Protein 4HJH (pdb70)

Secondary structure (DSSP, 8-state):
---EE-SSSEEEEHHHHTTHHHHHHHHHHHHHHHHTTS--TT-EEEEEE-SSTTHHHHHHHHHHHHHHTT-EEEEEEE--HHHHHHHHHHTT--EEEE-----TTEEEEEEEETTEE--HHHHHHHHHHHHT-----------S----HHHHHHHHHHHHHH-TTTTTT-EEEEEEET-TTHHHHHHHHHHTT-EEEEEEE-SS-----TTS--HHHHHHHHHHHTSTT-SEEEEE-TTSSSEEEE-TTS-EE-HHHHHHHHHHHTT-SEEEEETTS-TTHHHH-S-EEEE-SSHHHHHHHHHH----EEEE-TT--EEE-S-EEETTEEE--EEEEESHHHHHHHHHHHHHHT--HHHHHHTT---EEEEEEEES--HHHHHHHHHHTTSHHHHHHHS-TTS-EEEEE-SSSEEEEETTS-EEEEEE-SSSSEEEEEEEESSHHHHHHHHHHHHHHHHHHHHHH-/---EE-SSSEEEEHHHHTTHHHHHHHHHHHHHHHHTTSS-TT-EEEEEE-SSTTHHHHHHHHHHHHHHTT-EEEEEEE--HHHHHHHHHHTT--EEEE-----TTEEEEEEEETTEE--HHHHHHHHHHHHTS-SS----------HHHHHHHHHHHHHH-TTTTTT-EEEEEEET-TTHHHHHHHHHHTT-EEEEEEE-SS-----TTS--HHHHHHHHHHHTSTT-SEEEEE-TTSSSEEEE-TTS-EE-HHHHHHHHHHHTT-SEEEEETTS-TTHHHH-S-EEEE-SSHHHHHHHHHH---EEEE-TT--EEE-S-EEETTEEE--EEEEESHHHHHHHHHHHHHHT--HHHHHHTT---EEEEEEESS--HHHHHHHHHHHTSHHHHHHHS-TTS-EEEEE-SSSEEEEETTS-EEEEEE-SSSS-EEEEEEESSHHHHHHHHHHHHHHHHHHHHHH-

Foldseek 3Di:
DQWAAFQAFTKGFLVVLLPVVLLLLLLLLQVLCVVVVNDDAAAEEEEEEFQQPSTVSSSQQSQQNCVVSRYHYAYQYQAAPLLRLVVQLVVLHKYWYWAALDDSRMIGIFIAGSNGGDAPVSSVSSVVSSVPDPVDDGDGDDDRDHDNVSVVVVLCLVCVQCHFLNLAPAEEEEAQARASCQVVCCVSCVRNNYHYHYDNYHPHADSAQLQAGDVVLLVRLQVVLCPQRHQWYWYAGGNALFIWIAGSRSHTQFQLLLQLLLCVLLVHQAEEEEPQRFPLSCVVHVHYHYFADHLSGSLVVLVVDDSFYKYDYRSNFIFTSAWGHDPHHINGGRGGGHHVSSVVSLSSVCRVVVHGSVVVSCVSVTFDKHKHKAAPAAPVLLVVVLVLCVDPVSVCVLDDPPWDFDDWDVNAGIKTATPQRKIWGWHQRRRHRMIMIMIGDHDPVVNVVVSVSNVVSSVVSSVVVD/DQWAAFQAFTKGFLVVLLPDVLLLLLLLLQVLCVVVVLDDAAAEEEEEEFDQPSTVSSSFLSQQNCVVSRYAYAYAYQAAPLLRLVVQLVVLHKYWYWAALDDSRMIGIFIAGSNGGDAPVSSVSSVVSSVPDDPDDDTDGDDYDPPSLVVVLCLVCQFCHFLNLAPAEEEEAQARASCSVVCCVSCVRNNYHYHYDNYHPHADSAQLQAGDVVLLVRLQVVLCDQRHQWYWYAGGNALFIWIAGSRSHTQFLLLLQLLLCVLLVHQAEEEEPQRFPLSCVVHVHYHYFADHLNGSLVVLVVDNWYWYTYRSNFIFTSAWGDDPNTINGGRRGGHHVSSVVSLSSVCRVVVHGSVVVSCVSVTFDKHKHKAAPAAPVLLVVVLVLCVDPVSVCVLDDDPWDFDDWDVNAGIKTATPQRKIWGWHQRRRHRMIMIMITDHDPVVNVVVSVSNVVSSVVSSVVVD

Structure (mmCIF, N/CA/C/O backbone):
data_4HJH
#
_entry.id   4HJH
#
_cell.length_a   61.950
_cell.length_b   55.980
_cell.length_c   131.670
_cell.angle_alpha   90.000
_cell.angle_beta   92.180
_cell.angle_gamma   90.000
#
_symmetry.space_group_name_H-M   'P 1 21 1'
#
loop_
_entity.id
_entity.type
_entity.pdbx_description
1 polymer Phosphomannomutase
2 non-polymer 'IODIDE ION'
3 non-polymer GLUCOSE-6-PHOSPHATE
4 non-polymer 1,2-ETHANEDIOL
5 non-polymer 'MAGNESIUM ION'
6 water water
#
loop_
_atom_site.group_PDB
_atom_site.id
_atom_site.type_symbol
_atom_site.label_atom_id
_atom_site.label_alt_id
_atom_site.label_comp_id
_atom_site.label_asym_id
_atom_site.label_entity_id
_atom_site.label_seq_id
_atom_site.pdbx_PDB_ins_code
_atom_site.Cartn_x
_atom_site.Cartn_y
_atom_site.Cartn_z
_atom_site.occupancy
_atom_site.B_iso_or_equiv
_atom_site.auth_seq_id
_atom_site.auth_comp_id
_atom_site.auth_asym_id
_atom_site.auth_atom_id
_atom_site.pdbx_PDB_model_num
ATOM 1 N N . ASN A 1 8 ? 39.179 53.803 33.42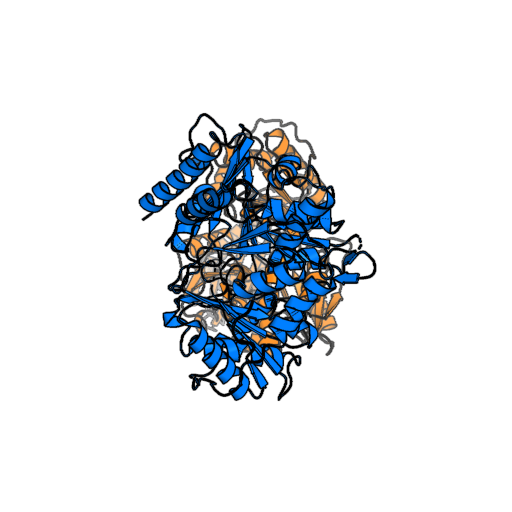7 1.00 37.27 4 ASN A N 1
ATOM 2 C CA . ASN A 1 8 ? 37.715 53.498 33.432 1.00 37.45 4 ASN A CA 1
ATOM 3 C C . ASN A 1 8 ? 37.269 52.823 32.133 1.00 35.79 4 ASN A C 1
ATOM 4 O O . ASN A 1 8 ? 36.506 51.852 32.161 1.00 36.06 4 ASN A O 1
ATOM 6 N N . SER A 1 9 ? 37.756 53.336 31.000 1.00 32.93 5 SER A N 1
ATOM 7 C CA . SER A 1 9 ? 37.500 52.715 29.706 1.00 30.65 5 SER A CA 1
ATOM 8 C C . SER A 1 9 ? 38.382 51.483 29.469 1.00 28.35 5 SER A C 1
ATOM 9 O O . SER A 1 9 ? 38.123 50.711 28.559 1.00 27.44 5 SER A O 1
ATOM 12 N N . LEU A 1 10 ? 39.439 51.336 30.265 1.00 27.09 6 LEU A N 1
ATOM 13 C CA . LEU A 1 10 ? 40.493 50.386 29.990 1.00 25.29 6 LEU A CA 1
ATOM 14 C C . LEU A 1 10 ? 40.159 48.997 30.506 1.00 24.85 6 LEU A C 1
ATOM 15 O O . LEU A 1 10 ? 39.988 48.805 31.702 1.00 25.41 6 LEU A O 1
ATOM 20 N N . LYS A 1 11 ? 40.110 48.021 29.605 1.00 23.25 7 LYS A N 1
ATOM 21 C CA . LYS A 1 11 ? 39.792 46.663 29.999 1.00 23.29 7 LYS A CA 1
ATOM 22 C C . LYS A 1 11 ? 40.261 45.673 28.955 1.00 21.73 7 LYS A C 1
ATOM 23 O O . LYS A 1 11 ? 40.500 46.035 27.800 1.00 20.05 7 LYS A O 1
ATOM 29 N N . PHE A 1 12 ? 40.380 44.413 29.368 1.00 21.87 8 PHE A N 1
ATOM 30 C CA . PHE A 1 12 ? 40.530 43.340 28.396 1.00 21.26 8 PHE A CA 1
ATOM 31 C C . PHE A 1 12 ? 39.188 43.104 27.750 1.00 21.50 8 PHE A C 1
ATOM 32 O O . PHE A 1 12 ? 38.166 43.605 28.204 1.00 22.62 8 PHE A O 1
ATOM 40 N N . GLY A 1 13 ? 39.207 42.388 26.648 1.00 20.91 9 GLY A N 1
ATOM 41 C CA . GLY A 1 13 ? 37.995 42.110 25.913 1.00 21.38 9 GLY A CA 1
ATOM 42 C C . GLY A 1 13 ? 38.207 40.865 25.072 1.00 20.89 9 GLY A C 1
ATOM 43 O O . GLY A 1 13 ? 38.346 39.773 25.617 1.00 21.71 9 GLY A O 1
ATOM 44 N N . THR A 1 14 ? 38.233 41.030 23.756 1.00 19.21 10 THR A N 1
ATOM 45 C CA . THR A 1 14 ? 38.355 39.884 22.887 1.00 18.80 10 THR A CA 1
ATOM 46 C C . THR A 1 14 ? 39.813 39.458 22.901 1.00 17.66 10 THR A C 1
ATOM 47 O O . THR A 1 14 ? 40.134 38.312 23.209 1.00 18.21 10 THR A O 1
ATOM 51 N N . SER A 1 15 ? 40.690 40.392 22.575 1.00 16.09 11 SER A N 1
ATOM 52 C CA . SER A 1 15 ? 42.106 40.211 22.791 1.00 15.30 11 SER A CA 1
ATOM 53 C C . SER A 1 15 ? 42.668 41.589 23.096 1.00 14.50 11 SER A C 1
ATOM 54 O O . SER A 1 15 ? 42.161 42.563 22.589 1.00 14.17 11 SER A O 1
ATOM 57 N N . GLY A 1 16 ? 43.719 41.638 23.904 1.00 14.46 12 GLY A N 1
ATOM 58 C CA . GLY A 1 16 ? 44.387 42.870 24.269 1.00 14.23 12 GLY A CA 1
ATOM 59 C C . GLY A 1 16 ? 43.707 43.657 25.371 1.00 15.22 12 GLY A C 1
ATOM 60 O O . GLY A 1 16 ? 42.514 43.515 25.605 1.00 16.08 12 GLY A O 1
ATOM 61 N N . LEU A 1 17 ? 44.485 44.520 26.019 1.00 15.58 13 LEU A N 1
ATOM 62 C CA . LEU A 1 17 ? 43.973 45.601 26.873 1.00 16.60 13 LEU A CA 1
ATOM 63 C C . LEU A 1 17 ? 43.754 46.850 25.990 1.00 16.32 13 LEU A C 1
ATOM 64 O O . LEU A 1 17 ? 44.685 47.318 25.313 1.00 15.47 13 LEU A O 1
ATOM 69 N N . ARG A 1 18 ? 42.525 47.363 25.971 1.00 16.84 14 ARG A N 1
ATOM 70 C CA . ARG A 1 18 ? 42.173 48.496 25.101 1.00 16.66 14 ARG A CA 1
ATOM 71 C C . ARG A 1 18 ? 41.281 49.513 25.809 1.00 17.70 14 ARG A C 1
ATOM 72 O O . ARG A 1 18 ? 40.551 49.167 26.734 1.00 18.45 14 ARG A O 1
ATOM 80 N N . GLY A 1 19 ? 41.372 50.764 25.358 1.00 17.76 15 GLY A N 1
ATOM 81 C CA . GLY A 1 19 ? 40.449 51.821 25.724 1.00 18.79 15 GLY A CA 1
ATOM 82 C C . GLY A 1 19 ? 40.930 53.184 25.213 1.00 18.79 15 GLY A C 1
ATOM 83 O O . GLY A 1 19 ? 41.722 53.272 24.295 1.00 18.14 15 GLY A O 1
ATOM 84 N N . LEU A 1 20 ? 40.438 54.255 25.815 1.00 19.82 16 LEU A N 1
ATOM 85 C CA . LEU A 1 20 ? 40.736 55.605 25.342 1.00 20.27 16 LEU A CA 1
ATOM 86 C C . LEU A 1 20 ? 42.215 55.956 25.437 1.00 20.27 16 LEU A C 1
ATOM 87 O O . LEU A 1 20 ? 42.831 55.763 26.500 1.00 20.05 16 LEU A O 1
ATOM 92 N N . ALA A 1 21 ? 42.734 56.545 24.360 1.00 20.30 17 ALA A N 1
ATOM 93 C CA . ALA A 1 21 ? 44.139 56.912 24.266 1.00 20.59 17 ALA A CA 1
ATOM 94 C C . ALA A 1 21 ? 44.535 57.875 25.386 1.00 21.99 17 ALA A C 1
ATOM 95 O O . ALA A 1 21 ? 45.610 57.743 25.960 1.00 21.92 17 ALA A O 1
ATOM 97 N N . VAL A 1 22 ? 43.662 58.826 25.684 1.00 23.58 18 VAL A N 1
ATOM 98 C CA . VAL A 1 22 ? 43.923 59.830 26.710 1.00 25.38 18 VAL A CA 1
ATOM 99 C C . VAL A 1 22 ? 44.009 59.193 28.123 1.00 25.58 18 VAL A C 1
ATOM 100 O O . VAL A 1 22 ? 44.679 59.722 28.995 1.00 26.63 18 VAL A O 1
ATOM 104 N N . GLU A 1 23 ? 43.388 58.026 28.324 1.00 24.55 19 GLU A N 1
ATOM 105 C CA . GLU A 1 23 ? 43.479 57.325 29.608 1.00 24.53 19 GLU A CA 1
ATOM 106 C C . GLU A 1 23 ? 44.674 56.405 29.640 1.00 23.10 19 GLU A C 1
ATOM 107 O O . GLU A 1 23 ? 45.373 56.331 30.648 1.00 23.28 19 GLU A O 1
ATOM 113 N N . LEU A 1 24 ? 44.922 55.708 28.532 1.00 21.25 20 LEU A N 1
ATOM 114 C CA . LEU A 1 24 ? 46.053 54.796 28.462 1.00 20.09 20 LEU A CA 1
ATOM 115 C C . LEU A 1 24 ? 47.414 55.534 28.495 1.00 20.20 20 LEU A C 1
ATOM 116 O O . LEU A 1 24 ? 48.381 55.019 29.056 1.00 20.18 20 LEU A O 1
ATOM 121 N N . ASN A 1 25 ? 47.468 56.726 27.910 1.00 20.34 21 ASN A N 1
ATOM 122 C CA . ASN A 1 25 ? 48.690 57.484 27.818 1.00 20.75 21 ASN A CA 1
ATOM 123 C C . ASN A 1 25 ? 48.934 58.229 29.127 1.00 22.06 21 ASN A C 1
ATOM 124 O O . ASN A 1 25 ? 48.581 59.391 29.285 1.00 23.08 21 ASN A O 1
ATOM 129 N N . GLY A 1 26 ? 49.547 57.510 30.052 1.00 21.85 22 GLY A N 1
ATOM 130 C CA . GLY A 1 26 ? 49.805 57.994 31.393 1.00 23.16 22 GLY A CA 1
ATOM 131 C C . GLY A 1 26 ? 50.048 56.788 32.280 1.00 22.78 22 GLY A C 1
ATOM 132 O O . GLY A 1 26 ? 50.492 55.727 31.803 1.00 21.28 22 GLY A O 1
ATOM 133 N N . LEU A 1 27 ? 49.722 56.934 33.566 1.00 23.98 23 LEU A N 1
ATOM 134 C CA . LEU A 1 27 ? 49.996 55.889 34.560 1.00 24.23 23 LEU A CA 1
ATOM 135 C C . LEU A 1 27 ? 49.459 54.497 34.154 1.00 22.82 23 LEU A C 1
ATOM 136 O O . LEU A 1 27 ? 50.156 53.503 34.342 1.00 22.45 23 LEU A O 1
ATOM 141 N N . PRO A 1 28 ? 48.243 54.422 33.571 1.00 22.05 24 PRO A N 1
ATOM 142 C CA . PRO A 1 28 ? 47.746 53.075 33.234 1.00 21.06 24 PRO A CA 1
ATOM 143 C C . PRO A 1 28 ? 48.685 52.218 32.370 1.00 19.64 24 PRO A C 1
ATOM 144 O O . PRO A 1 28 ? 48.850 51.032 32.661 1.00 19.46 24 PRO A O 1
ATOM 148 N N . ALA A 1 29 ? 49.294 52.799 31.337 1.00 18.95 25 ALA A N 1
ATOM 149 C CA . ALA A 1 29 ? 50.193 52.022 30.443 1.00 17.85 25 ALA A CA 1
ATOM 150 C C . ALA A 1 29 ? 51.397 51.505 31.231 1.00 18.45 25 ALA A C 1
ATOM 151 O O . ALA A 1 29 ? 51.818 50.369 31.054 1.00 17.90 25 ALA A O 1
ATOM 153 N N . TYR A 1 30 ? 51.915 52.350 32.119 1.00 19.77 26 TYR A N 1
ATOM 154 C CA . TYR A 1 30 ? 53.046 52.005 32.960 1.00 20.67 26 TYR A CA 1
ATOM 155 C C . TYR A 1 30 ? 52.624 50.921 33.949 1.00 21.13 26 TYR A C 1
ATOM 156 O O . TYR A 1 30 ? 53.324 49.934 34.121 1.00 21.02 26 TYR A O 1
ATOM 165 N N . ALA A 1 31 ? 51.472 51.107 34.594 1.00 21.69 27 ALA A N 1
ATOM 166 C CA . ALA A 1 31 ? 51.032 50.192 35.644 1.00 22.54 27 ALA A CA 1
ATOM 167 C C . ALA A 1 31 ? 50.619 48.832 35.071 1.00 21.52 27 ALA A C 1
ATOM 168 O O . ALA A 1 31 ? 50.951 47.801 35.651 1.00 22.19 27 ALA A O 1
ATOM 170 N N . TYR A 1 32 ? 49.879 48.821 33.966 1.00 20.15 28 TYR A N 1
ATOM 171 C CA . TYR A 1 32 ? 49.530 47.558 33.314 1.00 19.33 28 TYR A CA 1
ATOM 172 C C . TYR A 1 32 ? 50.775 46.786 32.896 1.00 18.81 28 TYR A C 1
ATOM 173 O O . TYR A 1 32 ? 50.805 45.570 33.016 1.00 18.80 28 TYR A O 1
ATOM 182 N N . THR A 1 33 ? 51.789 47.498 32.415 1.00 18.52 29 THR A N 1
ATOM 183 C CA . THR A 1 33 ? 53.040 46.848 32.012 1.00 18.38 29 THR A CA 1
ATOM 184 C C . THR A 1 33 ? 53.745 46.260 33.236 1.00 19.89 29 THR A C 1
ATOM 185 O O . THR A 1 33 ? 54.213 45.102 33.216 1.00 20.05 29 THR A O 1
ATOM 189 N N . MET A 1 34 ? 53.786 47.038 34.308 1.00 21.25 30 MET A N 1
ATOM 190 C CA . MET A 1 34 ? 54.295 46.529 35.579 1.00 23.09 30 MET A CA 1
ATOM 191 C C . MET A 1 34 ? 53.521 45.259 36.008 1.00 23.44 30 MET A C 1
ATOM 192 O O . MET A 1 34 ? 54.122 44.248 36.351 1.00 24.10 30 MET A O 1
ATOM 197 N N . ALA A 1 35 ? 52.194 45.311 35.995 1.00 23.08 31 ALA A N 1
ATOM 198 C CA . ALA A 1 35 ? 51.404 44.136 36.369 1.00 23.72 31 ALA A CA 1
ATOM 199 C C . ALA A 1 35 ? 51.839 42.909 35.544 1.00 22.94 31 ALA A C 1
ATOM 200 O O . ALA A 1 35 ? 52.070 41.832 36.097 1.00 23.88 31 ALA A O 1
ATOM 202 N N . PHE A 1 36 ? 51.973 43.100 34.236 1.00 21.25 32 PHE A N 1
ATOM 203 C CA . PHE A 1 36 ? 52.367 42.018 33.328 1.00 20.70 32 PHE A CA 1
ATOM 204 C C . PHE A 1 36 ? 53.743 41.404 33.674 1.00 21.60 32 PHE A C 1
ATOM 205 O O . PHE A 1 36 ? 53.865 40.179 33.834 1.00 22.13 32 PHE A O 1
ATOM 213 N N . VAL A 1 37 ? 54.768 42.242 33.791 1.00 21.91 33 VAL A N 1
ATOM 214 C CA . VAL A 1 37 ? 56.101 41.716 34.009 1.00 22.94 33 VAL A CA 1
ATOM 215 C C . VAL A 1 37 ? 56.181 41.071 35.395 1.00 25.28 33 VAL A C 1
ATOM 216 O O . VAL A 1 37 ? 56.764 39.994 35.549 1.00 26.03 33 VAL A O 1
ATOM 220 N N . GLN A 1 38 ? 55.552 41.696 36.390 1.00 26.47 34 GLN A N 1
ATOM 221 C CA . GLN A 1 38 ? 55.565 41.152 37.734 1.00 29.03 34 GLN A CA 1
ATOM 222 C C . GLN A 1 38 ? 54.773 39.841 37.773 1.00 29.65 34 GLN A C 1
ATOM 223 O O . GLN A 1 38 ? 55.170 38.905 38.467 1.00 31.22 34 GLN A O 1
ATOM 225 N N . MET A 1 39 ? 53.693 39.762 37.005 1.00 28.77 35 MET A N 1
ATOM 226 C CA . MET A 1 39 ? 52.931 38.512 36.868 1.00 29.54 35 MET A CA 1
ATOM 227 C C . MET A 1 39 ? 53.847 37.399 36.364 1.00 30.05 35 MET A C 1
ATOM 228 O O . MET A 1 39 ? 53.875 36.305 36.933 1.00 31.69 35 MET A O 1
ATOM 230 N N . LEU A 1 40 ? 54.606 37.688 35.313 1.00 29.09 36 LEU A N 1
ATOM 231 C CA . LEU A 1 40 ? 55.546 36.720 34.756 1.00 29.60 36 LEU A CA 1
ATOM 232 C C . LEU A 1 40 ? 56.639 36.336 35.760 1.00 32.09 36 LEU A C 1
ATOM 233 O O . LEU A 1 40 ? 56.937 35.156 35.927 1.00 33.05 36 LEU A O 1
ATOM 238 N N . ALA A 1 41 ? 57.221 37.330 36.431 1.00 33.21 37 ALA A N 1
ATOM 239 C CA . ALA A 1 41 ? 58.284 37.091 37.415 1.00 35.78 37 ALA A CA 1
ATOM 240 C C . ALA A 1 41 ? 57.775 36.253 38.597 1.00 38.48 37 ALA A C 1
ATOM 241 O O . ALA A 1 41 ? 58.460 35.344 39.055 1.00 39.88 37 ALA A O 1
ATOM 243 N N . ALA A 1 42 ? 56.573 36.570 39.080 1.00 39.08 38 ALA A N 1
ATOM 244 C CA . ALA A 1 42 ? 55.939 35.818 40.167 1.00 41.92 38 ALA A CA 1
ATOM 245 C C . ALA A 1 42 ? 55.814 34.343 39.802 1.00 42.99 38 ALA A C 1
ATOM 246 O O . ALA A 1 42 ? 56.085 33.468 40.622 1.00 45.07 38 ALA A O 1
ATOM 248 N N . LYS A 1 43 ? 55.422 34.095 38.556 1.00 41.58 39 LYS A N 1
ATOM 249 C CA . LYS A 1 43 ? 55.299 32.742 38.025 1.00 42.76 39 LYS A CA 1
ATOM 250 C C . LYS A 1 43 ? 56.652 32.079 37.705 1.00 43.75 39 LYS A C 1
ATOM 251 O O . LYS A 1 43 ? 56.677 31.001 37.108 1.00 44.51 39 LYS A O 1
ATOM 253 N N . GLY A 1 44 ? 57.763 32.723 38.072 1.00 43.94 40 GLY A N 1
ATOM 254 C CA . GLY A 1 44 ? 59.100 32.194 37.815 1.00 44.36 40 GLY A CA 1
ATOM 255 C C . GLY A 1 44 ? 59.595 32.270 36.382 1.00 42.39 40 GLY A C 1
ATOM 256 O O . GLY A 1 44 ? 60.730 31.877 36.117 1.00 43.24 40 GLY A O 1
ATOM 257 N N . GLN A 1 45 ? 58.767 32.777 35.461 1.00 39.90 41 GLN A N 1
ATOM 258 C CA . GLN A 1 45 ? 59.080 32.788 34.033 1.00 37.99 41 GLN A CA 1
ATOM 259 C C . GLN A 1 45 ? 59.953 33.974 33.585 1.00 36.72 41 GLN A C 1
ATOM 260 O O . GLN A 1 45 ? 60.582 33.914 32.526 1.00 36.71 41 GLN A O 1
ATOM 262 N N . LEU A 1 46 ? 60.010 35.047 34.367 1.00 36.32 42 LEU A N 1
ATOM 263 C CA . LEU A 1 46 ? 60.878 36.177 34.027 1.00 34.96 42 LEU A CA 1
ATOM 264 C C . LEU A 1 46 ? 61.861 36.432 35.152 1.00 36.65 42 LEU A C 1
ATOM 265 O O . LEU A 1 46 ? 61.455 36.575 36.309 1.00 37.97 42 LEU A O 1
ATOM 270 N N . GLN A 1 47 ? 63.152 36.471 34.810 1.00 36.29 43 GLN A N 1
ATOM 271 C CA . GLN A 1 47 ? 64.213 36.682 35.795 1.00 37.71 43 GLN A CA 1
ATOM 272 C C . GLN A 1 47 ? 64.823 38.069 35.599 1.00 36.65 43 GLN A C 1
ATOM 273 O O . GLN A 1 47 ? 64.724 38.662 34.512 1.00 34.33 43 GLN A O 1
ATOM 275 N N . LYS A 1 48 ? 65.466 38.564 36.653 1.00 37.71 44 LYS A N 1
ATOM 276 C CA . LYS A 1 48 ? 66.040 39.914 36.673 1.00 37.45 44 LYS A CA 1
ATOM 277 C C . LYS A 1 48 ? 66.953 40.116 35.469 1.00 36.06 44 LYS A C 1
ATOM 278 O O . LYS A 1 48 ? 67.780 39.265 35.162 1.00 36.63 44 LYS A O 1
ATOM 280 N N . GLY A 1 49 ? 66.748 41.216 34.748 1.00 34.14 45 GLY A N 1
ATOM 281 C CA . GLY A 1 49 ? 67.565 41.532 33.570 1.00 32.82 45 GLY A CA 1
ATOM 282 C C . GLY A 1 49 ? 67.087 40.940 32.248 1.00 30.13 45 GLY A C 1
ATOM 283 O O . GLY A 1 49 ? 67.630 41.268 31.192 1.00 29.38 45 GLY A O 1
ATOM 284 N N . ASP A 1 50 ? 66.111 40.043 32.279 1.00 28.87 46 ASP A N 1
ATOM 285 C CA . ASP A 1 50 ? 65.600 39.448 31.035 1.00 26.72 46 ASP A CA 1
ATOM 286 C C . ASP A 1 50 ? 65.029 40.522 30.083 1.00 24.61 46 ASP A C 1
ATOM 287 O O . ASP A 1 50 ? 64.502 41.536 30.534 1.00 24.18 46 ASP A O 1
ATOM 292 N N . LYS A 1 51 ? 65.144 40.285 28.774 1.00 23.14 47 LYS A N 1
ATOM 293 C CA . LYS A 1 51 ? 64.621 41.187 27.748 1.00 21.39 47 LYS A CA 1
ATOM 294 C C . LYS A 1 51 ? 63.089 41.099 27.621 1.00 19.78 47 LYS A C 1
ATOM 295 O O . LYS A 1 51 ? 62.492 40.014 27.690 1.00 19.62 47 LYS A O 1
ATOM 301 N N . VAL A 1 52 ? 62.464 42.257 27.437 1.00 18.68 48 VAL A N 1
ATOM 302 C CA . VAL A 1 52 ? 61.055 42.334 27.060 1.00 17.17 48 VAL A CA 1
ATOM 303 C C . VAL A 1 52 ? 60.995 43.265 25.851 1.00 15.99 48 VAL A C 1
ATOM 304 O O . VAL A 1 52 ? 61.388 44.427 25.942 1.00 16.13 48 VAL A O 1
ATOM 308 N N . PHE A 1 53 ? 60.506 42.751 24.722 1.00 14.78 49 PHE A N 1
ATOM 309 C CA . PHE A 1 53 ? 60.504 43.495 23.458 1.00 13.97 49 PHE A CA 1
ATOM 310 C C . PHE A 1 53 ? 59.229 44.318 23.322 1.00 13.04 49 PHE A C 1
ATOM 311 O O . PHE A 1 53 ? 58.135 43.830 23.613 1.00 12.66 49 PHE A O 1
ATOM 319 N N . VAL A 1 54 ? 59.361 45.565 22.876 1.00 12.86 50 VAL A N 1
ATOM 320 C CA . VAL A 1 54 ? 58.222 46.458 22.713 1.00 12.27 50 VAL A CA 1
ATOM 321 C C . VAL A 1 54 ? 58.153 46.941 21.270 1.00 11.66 50 VAL A C 1
ATOM 322 O O . VAL A 1 54 ? 59.154 47.370 20.707 1.00 12.05 50 VAL A O 1
ATOM 326 N N . GLY A 1 55 ? 56.960 46.902 20.692 1.00 10.78 51 GLY A N 1
ATOM 327 C CA . GLY A 1 55 ? 56.716 47.443 19.361 1.00 10.33 51 GLY A CA 1
ATOM 328 C C . GLY A 1 55 ? 55.510 48.362 19.402 1.00 10.08 51 GLY A C 1
ATOM 329 O O . GLY A 1 55 ? 54.797 48.408 20.396 1.00 10.04 51 GLY A O 1
ATOM 330 N N . ARG A 1 56 ? 55.315 49.128 18.333 1.00 10.02 52 ARG A N 1
ATOM 331 C CA . ARG A 1 56 ? 54.175 50.034 18.275 1.00 10.05 52 ARG A CA 1
ATOM 332 C C . ARG A 1 56 ? 53.653 50.265 16.872 1.00 9.81 52 ARG A C 1
ATOM 333 O O . ARG A 1 56 ? 54.346 49.996 15.885 1.00 9.81 52 ARG A O 1
ATOM 341 N N . ASP A 1 57 ? 52.439 50.800 16.797 1.00 9.79 53 ASP A N 1
ATOM 342 C CA . ASP A 1 57 ? 51.836 51.208 15.530 1.00 9.96 53 ASP A CA 1
ATOM 343 C C . ASP A 1 57 ? 51.990 52.719 15.334 1.00 10.93 53 ASP A C 1
ATOM 344 O O . ASP A 1 57 ? 52.753 53.351 16.066 1.00 11.42 53 ASP A O 1
ATOM 349 N N . LEU A 1 58 ? 51.266 53.298 14.379 1.00 11.40 54 LEU A N 1
ATOM 350 C CA . LEU A 1 58 ? 51.436 54.708 14.022 1.00 12.61 54 LEU A CA 1
ATOM 351 C C . LEU A 1 58 ? 50.353 55.643 14.583 1.00 13.30 54 LEU A C 1
ATOM 352 O O . LEU A 1 58 ? 50.190 56.747 14.091 1.00 14.32 54 LEU A O 1
ATOM 357 N N . ARG A 1 59 ? 49.602 55.196 15.595 1.00 12.86 55 ARG A N 1
ATOM 358 C CA . ARG A 1 59 ? 48.655 56.072 16.305 1.00 13.62 55 ARG A CA 1
ATOM 359 C C . ARG A 1 59 ? 49.432 57.200 17.010 1.00 14.70 55 ARG A C 1
ATOM 360 O O . ARG A 1 59 ? 50.590 56.982 17.397 1.00 14.65 55 ARG A O 1
ATOM 368 N N . PRO A 1 60 ? 48.822 58.406 17.165 1.00 15.95 56 PRO A N 1
ATOM 369 C CA . PRO A 1 60 ? 49.570 59.534 17.753 1.00 17.24 56 PRO A CA 1
ATOM 370 C C . PRO A 1 60 ? 50.116 59.279 19.146 1.00 17.06 56 PRO A C 1
ATOM 371 O O . PRO A 1 60 ? 51.183 59.758 19.468 1.00 17.76 56 PRO A O 1
ATOM 375 N N . SER A 1 61 ? 49.388 58.517 19.958 1.00 16.38 57 SER A N 1
ATOM 376 C CA . SER A 1 61 ? 49.789 58.273 21.341 1.00 16.44 57 SER A CA 1
ATOM 377 C C . SER A 1 61 ? 50.792 57.135 21.479 1.00 15.53 57 SER A C 1
ATOM 378 O O . SER A 1 61 ? 51.260 56.865 22.576 1.00 15.68 57 SER A O 1
ATOM 381 N N . SER A 1 62 ? 51.085 56.440 20.385 1.00 14.74 58 SER A N 1
ATOM 382 C CA . SER A 1 62 ? 51.866 55.201 20.475 1.00 13.88 58 SER A CA 1
ATOM 383 C C . SER A 1 62 ? 53.324 55.369 20.925 1.00 14.42 58 SER A C 1
ATOM 384 O O . SER A 1 62 ? 53.803 54.568 21.729 1.00 14.11 58 SER A O 1
ATOM 387 N N . PRO A 1 63 ? 54.023 56.417 20.452 1.00 15.47 59 PRO A N 1
ATOM 388 C CA . PRO A 1 63 ? 55.393 56.606 20.982 1.00 16.28 59 PRO A CA 1
ATOM 389 C C . PRO A 1 63 ? 55.405 56.826 22.504 1.00 16.96 59 PRO A C 1
ATOM 390 O O . PRO A 1 63 ? 56.173 56.175 23.196 1.00 16.95 59 PRO A O 1
ATOM 394 N N . ASP A 1 64 ? 54.544 57.706 23.014 1.00 17.73 60 ASP A N 1
ATOM 395 C CA . ASP A 1 64 ? 54.409 57.907 24.477 1.00 18.46 60 ASP A CA 1
ATOM 396 C C . ASP A 1 64 ? 54.090 56.609 25.233 1.00 17.42 60 ASP A C 1
ATOM 397 O O . ASP A 1 64 ? 54.679 56.310 26.278 1.00 17.80 60 ASP A O 1
ATOM 402 N N . ILE A 1 65 ? 53.120 55.858 24.723 1.00 16.28 61 ILE A N 1
ATOM 403 C CA . ILE A 1 65 ? 52.696 54.637 25.411 1.00 15.60 61 ILE A CA 1
ATOM 404 C C . ILE A 1 65 ? 53.813 53.594 25.418 1.00 15.10 61 ILE A C 1
ATOM 405 O O . ILE A 1 65 ? 54.018 52.928 26.423 1.00 15.27 61 ILE A O 1
ATOM 410 N N . ALA A 1 66 ? 54.526 53.452 24.299 1.00 14.72 62 ALA A N 1
ATOM 411 C CA . ALA A 1 66 ? 55.691 52.554 24.229 1.00 14.49 62 ALA A CA 1
ATOM 412 C C . ALA A 1 66 ? 56.746 52.974 25.236 1.00 15.75 62 ALA A C 1
ATOM 413 O O . ALA A 1 66 ? 57.349 52.133 25.907 1.00 15.91 62 ALA A O 1
ATOM 415 N N . ALA A 1 67 ? 56.990 54.275 25.334 1.00 16.88 63 ALA A N 1
ATOM 416 C CA . ALA A 1 67 ? 57.999 54.783 26.276 1.00 18.40 63 ALA A CA 1
ATOM 417 C C . ALA A 1 67 ? 57.608 54.517 27.750 1.00 19.01 63 ALA A C 1
ATOM 418 O O . ALA A 1 67 ? 58.472 54.207 28.567 1.00 19.88 63 ALA A O 1
ATOM 420 N N . LEU A 1 68 ? 56.317 54.628 28.068 1.00 18.68 64 LEU A N 1
ATOM 421 C CA . LEU A 1 68 ? 55.817 54.276 29.403 1.00 19.37 64 LEU A CA 1
ATOM 422 C C . LEU A 1 68 ? 55.989 52.786 29.720 1.00 18.89 64 LEU A C 1
ATOM 423 O O . LEU A 1 68 ? 56.398 52.424 30.833 1.00 19.67 64 LEU A O 1
ATOM 428 N N . ALA A 1 69 ? 55.645 51.945 28.737 1.00 17.68 65 ALA A N 1
ATOM 429 C CA . ALA A 1 69 ? 55.809 50.495 28.843 1.00 17.37 65 ALA A CA 1
ATOM 430 C C . ALA A 1 69 ? 57.286 50.167 29.091 1.00 18.47 65 ALA A C 1
ATOM 431 O O . ALA A 1 69 ? 57.611 49.384 29.967 1.00 18.91 65 ALA A O 1
ATOM 433 N N . MET A 1 70 ? 58.171 50.784 28.316 1.00 19.10 66 MET A N 1
ATOM 434 C CA . MET A 1 70 ? 59.604 50.508 28.464 1.00 20.46 66 MET A CA 1
ATOM 435 C C . MET A 1 70 ? 60.120 51.011 29.806 1.00 22.06 66 MET A C 1
ATOM 436 O O . MET A 1 70 ? 60.950 50.365 30.423 1.00 22.86 66 MET A O 1
ATOM 441 N N . GLY A 1 71 ? 59.603 52.138 30.278 1.00 22.65 67 GLY A N 1
ATOM 442 C CA . GLY A 1 71 ? 59.934 52.607 31.628 1.00 24.48 67 GLY A CA 1
ATOM 443 C C . GLY A 1 71 ? 59.603 51.594 32.719 1.00 24.70 67 GLY A C 1
ATOM 444 O O . GLY A 1 71 ? 60.392 51.393 33.625 1.00 26.05 67 GLY A O 1
ATOM 445 N N . ALA A 1 72 ? 58.416 50.990 32.641 1.00 23.56 68 ALA A N 1
ATOM 446 C CA . ALA A 1 72 ? 57.944 50.043 33.654 1.00 24.00 68 ALA A CA 1
ATOM 447 C C . ALA A 1 72 ? 58.774 48.773 33.632 1.00 24.18 68 ALA A C 1
ATOM 448 O O . ALA A 1 72 ? 59.114 48.220 34.677 1.00 25.29 68 ALA A O 1
ATOM 450 N N . ILE A 1 73 ? 59.074 48.300 32.419 1.00 23.00 69 ILE A N 1
ATOM 451 C CA . ILE A 1 73 ? 59.944 47.140 32.221 1.00 23.24 69 ILE A CA 1
ATOM 452 C C . ILE A 1 73 ? 61.300 47.333 32.930 1.00 25.44 69 ILE A C 1
ATOM 453 O O . ILE A 1 73 ? 61.760 46.446 33.686 1.00 26.34 69 ILE A O 1
ATOM 458 N N . GLU A 1 74 ? 61.922 48.484 32.684 1.00 26.53 70 GLU A N 1
ATOM 459 C CA . GLU A 1 74 ? 63.195 48.807 33.307 1.00 29.36 70 GLU A CA 1
ATOM 460 C C . GLU A 1 74 ? 63.094 49.032 34.824 1.00 31.03 70 GLU A C 1
ATOM 461 O O . GLU A 1 74 ? 63.965 48.587 35.576 1.00 32.66 70 GLU A O 1
ATOM 467 N N . ASP A 1 75 ? 62.058 49.734 35.275 1.00 30.90 71 ASP A N 1
ATOM 468 C CA . ASP A 1 75 ? 61.882 49.972 36.712 1.00 32.74 71 ASP A CA 1
ATOM 469 C C . ASP A 1 75 ? 61.672 48.653 37.466 1.00 33.13 71 ASP A C 1
ATOM 470 O O . ASP A 1 75 ? 62.111 48.514 38.608 1.00 35.00 71 ASP A O 1
ATOM 475 N N . ALA A 1 76 ? 61.011 47.690 36.820 1.00 31.30 72 ALA A N 1
ATOM 476 C CA . ALA A 1 76 ? 60.811 46.355 37.400 1.00 31.66 72 ALA A CA 1
ATOM 477 C C . ALA A 1 76 ? 62.084 45.512 37.468 1.00 32.62 72 ALA A C 1
ATOM 478 O O . ALA A 1 76 ? 62.080 44.461 38.097 1.00 33.62 72 ALA A O 1
ATOM 480 N N . GLY A 1 77 ? 63.159 45.962 36.829 1.00 32.44 73 GLY A N 1
ATOM 481 C CA . GLY A 1 77 ? 64.435 45.240 36.852 1.00 33.53 73 GLY A CA 1
ATOM 482 C C . GLY A 1 77 ? 64.714 44.402 35.607 1.00 31.74 73 GLY A C 1
ATOM 483 O O . GLY A 1 77 ? 65.634 43.594 35.596 1.00 32.69 73 GLY A O 1
ATOM 484 N N . PHE A 1 78 ? 63.953 44.620 34.545 1.00 29.35 74 PHE A N 1
ATOM 485 C CA . PHE A 1 78 ? 64.132 43.878 33.300 1.00 27.76 74 PHE A CA 1
ATOM 486 C C . PHE A 1 78 ? 64.685 44.800 32.221 1.00 26.45 74 PHE A C 1
ATOM 487 O O . PHE A 1 78 ? 64.879 45.984 32.461 1.00 26.84 74 PHE A O 1
ATOM 495 N N . THR A 1 79 ? 64.946 44.253 31.037 1.00 24.94 75 THR A N 1
ATOM 496 C CA . THR A 1 79 ? 65.584 45.015 29.962 1.00 24.21 75 THR A CA 1
ATOM 497 C C . THR A 1 79 ? 64.650 45.306 28.789 1.00 22.08 75 THR A C 1
ATOM 498 O O . THR A 1 79 ? 64.364 44.411 28.001 1.00 21.18 75 THR A O 1
ATOM 502 N N . PRO A 1 80 ? 64.192 46.565 28.643 1.00 21.43 76 PRO A N 1
ATOM 503 C CA . PRO A 1 80 ? 63.335 46.909 27.502 1.00 19.64 76 PRO A CA 1
ATOM 504 C C . PRO A 1 80 ? 64.106 46.918 26.191 1.00 18.98 76 PRO A C 1
ATOM 505 O O . PRO A 1 80 ? 65.208 47.443 26.141 1.00 19.91 76 PRO A O 1
ATOM 509 N N . VAL A 1 81 ? 63.530 46.351 25.137 1.00 17.32 77 VAL A N 1
ATOM 510 C CA . VAL A 1 81 ? 64.144 46.399 23.817 1.00 16.91 77 VAL A CA 1
ATOM 511 C C . VAL A 1 81 ? 63.171 47.045 22.860 1.00 15.69 77 VAL A C 1
ATOM 512 O O . VAL A 1 81 ? 62.063 46.507 22.607 1.00 14.47 77 VAL A O 1
ATOM 516 N N . ASN A 1 82 ? 63.574 48.200 22.346 1.00 15.96 78 ASN A N 1
ATOM 517 C CA . ASN A 1 82 ? 62.737 49.001 21.471 1.00 15.24 78 ASN A CA 1
ATOM 518 C C . ASN A 1 82 ? 62.813 48.479 20.058 1.00 14.41 78 ASN A C 1
ATOM 519 O O . ASN A 1 82 ? 63.862 48.590 19.417 1.00 15.10 78 ASN A O 1
ATOM 524 N N . CYS A 1 83 ? 61.713 47.896 19.576 1.00 13.07 79 CYS A N 1
ATOM 525 C CA . CYS A 1 83 ? 61.681 47.353 18.211 1.00 12.45 79 CYS A CA 1
ATOM 526 C C . CYS A 1 83 ? 61.068 48.355 17.224 1.00 12.15 79 CYS A C 1
ATOM 527 O O . CYS A 1 83 ? 60.876 48.037 16.065 1.00 11.82 79 CYS A O 1
ATOM 530 N N . GLY A 1 84 ? 60.758 49.558 17.695 1.00 12.44 80 GLY A N 1
ATOM 531 C CA . GLY A 1 84 ? 60.228 50.608 16.831 1.00 12.54 80 GLY A CA 1
ATOM 532 C C . GLY A 1 84 ? 58.805 50.304 16.324 1.00 11.39 80 GLY A C 1
ATOM 533 O O . GLY A 1 84 ? 57.964 49.739 17.059 1.00 10.71 80 GLY A O 1
ATOM 534 N N . VAL A 1 85 ? 58.572 50.667 15.064 1.00 11.34 81 VAL A N 1
ATOM 535 C CA . VAL A 1 85 ? 57.283 50.507 14.384 1.00 10.65 81 VAL A CA 1
ATOM 536 C C . VAL A 1 85 ? 57.332 49.295 13.473 1.00 10.02 81 VAL A C 1
ATOM 537 O O . VAL A 1 85 ? 58.160 49.238 12.563 1.00 10.54 81 VAL A O 1
ATOM 541 N N . LEU A 1 86 ? 56.446 48.332 13.725 1.00 9.08 82 LEU A N 1
ATOM 542 C CA . LEU A 1 86 ? 56.424 47.081 12.971 1.00 8.62 82 LEU A CA 1
ATOM 543 C C . LEU A 1 86 ? 55.125 46.324 13.184 1.00 7.93 82 LEU A C 1
ATOM 544 O O . LEU A 1 86 ? 54.394 46.601 14.134 1.00 7.67 82 LEU A O 1
ATOM 549 N N . PRO A 1 87 ? 54.872 45.327 12.328 1.00 7.73 83 PRO A N 1
ATOM 550 C CA . PRO A 1 87 ? 53.691 44.516 12.532 1.00 7.36 83 PRO A CA 1
ATOM 551 C C . PRO A 1 87 ? 53.704 43.757 13.873 1.00 7.10 83 PRO A C 1
ATOM 552 O O . PRO A 1 87 ? 54.754 43.254 14.314 1.00 7.15 83 PRO A O 1
ATOM 556 N N . THR A 1 88 ? 52.525 43.643 14.477 1.00 6.94 84 THR A N 1
ATOM 557 C CA . THR A 1 88 ? 52.336 42.817 15.664 1.00 6.94 84 THR A CA 1
ATOM 558 C C . THR A 1 88 ? 52.942 41.397 15.500 1.00 7.09 84 THR A C 1
ATOM 559 O O . THR A 1 88 ? 53.633 40.928 16.408 1.00 7.29 84 THR A O 1
ATOM 563 N N . PRO A 1 89 ? 52.698 40.716 14.350 1.00 7.19 85 PRO A N 1
ATOM 564 C CA . PRO A 1 89 ? 53.278 39.393 14.144 1.00 7.52 85 PRO A CA 1
ATOM 565 C C . PRO A 1 89 ? 54.797 39.412 13.992 1.00 7.67 85 PRO A C 1
ATOM 566 O O . PRO A 1 89 ? 55.422 38.388 14.264 1.00 8.01 85 PRO A O 1
ATOM 570 N N . ALA A 1 90 ? 55.368 40.542 13.552 1.00 7.57 86 ALA A N 1
ATOM 571 C CA . ALA A 1 90 ? 56.824 40.647 13.445 1.00 7.97 86 ALA A CA 1
ATOM 572 C C . ALA A 1 90 ? 57.467 40.696 14.834 1.00 8.18 86 ALA A C 1
ATOM 573 O O . ALA A 1 90 ? 58.468 40.029 15.096 1.00 8.67 86 ALA A O 1
ATOM 575 N N . LEU A 1 91 ? 56.925 41.552 15.686 1.00 8.08 87 LEU A N 1
ATOM 576 C CA . LEU A 1 91 ? 57.358 41.649 17.076 1.00 8.45 87 LEU A CA 1
ATOM 577 C C . LEU A 1 91 ? 57.268 40.286 17.778 1.00 8.91 87 LEU A C 1
ATOM 578 O O . LEU A 1 91 ? 58.240 39.817 18.353 1.00 9.44 87 LEU A O 1
ATOM 583 N N . SER A 1 92 ? 56.111 39.648 17.677 1.00 8.89 88 SER A N 1
ATOM 584 C CA A SER A 1 92 ? 55.884 38.358 18.332 0.50 9.49 88 SER A CA 1
ATOM 585 C CA B SER A 1 92 ? 55.862 38.360 18.313 0.50 9.53 88 SER A CA 1
ATOM 586 C C . SER A 1 92 ? 56.751 37.242 17.739 1.00 10.16 88 SER A C 1
ATOM 587 O O . SER A 1 92 ? 57.330 36.473 18.480 1.00 10.76 88 SER A O 1
ATOM 592 N N . TYR A 1 93 ? 56.880 37.187 16.405 1.00 10.31 89 TYR A N 1
ATOM 593 C CA . TYR A 1 93 ? 57.746 36.209 15.772 1.00 11.30 89 TYR A CA 1
ATOM 594 C C . TYR A 1 93 ? 59.165 36.335 16.327 1.00 12.03 89 TYR A C 1
ATOM 595 O O . TYR A 1 93 ? 59.786 35.349 16.713 1.00 12.65 89 TYR A O 1
ATOM 604 N N . TYR A 1 94 ? 59.662 37.562 16.392 1.00 12.15 90 TYR A N 1
ATOM 605 C CA . TYR A 1 94 ? 61.028 37.776 16.858 1.00 13.29 90 TYR A CA 1
ATOM 606 C C . TYR A 1 94 ? 61.169 37.476 18.347 1.00 13.67 90 TYR A C 1
ATOM 607 O O . TYR A 1 94 ? 62.093 36.766 18.767 1.00 14.46 90 TYR A O 1
ATOM 616 N N . ALA A 1 95 ? 60.259 38.004 19.157 1.00 13.26 91 ALA A N 1
ATOM 617 C CA . ALA A 1 95 ? 60.382 37.825 20.612 1.00 14.01 91 ALA A CA 1
ATOM 618 C C . ALA A 1 95 ? 60.200 36.365 20.992 1.00 14.83 91 ALA A C 1
ATOM 619 O O . ALA A 1 95 ? 60.926 35.870 21.865 1.00 15.80 91 ALA A O 1
ATOM 621 N N . MET A 1 96 ? 59.248 35.684 20.353 1.00 14.57 92 MET A N 1
ATOM 622 C CA . MET A 1 96 ? 59.048 34.254 20.626 1.00 15.68 92 MET A CA 1
ATOM 623 C C . MET A 1 96 ? 60.265 33.415 20.235 1.00 16.55 92 MET A C 1
ATOM 624 O O . MET A 1 96 ? 60.668 32.495 20.973 1.00 17.75 92 MET A O 1
ATOM 629 N N . GLY A 1 97 ? 60.879 33.767 19.112 1.00 16.13 93 GLY A N 1
ATOM 630 C CA . GLY A 1 97 ? 62.143 33.152 18.691 1.00 16.99 93 GLY A CA 1
ATOM 631 C C . GLY A 1 97 ? 63.254 33.397 19.687 1.00 17.83 93 GLY A C 1
ATOM 632 O O . GLY A 1 97 ? 64.130 32.554 19.843 1.00 19.25 93 GLY A O 1
ATOM 633 N N . ALA A 1 98 ? 63.228 34.537 20.382 1.00 17.24 94 ALA A N 1
ATOM 634 C CA . ALA A 1 98 ? 64.208 34.821 21.412 1.00 18.17 94 ALA A CA 1
ATOM 635 C C . ALA A 1 98 ? 63.777 34.302 22.802 1.00 18.82 94 ALA A C 1
ATOM 636 O O . ALA A 1 98 ? 64.459 34.553 23.795 1.00 19.56 94 ALA A O 1
ATOM 638 N N . LYS A 1 99 ? 62.640 33.598 22.856 1.00 18.35 95 LYS A N 1
ATOM 639 C CA . LYS A 1 99 ? 62.044 33.119 24.105 1.00 19.09 95 LYS A CA 1
ATOM 640 C C . LYS A 1 99 ? 61.852 34.229 25.117 1.00 18.88 95 LYS A C 1
ATOM 641 O O . LYS A 1 99 ? 62.204 34.066 26.284 1.00 19.89 95 LYS A O 1
ATOM 643 N N . ALA A 1 100 ? 61.283 35.339 24.657 1.00 17.36 96 ALA A N 1
ATOM 644 C CA . ALA A 1 100 ? 61.067 36.504 25.482 1.00 17.17 96 ALA A CA 1
ATOM 645 C C . ALA A 1 100 ? 59.645 36.972 25.308 1.00 16.07 96 ALA A C 1
ATOM 646 O O . ALA A 1 100 ? 59.074 36.819 24.237 1.00 15.08 96 ALA A O 1
ATOM 648 N N . PRO A 1 101 ? 59.082 37.578 26.363 1.00 16.32 97 PRO A N 1
ATOM 649 C CA . PRO A 1 101 ? 57.794 38.217 26.214 1.00 15.27 97 PRO A CA 1
ATOM 650 C C . PRO A 1 101 ? 57.896 39.514 25.419 1.00 14.06 97 PRO A C 1
ATOM 651 O O . PRO A 1 101 ? 58.984 40.022 25.156 1.00 14.09 97 PRO A O 1
ATOM 655 N N . SER A 1 102 ? 56.750 40.020 25.006 1.00 13.06 98 SER A N 1
ATOM 656 C CA . SER A 1 102 ? 56.708 41.251 24.249 1.00 12.19 98 SER A CA 1
ATOM 657 C C . SER A 1 102 ? 55.407 41.958 24.485 1.00 11.76 98 SER A C 1
ATOM 658 O O . SER A 1 102 ? 54.408 41.361 24.942 1.00 11.80 98 SER A O 1
ATOM 661 N N . ILE A 1 103 ? 55.436 43.247 24.175 1.00 11.34 99 ILE A N 1
ATOM 662 C CA . ILE A 1 103 ? 54.281 44.112 24.285 1.00 11.04 99 ILE A CA 1
ATOM 663 C C . ILE A 1 103 ? 54.176 44.936 23.036 1.00 10.28 99 ILE A C 1
ATOM 664 O O . ILE A 1 103 ? 55.090 45.689 22.690 1.00 10.21 99 ILE A O 1
ATOM 669 N N . MET A 1 104 ? 53.033 44.798 22.366 1.00 9.69 100 MET A N 1
ATOM 670 C CA . MET A 1 104 ? 52.730 45.626 21.212 1.00 9.23 100 MET A CA 1
ATOM 671 C C . MET A 1 104 ? 51.755 46.715 21.617 1.00 9.38 100 MET A C 1
ATOM 672 O O . MET A 1 104 ? 50.653 46.431 22.119 1.00 9.46 100 MET A O 1
ATOM 677 N N . VAL A 1 105 ? 52.136 47.947 21.304 1.00 9.53 101 VAL A N 1
ATOM 678 C CA . VAL A 1 105 ? 51.303 49.112 21.509 1.00 9.94 101 VAL A CA 1
ATOM 679 C C . VAL A 1 105 ? 50.472 49.389 20.259 1.00 9.67 101 VAL A C 1
ATOM 680 O O . VAL A 1 105 ? 50.986 49.870 19.239 1.00 9.52 101 VAL A O 1
ATOM 684 N N . THR A 1 106 ? 49.179 49.092 20.354 1.00 9.77 102 THR A N 1
ATOM 685 C CA . THR A 1 106 ? 48.268 49.272 19.242 1.00 9.88 102 THR A CA 1
ATOM 686 C C . THR A 1 106 ? 46.829 49.151 19.708 1.00 10.38 102 THR A C 1
ATOM 687 O O . THR A 1 106 ? 46.521 48.408 20.644 1.00 10.60 102 THR A O 1
ATOM 691 N N . GLY A 1 107 ? 45.954 49.877 19.042 1.00 10.96 103 GLY A N 1
ATOM 692 C CA . GLY A 1 107 ? 44.505 49.675 19.155 1.00 11.57 103 GLY A CA 1
ATOM 693 C C . GLY A 1 107 ? 43.957 48.770 18.048 1.00 11.62 103 GLY A C 1
ATOM 694 O O . GLY A 1 107 ? 42.763 48.474 18.018 1.00 12.19 103 GLY A O 1
ATOM 705 N N . HIS A 1 109 ? 42.161 47.597 15.234 1.00 12.94 105 HIS A N 1
ATOM 706 C CA . HIS A 1 109 ? 41.137 48.117 14.334 1.00 13.91 105 HIS A CA 1
ATOM 707 C C . HIS A 1 109 ? 40.327 49.287 14.901 1.00 14.63 105 HIS A C 1
ATOM 708 O O . HIS A 1 109 ? 39.584 49.924 14.180 1.00 15.30 105 HIS A O 1
ATOM 715 N N . ILE A 1 110 ? 40.483 49.539 16.195 1.00 14.50 106 ILE A N 1
ATOM 716 C CA . ILE A 1 110 ? 39.558 50.377 16.939 1.00 15.34 106 ILE A CA 1
ATOM 717 C C . ILE A 1 110 ? 39.737 51.859 16.596 1.00 15.84 106 ILE A C 1
ATOM 718 O O . ILE A 1 110 ? 40.775 52.248 16.050 1.00 15.24 106 ILE A O 1
ATOM 723 N N . PRO A 1 111 ? 38.724 52.686 16.908 1.00 16.95 107 PRO A N 1
ATOM 724 C CA . PRO A 1 111 ? 38.773 54.104 16.550 1.00 17.85 107 PRO A CA 1
ATOM 725 C C . PRO A 1 111 ? 40.033 54.869 16.964 1.00 17.52 107 PRO A C 1
ATOM 726 O O . PRO A 1 111 ? 40.791 54.456 17.854 1.00 16.70 107 PRO A O 1
ATOM 730 N N . ASP A 1 112 ? 40.238 56.015 16.328 1.00 18.35 108 ASP A N 1
ATOM 731 C CA . ASP A 1 112 ? 41.516 56.729 16.446 1.00 18.26 108 ASP A CA 1
ATOM 732 C C . ASP A 1 112 ? 41.680 57.560 17.728 1.00 18.89 108 ASP A C 1
ATOM 733 O O . ASP A 1 112 ? 42.723 58.152 17.948 1.00 19.06 108 ASP A O 1
ATOM 738 N N . ASP A 1 113 ? 40.651 57.604 18.565 1.00 19.63 109 ASP A N 1
ATOM 739 C CA . ASP A 1 113 ? 40.775 58.169 19.923 1.00 20.16 109 ASP A CA 1
ATOM 740 C C . ASP A 1 113 ? 41.055 57.071 20.947 1.00 19.17 109 ASP A C 1
ATOM 741 O O . ASP A 1 113 ? 41.003 57.310 22.164 1.00 19.81 109 ASP A O 1
ATOM 746 N N . ARG A 1 114 ? 41.346 55.864 20.469 1.00 17.84 110 ARG A N 1
ATOM 747 C CA . ARG A 1 114 ? 41.652 54.755 21.357 1.00 16.99 110 ARG A CA 1
ATOM 748 C C . ARG A 1 114 ? 43.058 54.191 21.080 1.00 15.64 110 ARG A C 1
ATOM 749 O O . ARG A 1 114 ? 43.661 54.459 20.039 1.00 15.30 110 ARG A O 1
ATOM 757 N N . ASN A 1 115 ? 43.578 53.427 22.036 1.00 14.94 111 ASN A N 1
ATOM 758 C CA . ASN A 1 115 ? 44.811 52.645 21.821 1.00 13.90 111 ASN A CA 1
ATOM 759 C C . ASN A 1 115 ? 44.763 51.402 22.705 1.00 13.54 111 ASN A C 1
ATOM 760 O O . ASN A 1 115 ? 43.718 51.110 23.300 1.00 14.01 111 ASN A O 1
ATOM 765 N N . GLY A 1 116 ? 45.849 50.661 22.779 1.00 12.81 112 GLY A N 1
ATOM 766 C CA . GLY A 1 116 ? 45.887 49.479 23.619 1.00 12.75 112 GLY A CA 1
ATOM 767 C C . GLY A 1 116 ? 47.271 48.855 23.748 1.00 12.31 112 GLY A C 1
ATOM 768 O O . GLY A 1 116 ? 48.218 49.341 23.161 1.00 11.85 112 GLY A O 1
ATOM 769 N N . LEU A 1 117 ? 47.315 47.740 24.473 1.00 12.64 113 LEU A N 1
ATOM 770 C CA . LEU A 1 117 ? 48.458 46.868 24.645 1.00 12.70 113 LEU A CA 1
ATOM 771 C C . LEU A 1 117 ? 48.092 45.422 24.342 1.00 12.81 113 LEU A C 1
ATOM 772 O O . LEU A 1 117 ? 47.086 44.909 24.849 1.00 13.37 113 LEU A O 1
ATOM 777 N N . LYS A 1 118 ? 48.886 44.775 23.493 1.00 12.66 114 LYS A N 1
ATOM 778 C CA . LYS A 1 118 ? 48.753 43.363 23.199 1.00 13.08 114 LYS A CA 1
ATOM 779 C C . LYS A 1 118 ? 49.964 42.644 23.812 1.00 13.63 114 LYS A C 1
ATOM 780 O O . LYS A 1 118 ? 51.139 42.950 23.486 1.00 13.66 114 LYS A O 1
ATOM 786 N N . PHE A 1 119 ? 49.680 41.714 24.709 1.00 14.29 115 PHE A N 1
ATOM 787 C CA . PHE A 1 119 ? 50.705 41.065 25.516 1.00 15.01 115 PHE A CA 1
ATOM 788 C C . PHE A 1 119 ? 51.037 39.683 24.982 1.00 15.23 115 PHE A C 1
ATOM 789 O O . PHE A 1 119 ? 50.138 38.899 24.625 1.00 14.96 115 PHE A O 1
ATOM 797 N N . TYR A 1 120 ? 52.330 39.376 24.961 1.00 15.34 116 TYR A N 1
ATOM 798 C CA . TYR A 1 120 ? 52.811 38.082 24.520 1.00 16.05 116 TYR A CA 1
ATOM 799 C C . TYR A 1 120 ? 53.760 37.500 25.548 1.00 17.75 116 TYR A C 1
ATOM 800 O O . TYR A 1 120 ? 54.661 38.194 26.045 1.00 17.29 116 TYR A O 1
ATOM 809 N N . ARG A 1 121 ? 53.533 36.231 25.848 1.00 19.64 117 ARG A N 1
ATOM 810 C CA . ARG A 1 121 ? 54.477 35.434 26.587 1.00 22.47 117 ARG A CA 1
ATOM 811 C C . ARG A 1 121 ? 55.507 34.941 25.595 1.00 22.17 117 ARG A C 1
ATOM 812 O O . ARG A 1 121 ? 55.337 35.070 24.373 1.00 20.71 117 ARG A O 1
ATOM 820 N N . ARG A 1 122 ? 56.562 34.330 26.129 1.00 23.34 118 ARG A N 1
ATOM 821 C CA . ARG A 1 122 ? 57.624 33.785 25.307 1.00 23.68 118 ARG A CA 1
ATOM 822 C C . ARG A 1 122 ? 57.161 32.753 24.297 1.00 23.20 118 ARG A C 1
ATOM 823 O O . ARG A 1 122 ? 57.810 32.576 23.272 1.00 22.44 118 ARG A O 1
ATOM 831 N N . ASP A 1 123 ? 56.035 32.083 24.564 1.00 23.60 119 ASP A N 1
ATOM 832 C CA . ASP A 1 123 ? 55.533 31.011 23.683 1.00 24.01 119 ASP A CA 1
ATOM 833 C C . ASP A 1 123 ? 54.210 31.352 22.988 1.00 22.56 119 ASP A C 1
ATOM 834 O O . ASP A 1 123 ? 53.643 30.519 22.282 1.00 23.04 119 ASP A O 1
ATOM 839 N N . GLY A 1 124 ? 53.727 32.573 23.165 1.00 20.32 120 GLY A N 1
ATOM 840 C CA . GLY A 1 124 ? 52.584 33.024 22.379 1.00 18.93 120 GLY A CA 1
ATOM 841 C C . GLY A 1 124 ? 51.794 34.136 23.026 1.00 17.55 120 GLY A C 1
ATOM 842 O O . GLY A 1 124 ? 52.217 34.738 24.004 1.00 17.03 120 GLY A O 1
ATOM 843 N N . GLU A 1 125 ? 50.648 34.424 22.421 1.00 16.43 121 GLU A N 1
ATOM 844 C CA . GLU A 1 125 ? 49.701 35.363 22.981 1.00 15.78 121 GLU A CA 1
ATOM 845 C C . GLU A 1 125 ? 49.343 34.953 24.409 1.00 16.85 121 GLU A C 1
ATOM 846 O O . GLU A 1 125 ? 49.288 33.757 24.731 1.00 17.84 121 GLU A O 1
ATOM 852 N N . ILE A 1 126 ? 49.057 35.935 25.257 1.00 17.29 122 ILE A N 1
ATOM 853 C CA . ILE A 1 126 ? 48.539 35.616 26.566 1.00 18.31 122 ILE A CA 1
ATOM 854 C C . ILE A 1 126 ? 47.157 34.990 26.374 1.00 18.49 122 ILE A C 1
ATOM 855 O O . ILE A 1 126 ? 46.461 35.283 25.385 1.00 17.62 122 ILE A O 1
ATOM 860 N N . ASP A 1 127 ? 46.796 34.100 27.294 1.00 19.63 123 ASP A N 1
ATOM 861 C CA . ASP A 1 127 ? 45.491 33.459 27.265 1.00 20.15 123 ASP A CA 1
ATOM 862 C C . ASP A 1 127 ? 44.579 34.149 28.267 1.00 20.86 123 ASP A C 1
ATOM 863 O O . ASP A 1 127 ? 44.983 35.106 28.937 1.00 20.69 123 ASP A O 1
ATOM 868 N N . LYS A 1 128 ? 43.342 33.671 28.350 1.00 21.72 124 LYS A N 1
ATOM 869 C CA . LYS A 1 128 ? 42.339 34.276 29.208 1.00 22.69 124 LYS A CA 1
ATOM 870 C C . LYS A 1 128 ? 42.647 34.171 30.716 1.00 24.07 124 LYS A C 1
ATOM 871 O O . LYS A 1 128 ? 42.227 35.031 31.486 1.00 24.44 124 LYS A O 1
ATOM 877 N N . ASP A 1 129 ? 43.378 33.133 31.117 1.00 24.96 125 ASP A N 1
ATOM 878 C CA . ASP A 1 129 ? 43.895 33.028 32.487 1.00 26.47 125 ASP A CA 1
ATOM 879 C C . ASP A 1 129 ? 44.911 34.126 32.778 1.00 25.58 125 ASP A C 1
ATOM 880 O O . ASP A 1 129 ? 44.869 34.752 33.839 1.00 26.03 125 ASP A O 1
ATOM 885 N N . ASP A 1 130 ? 45.832 34.324 31.829 1.00 24.11 126 ASP A N 1
ATOM 886 C CA . ASP A 1 130 ? 46.819 35.405 31.908 1.00 23.43 126 ASP A CA 1
ATOM 887 C C . ASP A 1 130 ? 46.141 36.775 32.047 1.00 22.94 126 ASP A C 1
ATOM 888 O O . ASP A 1 130 ? 46.517 37.575 32.913 1.00 23.34 126 ASP A O 1
ATOM 893 N N . GLU A 1 131 ? 45.127 37.019 31.213 1.00 22.00 127 GLU A N 1
ATOM 894 C CA . GLU A 1 131 ? 44.361 38.275 31.278 1.00 21.85 127 GLU A CA 1
ATOM 895 C C . GLU A 1 131 ? 43.853 38.506 32.698 1.00 23.21 127 GLU A C 1
ATOM 896 O O . GLU A 1 131 ? 43.964 39.612 33.222 1.00 23.49 127 GLU A O 1
ATOM 902 N N . ALA A 1 132 ? 43.302 37.464 33.324 1.00 24.16 128 ALA A N 1
ATOM 903 C CA . ALA A 1 132 ? 42.802 37.601 34.703 1.00 25.71 128 ALA A CA 1
ATOM 904 C C . ALA A 1 132 ? 43.912 37.860 35.732 1.00 26.47 128 ALA A C 1
ATOM 905 O O . ALA A 1 132 ? 43.735 38.663 36.665 1.00 27.33 128 ALA A O 1
ATOM 907 N N . ALA A 1 133 ? 45.037 37.172 35.575 1.00 26.19 129 ALA A N 1
ATOM 908 C CA . ALA A 1 133 ? 46.171 37.357 36.481 1.00 27.13 129 ALA A CA 1
ATOM 909 C C . ALA A 1 133 ? 46.778 38.764 36.339 1.00 26.54 129 ALA A C 1
ATOM 910 O O . ALA A 1 133 ? 47.207 39.355 37.319 1.00 27.73 129 ALA A O 1
ATOM 912 N N . ILE A 1 134 ? 46.805 39.300 35.118 1.00 25.00 130 ILE A N 1
ATOM 913 C CA . ILE A 1 134 ? 47.283 40.663 34.911 1.00 24.62 130 ILE A CA 1
ATOM 914 C C . ILE A 1 134 ? 46.342 41.649 35.617 1.00 25.54 130 ILE A C 1
ATOM 915 O O . ILE A 1 134 ? 46.800 42.518 36.368 1.00 26.35 130 ILE A O 1
ATOM 920 N N . SER A 1 135 ? 45.037 41.499 35.385 1.00 25.56 131 SER A N 1
ATOM 921 C CA . SER A 1 135 ? 44.044 42.400 35.992 1.00 26.68 131 SER A CA 1
ATOM 922 C C . SER A 1 135 ? 44.095 42.343 37.516 1.00 28.65 131 SER A C 1
ATOM 923 O O . SER A 1 135 ? 44.029 43.386 38.186 1.00 29.61 131 SER A O 1
ATOM 926 N N . ALA A 1 136 ? 44.242 41.135 38.060 1.00 29.48 132 ALA A N 1
ATOM 927 C CA . ALA A 1 136 ? 44.398 40.965 39.503 1.00 31.57 132 ALA A CA 1
ATOM 928 C C . ALA A 1 136 ? 45.666 41.658 40.015 1.00 32.13 132 ALA A C 1
ATOM 929 O O . ALA A 1 136 ? 45.616 42.366 41.021 1.00 33.44 132 ALA A O 1
ATOM 931 N N . ALA A 1 137 ? 46.791 41.456 39.329 1.00 31.30 133 ALA A N 1
ATOM 932 C CA . ALA A 1 137 ? 48.050 42.111 39.726 1.00 32.03 133 ALA A CA 1
ATOM 933 C C . ALA A 1 137 ? 47.945 43.638 39.620 1.00 32.16 133 ALA A C 1
ATOM 934 O O . ALA A 1 137 ? 48.382 44.355 40.511 1.00 33.58 133 ALA A O 1
ATOM 936 N N . TYR A 1 138 ? 47.344 44.128 38.540 1.00 31.05 134 TYR A N 1
ATOM 937 C CA . TYR A 1 138 ? 47.113 45.566 38.366 1.00 31.39 134 TYR A CA 1
ATOM 938 C C . TYR A 1 138 ? 46.341 46.147 39.547 1.00 33.29 134 TYR A C 1
ATOM 939 O O . TYR A 1 138 ? 46.730 47.185 40.095 1.00 34.10 134 TYR A O 1
ATOM 948 N N . ARG A 1 139 ? 45.264 45.456 39.938 1.00 34.00 135 ARG A N 1
ATOM 949 C CA . ARG A 1 139 ? 44.418 45.861 41.070 1.00 35.95 135 ARG A CA 1
ATOM 950 C C . ARG A 1 139 ? 45.214 45.979 42.361 1.00 37.97 135 ARG A C 1
ATOM 951 O O . ARG A 1 139 ? 44.928 46.844 43.185 1.00 39.39 135 ARG A O 1
ATOM 953 N N . LYS A 1 140 ? 46.206 45.108 42.534 1.00 38.24 136 LYS A N 1
ATOM 954 C CA . LYS A 1 140 ? 46.967 45.058 43.776 1.00 40.31 136 LYS A CA 1
ATOM 955 C C . LYS A 1 140 ? 48.212 45.962 43.783 1.00 40.78 136 LYS A C 1
ATOM 956 O O . LYS A 1 140 ? 48.946 45.979 44.773 1.00 42.32 136 LYS A O 1
ATOM 958 N N . LEU A 1 141 ? 48.462 46.708 42.702 1.00 39.53 137 LEU A N 1
ATOM 959 C CA . LEU A 1 141 ? 49.636 47.596 42.668 1.00 40.17 137 LEU A CA 1
ATOM 960 C C . LEU A 1 141 ? 49.459 48.736 43.672 1.00 42.52 137 LEU A C 1
ATOM 961 O O . LEU A 1 141 ? 48.321 49.133 43.928 1.00 42.81 137 LEU A O 1
ATOM 966 N N . PRO A 1 142 ? 50.576 49.272 44.222 1.00 44.45 138 PRO A N 1
ATOM 967 C CA . PRO A 1 142 ? 50.542 50.428 45.137 1.00 46.90 138 PRO A CA 1
ATOM 968 C C . PRO A 1 142 ? 50.091 51.734 44.500 1.00 46.99 138 PRO A C 1
ATOM 969 O O . PRO A 1 142 ? 50.061 51.856 43.281 1.00 45.56 138 PRO A O 1
ATOM 973 N N . ALA A 1 143 ? 49.764 52.713 45.333 1.00 49.82 139 ALA A N 1
ATOM 974 C CA . ALA A 1 143 ? 49.595 54.092 44.886 1.00 50.30 139 ALA A CA 1
ATOM 975 C C . ALA A 1 143 ? 50.809 54.910 45.278 1.00 51.87 139 ALA A C 1
ATOM 976 O O . ALA A 1 143 ? 51.879 54.671 44.738 1.00 51.45 139 ALA A O 1
ATOM 978 N N . LEU A 1 145 ? 52.589 54.303 42.649 1.00 49.64 141 LEU A N 1
ATOM 979 C CA . LEU A 1 145 ? 53.551 54.032 41.583 1.00 48.18 141 LEU A CA 1
ATOM 980 C C . LEU A 1 145 ? 53.986 55.336 40.900 1.00 48.15 141 LEU A C 1
ATOM 981 O O . LEU A 1 145 ? 53.191 56.273 40.764 1.00 48.22 141 LEU A O 1
ATOM 983 N N . ALA A 1 146 ? 55.255 55.384 40.500 1.00 48.00 142 ALA A N 1
ATOM 984 C CA . ALA A 1 146 ? 55.853 56.556 39.869 1.00 48.36 142 ALA A CA 1
ATOM 985 C C . ALA A 1 146 ? 56.083 56.282 38.389 1.00 46.14 142 ALA A C 1
ATOM 986 O O . ALA A 1 146 ? 57.122 55.740 38.007 1.00 46.07 142 ALA A O 1
ATOM 988 N N . ALA A 1 147 ? 55.118 56.672 37.558 1.00 44.54 143 ALA A N 1
ATOM 989 C CA . ALA A 1 147 ? 55.187 56.421 36.121 1.00 42.55 143 ALA A CA 1
ATOM 990 C C . ALA A 1 147 ? 56.321 57.216 35.495 1.00 43.49 143 ALA A C 1
ATOM 991 O O . ALA A 1 147 ? 56.552 58.360 35.867 1.00 44.75 143 ALA A O 1
ATOM 993 N N . ARG A 1 148 ? 57.025 56.578 34.561 1.00 42.74 144 ARG A N 1
ATOM 994 C CA . ARG A 1 148 ? 58.263 57.087 33.999 1.00 43.67 144 ARG A CA 1
ATOM 995 C C . ARG A 1 148 ? 58.424 56.586 32.569 1.00 42.87 144 ARG A C 1
ATOM 996 O O . ARG A 1 148 ? 58.167 55.415 32.291 1.00 41.00 144 ARG A O 1
ATOM 1004 N N . LYS A 1 149 ? 58.840 57.470 31.666 1.00 43.53 145 LYS A N 1
ATOM 1005 C CA . LYS A 1 149 ? 59.070 57.094 30.289 1.00 42.18 145 LYS A CA 1
ATOM 1006 C C . LYS A 1 149 ? 60.525 56.688 30.116 1.00 43.72 145 LYS A C 1
ATOM 1007 O O . LYS A 1 149 ? 61.417 57.139 30.860 1.00 45.06 145 LYS A O 1
ATOM 1013 N N . HIS A 1 150 ? 60.740 55.795 29.159 1.00 42.55 146 HIS A N 1
ATOM 1014 C CA . HIS A 1 150 ? 62.057 55.389 28.745 1.00 43.55 146 HIS A CA 1
ATOM 1015 C C . HIS A 1 150 ? 62.235 55.778 27.274 1.00 43.56 146 HIS A C 1
ATOM 1016 O O . HIS A 1 150 ? 61.691 55.135 26.354 1.00 41.74 146 HIS A O 1
ATOM 1023 N N . VAL A 1 151 ? 62.937 56.883 27.066 1.00 45.69 147 VAL A N 1
ATOM 1024 C CA . VAL A 1 151 ? 63.502 57.230 25.758 1.00 46.35 147 VAL A CA 1
ATOM 1025 C C . VAL A 1 151 ? 65.016 57.163 25.908 1.00 48.68 147 VAL A C 1
ATOM 1026 O O . VAL A 1 151 ? 65.649 58.076 26.453 1.00 51.07 147 VAL A O 1
ATOM 1028 N N . GLY A 1 152 ? 65.602 56.074 25.440 1.00 47.92 148 GLY A N 1
ATOM 1029 C CA . GLY A 1 152 ? 67.011 55.784 25.748 1.00 49.97 148 GLY A CA 1
ATOM 1030 C C . GLY A 1 152 ? 67.446 54.449 25.166 1.00 47.95 148 GLY A C 1
ATOM 1031 O O . GLY A 1 152 ? 68.636 54.201 24.980 1.00 49.50 148 GLY A O 1
ATOM 1032 N N . SER A 1 153 ? 66.480 53.578 24.905 1.00 45.27 149 SER A N 1
ATOM 1033 C CA . SER A 1 153 ? 66.732 52.363 24.164 1.00 43.25 149 SER A CA 1
ATOM 1034 C C . SER A 1 153 ? 66.604 52.680 22.674 1.00 41.70 149 SER A C 1
ATOM 1035 O O . SER A 1 153 ? 65.485 52.836 22.140 1.00 40.59 149 SER A O 1
ATOM 1037 N N . THR A 1 154 ? 67.756 52.800 22.016 1.00 41.65 150 THR A N 1
ATOM 1038 C CA . THR A 1 154 ? 67.836 52.972 20.558 1.00 40.68 150 THR A CA 1
ATOM 1039 C C . THR A 1 154 ? 67.050 51.888 19.785 1.00 37.45 150 THR A C 1
ATOM 1040 O O . THR A 1 154 ? 67.163 50.692 20.078 1.00 36.84 150 THR A O 1
ATOM 1042 N N . GLU A 1 155 ? 66.232 52.321 18.831 1.00 35.34 151 GLU A N 1
ATOM 1043 C CA . GLU A 1 155 ? 65.475 51.412 17.959 1.00 33.29 151 GLU A CA 1
ATOM 1044 C C . GLU A 1 155 ? 66.347 50.378 17.260 1.00 31.78 151 GLU A C 1
ATOM 1045 O O . GLU A 1 155 ? 67.340 50.742 16.640 1.00 33.21 151 GLU A O 1
ATOM 1051 N N . THR A 1 156 ? 65.954 49.113 17.361 1.00 28.62 152 THR A N 1
ATOM 1052 C CA . THR A 1 156 ? 66.534 48.034 16.579 1.00 27.37 152 THR A CA 1
ATOM 1053 C C . THR A 1 156 ? 65.553 47.562 15.502 1.00 24.87 152 THR A C 1
ATOM 1054 O O . THR A 1 156 ? 64.356 47.380 15.768 1.00 23.22 152 THR A O 1
ATOM 1058 N N . ASP A 1 157 ? 66.083 47.380 14.290 1.00 24.05 153 ASP A N 1
ATOM 1059 C CA . ASP A 1 157 ? 65.319 46.876 13.163 1.00 22.16 153 ASP A CA 1
ATOM 1060 C C . ASP A 1 157 ? 65.452 45.344 13.034 1.00 20.57 153 ASP A C 1
ATOM 1061 O O . ASP A 1 157 ? 64.988 44.752 12.051 1.00 19.14 153 ASP A O 1
ATOM 1066 N N . ALA A 1 158 ? 66.039 44.699 14.047 1.00 20.17 154 ALA A N 1
ATOM 1067 C CA . ALA A 1 158 ? 66.274 43.258 13.989 1.00 19.41 154 ALA A CA 1
ATOM 1068 C C . ALA A 1 158 ? 64.970 42.476 13.725 1.00 17.37 154 ALA A C 1
ATOM 1069 O O . ALA A 1 158 ? 64.941 41.610 12.871 1.00 16.81 154 ALA A O 1
ATOM 1071 N N . ALA A 1 159 ? 63.913 42.831 14.442 1.00 16.05 155 ALA A N 1
ATOM 1072 C CA . ALA A 1 159 ? 62.635 42.126 14.355 1.00 14.63 155 ALA A CA 1
ATOM 1073 C C . ALA A 1 159 ? 61.975 42.289 12.973 1.00 13.48 155 ALA A C 1
ATOM 1074 O O . ALA A 1 159 ? 61.610 41.314 12.346 1.00 12.79 155 ALA A O 1
ATOM 1076 N N . LEU A 1 160 ? 61.891 43.524 12.497 1.00 13.22 156 LEU A N 1
ATOM 1077 C CA . LEU A 1 160 ? 61.390 43.785 11.158 1.00 12.60 156 LEU A CA 1
ATOM 1078 C C . LEU A 1 160 ? 62.193 43.045 10.084 1.00 12.75 156 LEU A C 1
ATOM 1079 O O . LEU A 1 160 ? 61.605 42.406 9.223 1.00 11.94 156 LEU A O 1
ATOM 1084 N N . GLN A 1 161 ? 63.523 43.076 10.170 1.00 13.71 157 GLN A N 1
ATOM 1085 C CA . GLN A 1 161 ? 64.355 42.358 9.206 1.00 14.27 157 GLN A CA 1
ATOM 1086 C C . GLN A 1 161 ? 64.185 40.832 9.259 1.00 13.66 157 GLN A C 1
ATOM 1087 O O . GLN A 1 161 ? 64.143 40.177 8.206 1.00 13.55 157 GLN A O 1
ATOM 1093 N N . ALA A 1 162 ? 64.152 40.273 10.464 1.00 13.32 158 ALA A N 1
ATOM 1094 C CA . ALA A 1 162 ? 63.911 38.845 10.607 1.00 13.06 158 ALA A CA 1
ATOM 1095 C C . ALA A 1 162 ? 62.538 38.442 10.007 1.00 11.72 158 ALA A C 1
ATOM 1096 O O . ALA A 1 162 ? 62.429 37.450 9.299 1.00 11.68 158 ALA A O 1
ATOM 1098 N N . TYR A 1 163 ? 61.534 39.262 10.264 1.00 10.71 159 TYR A N 1
ATOM 1099 C CA . TYR A 1 163 ? 60.199 39.041 9.731 1.00 9.71 159 TYR A CA 1
ATOM 1100 C C . TYR A 1 163 ? 60.169 39.091 8.194 1.00 9.44 159 TYR A C 1
ATOM 1101 O O . TYR A 1 163 ? 59.570 38.252 7.560 1.00 9.17 159 TYR A O 1
ATOM 1110 N N . ALA A 1 164 ? 60.803 40.095 7.609 1.00 9.58 160 ALA A N 1
ATOM 1111 C CA . ALA A 1 164 ? 60.944 40.176 6.151 1.00 9.64 160 ALA A CA 1
ATOM 1112 C C . ALA A 1 164 ? 61.588 38.891 5.605 1.00 10.18 160 ALA A C 1
ATOM 1113 O O . ALA A 1 164 ? 61.115 38.308 4.630 1.00 10.04 160 ALA A O 1
ATOM 1115 N N . ASP A 1 165 ? 62.661 38.448 6.274 1.00 10.88 161 ASP A N 1
ATOM 1116 C CA . ASP A 1 165 ? 63.411 37.316 5.805 1.00 11.69 161 ASP A CA 1
ATOM 1117 C C . ASP A 1 165 ? 62.620 36.015 5.880 1.00 11.45 161 ASP A C 1
ATOM 1118 O O . ASP A 1 165 ? 62.784 35.158 5.033 1.00 11.91 161 ASP A O 1
ATOM 1123 N N . ARG A 1 166 ? 61.824 35.866 6.925 1.00 10.93 162 ARG A N 1
ATOM 1124 C CA . ARG A 1 166 ? 60.837 34.752 7.018 1.00 10.75 162 ARG A CA 1
ATOM 1125 C C . ARG A 1 166 ? 60.129 34.501 5.673 1.00 10.49 162 ARG A C 1
ATOM 1126 O O . ARG A 1 166 ? 60.010 33.368 5.259 1.00 10.99 162 ARG A O 1
ATOM 1134 N N . TYR A 1 167 ? 59.660 35.561 5.020 1.00 9.91 163 TYR A N 1
ATOM 1135 C CA . TYR A 1 167 ? 58.865 35.403 3.790 1.00 9.75 163 TYR A CA 1
ATOM 1136 C C . TYR A 1 167 ? 59.765 35.335 2.557 1.00 10.47 163 TYR A C 1
ATOM 1137 O O . TYR A 1 167 ? 59.534 34.492 1.649 1.00 10.90 163 TYR A O 1
ATOM 1146 N N . ALA A 1 168 ? 60.784 36.181 2.517 1.00 10.75 164 ALA A N 1
ATOM 1147 C CA . ALA A 1 168 ? 61.682 36.220 1.365 1.00 11.60 164 ALA A CA 1
ATOM 1148 C C . ALA A 1 168 ? 62.369 34.884 1.204 1.00 12.60 164 ALA A C 1
ATOM 1149 O O . ALA A 1 168 ? 62.443 34.337 0.099 1.00 13.17 164 ALA A O 1
ATOM 1151 N N . GLY A 1 169 ? 62.867 34.367 2.315 1.00 12.95 165 GLY A N 1
ATOM 1152 C CA . GLY A 1 169 ? 63.559 33.087 2.319 1.00 14.12 165 GLY A CA 1
ATOM 1153 C C . GLY A 1 169 ? 62.667 31.879 2.081 1.00 14.24 165 GLY A C 1
ATOM 1154 O O . GLY A 1 169 ? 63.158 30.848 1.631 1.00 15.28 165 GLY A O 1
ATOM 1155 N N . PHE A 1 170 ? 61.375 31.990 2.388 1.00 13.34 166 PHE A N 1
ATOM 1156 C CA . PHE A 1 170 ? 60.437 30.891 2.191 1.00 13.61 166 PHE A CA 1
ATOM 1157 C C . PHE A 1 170 ? 60.018 30.802 0.745 1.00 13.86 166 PHE A C 1
ATOM 1158 O O . PHE A 1 170 ? 60.066 29.730 0.165 1.00 14.85 166 PHE A O 1
ATOM 1166 N N . LEU A 1 171 ? 59.577 31.899 0.160 1.00 13.21 167 LEU A N 1
ATOM 1167 C CA A LEU A 1 171 ? 59.145 31.877 -1.236 0.50 13.57 167 LEU A CA 1
ATOM 1168 C CA B LEU A 1 171 ? 59.131 31.883 -1.235 0.50 13.56 167 LEU A CA 1
ATOM 1169 C C . LEU A 1 171 ? 60.332 31.895 -2.187 1.00 14.51 167 LEU A C 1
ATOM 1170 O O . LEU A 1 171 ? 60.273 31.312 -3.242 1.00 15.38 167 LEU A O 1
ATOM 1179 N N . GLY A 1 172 ? 61.413 32.569 -1.783 1.00 14.57 168 GLY A N 1
ATOM 1180 C CA . GLY A 1 172 ? 62.637 32.701 -2.602 1.00 15.56 168 GLY A CA 1
ATOM 1181 C C . GLY A 1 172 ? 62.639 33.999 -3.402 1.00 15.29 168 GLY A C 1
ATOM 1182 O O . GLY A 1 172 ? 61.589 34.473 -3.855 1.00 14.56 168 GLY A O 1
ATOM 1183 N N . LYS A 1 173 ? 63.830 34.569 -3.575 1.00 15.92 169 LYS A N 1
ATOM 1184 C CA . LYS A 1 173 ? 64.001 35.804 -4.335 1.00 15.93 169 LYS A CA 1
ATOM 1185 C C . LYS A 1 173 ? 63.509 35.587 -5.761 1.00 16.39 169 LYS A C 1
ATOM 1186 O O . LYS A 1 173 ? 63.789 34.554 -6.363 1.00 17.33 169 LYS A O 1
ATOM 1188 N N . GLY A 1 174 ? 62.757 36.558 -6.284 1.00 15.86 170 GLY A N 1
ATOM 1189 C CA . GLY A 1 174 ? 62.280 36.528 -7.670 1.00 16.45 170 GLY A CA 1
ATOM 1190 C C . GLY A 1 174 ? 61.158 35.531 -8.000 1.00 16.33 170 GLY A C 1
ATOM 1191 O O . GLY A 1 174 ? 60.740 35.428 -9.154 1.00 17.00 170 GLY A O 1
ATOM 1192 N N . SER A 1 175 ? 60.658 34.826 -6.986 1.00 15.63 171 SER A N 1
ATOM 1193 C CA . SER A 1 175 ? 59.718 33.716 -7.195 1.00 15.78 171 SER A CA 1
ATOM 1194 C C . SER A 1 175 ? 58.327 34.149 -7.691 1.00 15.33 171 SER A C 1
ATOM 1195 O O . SER A 1 175 ? 57.528 33.292 -8.110 1.00 15.84 171 SER A O 1
ATOM 1198 N N . LEU A 1 176 ? 58.008 35.443 -7.593 1.00 14.58 172 LEU A N 1
ATOM 1199 C CA . LEU A 1 176 ? 56.737 35.982 -8.107 1.00 14.33 172 LEU A CA 1
ATOM 1200 C C . LEU A 1 176 ? 56.939 36.921 -9.291 1.00 14.97 172 LEU A C 1
ATOM 1201 O O . LEU A 1 176 ? 56.067 37.756 -9.585 1.00 14.75 172 LEU A O 1
ATOM 1206 N N . ASN A 1 177 ? 58.049 36.768 -10.005 1.00 15.94 173 ASN A N 1
ATOM 1207 C CA . ASN A 1 177 ? 58.325 37.650 -11.134 1.00 16.78 173 ASN A CA 1
ATOM 1208 C C . ASN A 1 177 ? 57.173 37.639 -12.136 1.00 17.29 173 ASN A C 1
ATOM 1209 O O . ASN A 1 177 ? 56.648 36.587 -12.436 1.00 17.67 173 ASN A O 1
ATOM 1214 N N . GLY A 1 178 ? 56.781 38.817 -12.623 1.00 17.43 174 GLY A N 1
ATOM 1215 C CA . GLY A 1 178 ? 55.658 38.944 -13.561 1.00 18.07 174 GLY A CA 1
ATOM 1216 C C . GLY A 1 178 ? 54.451 39.633 -12.964 1.00 17.26 174 GLY A C 1
ATOM 1217 O O . GLY A 1 178 ? 53.632 40.177 -13.695 1.00 17.77 174 GLY A O 1
ATOM 1218 N N . LEU A 1 179 ? 54.312 39.592 -11.638 1.00 16.06 175 LEU A N 1
ATOM 1219 C CA . LEU A 1 179 ? 53.182 40.260 -10.990 1.00 15.39 175 LEU A CA 1
ATOM 1220 C C . LEU A 1 179 ? 53.415 41.757 -10.824 1.00 15.24 175 LEU A C 1
ATOM 1221 O O . LEU A 1 179 ? 54.547 42.200 -10.663 1.00 15.24 175 LEU A O 1
ATOM 1226 N N . ARG A 1 180 ? 52.328 42.521 -10.885 1.00 15.30 176 ARG A N 1
ATOM 1227 C CA . ARG A 1 180 ? 52.334 43.944 -10.600 1.00 15.28 176 ARG A CA 1
ATOM 1228 C C . ARG A 1 180 ? 51.218 44.233 -9.612 1.00 14.27 176 ARG A C 1
ATOM 1229 O O . ARG A 1 180 ? 50.047 43.938 -9.856 1.00 14.47 176 ARG A O 1
ATOM 1237 N N . VAL A 1 181 ? 51.580 44.754 -8.456 1.00 13.20 177 VAL A N 1
ATOM 1238 C CA . VAL A 1 181 ? 50.650 44.777 -7.334 1.00 12.26 177 VAL A CA 1
ATOM 1239 C C . VAL A 1 181 ? 50.637 46.164 -6.705 1.00 11.99 177 VAL A C 1
ATOM 1240 O O . VAL A 1 181 ? 51.691 46.750 -6.450 1.00 11.89 177 VAL A O 1
ATOM 1244 N N . GLY A 1 182 ? 49.434 46.674 -6.443 1.00 11.96 178 GLY A N 1
ATOM 1245 C CA . GLY A 1 182 ? 49.289 47.911 -5.725 1.00 11.85 178 GLY A CA 1
ATOM 1246 C C . GLY A 1 182 ? 49.468 47.648 -4.240 1.00 10.80 178 GLY A C 1
ATOM 1247 O O . GLY A 1 182 ? 49.061 46.600 -3.745 1.00 10.23 178 GLY A O 1
ATOM 1248 N N . VAL A 1 183 ? 50.084 48.593 -3.533 1.00 10.70 179 VAL A N 1
ATOM 1249 C CA . VAL A 1 183 ? 50.207 48.534 -2.084 1.00 9.91 179 VAL A CA 1
ATOM 1250 C C . VAL A 1 183 ? 49.495 49.737 -1.487 1.00 10.18 179 VAL A C 1
ATOM 1251 O O . VAL A 1 183 ? 49.971 50.874 -1.579 1.00 10.77 179 VAL A O 1
ATOM 1255 N N . TYR A 1 184 ? 48.307 49.493 -0.941 1.00 9.94 180 TYR A N 1
ATOM 1256 C CA . TYR A 1 184 ? 47.537 50.547 -0.300 1.00 10.28 180 TYR A CA 1
ATOM 1257 C C . TYR A 1 184 ? 48.165 50.766 1.059 1.00 9.76 180 TYR A C 1
ATOM 1258 O O . TYR A 1 184 ? 47.999 49.962 1.970 1.00 9.07 180 TYR A O 1
ATOM 1267 N N . GLN A 1 185 ? 48.888 51.874 1.175 1.00 10.26 181 GLN A N 1
ATOM 1268 C CA . GLN A 1 185 ? 49.786 52.107 2.307 1.00 9.98 181 GLN A CA 1
ATOM 1269 C C . GLN A 1 185 ? 49.067 52.678 3.540 1.00 10.03 181 GLN A C 1
ATOM 1270 O O . GLN A 1 185 ? 49.308 52.216 4.666 1.00 9.48 181 GLN A O 1
ATOM 1276 N N . HIS A 1 186 ? 48.174 53.652 3.295 1.00 10.82 182 HIS A N 1
ATOM 1277 C CA . HIS A 1 186 ? 47.557 54.448 4.337 1.00 11.21 182 HIS A CA 1
ATOM 1278 C C . HIS A 1 186 ? 48.532 54.652 5.545 1.00 11.03 182 HIS A C 1
ATOM 1279 O O . HIS A 1 186 ? 49.592 55.202 5.342 1.00 11.45 182 HIS A O 1
ATOM 1286 N N . SER A 1 187 ? 48.164 54.246 6.747 1.00 10.59 183 SER A N 1
ATOM 1287 C CA . SER A 1 187 ? 49.066 54.275 7.908 1.00 10.47 183 SER A CA 1
ATOM 1288 C C . SER A 1 187 ? 49.410 52.869 8.438 1.00 9.47 183 SER A C 1
ATOM 1289 O O . SER A 1 187 ? 49.652 52.687 9.624 1.00 9.36 183 SER A O 1
ATOM 1292 N N . SER A 1 188 ? 49.425 51.887 7.548 1.00 8.90 184 SER A N 1
ATOM 1293 C CA . SER A 1 188 ? 49.853 50.519 7.889 1.00 8.13 184 SER A CA 1
ATOM 1294 C C . SER A 1 188 ? 51.331 50.487 8.303 1.00 8.18 184 SER A C 1
ATOM 1295 O O . SER A 1 188 ? 52.173 50.971 7.585 1.00 8.56 184 SER A O 1
ATOM 1298 N N . VAL A 1 189 ? 51.625 49.890 9.449 1.00 7.93 185 VAL A N 1
ATOM 1299 C CA . VAL A 1 189 ? 53.005 49.636 9.822 1.00 8.05 185 VAL A CA 1
ATOM 1300 C C . VAL A 1 189 ? 53.775 48.773 8.816 1.00 7.80 185 VAL A C 1
ATOM 1301 O O . VAL A 1 189 ? 54.990 48.705 8.896 1.00 8.11 185 VAL A O 1
ATOM 1305 N N . ALA A 1 190 ? 53.070 48.084 7.918 1.00 7.38 186 ALA A N 1
ATOM 1306 C CA . ALA A 1 190 ? 53.728 47.308 6.873 1.00 7.29 186 ALA A CA 1
ATOM 1307 C C . ALA A 1 190 ? 53.802 48.021 5.515 1.00 7.69 186 ALA A C 1
ATOM 1308 O O . ALA A 1 190 ? 54.207 47.408 4.522 1.00 7.71 186 ALA A O 1
ATOM 1310 N N . ARG A 1 191 ? 53.451 49.313 5.479 1.00 8.17 187 ARG A N 1
ATOM 1311 C CA . ARG A 1 191 ? 53.371 50.047 4.217 1.00 8.73 187 ARG A CA 1
ATOM 1312 C C . ARG A 1 191 ? 54.696 50.030 3.441 1.00 9.19 187 ARG A C 1
ATOM 1313 O O . ARG A 1 191 ? 54.713 49.896 2.213 1.00 9.39 187 ARG A O 1
ATOM 1321 N N . ASP A 1 192 ? 55.809 50.127 4.154 1.00 9.48 188 ASP A N 1
ATOM 1322 C CA . ASP A 1 192 ? 57.111 50.161 3.488 1.00 10.14 188 ASP A CA 1
ATOM 1323 C C . ASP A 1 192 ? 57.671 48.752 3.304 1.00 9.71 188 ASP A C 1
ATOM 1324 O O . ASP A 1 192 ? 58.239 48.422 2.249 1.00 10.04 188 ASP A O 1
ATOM 1329 N N . LEU A 1 193 ? 57.472 47.920 4.326 1.00 9.08 189 LEU A N 1
ATOM 1330 C CA . LEU A 1 193 ? 57.846 46.484 4.281 1.00 8.73 189 LEU A CA 1
ATOM 1331 C C . LEU A 1 193 ? 57.298 45.785 3.044 1.00 8.53 189 LEU A C 1
ATOM 1332 O O . LEU A 1 193 ? 58.011 45.027 2.387 1.00 8.78 189 LEU A O 1
ATOM 1337 N N . LEU A 1 194 ? 56.018 46.021 2.749 1.00 8.20 190 LEU A N 1
ATOM 1338 C CA . LEU A 1 194 ? 55.395 45.405 1.586 1.00 8.16 190 LEU A CA 1
ATOM 1339 C C . LEU A 1 194 ? 56.044 45.835 0.280 1.00 8.86 190 LEU A C 1
ATOM 1340 O O . LEU A 1 194 ? 56.203 45.024 -0.606 1.00 9.04 190 LEU A O 1
ATOM 1345 N N . MET A 1 195 ? 56.465 47.104 0.179 1.00 9.40 191 MET A N 1
ATOM 1346 C CA . MET A 1 195 ? 57.163 47.575 -1.019 1.00 10.27 191 MET A CA 1
ATOM 1347 C C . MET A 1 195 ? 58.481 46.802 -1.215 1.00 10.65 191 MET A C 1
ATOM 1348 O O . MET A 1 195 ? 58.710 46.216 -2.266 1.00 11.00 191 MET A O 1
ATOM 1353 N N . TYR A 1 196 ? 59.330 46.775 -0.201 1.00 10.73 192 TYR A N 1
ATOM 1354 C CA . TYR A 1 196 ? 60.639 46.131 -0.384 1.00 11.38 192 TYR A CA 1
ATOM 1355 C C . TYR A 1 196 ? 60.575 44.598 -0.471 1.00 10.95 192 TYR A C 1
ATOM 1356 O O . TYR A 1 196 ? 61.264 44.008 -1.272 1.00 11.55 192 TYR A O 1
ATOM 1365 N N . LEU A 1 197 ? 59.673 43.988 0.294 1.00 10.08 193 LEU A N 1
ATOM 1366 C CA . LEU A 1 197 ? 59.510 42.522 0.280 1.00 9.81 193 LEU A CA 1
ATOM 1367 C C . LEU A 1 197 ? 58.979 42.047 -1.100 1.00 9.98 193 LEU A C 1
ATOM 1368 O O . LEU A 1 197 ? 59.513 41.099 -1.699 1.00 10.45 193 LEU A O 1
ATOM 1373 N N . LEU A 1 198 ? 57.976 42.740 -1.609 1.00 9.77 194 LEU A N 1
ATOM 1374 C CA . LEU A 1 198 ? 57.449 42.438 -2.929 1.00 10.14 194 LEU A CA 1
ATOM 1375 C C . LEU A 1 198 ? 58.529 42.589 -4.014 1.00 11.13 194 LEU A C 1
ATOM 1376 O O . LEU A 1 198 ? 58.651 41.764 -4.901 1.00 11.63 194 LEU A O 1
ATOM 1381 N N . THR A 1 199 ? 59.278 43.680 -3.934 1.00 11.53 195 THR A N 1
ATOM 1382 C CA . THR A 1 199 ? 60.384 43.880 -4.843 1.00 12.59 195 THR A CA 1
ATOM 1383 C C . THR A 1 199 ? 61.374 42.712 -4.772 1.00 12.97 195 THR A C 1
ATOM 1384 O O . THR A 1 199 ? 61.728 42.138 -5.805 1.00 13.73 195 THR A O 1
ATOM 1388 N N . THR A 1 200 ? 61.781 42.330 -3.561 1.00 12.56 196 THR A N 1
ATOM 1389 C CA . THR A 1 200 ? 62.657 41.154 -3.400 1.00 13.02 196 THR A CA 1
ATOM 1390 C C . THR A 1 200 ? 62.053 39.883 -4.048 1.00 13.01 196 THR A C 1
ATOM 1391 O O . THR A 1 200 ? 62.772 39.096 -4.635 1.00 13.88 196 THR A O 1
ATOM 1395 N N . LEU A 1 201 ? 60.740 39.709 -3.944 1.00 12.21 197 LEU A N 1
ATOM 1396 C CA . LEU A 1 201 ? 60.069 38.552 -4.536 1.00 12.33 197 LEU A CA 1
ATOM 1397 C C . LEU A 1 201 ? 59.887 38.631 -6.077 1.00 13.11 197 LEU A C 1
ATOM 1398 O O . LEU A 1 201 ? 59.332 37.720 -6.675 1.00 13.40 197 LEU A O 1
ATOM 1403 N N . GLY A 1 202 ? 60.320 39.727 -6.691 1.00 13.55 198 GLY A N 1
ATOM 1404 C CA . GLY A 1 202 ? 60.196 39.929 -8.132 1.00 14.47 198 GLY A CA 1
ATOM 1405 C C . GLY A 1 202 ? 58.905 40.596 -8.598 1.00 14.20 198 GLY A C 1
ATOM 1406 O O . GLY A 1 202 ? 58.706 40.802 -9.783 1.00 15.03 198 GLY A O 1
ATOM 1407 N N . VAL A 1 203 ? 58.030 40.944 -7.667 1.00 13.22 199 VAL A N 1
ATOM 1408 C CA . VAL A 1 203 ? 56.819 41.698 -7.968 1.00 13.07 199 VAL A CA 1
ATOM 1409 C C . VAL A 1 203 ? 57.216 43.159 -8.244 1.00 13.52 199 VAL A C 1
ATOM 1410 O O . VAL A 1 203 ? 58.142 43.659 -7.609 1.00 13.52 199 VAL A O 1
ATOM 1414 N N . GLU A 1 204 ? 56.506 43.834 -9.148 1.00 14.09 200 GLU A N 1
ATOM 1415 C CA . GLU A 1 204 ? 56.564 45.295 -9.255 1.00 14.51 200 GLU A CA 1
ATOM 1416 C C . GLU A 1 204 ? 55.487 45.898 -8.376 1.00 13.64 200 GLU A C 1
ATOM 1417 O O . GLU A 1 204 ? 54.316 45.870 -8.728 1.00 13.65 200 GLU A O 1
ATOM 1423 N N . PRO A 1 205 ? 55.872 46.491 -7.257 1.00 13.04 201 PRO A N 1
ATOM 1424 C CA . PRO A 1 205 ? 54.840 47.085 -6.434 1.00 12.40 201 PRO A CA 1
ATOM 1425 C C . PRO A 1 205 ? 54.630 48.553 -6.747 1.00 13.09 201 PRO A C 1
ATOM 1426 O O . PRO A 1 205 ? 55.556 49.251 -7.151 1.00 13.86 201 PRO A O 1
ATOM 1430 N N . VAL A 1 206 ? 53.429 49.034 -6.491 1.00 12.91 202 VAL A N 1
ATOM 1431 C CA . VAL A 1 206 ? 53.095 50.446 -6.663 1.00 13.67 202 VAL A CA 1
ATOM 1432 C C . VAL A 1 206 ? 52.448 50.999 -5.405 1.00 13.07 202 VAL A C 1
ATOM 1433 O O . VAL A 1 206 ? 51.380 50.534 -4.998 1.00 12.47 202 VAL A O 1
ATOM 1437 N N . ALA A 1 207 ? 53.072 52.024 -4.836 1.00 13.39 203 ALA A N 1
ATOM 1438 C CA . ALA A 1 207 ? 52.585 52.671 -3.644 1.00 13.07 203 ALA A CA 1
ATOM 1439 C C . ALA A 1 207 ? 51.298 53.449 -3.938 1.00 13.70 203 ALA A C 1
ATOM 1440 O O . ALA A 1 207 ? 51.235 54.221 -4.889 1.00 14.81 203 ALA A O 1
ATOM 1442 N N . LEU A 1 208 ? 50.318 53.300 -3.068 1.00 13.12 204 LEU A N 1
ATOM 1443 C CA . LEU A 1 208 ? 49.043 53.955 -3.245 1.00 13.81 204 LEU A CA 1
ATOM 1444 C C . LEU A 1 208 ? 48.498 54.459 -1.917 1.00 13.58 204 LEU A C 1
ATOM 1445 O O . LEU A 1 208 ? 48.538 53.751 -0.907 1.00 12.50 204 LEU A O 1
ATOM 1450 N N . GLY A 1 209 ? 47.991 55.687 -1.933 1.00 14.76 205 GLY A N 1
ATOM 1451 C CA . GLY A 1 209 ? 47.212 56.199 -0.810 1.00 14.91 205 GLY A CA 1
ATOM 1452 C C . GLY A 1 209 ? 47.917 56.217 0.546 1.00 14.39 205 GLY A C 1
ATOM 1453 O O . GLY A 1 209 ? 47.336 55.825 1.528 1.00 13.77 205 GLY A O 1
ATOM 1454 N N . ARG A 1 210 ? 49.174 56.654 0.581 1.00 14.87 206 ARG A N 1
ATOM 1455 C CA . ARG A 1 210 ? 49.881 56.812 1.853 1.00 14.78 206 ARG A CA 1
ATOM 1456 C C . ARG A 1 210 ? 49.256 57.944 2.630 1.00 15.84 206 ARG A C 1
ATOM 1457 O O . ARG A 1 210 ? 48.873 58.937 2.050 1.00 17.02 206 ARG A O 1
ATOM 1465 N N . SER A 1 211 ? 49.129 57.774 3.935 1.00 15.75 207 SER A N 1
ATOM 1466 C CA . SER A 1 211 ? 48.533 58.796 4.770 1.00 17.03 207 SER A CA 1
ATOM 1467 C C . SER A 1 211 ? 49.472 59.248 5.880 1.00 17.81 207 SER A C 1
ATOM 1468 O O . SER A 1 211 ? 50.067 58.428 6.569 1.00 16.81 207 SER A O 1
ATOM 1471 N N . ASP A 1 212 ? 49.597 60.551 6.077 1.00 19.89 208 ASP A N 1
ATOM 1472 C CA . ASP A 1 212 ? 50.358 61.044 7.234 1.00 21.10 208 ASP A CA 1
ATOM 1473 C C . ASP A 1 212 ? 49.486 61.146 8.509 1.00 21.17 208 ASP A C 1
ATOM 1474 O O . ASP A 1 212 ? 49.974 61.542 9.550 1.00 21.79 208 ASP A O 1
ATOM 1479 N N . ILE A 1 213 ? 48.195 60.836 8.367 1.00 20.69 209 ILE A N 1
ATOM 1480 C CA . ILE A 1 213 ? 47.173 60.851 9.409 1.00 20.73 209 ILE A CA 1
ATOM 1481 C C . ILE A 1 213 ? 46.888 59.376 9.699 1.00 19.01 209 ILE A C 1
ATOM 1482 O O . ILE A 1 213 ? 46.829 58.586 8.768 1.00 18.12 209 ILE A O 1
ATOM 1487 N N . PHE A 1 214 ? 46.715 58.990 10.953 1.00 18.57 210 PHE A N 1
ATOM 1488 C CA . PHE A 1 214 ? 46.372 57.591 11.244 1.00 17.20 210 PHE A CA 1
ATOM 1489 C C . PHE A 1 214 ? 44.962 57.268 10.735 1.00 17.36 210 PHE A C 1
ATOM 1490 O O . PHE A 1 214 ? 44.021 57.966 11.035 1.00 17.89 210 PHE A O 1
ATOM 1498 N N . VAL A 1 215 ? 44.840 56.157 10.010 1.00 16.12 211 VAL A N 1
ATOM 1499 C CA . VAL A 1 215 ? 43.563 55.701 9.456 1.00 15.83 211 VAL A CA 1
ATOM 1500 C C . VAL A 1 215 ? 43.161 54.397 10.145 1.00 15.78 211 VAL A C 1
ATOM 1501 O O . VAL A 1 215 ? 43.804 53.365 9.940 1.00 15.22 211 VAL A O 1
ATOM 1505 N N . PRO A 1 216 ? 42.093 54.416 10.947 1.00 16.79 212 PRO A N 1
ATOM 1506 C CA . PRO A 1 216 ? 41.715 53.153 11.566 1.00 16.71 212 PRO A CA 1
ATOM 1507 C C . PRO A 1 216 ? 41.021 52.251 10.561 1.00 15.73 212 PRO A C 1
ATOM 1508 O O . PRO A 1 216 ? 39.955 52.592 10.059 1.00 18.19 212 PRO A O 1
ATOM 1512 N N . VAL A 1 217 ? 41.633 51.140 10.221 1.00 13.90 213 VAL A N 1
ATOM 1513 C CA . VAL A 1 217 ? 41.051 50.225 9.267 1.00 12.37 213 VAL A CA 1
ATOM 1514 C C . VAL A 1 217 ? 40.469 49.039 10.031 1.00 11.49 213 VAL A C 1
ATOM 1515 O O . VAL A 1 217 ? 41.140 48.468 10.860 1.00 11.28 213 VAL A O 1
ATOM 1519 N N . ASP A 1 218 ? 39.195 48.734 9.775 1.00 10.70 214 ASP A N 1
ATOM 1520 C CA . ASP A 1 218 ? 38.568 47.526 10.290 1.00 10.27 214 ASP A CA 1
ATOM 1521 C C . ASP A 1 218 ? 38.203 46.668 9.088 1.00 9.37 214 ASP A C 1
ATOM 1522 O O . ASP A 1 218 ? 37.276 46.983 8.365 1.00 9.20 214 ASP A O 1
ATOM 1527 N N . THR A 1 219 ? 38.912 45.556 8.912 1.00 8.78 215 THR A N 1
ATOM 1528 C CA . THR A 1 219 ? 38.711 44.697 7.747 1.00 8.15 215 THR A CA 1
ATOM 1529 C C . THR A 1 219 ? 37.380 43.922 7.776 1.00 8.30 215 THR A C 1
ATOM 1530 O O . THR A 1 219 ? 37.078 43.245 6.806 1.00 7.92 215 THR A O 1
ATOM 1534 N N . GLU A 1 220 ? 36.653 43.957 8.900 1.00 8.95 216 GLU A N 1
ATOM 1535 C CA . GLU A 1 220 ? 35.271 43.418 8.977 1.00 9.41 216 GLU A CA 1
ATOM 1536 C C . GLU A 1 220 ? 34.210 44.507 8.811 1.00 9.70 216 GLU A C 1
ATOM 1537 O O . GLU A 1 220 ? 33.014 44.229 8.947 1.00 10.01 216 GLU A O 1
ATOM 1543 N N . ALA A 1 221 ? 34.650 45.738 8.558 1.00 9.58 217 ALA A N 1
ATOM 1544 C CA . ALA A 1 221 ? 33.744 46.862 8.333 1.00 10.08 217 ALA A CA 1
ATOM 1545 C C . ALA A 1 221 ? 34.485 47.946 7.554 1.00 9.87 217 ALA A C 1
ATOM 1546 O O . ALA A 1 221 ? 34.780 48.987 8.097 1.00 10.20 217 ALA A O 1
ATOM 1548 N N . LEU A 1 222 ? 34.808 47.676 6.300 1.00 9.46 218 LEU A N 1
ATOM 1549 C CA . LEU A 1 222 ? 35.591 48.636 5.531 1.00 9.47 218 LEU A CA 1
ATOM 1550 C C . LEU A 1 222 ? 34.794 49.912 5.345 1.00 10.03 218 LEU A C 1
ATOM 1551 O O . LEU A 1 222 ? 33.561 49.890 5.224 1.00 10.14 218 LEU A O 1
ATOM 1556 N N . ARG A 1 223 ? 35.496 51.032 5.363 1.00 10.42 219 ARG A N 1
ATOM 1557 C CA . ARG A 1 223 ? 34.869 52.311 5.075 1.00 11.25 219 ARG A CA 1
ATOM 1558 C C . ARG A 1 223 ? 34.441 52.289 3.606 1.00 10.84 219 ARG A C 1
ATOM 1559 O O . ARG A 1 223 ? 35.183 51.788 2.774 1.00 10.01 219 ARG A O 1
ATOM 1567 N N . PRO A 1 224 ? 33.254 52.846 3.291 1.00 11.38 220 PRO A N 1
ATOM 1568 C CA . PRO A 1 224 ? 32.898 53.016 1.886 1.00 11.61 220 PRO A CA 1
ATOM 1569 C C . PRO A 1 224 ? 33.993 53.703 1.080 1.00 11.94 220 PRO A C 1
ATOM 1570 O O . PRO A 1 224 ? 34.193 53.346 -0.074 1.00 11.68 220 PRO A O 1
ATOM 1574 N N . GLU A 1 225 ? 34.722 54.637 1.706 1.00 12.70 221 GLU A N 1
ATOM 1575 C CA . GLU A 1 225 ? 35.881 55.307 1.084 1.00 13.52 221 GLU A CA 1
ATOM 1576 C C . GLU A 1 225 ? 37.000 54.351 0.643 1.00 12.42 221 GLU A C 1
ATOM 1577 O O . GLU A 1 225 ? 37.569 54.516 -0.432 1.00 11.98 221 GLU A O 1
ATOM 1583 N N . ASP A 1 226 ? 37.330 53.379 1.492 1.00 11.62 222 ASP A N 1
ATOM 1584 C CA . ASP A 1 226 ? 38.384 52.408 1.152 1.00 10.95 222 ASP A CA 1
ATOM 1585 C C . ASP A 1 226 ? 37.958 51.450 0.051 1.00 9.86 222 ASP A C 1
ATOM 1586 O O . ASP A 1 226 ? 38.741 51.115 -0.804 1.00 9.35 222 ASP A O 1
ATOM 1591 N N . ILE A 1 227 ? 36.684 51.072 0.064 1.00 9.52 223 ILE A N 1
ATOM 1592 C CA . ILE A 1 227 ? 36.096 50.265 -0.989 1.00 9.19 223 ILE A CA 1
ATOM 1593 C C . ILE A 1 227 ? 36.147 51.027 -2.329 1.00 9.24 223 ILE A C 1
ATOM 1594 O O . ILE A 1 227 ? 36.519 50.479 -3.358 1.00 8.98 223 ILE A O 1
ATOM 1599 N N . ALA A 1 228 ? 35.799 52.306 -2.301 1.00 9.44 224 ALA A N 1
ATOM 1600 C CA . ALA A 1 228 ? 35.838 53.133 -3.517 1.00 9.71 224 ALA A CA 1
ATOM 1601 C C . ALA A 1 228 ? 37.296 53.311 -3.987 1.00 9.53 224 ALA A C 1
ATOM 1602 O O . ALA A 1 228 ? 37.594 53.179 -5.170 1.00 9.62 224 ALA A O 1
ATOM 1604 N N . LEU A 1 229 ? 38.219 53.492 -3.045 1.00 9.21 225 LEU A N 1
ATOM 1605 C CA . LEU A 1 229 ? 39.632 53.640 -3.429 1.00 9.24 225 LEU A CA 1
ATOM 1606 C C . LEU A 1 229 ? 40.181 52.366 -4.076 1.00 8.95 225 LEU A C 1
ATOM 1607 O O . LEU A 1 229 ? 40.856 52.415 -5.123 1.00 9.04 225 LEU A O 1
ATOM 1612 N N . LEU A 1 230 ? 39.859 51.224 -3.484 1.00 8.63 226 LEU A N 1
ATOM 1613 C CA . LEU A 1 230 ? 40.365 49.949 -4.023 1.00 8.57 226 LEU A CA 1
ATOM 1614 C C . LEU A 1 230 ? 39.828 49.729 -5.433 1.00 9.05 226 LEU A C 1
ATOM 1615 O O . LEU A 1 230 ? 40.580 49.328 -6.328 1.00 9.21 226 LEU A O 1
ATOM 1620 N N . ALA A 1 231 ? 38.542 50.027 -5.648 1.00 9.45 227 ALA A N 1
ATOM 1621 C CA . ALA A 1 231 ? 37.939 49.927 -6.979 1.00 10.13 227 ALA A CA 1
ATOM 1622 C C . ALA A 1 231 ? 38.624 50.843 -7.995 1.00 11.03 227 ALA A C 1
ATOM 1623 O O . ALA A 1 231 ? 38.917 50.432 -9.128 1.00 11.46 227 ALA A O 1
ATOM 1625 N N . GLN A 1 232 ? 38.853 52.092 -7.599 1.00 11.56 228 GLN A N 1
ATOM 1626 C CA . GLN A 1 232 ? 39.441 53.102 -8.482 1.00 12.74 228 GLN A CA 1
ATOM 1627 C C . GLN A 1 232 ? 40.883 52.747 -8.883 1.00 12.97 228 GLN A C 1
ATOM 1628 O O . GLN A 1 232 ? 41.280 52.873 -10.050 1.00 13.25 228 GLN A O 1
ATOM 1634 N N . TRP A 1 233 ? 41.653 52.290 -7.920 1.00 12.86 229 TRP A N 1
ATOM 1635 C CA . TRP A 1 233 ? 43.037 51.915 -8.201 1.00 13.63 229 TRP A CA 1
ATOM 1636 C C . TRP A 1 233 ? 43.074 50.622 -9.012 1.00 14.97 229 TRP A C 1
ATOM 1637 O O . TRP A 1 233 ? 43.864 50.462 -9.935 1.00 15.56 229 TRP A O 1
ATOM 1648 N N . GLY A 1 234 ? 42.215 49.699 -8.633 1.00 16.42 230 GLY A N 1
ATOM 1649 C CA . GLY A 1 234 ? 42.246 48.354 -9.155 1.00 18.18 230 GLY A CA 1
ATOM 1650 C C . GLY A 1 234 ? 41.582 48.229 -10.485 1.00 21.26 230 GLY A C 1
ATOM 1651 O O . GLY A 1 234 ? 41.698 47.185 -11.108 1.00 25.05 230 GLY A O 1
ATOM 1652 N N . LYS A 1 235 ? 40.858 49.259 -10.915 1.00 23.72 231 LYS A N 1
ATOM 1653 C CA . LYS A 1 235 ? 40.264 49.289 -12.237 1.00 26.24 231 LYS A CA 1
ATOM 1654 C C . LYS A 1 235 ? 41.323 49.418 -13.341 1.00 28.57 231 LYS A C 1
ATOM 1655 O O . LYS A 1 235 ? 41.033 49.194 -14.522 1.00 30.97 231 LYS A O 1
ATOM 1657 N N . SER A 1 236 ? 42.526 49.849 -12.985 1.00 27.77 232 SER A N 1
ATOM 1658 C CA . SER A 1 236 ? 43.620 49.814 -13.941 1.00 28.51 232 SER A CA 1
ATOM 1659 C C . SER A 1 236 ? 43.894 48.363 -14.357 1.00 27.48 232 SER A C 1
ATOM 1660 O O . SER A 1 236 ? 44.006 47.467 -13.501 1.00 28.14 232 SER A O 1
ATOM 1663 N N . ASP A 1 237 ? 44.051 48.142 -15.653 1.00 26.41 233 ASP A N 1
ATOM 1664 C CA . ASP A 1 237 ? 44.438 46.828 -16.174 1.00 25.11 233 ASP A CA 1
ATOM 1665 C C . ASP A 1 237 ? 45.889 46.490 -15.832 1.00 23.30 233 ASP A C 1
ATOM 1666 O O . ASP A 1 237 ? 46.349 45.420 -16.139 1.00 23.34 233 ASP A O 1
ATOM 1668 N N . ARG A 1 238 ? 46.582 47.401 -15.157 1.00 21.65 234 ARG A N 1
ATOM 1669 C CA . ARG A 1 238 ? 48.004 47.263 -14.863 1.00 20.61 234 ARG A CA 1
ATOM 1670 C C . ARG A 1 238 ? 48.326 46.548 -13.542 1.00 18.33 234 ARG A C 1
ATOM 1671 O O . ARG A 1 238 ? 49.462 46.121 -13.321 1.00 18.07 234 ARG A O 1
ATOM 1673 N N . LEU A 1 239 ? 47.332 46.404 -12.681 1.00 16.41 235 LEU A N 1
ATOM 1674 C CA . LEU A 1 239 ? 47.542 45.769 -11.394 1.00 15.02 235 LEU A CA 1
ATOM 1675 C C . LEU A 1 239 ? 46.863 44.422 -11.352 1.00 14.21 235 LEU A C 1
ATOM 1676 O O . LEU A 1 239 ? 45.708 44.303 -11.720 1.00 14.28 235 LEU A O 1
ATOM 1681 N N . ASP A 1 240 ? 47.575 43.404 -10.895 1.00 13.46 236 ASP A N 1
ATOM 1682 C CA . ASP A 1 240 ? 47.009 42.049 -10.675 1.00 12.79 236 ASP A CA 1
ATOM 1683 C C . ASP A 1 240 ? 46.244 41.955 -9.364 1.00 11.52 236 ASP A C 1
ATOM 1684 O O . ASP A 1 240 ? 45.394 41.062 -9.179 1.00 11.16 236 ASP A O 1
ATOM 1689 N N . ALA A 1 241 ? 46.550 42.866 -8.444 1.00 10.59 237 ALA A N 1
ATOM 1690 C CA . ALA A 1 241 ? 45.923 42.892 -7.136 1.00 9.48 237 ALA A CA 1
ATOM 1691 C C . ALA A 1 241 ? 46.306 44.160 -6.433 1.00 9.03 237 ALA A C 1
ATOM 1692 O O . ALA A 1 241 ? 47.286 44.814 -6.808 1.00 9.48 237 ALA A O 1
ATOM 1694 N N . ILE A 1 242 ? 45.566 44.480 -5.385 1.00 8.16 238 ILE A N 1
ATOM 1695 C CA . ILE A 1 242 ? 45.976 45.479 -4.435 1.00 7.83 238 ILE A CA 1
ATOM 1696 C C . ILE A 1 242 ? 46.061 44.823 -3.066 1.00 7.08 238 ILE A C 1
ATOM 1697 O O . ILE A 1 242 ? 45.156 44.095 -2.647 1.00 6.67 238 ILE A O 1
ATOM 1702 N N . VAL A 1 243 ? 47.187 45.025 -2.397 1.00 6.93 239 VAL A N 1
ATOM 1703 C CA . VAL A 1 243 ? 47.374 44.477 -1.074 1.00 6.45 239 VAL A CA 1
ATOM 1704 C C . VAL A 1 243 ? 47.638 45.546 -0.026 1.00 6.48 239 VAL A C 1
ATOM 1705 O O . VAL A 1 243 ? 48.170 46.637 -0.313 1.00 6.81 239 VAL A O 1
ATOM 1709 N N . SER A 1 244 ? 47.231 45.236 1.209 1.00 6.15 240 SER A N 1
ATOM 1710 C CA . SER A 1 244 ? 47.373 46.168 2.319 1.00 6.27 240 SER A CA 1
ATOM 1711 C C . SER A 1 244 ? 47.243 45.365 3.599 1.00 6.08 240 SER A C 1
ATOM 1712 O O . SER A 1 244 ? 47.070 44.143 3.581 1.00 5.75 240 SER A O 1
ATOM 1715 N N . THR A 1 245 ? 47.280 46.071 4.722 1.00 6.36 241 THR A N 1
ATOM 1716 C CA . THR A 1 245 ? 46.962 45.472 6.006 1.00 6.32 241 THR A CA 1
ATOM 1717 C C . THR A 1 245 ? 46.230 46.521 6.810 1.00 6.67 241 THR A C 1
ATOM 1718 O O . THR A 1 245 ? 46.108 47.692 6.388 1.00 6.88 241 THR A O 1
ATOM 1722 N N . ASP A 1 246 ? 45.784 46.130 7.994 1.00 6.81 242 ASP A N 1
ATOM 1723 C CA . ASP A 1 246 ? 45.210 47.113 8.901 1.00 7.36 242 ASP A CA 1
ATOM 1724 C C . ASP A 1 246 ? 46.382 47.794 9.650 1.00 8.07 242 ASP A C 1
ATOM 1725 O O . ASP A 1 246 ? 47.566 47.575 9.297 1.00 8.05 242 ASP A O 1
ATOM 1730 N N . GLY A 1 247 ? 46.062 48.607 10.662 1.00 8.78 243 GLY A N 1
ATOM 1731 C CA . GLY A 1 247 ? 47.038 49.481 11.298 1.00 9.68 243 GLY A CA 1
ATOM 1732 C C . GLY A 1 247 ? 48.305 48.803 11.843 1.00 9.96 243 GLY A C 1
ATOM 1733 O O . GLY A 1 247 ? 49.413 49.284 11.611 1.00 10.28 243 GLY A O 1
ATOM 1734 N N . ASP A 1 248 ? 48.119 47.694 12.562 1.00 9.91 244 ASP A N 1
ATOM 1735 C CA . ASP A 1 248 ? 49.225 46.960 13.186 1.00 10.33 244 ASP A CA 1
ATOM 1736 C C . ASP A 1 248 ? 49.626 45.725 12.386 1.00 9.65 244 ASP A C 1
ATOM 1737 O O . ASP A 1 248 ? 50.484 44.947 12.823 1.00 9.79 244 ASP A O 1
ATOM 1742 N N . ALA A 1 249 ? 48.989 45.556 11.225 1.00 9.00 245 ALA A N 1
ATOM 1743 C CA . ALA A 1 249 ? 49.367 44.554 10.246 1.00 8.55 245 ALA A CA 1
ATOM 1744 C C . ALA A 1 249 ? 49.301 43.117 10.772 1.00 8.53 245 ALA A C 1
ATOM 1745 O O . ALA A 1 249 ? 50.153 42.293 10.429 1.00 8.44 245 ALA A O 1
ATOM 1747 N N . ASP A 1 250 ? 48.294 42.822 11.598 1.00 8.77 246 ASP A N 1
ATOM 1748 C CA . ASP A 1 250 ? 47.950 41.429 11.860 1.00 8.76 246 ASP A CA 1
ATOM 1749 C C . ASP A 1 250 ? 46.800 40.918 10.968 1.00 8.30 246 ASP A C 1
ATOM 1750 O O . ASP A 1 250 ? 46.498 39.712 10.968 1.00 8.18 246 ASP A O 1
ATOM 1755 N N . ARG A 1 251 ? 46.189 41.805 10.185 1.00 8.09 247 ARG A N 1
ATOM 1756 C CA . ARG A 1 251 ? 45.165 41.422 9.221 1.00 7.68 247 ARG A CA 1
ATOM 1757 C C . ARG A 1 251 ? 45.502 41.910 7.793 1.00 7.31 247 ARG A C 1
ATOM 1758 O O . ARG A 1 251 ? 45.883 43.060 7.595 1.00 7.35 247 ARG A O 1
ATOM 1766 N N . PRO A 1 252 ? 45.312 41.043 6.798 1.00 6.86 248 PRO A N 1
ATOM 1767 C CA . PRO A 1 252 ? 45.451 41.449 5.419 1.00 6.66 248 PRO A CA 1
ATOM 1768 C C . PRO A 1 252 ? 44.232 42.262 4.942 1.00 6.60 248 PRO A C 1
ATOM 1769 O O . PRO A 1 252 ? 43.168 42.217 5.539 1.00 6.73 248 PRO A O 1
ATOM 1773 N N . LEU A 1 253 ? 44.426 43.040 3.895 1.00 6.61 249 LEU A N 1
ATOM 1774 C CA . LEU A 1 253 ? 43.328 43.694 3.179 1.00 6.51 249 LEU A CA 1
ATOM 1775 C C . LEU A 1 253 ? 43.726 43.551 1.721 1.00 6.36 249 LEU A C 1
ATOM 1776 O O . LEU A 1 253 ? 44.703 44.127 1.278 1.00 6.61 249 LEU A O 1
ATOM 1781 N N . ILE A 1 254 ? 43.021 42.675 1.031 1.00 6.09 250 ILE A N 1
ATOM 1782 C CA . ILE A 1 254 ? 43.385 42.216 -0.283 1.00 6.11 250 ILE A CA 1
ATOM 1783 C C . ILE A 1 254 ? 42.255 42.493 -1.240 1.00 6.16 250 ILE A C 1
ATOM 1784 O O . ILE A 1 254 ? 41.105 42.216 -0.911 1.00 5.98 250 ILE A O 1
ATOM 1789 N N . ALA A 1 255 ? 42.597 43.031 -2.411 1.00 6.40 251 ALA A N 1
ATOM 1790 C CA . ALA A 1 255 ? 41.637 43.212 -3.489 1.00 6.76 251 ALA A CA 1
ATOM 1791 C C . ALA A 1 255 ? 42.176 42.552 -4.749 1.00 7.14 251 ALA A C 1
ATOM 1792 O O . ALA A 1 255 ? 43.391 42.453 -4.942 1.00 7.17 251 ALA A O 1
ATOM 1794 N N . ASP A 1 256 ? 41.257 42.114 -5.592 1.00 7.49 252 ASP A N 1
ATOM 1795 C CA . ASP A 1 256 ? 41.597 41.388 -6.795 1.00 8.15 252 ASP A CA 1
ATOM 1796 C C . ASP A 1 256 ? 41.997 42.323 -7.955 1.00 8.89 252 ASP A C 1
ATOM 1797 O O . ASP A 1 256 ? 42.191 43.537 -7.751 1.00 8.78 252 ASP A O 1
ATOM 1802 N N . GLU A 1 257 ? 42.133 41.747 -9.151 1.00 9.76 253 GLU A N 1
ATOM 1803 C CA . GLU A 1 257 ? 42.608 42.480 -10.321 1.00 10.75 253 GLU A CA 1
ATOM 1804 C C . GLU A 1 257 ? 41.621 43.542 -10.779 1.00 11.43 253 GLU A C 1
ATOM 1805 O O . GLU A 1 257 ? 41.954 44.308 -11.641 1.00 12.10 253 GLU A O 1
ATOM 1811 N N . HIS A 1 258 ? 40.394 43.540 -10.250 1.00 11.58 254 HIS A N 1
ATOM 1812 C CA . HIS A 1 258 ? 39.421 44.588 -10.543 1.00 12.42 254 HIS A CA 1
ATOM 1813 C C . HIS A 1 258 ? 39.211 45.543 -9.377 1.00 12.05 254 HIS A C 1
ATOM 1814 O O . HIS A 1 258 ? 38.327 46.373 -9.424 1.00 12.25 254 HIS A O 1
ATOM 1821 N N . GLY A 1 259 ? 40.018 45.410 -8.341 1.00 11.85 255 GLY A N 1
ATOM 1822 C CA . GLY A 1 259 ? 39.874 46.216 -7.133 1.00 11.80 255 GLY A CA 1
ATOM 1823 C C . GLY A 1 259 ? 38.720 45.845 -6.250 1.00 11.65 255 GLY A C 1
ATOM 1824 O O . GLY A 1 259 ? 38.254 46.666 -5.450 1.00 11.68 255 GLY A O 1
ATOM 1825 N N . GLN A 1 260 ? 38.229 44.620 -6.389 1.00 12.04 256 GLN A N 1
ATOM 1826 C CA . GLN A 1 260 ? 37.160 44.143 -5.539 1.00 12.04 256 GLN A CA 1
ATOM 1827 C C . GLN A 1 260 ? 37.739 43.430 -4.319 1.00 10.40 256 GLN A C 1
ATOM 1828 O O . GLN A 1 260 ? 38.590 42.554 -4.438 1.00 9.88 256 GLN A O 1
ATOM 1834 N N . PHE A 1 261 ? 37.224 43.789 -3.152 1.00 9.22 257 PHE A N 1
ATOM 1835 C CA . PHE A 1 261 ? 37.658 43.204 -1.877 1.00 8.16 257 PHE A CA 1
ATOM 1836 C C . PHE A 1 261 ? 37.458 41.674 -1.821 1.00 7.75 257 PHE A C 1
ATOM 1837 O O . PHE A 1 261 ? 36.398 41.170 -2.166 1.00 7.71 257 PHE A O 1
ATOM 1845 N N . VAL A 1 262 ? 38.511 40.968 -1.391 1.00 7.10 258 VAL A N 1
ATOM 1846 C CA . VAL A 1 262 ? 38.445 39.541 -1.046 1.00 6.96 258 VAL A CA 1
ATOM 1847 C C . VAL A 1 262 ? 38.295 39.440 0.476 1.00 6.53 258 VAL A C 1
ATOM 1848 O O . VAL A 1 262 ? 39.228 39.776 1.260 1.00 6.25 258 VAL A O 1
ATOM 1852 N N . ARG A 1 263 ? 37.102 39.091 0.912 1.00 6.52 259 ARG A N 1
ATOM 1853 C CA . ARG A 1 263 ? 36.826 38.970 2.349 1.00 6.34 259 ARG A CA 1
ATOM 1854 C C . ARG A 1 263 ? 37.835 38.054 3.048 1.00 5.90 259 ARG A C 1
ATOM 1855 O O . ARG A 1 263 ? 38.289 37.041 2.483 1.00 5.75 259 ARG A O 1
ATOM 1863 N N . GLY A 1 264 ? 38.185 38.431 4.270 1.00 5.62 260 GLY A N 1
ATOM 1864 C CA . GLY A 1 264 ? 39.295 37.788 4.991 1.00 5.42 260 GLY A CA 1
ATOM 1865 C C . GLY A 1 264 ? 39.167 36.274 5.158 1.00 5.43 260 GLY A C 1
ATOM 1866 O O . GLY A 1 264 ? 40.161 35.576 5.142 1.00 5.22 260 GLY A O 1
ATOM 1867 N N . ASP A 1 265 ? 37.932 35.775 5.342 1.00 5.62 261 ASP A N 1
ATOM 1868 C CA . ASP A 1 265 ? 37.752 34.323 5.456 1.00 5.84 261 ASP A CA 1
ATOM 1869 C C . ASP A 1 265 ? 38.013 33.601 4.120 1.00 5.80 261 ASP A C 1
ATOM 1870 O O . ASP A 1 265 ? 38.453 32.459 4.118 1.00 5.91 261 ASP A O 1
ATOM 1875 N N . LEU A 1 266 ? 37.811 34.282 2.985 1.00 5.68 262 LEU A N 1
ATOM 1876 C CA . LEU A 1 266 ? 38.134 33.704 1.672 1.00 5.77 262 LEU A CA 1
ATOM 1877 C C . LEU A 1 266 ? 39.658 33.711 1.413 1.00 5.50 262 LEU A C 1
ATOM 1878 O O . LEU A 1 266 ? 40.196 32.757 0.893 1.00 5.65 262 LEU A O 1
ATOM 1883 N N . ALA A 1 267 ? 40.338 34.786 1.822 1.00 5.16 263 ALA A N 1
ATOM 1884 C CA . ALA A 1 267 ? 41.797 34.832 1.795 1.00 5.04 263 ALA A CA 1
ATOM 1885 C C . ALA A 1 267 ? 42.350 33.725 2.685 1.00 5.10 263 ALA A C 1
ATOM 1886 O O . ALA A 1 267 ? 43.357 33.095 2.348 1.00 5.26 263 ALA A O 1
ATOM 1888 N N . GLY A 1 268 ? 41.681 33.476 3.802 1.00 5.10 264 GLY A N 1
ATOM 1889 C CA . GLY A 1 268 ? 42.058 32.415 4.724 1.00 5.24 264 GLY A CA 1
ATOM 1890 C C . GLY A 1 268 ? 41.917 31.035 4.068 1.00 5.50 264 GLY A C 1
ATOM 1891 O O . GLY A 1 268 ? 42.828 30.223 4.161 1.00 5.61 264 GLY A O 1
ATOM 1892 N N . ALA A 1 269 ? 40.776 30.782 3.415 1.00 5.69 265 ALA A N 1
ATOM 1893 C CA . ALA A 1 269 ? 40.571 29.549 2.637 1.00 6.13 265 ALA A CA 1
ATOM 1894 C C . ALA A 1 269 ? 41.633 29.336 1.541 1.00 6.21 265 ALA A C 1
ATOM 1895 O O . ALA A 1 269 ? 42.159 28.232 1.372 1.00 6.56 265 ALA A O 1
ATOM 1897 N N . ILE A 1 270 ? 41.918 30.407 0.786 1.00 5.99 266 ILE A N 1
ATOM 1898 C CA . ILE A 1 270 ? 42.938 30.346 -0.261 1.00 6.17 266 ILE A CA 1
ATOM 1899 C C . ILE A 1 270 ? 44.285 29.986 0.365 1.00 6.09 266 ILE A C 1
ATOM 1900 O O . ILE A 1 270 ? 45.041 29.183 -0.200 1.00 6.48 266 ILE A O 1
ATOM 1905 N N . THR A 1 271 ? 44.550 30.558 1.542 1.00 5.71 267 THR A N 1
ATOM 1906 C CA . THR A 1 271 ? 45.799 30.285 2.297 1.00 5.71 267 THR A CA 1
ATOM 1907 C C . THR A 1 271 ? 45.820 28.828 2.794 1.00 6.06 267 THR A C 1
ATOM 1908 O O . THR A 1 271 ? 46.829 28.166 2.660 1.00 6.34 267 THR A O 1
ATOM 1912 N N . ALA A 1 272 ? 44.708 28.333 3.344 1.00 6.14 268 ALA A N 1
ATOM 1913 C CA . ALA A 1 272 ? 44.629 26.932 3.791 1.00 6.60 268 ALA A CA 1
ATOM 1914 C C . ALA A 1 272 ? 44.923 25.956 2.653 1.00 7.11 268 ALA A C 1
ATOM 1915 O O . ALA A 1 272 ? 45.697 24.979 2.834 1.00 7.44 268 ALA A O 1
ATOM 1917 N N . THR A 1 273 ? 44.343 26.218 1.489 1.00 7.22 269 THR A N 1
ATOM 1918 C CA . THR A 1 273 ? 44.662 25.423 0.297 1.00 7.86 269 THR A CA 1
ATOM 1919 C C . THR A 1 273 ? 46.167 25.492 -0.044 1.00 8.01 269 THR A C 1
ATOM 1920 O O . THR A 1 273 ? 46.804 24.481 -0.311 1.00 8.54 269 THR A O 1
ATOM 1924 N N . 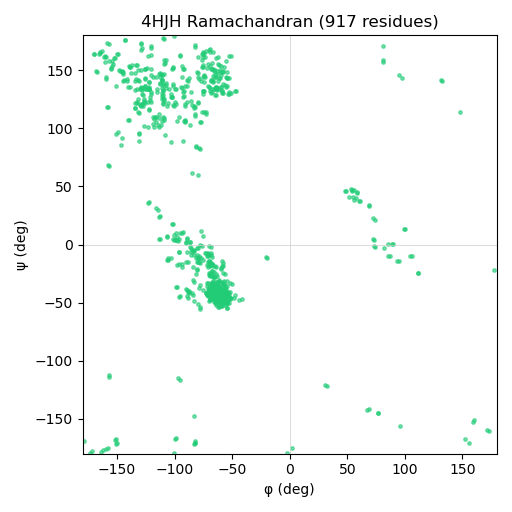TRP A 1 274 ? 46.722 26.704 -0.053 1.00 7.63 270 TRP A N 1
ATOM 1925 C CA . TRP A 1 274 ? 48.085 26.902 -0.467 1.00 7.86 270 TRP A CA 1
ATOM 1926 C C . TRP A 1 274 ? 49.044 26.164 0.457 1.00 8.16 270 TRP A C 1
ATOM 1927 O O . TRP A 1 274 ? 50.029 25.606 -0.012 1.00 8.62 270 TRP A O 1
ATOM 1938 N N . VAL A 1 275 ? 48.797 26.185 1.773 1.00 8.00 271 VAL A N 1
ATOM 1939 C CA . VAL A 1 275 ? 49.732 25.510 2.683 1.00 8.46 271 VAL A CA 1
ATOM 1940 C C . VAL A 1 275 ? 49.411 24.025 2.868 1.00 9.17 271 VAL A C 1
ATOM 1941 O O . VAL A 1 275 ? 50.093 23.337 3.636 1.00 9.53 271 VAL A O 1
ATOM 1945 N N . GLY A 1 276 ? 48.388 23.537 2.164 1.00 9.51 272 GLY A N 1
ATOM 1946 C CA . GLY A 1 276 ? 48.019 22.114 2.214 1.00 10.33 272 GLY A CA 1
ATOM 1947 C C . GLY A 1 276 ? 47.442 21.704 3.559 1.00 10.43 272 GLY A C 1
ATOM 1948 O O . GLY A 1 276 ? 47.654 20.570 4.017 1.00 10.93 272 GLY A O 1
ATOM 1949 N N . ALA A 1 277 ? 46.731 22.636 4.199 1.00 10.06 273 ALA A N 1
ATOM 1950 C CA . ALA A 1 277 ? 46.197 22.433 5.538 1.00 10.29 273 ALA A CA 1
ATOM 1951 C C . ALA A 1 277 ? 45.302 21.191 5.656 1.00 11.09 273 ALA A C 1
ATOM 1952 O O . ALA A 1 277 ? 44.463 20.932 4.807 1.00 11.37 273 ALA A O 1
ATOM 1954 N N . ASP A 1 278 ? 45.501 20.471 6.751 1.00 12.80 274 ASP A N 1
ATOM 1955 C CA . ASP A 1 278 ? 44.702 19.311 7.143 1.00 13.87 274 ASP A CA 1
ATOM 1956 C C . ASP A 1 278 ? 43.472 19.723 7.994 1.00 12.76 274 ASP A C 1
ATOM 1957 O O . ASP A 1 278 ? 42.363 19.231 7.802 1.00 12.86 274 ASP A O 1
ATOM 1962 N N . THR A 1 279 ? 43.704 20.593 8.975 1.00 11.61 275 THR A N 1
ATOM 1963 C CA . THR A 1 279 ? 42.645 21.033 9.844 1.00 10.85 275 THR A CA 1
ATOM 1964 C C . THR A 1 279 ? 42.613 22.528 9.838 1.00 9.42 275 THR A C 1
ATOM 1965 O O . THR A 1 279 ? 43.675 23.177 9.942 1.00 9.19 275 THR A O 1
ATOM 1969 N N . LEU A 1 280 ? 41.410 23.071 9.725 1.00 8.54 276 LEU A N 1
ATOM 1970 C CA . LEU A 1 280 ? 41.183 24.503 9.801 1.00 7.48 276 LEU A CA 1
ATOM 1971 C C . LEU A 1 280 ? 40.437 24.811 11.089 1.00 7.38 276 LEU A C 1
ATOM 1972 O O . LEU A 1 280 ? 39.562 24.053 11.496 1.00 7.83 276 LEU A O 1
ATOM 1977 N N . VAL A 1 281 ? 40.797 25.922 11.715 1.00 6.90 277 VAL A N 1
ATOM 1978 C CA . VAL A 1 281 ? 40.152 26.386 12.949 1.00 7.03 277 VAL A CA 1
ATOM 1979 C C . VAL A 1 281 ? 39.728 27.817 12.698 1.00 6.37 277 VAL A C 1
ATOM 1980 O O . VAL A 1 281 ? 40.574 28.661 12.334 1.00 5.90 277 VAL A O 1
ATOM 1984 N N . THR A 1 282 ? 38.427 28.108 12.873 1.00 6.39 278 THR A N 1
ATOM 1985 C CA . THR A 1 282 ? 37.930 29.457 12.571 1.00 5.98 278 THR A CA 1
ATOM 1986 C C . THR A 1 282 ? 36.674 29.801 13.352 1.00 6.45 278 THR A C 1
ATOM 1987 O O . THR A 1 282 ? 35.892 28.900 13.715 1.00 6.96 278 THR A O 1
ATOM 1991 N N . PRO A 1 283 ? 36.448 31.105 13.623 1.00 6.49 279 PRO A N 1
ATOM 1992 C CA . PRO A 1 283 ? 35.235 31.369 14.389 1.00 7.14 279 PRO A CA 1
ATOM 1993 C C . PRO A 1 283 ? 33.932 31.113 13.611 1.00 7.29 279 PRO A C 1
ATOM 1994 O O . PRO A 1 283 ? 33.924 30.957 12.364 1.00 6.82 279 PRO A O 1
ATOM 1998 N N . VAL A 1 284 ? 32.848 31.117 14.369 1.00 8.09 280 VAL A N 1
ATOM 1999 C CA . VAL A 1 284 ? 31.508 30.919 13.843 1.00 8.52 280 VAL A CA 1
ATOM 2000 C C . VAL A 1 284 ? 31.104 31.958 12.787 1.00 8.29 280 VAL A C 1
ATOM 2001 O O . VAL A 1 284 ? 30.182 31.728 12.024 1.00 8.50 280 VAL A O 1
ATOM 2005 N N . THR A 1 285 ? 31.802 33.093 12.733 1.00 7.96 281 THR A N 1
ATOM 2006 C CA . THR A 1 285 ? 31.423 34.156 11.824 1.00 7.98 281 THR A CA 1
ATOM 2007 C C . THR A 1 285 ? 32.022 33.960 10.442 1.00 7.25 281 THR A C 1
ATOM 2008 O O . THR A 1 285 ? 31.665 34.703 9.523 1.00 7.46 281 THR A O 1
ATOM 2012 N N . SER A 1 286 ? 32.944 32.992 10.286 1.00 6.55 282 SER A N 1
ATOM 2013 C CA . SER A 1 286 ? 33.468 32.688 8.965 1.00 6.02 282 SER A CA 1
ATOM 2014 C C . SER A 1 286 ? 32.404 32.058 8.061 1.00 6.27 282 SER A C 1
ATOM 2015 O O . SER A 1 286 ? 31.504 31.364 8.527 1.00 6.66 282 SER A O 1
ATOM 2018 N N . ASN A 1 287 ? 32.565 32.300 6.760 1.00 6.14 283 ASN A N 1
ATOM 2019 C CA . ASN A 1 287 ? 31.604 31.886 5.741 1.00 6.60 283 ASN A CA 1
ATOM 2020 C C . ASN A 1 287 ? 31.184 30.437 5.932 1.00 6.77 283 ASN A C 1
ATOM 2021 O O . ASN A 1 287 ? 32.029 29.545 6.076 1.00 6.44 283 ASN A O 1
ATOM 2026 N N . THR A 1 288 ? 29.875 30.193 5.882 1.00 7.45 284 THR A N 1
ATOM 2027 C CA . THR A 1 288 ? 29.372 28.836 6.096 1.00 7.85 284 THR A CA 1
ATOM 2028 C C . THR A 1 288 ? 29.721 27.866 4.946 1.00 7.92 284 THR A C 1
ATOM 2029 O O . THR A 1 288 ? 29.640 26.658 5.126 1.00 8.24 284 THR A O 1
ATOM 2033 N N . ALA A 1 289 ? 30.129 28.378 3.797 1.00 7.83 285 ALA A N 1
ATOM 2034 C CA . ALA A 1 289 ? 30.579 27.509 2.698 1.00 8.15 285 ALA A CA 1
ATOM 2035 C C . ALA A 1 289 ? 31.959 26.842 2.919 1.00 7.80 285 ALA A C 1
ATOM 2036 O O . ALA A 1 289 ? 32.373 26.020 2.121 1.00 8.15 285 ALA A O 1
ATOM 2038 N N . LEU A 1 290 ? 32.665 27.208 3.981 1.00 7.30 286 LEU A N 1
ATOM 2039 C CA . LEU A 1 290 ? 33.974 26.657 4.238 1.00 7.16 286 LEU A CA 1
ATOM 2040 C C . LEU A 1 290 ? 33.930 25.110 4.297 1.00 7.78 286 LEU A C 1
ATOM 2041 O O . LEU A 1 290 ? 34.761 24.441 3.695 1.00 7.97 286 LEU A O 1
ATOM 2046 N N . GLU A 1 291 ? 32.964 24.567 5.029 1.00 8.30 287 GLU A N 1
ATOM 2047 C CA . GLU A 1 291 ? 32.862 23.114 5.240 1.00 9.15 287 GLU A CA 1
ATOM 2048 C C . GLU A 1 291 ? 32.586 22.347 3.939 1.00 9.84 287 GLU A C 1
ATOM 2049 O O . GLU A 1 291 ? 32.813 21.132 3.869 1.00 10.65 287 GLU A O 1
ATOM 2055 N N . SER A 1 292 ? 32.100 23.042 2.915 1.00 9.74 288 SER A N 1
ATOM 2056 C CA A SER A 1 292 ? 31.848 22.415 1.624 0.50 10.54 288 SER A CA 1
ATOM 2057 C CA B SER A 1 292 ? 31.862 22.418 1.613 0.50 10.55 288 SER A CA 1
ATOM 2058 C C . SER A 1 292 ? 33.163 21.981 0.968 1.00 10.62 288 SER A C 1
ATOM 2059 O O . SER A 1 292 ? 33.203 21.003 0.274 1.00 11.53 288 SER A O 1
ATOM 2064 N N . ARG A 1 293 ? 34.225 22.737 1.208 1.00 9.76 289 ARG A N 1
ATOM 2065 C CA . ARG A 1 293 ? 35.523 22.451 0.618 1.00 9.93 289 ARG A CA 1
ATOM 2066 C C . ARG A 1 293 ? 36.419 21.636 1.546 1.00 9.95 289 ARG A C 1
ATOM 2067 O O . ARG A 1 293 ? 37.078 20.720 1.113 1.00 10.73 289 ARG A O 1
ATOM 2075 N N . PHE A 1 294 ? 36.460 22.021 2.820 1.00 9.24 290 PHE A N 1
ATOM 2076 C CA . PHE A 1 294 ? 37.399 21.489 3.797 1.00 9.28 290 PHE A CA 1
ATOM 2077 C C . PHE A 1 294 ? 36.679 20.545 4.770 1.00 9.95 290 PHE A C 1
ATOM 2078 O O . PHE A 1 294 ? 35.746 20.964 5.437 1.00 9.61 290 PHE A O 1
ATOM 2086 N N . PRO A 1 295 ? 37.087 19.265 4.823 1.00 11.07 291 PRO A N 1
ATOM 2087 C CA . PRO A 1 295 ? 36.361 18.302 5.642 1.00 12.03 291 PRO A CA 1
ATOM 2088 C C . PRO A 1 295 ? 36.638 18.348 7.147 1.00 12.05 291 PRO A C 1
ATOM 2089 O O . PRO A 1 295 ? 35.931 17.697 7.889 1.00 12.80 291 PRO A O 1
ATOM 2093 N N . LYS A 1 296 ? 37.638 19.091 7.602 1.00 11.45 292 LYS A N 1
ATOM 2094 C CA . LYS A 1 296 ? 37.932 19.182 9.032 1.00 11.69 292 LYS A CA 1
ATOM 2095 C C . LYS A 1 296 ? 38.075 20.658 9.414 1.00 10.43 292 LYS A C 1
ATOM 2096 O O . LYS A 1 296 ? 39.135 21.256 9.248 1.00 9.83 292 LYS A O 1
ATOM 2102 N N . VAL A 1 297 ? 36.977 21.216 9.904 1.00 10.16 293 VAL A N 1
ATOM 2103 C CA . VAL A 1 297 ? 36.907 22.603 10.316 1.00 9.34 293 VAL A CA 1
ATOM 2104 C C . VAL A 1 297 ? 36.396 22.618 11.747 1.00 9.83 293 VAL A C 1
ATOM 2105 O O . VAL A 1 297 ? 35.289 22.104 12.048 1.00 10.46 293 VAL A O 1
ATOM 2109 N N . LEU A 1 298 ? 37.188 23.200 12.625 1.00 9.66 294 LEU A N 1
ATOM 2110 C CA . LEU A 1 298 ? 36.787 23.383 14.006 1.00 10.30 294 LEU A CA 1
ATOM 2111 C C . LEU A 1 298 ? 36.306 24.814 14.151 1.00 9.47 294 LEU A C 1
ATOM 2112 O O . LEU A 1 298 ? 37.068 25.742 13.906 1.00 8.72 294 LEU A O 1
ATOM 2117 N N . ARG A 1 299 ? 35.063 24.970 14.591 1.00 9.71 295 ARG A N 1
ATOM 2118 C CA . ARG A 1 299 ? 34.427 26.264 14.766 1.00 9.34 295 ARG A CA 1
ATOM 2119 C C . ARG A 1 299 ? 34.577 26.759 16.210 1.00 9.90 295 ARG A C 1
ATOM 2120 O O . ARG A 1 299 ? 34.348 26.032 17.147 1.00 10.78 295 ARG A O 1
ATOM 2128 N N . THR A 1 300 ? 34.923 28.026 16.367 1.00 9.54 296 THR A N 1
ATOM 2129 C CA . THR A 1 300 ? 35.159 28.607 17.692 1.00 10.24 296 THR A CA 1
ATOM 2130 C C . THR A 1 300 ? 34.371 29.916 17.900 1.00 10.56 296 THR A C 1
ATOM 2131 O O . THR A 1 300 ? 33.755 30.451 16.983 1.00 9.96 296 THR A O 1
ATOM 2135 N N . ARG A 1 301 ? 34.420 30.412 19.127 1.00 11.63 297 ARG A N 1
ATOM 2136 C CA . ARG A 1 301 ? 34.055 31.792 19.398 1.00 12.10 297 ARG A CA 1
ATOM 2137 C C . ARG A 1 301 ? 35.004 32.742 18.656 1.00 11.00 297 ARG A C 1
ATOM 2138 O O . ARG A 1 301 ? 36.102 32.348 18.241 1.00 10.18 297 ARG A O 1
ATOM 2146 N N . VAL A 1 302 ? 34.560 33.983 18.504 1.00 10.94 298 VAL A N 1
ATOM 2147 C CA . VAL A 1 302 ? 35.348 35.004 17.850 1.00 10.29 298 VAL A CA 1
ATOM 2148 C C . VAL A 1 302 ? 36.466 35.474 18.787 1.00 10.60 298 VAL A C 1
ATOM 2149 O O . VAL A 1 302 ? 36.204 35.786 19.926 1.00 11.63 298 VAL A O 1
ATOM 2153 N N . GLY A 1 303 ? 37.692 35.545 18.278 1.00 9.86 299 GLY A N 1
ATOM 2154 C CA . GLY A 1 303 ? 38.818 36.076 19.015 1.00 10.18 299 GLY A CA 1
ATOM 2155 C C . GLY A 1 303 ? 40.008 35.114 18.914 1.00 9.65 299 GLY A C 1
ATOM 2156 O O . GLY A 1 303 ? 39.844 33.895 18.973 1.00 9.43 299 GLY A O 1
ATOM 2157 N N . SER A 1 304 ? 41.207 35.687 18.795 1.00 9.53 300 SER A N 1
ATOM 2158 C CA . SER A 1 304 ? 42.427 34.914 18.663 1.00 9.27 300 SER A CA 1
ATOM 2159 C C . SER A 1 304 ? 42.661 33.897 19.790 1.00 9.99 300 SER A C 1
ATOM 2160 O O . SER A 1 304 ? 43.033 32.752 19.511 1.00 9.76 300 SER A O 1
ATOM 2163 N N . PRO A 1 305 ? 42.388 34.274 21.054 1.00 11.03 301 PRO A N 1
ATOM 2164 C CA . PRO A 1 305 ? 42.624 33.294 22.128 1.00 11.97 301 PRO A CA 1
ATOM 2165 C C . PRO A 1 305 ? 41.760 32.056 22.018 1.00 11.94 301 PRO A C 1
ATOM 2166 O O . PRO A 1 305 ? 42.214 30.977 22.357 1.00 12.33 301 PRO A O 1
ATOM 2170 N N . TYR A 1 306 ? 40.539 32.196 21.494 1.00 11.61 302 TYR A N 1
ATOM 2171 C CA . TYR A 1 306 ? 39.676 31.033 21.241 1.00 11.64 302 TYR A CA 1
ATOM 2172 C C . TYR A 1 306 ? 40.192 30.180 20.079 1.00 10.69 302 TYR A C 1
ATOM 2173 O O . TYR A 1 306 ? 40.170 28.941 20.150 1.00 10.99 302 TYR A O 1
ATOM 2182 N N . VAL A 1 307 ? 40.649 30.833 19.011 1.00 9.69 303 VAL A N 1
ATOM 2183 C CA . VAL A 1 307 ? 41.177 30.114 17.877 1.00 9.00 303 VAL A CA 1
ATOM 2184 C C . VAL A 1 307 ? 42.435 29.325 18.295 1.00 9.55 303 VAL A C 1
ATOM 2185 O O . VAL A 1 307 ? 42.559 28.139 17.970 1.00 9.64 303 VAL A O 1
ATOM 2189 N N . ILE A 1 308 ? 43.321 29.991 19.040 1.00 10.05 304 ILE A N 1
ATOM 2190 C CA . ILE A 1 308 ? 44.574 29.385 19.520 1.00 10.87 304 ILE A CA 1
ATOM 2191 C C . ILE A 1 308 ? 44.303 28.199 20.439 1.00 12.05 304 ILE A C 1
ATOM 2192 O O . ILE A 1 308 ? 44.945 27.155 20.318 1.00 12.47 304 ILE A O 1
ATOM 2197 N N . ALA A 1 309 ? 43.328 28.338 21.330 1.00 12.84 305 ALA A N 1
ATOM 2198 C CA . ALA A 1 309 ? 43.059 27.267 22.283 1.00 14.29 305 ALA A CA 1
ATOM 2199 C C . ALA A 1 309 ? 42.553 26.016 21.547 1.00 14.28 305 ALA A C 1
ATOM 2200 O O . ALA A 1 309 ? 42.918 24.903 21.899 1.00 15.21 305 ALA A O 1
ATOM 2202 N N . SER A 1 310 ? 41.760 26.195 20.495 1.00 13.48 306 SER A N 1
ATOM 2203 C CA . SER A 1 310 ? 41.326 25.042 19.682 1.00 13.67 306 SER A CA 1
ATOM 2204 C C . SER A 1 310 ? 42.448 24.468 18.821 1.00 13.58 306 SER A C 1
ATOM 2205 O O . SER A 1 310 ? 42.605 23.256 18.739 1.00 14.29 306 SER A O 1
ATOM 2208 N N . MET A 1 311 ? 43.252 25.335 18.221 1.00 13.02 307 MET A N 1
ATOM 2209 C CA . MET A 1 311 ? 44.409 24.878 17.467 1.00 13.24 307 MET A CA 1
ATOM 2210 C C . MET A 1 311 ? 45.320 24.006 18.331 1.00 14.99 307 MET A C 1
ATOM 2211 O O . MET A 1 311 ? 45.747 22.951 17.898 1.00 15.33 307 MET A O 1
ATOM 2216 N N . ALA A 1 312 ? 45.625 24.475 19.535 1.00 16.47 308 ALA A N 1
ATOM 2217 C CA . ALA A 1 312 ? 46.485 23.738 20.467 1.00 18.68 308 ALA A CA 1
ATOM 2218 C C . ALA A 1 312 ? 46.007 22.315 20.753 1.00 20.73 308 ALA A C 1
ATOM 2219 O O . ALA A 1 312 ? 46.825 21.455 21.056 1.00 22.44 308 ALA A O 1
ATOM 2221 N N . GLN A 1 313 ? 44.698 22.075 20.736 1.00 21.49 309 GLN A N 1
ATOM 2222 C CA . GLN A 1 313 ? 44.197 20.733 21.008 1.00 23.88 309 GLN A CA 1
ATOM 2223 C C . GLN A 1 313 ? 44.316 19.785 19.797 1.00 24.92 309 GLN A C 1
ATOM 2224 O O . GLN A 1 313 ? 44.171 18.581 19.962 1.00 26.37 309 GLN A O 1
ATOM 2226 N N . VAL A 1 314 ? 44.613 20.302 18.600 1.00 25.25 310 VAL A N 1
ATOM 2227 C CA . VAL A 1 314 ? 44.668 19.469 17.370 1.00 26.79 310 VAL A CA 1
ATOM 2228 C C . VAL A 1 314 ? 46.024 18.803 17.161 1.00 29.82 310 VAL A C 1
ATOM 2229 O O . VAL A 1 314 ? 47.045 19.469 17.221 1.00 29.89 310 VAL A O 1
ATOM 2233 N N . SER A 1 315 ? 46.033 17.496 16.890 1.00 34.31 311 SER A N 1
ATOM 2234 C CA . SER A 1 315 ? 47.264 16.779 16.470 1.00 37.85 311 SER A CA 1
ATOM 2235 C C . SER A 1 315 ? 47.440 16.834 14.940 1.00 39.61 311 SER A C 1
ATOM 2236 O O . SER A 1 315 ? 48.458 17.328 14.425 1.00 41.91 311 SER A O 1
ATOM 2238 N N . GLY A 1 320 ? 49.287 17.252 6.685 1.00 21.51 316 GLY A N 1
ATOM 2239 C CA . GLY A 1 320 ? 49.511 18.703 6.585 1.00 19.90 316 GLY A CA 1
ATOM 2240 C C . GLY A 1 320 ? 49.283 19.501 7.859 1.00 18.58 316 GLY A C 1
ATOM 2241 O O . GLY A 1 320 ? 48.948 18.951 8.911 1.00 19.50 316 GLY A O 1
ATOM 2242 N N . PRO A 1 321 ? 49.467 20.814 7.776 1.00 16.87 317 PRO A N 1
ATOM 2243 C CA . PRO A 1 321 ? 49.416 21.665 8.932 1.00 15.76 317 PRO A CA 1
ATOM 2244 C C . PRO A 1 321 ? 48.030 21.972 9.512 1.00 14.38 317 PRO A C 1
ATOM 2245 O O . PRO A 1 321 ? 46.974 21.728 8.885 1.00 14.13 317 PRO A O 1
ATOM 2249 N N . VAL A 1 322 ? 48.049 22.459 10.744 1.00 13.41 318 VAL A N 1
ATOM 2250 C CA . VAL A 1 322 ? 46.871 23.044 11.372 1.00 12.24 318 VAL A CA 1
ATOM 2251 C C . VAL A 1 322 ? 46.932 24.530 11.068 1.00 10.70 318 VAL A C 1
ATOM 2252 O O . VAL A 1 322 ? 47.955 25.180 11.330 1.00 10.61 318 VAL A O 1
ATOM 2256 N N . ILE A 1 323 ? 45.846 25.060 10.537 1.00 9.40 319 ILE A N 1
ATOM 2257 C CA . ILE A 1 323 ? 45.749 26.479 10.274 1.00 8.34 319 ILE A CA 1
ATOM 2258 C C . ILE A 1 323 ? 44.533 27.095 10.926 1.00 7.70 319 ILE A C 1
ATOM 2259 O O . ILE A 1 323 ? 43.403 26.570 10.832 1.00 7.56 319 ILE A O 1
ATOM 2264 N N . GLY A 1 324 ? 44.774 28.224 11.568 1.00 7.29 320 GLY A N 1
ATOM 2265 C CA . GLY A 1 324 ? 43.715 29.055 12.110 1.00 6.84 320 GLY A CA 1
ATOM 2266 C C . GLY A 1 324 ? 43.573 30.347 11.307 1.00 6.20 320 GLY A C 1
ATOM 2267 O O . GLY A 1 324 ? 44.541 30.866 10.778 1.00 6.00 320 GLY A O 1
ATOM 2268 N N . PHE A 1 325 ? 42.349 30.843 11.199 1.00 5.89 321 PHE A N 1
ATOM 2269 C CA . PHE A 1 325 ? 42.114 32.193 10.681 1.00 5.68 321 PHE A CA 1
ATOM 2270 C C . PHE A 1 325 ? 40.738 32.710 11.091 1.00 5.87 321 PHE A C 1
ATOM 2271 O O . PHE A 1 325 ? 39.872 31.954 11.509 1.00 5.91 321 PHE A O 1
ATOM 2279 N N . GLU A 1 326 ? 40.558 34.024 10.993 1.00 6.15 322 GLU A N 1
ATOM 2280 C CA . GLU A 1 326 ? 39.283 34.642 11.315 1.00 6.51 322 GLU A CA 1
ATOM 2281 C C . GLU A 1 326 ? 38.764 35.369 10.099 1.00 6.30 322 GLU A C 1
ATOM 2282 O O . GLU A 1 326 ? 39.490 35.581 9.117 1.00 6.10 322 GLU A O 1
ATOM 2288 N N . ALA A 1 327 ? 37.519 35.823 10.188 1.00 6.49 323 ALA A N 1
ATOM 2289 C CA . ALA A 1 327 ? 36.903 36.525 9.076 1.00 6.63 323 ALA A CA 1
ATOM 2290 C C . ALA A 1 327 ? 37.555 37.898 8.858 1.00 6.87 323 ALA A C 1
ATOM 2291 O O . ALA A 1 327 ? 37.444 38.498 7.783 1.00 7.18 323 ALA A O 1
ATOM 2293 N N . ASN A 1 328 ? 38.271 38.375 9.857 1.00 6.95 324 ASN A N 1
ATOM 2294 C CA . ASN A 1 328 ? 39.115 39.559 9.695 1.00 7.36 324 ASN A CA 1
ATOM 2295 C C . ASN A 1 328 ? 40.344 39.355 8.783 1.00 6.90 324 ASN A C 1
ATOM 2296 O O . ASN A 1 328 ? 41.061 40.334 8.478 1.00 7.31 324 ASN A O 1
ATOM 2301 N N . GLY A 1 329 ? 40.592 38.108 8.376 1.00 6.16 325 GLY A N 1
ATOM 2302 C CA . GLY A 1 329 ? 41.660 37.747 7.448 1.00 5.92 325 GLY A CA 1
ATOM 2303 C C . GLY A 1 329 ? 42.994 37.329 8.082 1.00 5.78 325 GLY A C 1
ATOM 2304 O O . GLY A 1 329 ? 43.882 36.810 7.391 1.00 5.68 325 GLY A O 1
ATOM 2305 N N . GLY A 1 330 ? 43.176 37.595 9.372 1.00 5.89 326 GLY A N 1
ATOM 2306 C CA . GLY A 1 330 ? 44.422 37.208 10.043 1.00 5.93 326 GLY A CA 1
ATOM 2307 C C . GLY A 1 330 ? 44.583 35.699 10.060 1.00 5.54 326 GLY A C 1
ATOM 2308 O O . GLY A 1 330 ? 43.641 34.977 10.340 1.00 5.30 326 GLY A O 1
ATOM 2309 N N . VAL A 1 331 ? 45.782 35.217 9.753 1.00 5.61 327 VAL A N 1
ATOM 2310 C CA . VAL A 1 331 ? 46.026 33.806 9.685 1.00 5.52 327 VAL A CA 1
ATOM 2311 C C . VAL A 1 331 ? 47.030 33.406 10.776 1.00 6.03 327 VAL A C 1
ATOM 2312 O O . VAL A 1 331 ? 48.073 34.055 10.960 1.00 6.35 327 VAL A O 1
ATOM 2316 N N . LEU A 1 332 ? 46.688 32.329 11.469 1.00 6.18 328 LEU A N 1
ATOM 2317 C CA . LEU A 1 332 ? 47.463 31.801 12.551 1.00 6.88 328 LEU A CA 1
ATOM 2318 C C . LEU A 1 332 ? 47.973 30.440 12.095 1.00 7.25 328 LEU A C 1
ATOM 2319 O O . LEU A 1 332 ? 47.224 29.480 12.027 1.00 7.21 328 LEU A O 1
ATOM 2324 N N . LEU A 1 333 ? 49.240 30.394 11.721 1.00 7.79 329 LEU A N 1
ATOM 2325 C CA . LEU A 1 333 ? 49.845 29.173 11.256 1.00 8.43 329 LEU A CA 1
ATOM 2326 C C . LEU A 1 333 ? 50.284 28.355 12.445 1.00 9.35 329 LEU A C 1
ATOM 2327 O O . LEU A 1 333 ? 51.154 28.783 13.208 1.00 9.85 329 LEU A O 1
ATOM 2332 N N . GLY A 1 334 ? 49.700 27.169 12.583 1.00 9.80 330 GLY A N 1
ATOM 2333 C CA . GLY A 1 334 ? 49.861 26.331 13.763 1.00 10.91 330 GLY A CA 1
ATOM 2334 C C . GLY A 1 334 ? 50.974 25.312 13.656 1.00 12.33 330 GLY A C 1
ATOM 2335 O O . GLY A 1 334 ? 51.407 24.748 14.686 1.00 13.48 330 GLY A O 1
ATOM 2336 N N . SER A 1 335 ? 51.437 25.045 12.436 1.00 12.62 331 SER A N 1
ATOM 2337 C CA . SER A 1 335 ? 52.438 23.990 12.193 1.00 14.20 331 SER A CA 1
ATOM 2338 C C . SER A 1 335 ? 53.464 24.489 11.200 1.00 14.59 331 SER A C 1
ATOM 2339 O O . SER A 1 335 ? 53.145 25.266 10.306 1.00 13.72 331 SER A O 1
ATOM 2342 N N . THR A 1 336 ? 54.688 24.041 11.344 1.00 16.23 332 THR A N 1
ATOM 2343 C CA . THR A 1 336 ? 55.682 24.321 10.320 1.00 17.21 332 THR A CA 1
ATOM 2344 C C . THR A 1 336 ? 55.257 23.775 8.931 1.00 17.48 332 THR A C 1
ATOM 2345 O O . THR A 1 336 ? 54.801 22.652 8.822 1.00 17.97 332 THR A O 1
ATOM 2349 N N . VAL A 1 337 ? 55.372 24.617 7.910 1.00 17.34 333 VAL A N 1
ATOM 2350 C CA . VAL A 1 337 ? 55.059 24.277 6.537 1.00 18.00 333 VAL A CA 1
ATOM 2351 C C . VAL A 1 337 ? 56.375 24.146 5.758 1.00 19.88 333 VAL A C 1
ATOM 2352 O O . VAL A 1 337 ? 57.292 24.924 5.934 1.00 19.56 333 VAL A O 1
ATOM 2356 N N . GLU A 1 338 ? 56.462 23.124 4.920 1.00 22.19 334 GLU A N 1
ATOM 2357 C CA . GLU A 1 338 ? 57.613 22.962 4.017 1.00 24.98 334 GLU A CA 1
ATOM 2358 C C . GLU A 1 338 ? 57.247 23.181 2.530 1.00 24.84 334 GLU A C 1
ATOM 2359 O O . GLU A 1 338 ? 56.128 22.915 2.101 1.00 23.94 334 GLU A O 1
ATOM 2365 N N . ARG A 1 339 ? 58.185 23.729 1.770 1.00 25.62 335 ARG A N 1
ATOM 2366 C CA . ARG A 1 339 ? 57.971 23.999 0.357 1.00 26.10 335 ARG A CA 1
ATOM 2367 C C . ARG A 1 339 ? 59.308 24.119 -0.365 1.00 26.57 335 ARG A C 1
ATOM 2368 O O . ARG A 1 339 ? 60.140 24.950 0.002 1.00 25.77 335 ARG A O 1
ATOM 2376 N N . ASN A 1 340 ? 59.533 23.212 -1.327 1.00 21.03 336 ASN A N 1
ATOM 2377 C CA . ASN A 1 340 ? 60.709 23.238 -2.194 1.00 21.37 336 ASN A CA 1
ATOM 2378 C C . ASN A 1 340 ? 61.981 23.339 -1.342 1.00 21.74 336 ASN A C 1
ATOM 2379 O O . ASN A 1 340 ? 62.902 24.077 -1.657 1.00 22.05 336 ASN A O 1
ATOM 2384 N N . GLY A 1 341 ? 62.011 22.604 -0.236 1.00 21.81 337 GLY A N 1
ATOM 2385 C CA . GLY A 1 341 ? 63.197 22.526 0.603 1.00 22.67 337 GLY A CA 1
ATOM 2386 C C . GLY A 1 341 ? 63.331 23.639 1.634 1.00 21.49 337 GLY A C 1
ATOM 2387 O O . GLY A 1 341 ? 64.305 23.655 2.394 1.00 22.58 337 GLY A O 1
ATOM 2388 N N . ARG A 1 342 ? 62.366 24.550 1.664 1.00 19.18 338 ARG A N 1
ATOM 2389 C CA . ARG A 1 342 ? 62.365 25.684 2.588 1.00 18.21 338 ARG A CA 1
ATOM 2390 C C . ARG A 1 342 ? 61.236 25.534 3.615 1.00 17.05 338 ARG A C 1
ATOM 2391 O O . ARG A 1 342 ? 60.175 24.969 3.297 1.00 16.24 338 ARG A O 1
ATOM 2393 N N . SER A 1 343 ? 61.465 26.017 4.842 1.00 16.91 339 SER A N 1
ATOM 2394 C CA . SER A 1 343 ? 60.459 25.928 5.927 1.00 16.16 339 SER A CA 1
ATOM 2395 C C . SER A 1 343 ? 59.900 27.276 6.353 1.00 14.61 339 SER A C 1
ATOM 2396 O O . SER A 1 343 ? 60.600 28.276 6.356 1.00 14.69 339 SER A O 1
ATOM 2399 N N . LEU A 1 344 ? 58.616 27.283 6.696 1.00 13.37 340 LEU A N 1
ATOM 2400 C CA . LEU A 1 344 ? 57.964 28.425 7.318 1.00 12.19 340 LEU A CA 1
ATOM 2401 C C . LEU A 1 344 ? 57.469 27.930 8.678 1.00 12.37 340 LEU A C 1
ATOM 2402 O O . LEU A 1 344 ? 56.542 27.100 8.746 1.00 12.32 340 LEU A O 1
ATOM 2407 N N . THR A 1 345 ? 58.095 28.404 9.744 1.00 12.66 341 THR A N 1
ATOM 2408 C CA . THR A 1 345 ? 57.817 27.899 11.068 1.00 13.25 341 THR A CA 1
ATOM 2409 C C . THR A 1 345 ? 56.469 28.429 11.582 1.00 12.23 341 THR A C 1
ATOM 2410 O O . THR A 1 345 ? 56.011 29.509 11.176 1.00 11.08 341 THR A O 1
ATOM 2414 N N . ALA A 1 346 ? 55.872 27.657 12.487 1.00 12.73 342 ALA A N 1
ATOM 2415 C CA . ALA A 1 346 ? 54.599 28.010 13.117 1.00 12.28 342 ALA A CA 1
ATOM 2416 C C . ALA A 1 346 ? 54.677 29.404 13.766 1.00 11.82 342 ALA A C 1
ATOM 2417 O O . ALA A 1 346 ? 55.716 29.819 14.261 1.00 12.33 342 ALA A O 1
ATOM 2419 N N . LEU A 1 347 ? 53.583 30.141 13.684 1.00 10.96 343 LEU A N 1
ATOM 2420 C CA . LEU A 1 347 ? 53.467 31.435 14.325 1.00 10.71 343 LEU A CA 1
ATOM 2421 C C . LEU A 1 347 ? 52.015 31.578 14.763 1.00 10.55 343 LEU A C 1
ATOM 2422 O O . LEU A 1 347 ? 51.185 32.064 14.012 1.00 9.79 343 LEU A O 1
ATOM 2427 N N . PRO A 1 348 ? 51.715 31.166 15.995 1.00 11.47 344 PRO A N 1
ATOM 2428 C CA . PRO A 1 348 ? 50.305 31.032 16.387 1.00 11.65 344 PRO A CA 1
ATOM 2429 C C . PRO A 1 348 ? 49.706 32.358 16.881 1.00 11.37 344 PRO A C 1
ATOM 2430 O O . PRO A 1 348 ? 49.271 32.481 18.024 1.00 12.22 344 PRO A O 1
ATOM 2434 N N . THR A 1 349 ? 49.702 33.335 15.986 1.00 10.31 345 THR A N 1
ATOM 2435 C CA . THR A 1 349 ? 49.114 34.639 16.224 1.00 10.12 345 THR A CA 1
ATOM 2436 C C . THR A 1 349 ? 48.795 35.216 14.857 1.00 9.14 345 THR A C 1
ATOM 2437 O O . THR A 1 349 ? 49.371 34.778 13.866 1.00 8.62 345 THR A O 1
ATOM 2441 N N . ARG A 1 350 ? 47.876 36.174 14.778 1.00 9.06 346 ARG A N 1
ATOM 2442 C CA . ARG A 1 350 ? 47.375 36.573 13.462 1.00 8.42 346 ARG A CA 1
ATOM 2443 C C . ARG A 1 350 ? 48.485 37.215 12.608 1.00 7.75 346 ARG A C 1
ATOM 2444 O O . ARG A 1 350 ? 49.250 38.033 13.088 1.00 7.94 346 ARG A O 1
ATOM 2452 N N . ASP A 1 351 ? 48.546 36.803 11.355 1.00 7.18 347 ASP A N 1
ATOM 2453 C CA . ASP A 1 351 ? 49.493 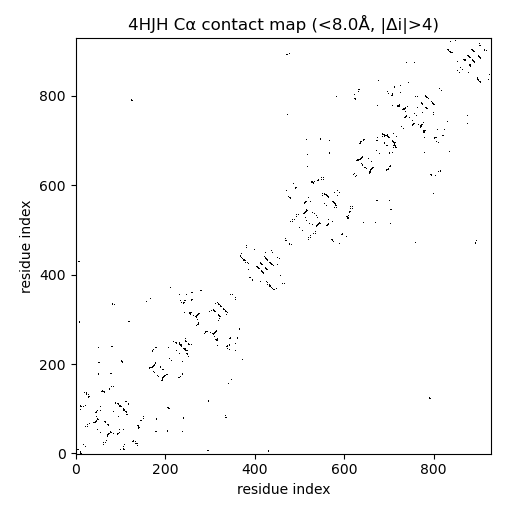37.325 10.386 1.00 6.74 347 ASP A CA 1
ATOM 2454 C C . ASP A 1 351 ? 48.731 37.815 9.142 1.00 6.46 347 ASP A C 1
ATOM 2455 O O . ASP A 1 351 ? 47.734 37.201 8.727 1.00 6.46 347 ASP A O 1
ATOM 2460 N N . ALA A 1 352 ? 49.218 38.912 8.566 1.00 6.41 348 ALA A N 1
ATOM 2461 C CA . ALA A 1 352 ? 48.750 39.451 7.295 1.00 6.34 348 ALA A CA 1
ATOM 2462 C C . ALA A 1 352 ? 49.637 39.064 6.091 1.00 6.06 348 ALA A C 1
ATOM 2463 O O . ALA A 1 352 ? 49.132 38.833 5.009 1.00 5.94 348 ALA A O 1
ATOM 2465 N N . LEU A 1 353 ? 50.961 38.987 6.279 1.00 6.07 349 LEU A N 1
ATOM 2466 C CA A LEU A 1 353 ? 51.844 38.664 5.162 0.50 6.05 349 LEU A CA 1
ATOM 2467 C CA B LEU A 1 353 ? 51.844 38.666 5.161 0.50 6.05 349 LEU A CA 1
ATOM 2468 C C . LEU A 1 353 ? 51.596 37.274 4.567 1.00 5.77 349 LEU A C 1
ATOM 2469 O O . LEU A 1 353 ? 51.618 37.102 3.339 1.00 5.78 349 LEU A O 1
ATOM 2478 N N . LEU A 1 354 ? 51.320 36.279 5.406 1.00 5.69 350 LEU A N 1
ATOM 2479 C CA . LEU A 1 354 ? 51.048 34.924 4.865 1.00 5.64 350 LEU A CA 1
ATOM 2480 C C . LEU A 1 354 ? 49.873 34.869 3.891 1.00 5.59 350 LEU A C 1
ATOM 2481 O O . LEU A 1 354 ? 50.029 34.348 2.803 1.00 5.65 350 LEU A O 1
ATOM 2486 N N . PRO A 1 355 ? 48.678 35.375 4.287 1.00 5.66 351 PRO A N 1
ATOM 2487 C CA . PRO A 1 355 ? 47.581 35.356 3.341 1.00 5.93 351 PRO A CA 1
ATOM 2488 C C . PRO A 1 355 ? 47.773 36.211 2.089 1.00 6.00 351 PRO A C 1
ATOM 2489 O O . PRO A 1 355 ? 47.373 35.800 1.007 1.00 6.28 351 PRO A O 1
ATOM 2493 N N . ILE A 1 356 ? 48.407 37.372 2.238 1.00 5.94 352 ILE A N 1
ATOM 2494 C CA . ILE A 1 356 ? 48.775 38.192 1.082 1.00 6.22 352 ILE A CA 1
ATOM 2495 C C . ILE A 1 356 ? 49.595 37.384 0.077 1.00 6.21 352 ILE A C 1
ATOM 2496 O O . ILE A 1 356 ? 49.254 37.287 -1.116 1.00 6.57 352 ILE A O 1
ATOM 2501 N N . LEU A 1 357 ? 50.689 36.796 0.575 1.00 5.98 353 LEU A N 1
ATOM 2502 C CA . LEU A 1 357 ? 51.599 36.076 -0.281 1.00 6.16 353 LEU A CA 1
ATOM 2503 C C . LEU A 1 357 ? 51.022 34.756 -0.793 1.00 6.22 353 LEU A C 1
ATOM 2504 O O . LEU A 1 357 ? 51.329 34.342 -1.925 1.00 6.58 353 LEU A O 1
ATOM 2509 N N . ALA A 1 358 ? 50.199 34.096 0.014 1.00 6.06 354 ALA A N 1
ATOM 2510 C CA . ALA A 1 358 ? 49.533 32.881 -0.469 1.00 6.39 354 ALA A CA 1
ATOM 2511 C C . ALA A 1 358 ? 48.645 33.217 -1.643 1.00 6.81 354 ALA A C 1
ATOM 2512 O O . ALA A 1 358 ? 48.589 32.443 -2.608 1.00 7.30 354 ALA A O 1
ATOM 2514 N N . CYS A 1 359 ? 47.899 34.318 -1.535 1.00 6.84 355 CYS A N 1
ATOM 2515 C CA . CYS A 1 359 ? 47.032 34.750 -2.626 1.00 7.47 355 CYS A CA 1
ATOM 2516 C C . CYS A 1 359 ? 47.860 35.084 -3.884 1.00 7.75 355 CYS A C 1
ATOM 2517 O O . CYS A 1 359 ? 47.551 34.598 -4.977 1.00 8.38 355 CYS A O 1
ATOM 2520 N N . LEU A 1 360 ? 48.909 35.890 -3.723 1.00 7.47 356 LEU A N 1
ATOM 2521 C CA . LEU A 1 360 ? 49.761 36.235 -4.855 1.00 7.94 356 LEU A CA 1
ATOM 2522 C C . LEU A 1 360 ? 50.441 35.027 -5.468 1.00 8.11 356 LEU A C 1
ATOM 2523 O O . LEU A 1 360 ? 50.489 34.905 -6.692 1.00 8.81 356 LEU A O 1
ATOM 2528 N N . ALA A 1 361 ? 50.949 34.130 -4.624 1.00 7.67 357 ALA A N 1
ATOM 2529 C CA . ALA A 1 361 ? 51.583 32.908 -5.116 1.00 8.01 357 ALA A CA 1
ATOM 2530 C C . ALA A 1 361 ? 50.598 32.005 -5.865 1.00 8.57 357 ALA A C 1
ATOM 2531 O O . ALA A 1 361 ? 50.972 31.342 -6.807 1.00 9.25 357 ALA A O 1
ATOM 2533 N N . THR A 1 362 ? 49.344 31.972 -5.430 1.00 8.52 358 THR A N 1
ATOM 2534 C CA . THR A 1 362 ? 48.343 31.150 -6.123 1.00 9.33 358 THR A CA 1
ATOM 2535 C C . THR A 1 362 ? 48.099 31.702 -7.544 1.00 10.12 358 THR A C 1
ATOM 2536 O O . THR A 1 362 ? 48.083 30.950 -8.513 1.00 10.88 358 THR A O 1
ATOM 2540 N N . VAL A 1 363 ? 47.969 33.024 -7.641 1.00 10.04 359 VAL A N 1
ATOM 2541 C CA . VAL A 1 363 ? 47.786 33.693 -8.929 1.00 10.99 359 VAL A CA 1
ATOM 2542 C C . VAL A 1 363 ? 48.971 33.344 -9.828 1.00 11.46 359 VAL A C 1
ATOM 2543 O O . VAL A 1 363 ? 48.799 32.967 -10.977 1.00 12.38 359 VAL A O 1
ATOM 2547 N N . HIS A 1 364 ? 50.165 33.474 -9.267 1.00 10.99 360 HIS A N 1
ATOM 2548 C CA . HIS A 1 364 ? 51.396 33.247 -10.001 1.00 11.67 360 HIS A CA 1
ATOM 2549 C C . HIS A 1 364 ? 51.526 31.801 -10.478 1.00 12.23 360 HIS A C 1
ATOM 2550 O O . HIS A 1 364 ? 51.810 31.558 -11.662 1.00 13.20 360 HIS A O 1
ATOM 2557 N N . GLU A 1 365 ? 51.292 30.852 -9.576 1.00 11.79 361 GLU A N 1
ATOM 2558 C CA . GLU A 1 365 ? 51.409 29.430 -9.928 1.00 12.53 361 GLU A CA 1
ATOM 2559 C C . GLU A 1 365 ? 50.352 28.959 -10.932 1.00 13.56 361 GLU A C 1
ATOM 2560 O O . GLU A 1 365 ? 50.648 28.192 -11.834 1.00 14.50 361 GLU A O 1
ATOM 2562 N N . LYS A 1 366 ? 49.105 29.379 -10.746 1.00 13.50 362 LYS A N 1
ATOM 2563 C CA . LYS A 1 366 ? 48.052 28.915 -11.622 1.00 14.70 362 LYS A CA 1
ATOM 2564 C C . LYS A 1 366 ? 47.927 29.759 -12.883 1.00 15.40 362 LYS A C 1
ATOM 2565 O O . LYS A 1 366 ? 47.124 29.418 -13.750 1.00 16.65 362 LYS A O 1
ATOM 2571 N N . LYS A 1 367 ? 48.665 30.860 -12.967 1.00 16.59 363 LYS A N 1
ATOM 2572 C CA . LYS A 1 367 ? 48.513 31.825 -14.061 1.00 16.81 363 LYS A CA 1
ATOM 2573 C C . LYS A 1 367 ? 47.028 32.190 -14.260 1.00 15.78 363 LYS A C 1
ATOM 2574 O O . LYS A 1 367 ? 46.528 32.217 -15.387 1.00 16.13 363 LYS A O 1
ATOM 2576 N N . THR A 1 368 ? 46.348 32.460 -13.153 1.00 14.58 364 THR A N 1
ATOM 2577 C CA . THR A 1 368 ? 44.904 32.711 -13.156 1.00 13.69 364 THR A CA 1
ATOM 2578 C C . THR A 1 368 ? 44.646 33.931 -12.290 1.00 12.96 364 THR A C 1
ATOM 2579 O O . THR A 1 368 ? 45.293 34.075 -11.253 1.00 12.73 364 THR A O 1
ATOM 2583 N N . PRO A 1 369 ? 43.712 34.814 -12.702 1.00 12.74 365 PRO A N 1
ATOM 2584 C CA . PRO A 1 369 ? 43.491 36.012 -11.892 1.00 12.30 365 PRO A CA 1
ATOM 2585 C C . PRO A 1 369 ? 42.872 35.701 -10.529 1.00 11.22 365 PRO A C 1
ATOM 2586 O O . PRO A 1 369 ? 42.189 34.699 -10.381 1.00 10.78 365 PRO A O 1
ATOM 2590 N N . LEU A 1 370 ? 43.085 36.594 -9.572 1.00 10.97 366 LEU A N 1
ATOM 2591 C CA . LEU A 1 370 ? 42.610 36.375 -8.222 1.00 10.10 366 LEU A CA 1
ATOM 2592 C C . LEU A 1 370 ? 41.081 36.307 -8.145 1.00 9.43 366 LEU A C 1
ATOM 2593 O O . LEU A 1 370 ? 40.563 35.542 -7.353 1.00 8.85 366 LEU A O 1
ATOM 2598 N N . SER A 1 371 ? 40.372 37.092 -8.945 1.00 9.68 367 SER A N 1
ATOM 2599 C CA . SER A 1 371 ? 38.895 37.015 -8.943 1.00 9.29 367 SER A CA 1
ATOM 2600 C C . SER A 1 371 ? 38.401 35.577 -9.250 1.00 9.21 367 SER A C 1
ATOM 2601 O O . SER A 1 371 ? 37.470 35.095 -8.632 1.00 8.76 367 SER A O 1
ATOM 2604 N N . THR A 1 372 ? 39.048 34.895 -10.193 1.00 9.85 368 THR A N 1
ATOM 2605 C CA . THR A 1 372 ? 38.649 33.513 -10.561 1.00 10.06 368 THR A CA 1
ATOM 2606 C C . THR A 1 372 ? 38.966 32.547 -9.437 1.00 9.71 368 THR A C 1
ATOM 2607 O O . THR A 1 372 ? 38.142 31.692 -9.058 1.00 9.49 368 THR A O 1
ATOM 2611 N N . ILE A 1 373 ? 40.151 32.722 -8.853 1.00 9.77 369 ILE A N 1
ATOM 2612 C CA . ILE A 1 373 ? 40.512 31.911 -7.703 1.00 9.68 369 ILE A CA 1
ATOM 2613 C C . ILE A 1 373 ? 39.486 32.079 -6.576 1.00 9.10 369 ILE A C 1
ATOM 2614 O O . ILE A 1 373 ? 39.029 31.105 -5.996 1.00 8.98 369 ILE A O 1
ATOM 2619 N N . ALA A 1 374 ? 39.108 33.324 -6.308 1.00 8.95 370 ALA A N 1
ATOM 2620 C CA . ALA A 1 374 ? 38.210 33.614 -5.190 1.00 8.59 370 ALA A CA 1
ATOM 2621 C C . ALA A 1 374 ? 36.851 32.993 -5.458 1.00 8.83 370 ALA A C 1
ATOM 2622 O O . ALA A 1 374 ? 36.298 32.274 -4.607 1.00 8.68 370 ALA A O 1
ATOM 2624 N N . ARG A 1 375 ? 36.362 33.168 -6.685 1.00 9.65 371 ARG A N 1
ATOM 2625 C CA . ARG A 1 375 ? 35.056 32.620 -7.089 1.00 10.27 371 ARG A CA 1
ATOM 2626 C C . ARG A 1 375 ? 34.982 31.074 -7.020 1.00 10.10 371 ARG A C 1
ATOM 2627 O O . ARG A 1 375 ? 33.917 30.517 -6.748 1.00 10.06 371 ARG A O 1
ATOM 2635 N N . SER A 1 376 ? 36.109 30.403 -7.238 1.00 9.96 372 SER A N 1
ATOM 2636 C CA . SER A 1 376 ? 36.155 28.925 -7.259 1.00 10.35 372 SER A CA 1
ATOM 2637 C C . SER A 1 376 ? 35.707 28.266 -5.949 1.00 10.01 372 SER A C 1
ATOM 2638 O O . SER A 1 376 ? 35.366 27.087 -5.952 1.00 10.64 372 SER A O 1
ATOM 2641 N N . TYR A 1 377 ? 35.735 29.019 -4.838 1.00 9.06 373 TYR A N 1
ATOM 2642 C CA . TYR A 1 377 ? 35.268 28.505 -3.542 1.00 8.91 373 TYR A CA 1
ATOM 2643 C C . TYR A 1 377 ? 33.720 28.523 -3.365 1.00 8.90 373 TYR A C 1
ATOM 2644 O O . TYR A 1 377 ? 33.204 27.901 -2.471 1.00 9.16 373 TYR A O 1
ATOM 2653 N N . GLY A 1 378 ? 33.014 29.252 -4.215 1.00 8.76 374 GLY A N 1
ATOM 2654 C CA . GLY A 1 378 ? 31.538 29.335 -4.152 1.00 8.95 374 GLY A CA 1
ATOM 2655 C C . GLY A 1 378 ? 31.026 29.780 -2.779 1.00 8.44 374 GLY A C 1
ATOM 2656 O O . GLY A 1 378 ? 30.061 29.246 -2.265 1.00 8.82 374 GLY A O 1
ATOM 2657 N N . PHE A 1 379 ? 31.688 30.751 -2.174 1.00 7.66 375 PHE A N 1
ATOM 2658 C CA . PHE A 1 379 ? 31.273 31.189 -0.831 1.00 7.30 375 PHE A CA 1
ATOM 2659 C C . PHE A 1 379 ? 29.857 31.776 -0.888 1.00 7.37 375 PHE A C 1
ATOM 2660 O O . PHE A 1 379 ? 29.465 32.379 -1.895 1.00 7.51 375 PHE A O 1
ATOM 2668 N N . ARG A 1 380 ? 29.109 31.589 0.186 1.00 7.45 376 ARG A N 1
ATOM 2669 C CA . ARG A 1 380 ? 27.862 32.294 0.356 1.00 7.59 376 ARG A CA 1
ATOM 2670 C C . ARG A 1 380 ? 28.151 33.801 0.310 1.00 7.00 376 ARG A C 1
ATOM 2671 O O . ARG A 1 380 ? 29.262 34.253 0.671 1.00 6.49 376 ARG A O 1
ATOM 2679 N N . VAL A 1 381 ? 27.176 34.545 -0.194 1.00 7.33 377 VAL A N 1
ATOM 2680 C CA . VAL A 1 381 ? 27.315 35.976 -0.282 1.00 7.10 377 VAL A CA 1
ATOM 2681 C C . VAL A 1 381 ? 27.183 36.494 1.140 1.00 6.83 377 VAL A C 1
ATOM 2682 O O . VAL A 1 381 ? 26.111 36.387 1.743 1.00 7.20 377 VAL A O 1
ATOM 2686 N N . ALA A 1 382 ? 28.294 37.015 1.671 1.00 6.34 378 ALA A N 1
ATOM 2687 C CA . ALA A 1 382 ? 28.370 37.490 3.044 1.00 6.19 378 ALA A CA 1
ATOM 2688 C C . ALA A 1 382 ? 28.712 38.990 3.114 1.00 6.20 378 ALA A C 1
ATOM 2689 O O . ALA A 1 382 ? 29.466 39.510 2.298 1.00 6.21 378 ALA A O 1
ATOM 2691 N N . LEU A 1 383 ? 28.128 39.675 4.092 1.00 6.40 379 LEU A N 1
ATOM 2692 C CA . LEU A 1 383 ? 28.496 41.055 4.387 1.00 6.60 379 LEU A CA 1
ATOM 2693 C C . LEU A 1 383 ? 28.588 41.213 5.899 1.00 6.64 379 LEU A C 1
ATOM 2694 O O . LEU A 1 383 ? 27.952 40.469 6.656 1.00 6.60 379 LEU A O 1
ATOM 2699 N N . SER A 1 384 ? 29.387 42.189 6.334 1.00 6.84 380 SER A N 1
ATOM 2700 C CA . SER A 1 384 ? 29.490 42.504 7.740 1.00 7.08 380 SER A CA 1
ATOM 2701 C C . SER A 1 384 ? 29.706 44.010 7.943 1.00 7.72 380 SER A C 1
ATOM 2702 O O . SER A 1 384 ? 30.292 44.692 7.139 1.00 7.87 380 SER A O 1
ATOM 2705 N N . ASP A 1 385 ? 29.218 44.522 9.058 1.00 8.23 381 ASP A N 1
ATOM 2706 C CA . ASP A 1 385 ? 29.346 45.923 9.355 1.00 9.10 381 ASP A CA 1
ATOM 2707 C C . ASP A 1 385 ? 29.165 46.050 10.861 1.00 9.55 381 ASP A C 1
ATOM 2708 O O . ASP A 1 385 ? 29.023 45.047 11.561 1.00 9.11 381 ASP A O 1
ATOM 2713 N N . ARG A 1 386 ? 29.169 47.282 11.354 1.00 10.54 382 ARG A N 1
ATOM 2714 C CA A ARG A 1 386 ? 29.033 47.548 12.786 0.50 11.15 382 ARG A CA 1
ATOM 2715 C CA B ARG A 1 386 ? 29.027 47.546 12.786 0.50 11.14 382 ARG A CA 1
ATOM 2716 C C . ARG A 1 386 ? 28.431 48.930 13.030 1.00 12.31 382 ARG A C 1
ATOM 2717 O O . ARG A 1 386 ? 28.528 49.817 12.189 1.00 12.77 382 ARG A O 1
ATOM 2732 N N . LEU A 1 387 ? 27.792 49.082 14.171 1.00 12.97 383 LEU A N 1
ATOM 2733 C CA . LEU A 1 387 ? 27.349 50.382 14.628 1.00 14.44 383 LEU A CA 1
ATOM 2734 C C . LEU A 1 387 ? 28.384 50.842 15.643 1.00 15.24 383 LEU A C 1
ATOM 2735 O O . LEU A 1 387 ? 28.806 50.074 16.471 1.00 14.86 383 LEU A O 1
ATOM 2740 N N . GLN A 1 388 ? 28.809 52.090 15.531 1.00 16.67 384 GLN A N 1
ATOM 2741 C CA . GLN A 1 388 ? 29.835 52.643 16.415 1.00 17.81 384 GLN A CA 1
ATOM 2742 C C . GLN A 1 388 ? 29.208 53.386 17.573 1.00 19.09 384 GLN A C 1
ATOM 2743 O O . GLN A 1 388 ? 28.032 53.739 17.524 1.00 19.48 384 GLN A O 1
ATOM 2749 N N . ASN A 1 389 ? 30.016 53.606 18.604 1.00 19.91 385 ASN A N 1
ATOM 2750 C CA . ASN A 1 389 ? 29.622 54.316 19.802 1.00 21.32 385 ASN A CA 1
ATOM 2751 C C . ASN A 1 389 ? 28.377 53.713 20.480 1.00 21.00 385 ASN A C 1
ATOM 2752 O O . ASN A 1 389 ? 27.469 54.434 20.850 1.00 21.80 385 ASN A O 1
ATOM 2757 N N . ILE A 1 390 ? 28.360 52.391 20.632 1.00 19.82 386 ILE A N 1
ATOM 2758 C CA . ILE A 1 390 ? 27.268 51.705 21.310 1.00 19.72 386 ILE A CA 1
ATOM 2759 C C . ILE A 1 390 ? 27.823 51.176 22.631 1.00 20.30 386 ILE A C 1
ATOM 2760 O O . ILE A 1 390 ? 28.644 50.263 22.621 1.00 19.59 386 ILE A O 1
ATOM 2765 N N . PRO A 1 391 ? 27.401 51.754 23.769 1.00 21.75 387 PRO A N 1
ATOM 2766 C CA . PRO A 1 391 ? 27.936 51.288 25.053 1.00 22.52 387 PRO A CA 1
ATOM 2767 C C . PRO A 1 391 ? 27.649 49.823 25.308 1.00 21.84 387 PRO A C 1
ATOM 2768 O O . PRO A 1 391 ? 26.666 49.276 24.772 1.00 20.91 387 PRO A O 1
ATOM 2772 N N . GLN A 1 392 ? 28.510 49.197 26.116 1.00 22.40 388 GLN A N 1
ATOM 2773 C CA . GLN A 1 392 ? 28.367 47.780 26.456 1.00 22.06 388 GLN A CA 1
ATOM 2774 C C . GLN A 1 392 ? 26.992 47.479 27.028 1.00 22.52 388 GLN A C 1
ATOM 2775 O O . GLN A 1 392 ? 26.408 46.484 26.684 1.00 22.02 388 GLN A O 1
ATOM 2777 N N . GLU A 1 393 ? 26.465 48.343 27.884 1.00 23.85 389 GLU A N 1
ATOM 2778 C CA . GLU A 1 393 ? 25.161 48.100 28.502 1.00 24.39 389 GLU A CA 1
ATOM 2779 C C . GLU A 1 393 ? 24.049 48.076 27.445 1.00 23.43 389 GLU A C 1
ATOM 2780 O O . GLU A 1 393 ? 23.093 47.291 27.549 1.00 23.56 389 GLU A O 1
ATOM 2782 N N . ALA A 1 394 ? 24.162 48.941 26.437 1.00 22.71 390 ALA A N 1
ATOM 2783 C CA . ALA A 1 394 ? 23.126 49.038 25.407 1.00 21.93 390 ALA A CA 1
ATOM 2784 C C . ALA A 1 394 ? 23.153 47.806 24.492 1.00 20.30 390 ALA A C 1
ATOM 2785 O O . ALA A 1 394 ? 22.103 47.243 24.201 1.00 19.99 390 ALA A O 1
ATOM 2787 N N . SER A 1 395 ? 24.340 47.365 24.085 1.00 19.25 391 SER A N 1
ATOM 2788 C CA . SER A 1 395 ? 24.451 46.152 23.267 1.00 18.09 391 SER A CA 1
ATOM 2789 C C . SER A 1 395 ? 24.056 44.891 24.060 1.00 18.29 391 SER A C 1
ATOM 2790 O O . SER A 1 395 ? 23.340 44.036 23.524 1.00 17.68 391 SER A O 1
ATOM 2793 N N . THR A 1 396 ? 24.455 44.815 25.342 1.00 19.16 392 THR A N 1
ATOM 2794 C CA . THR A 1 396 ? 23.991 43.750 26.223 1.00 19.84 392 THR A CA 1
ATOM 2795 C C . THR A 1 396 ? 22.438 43.709 26.290 1.00 20.24 392 THR A C 1
ATOM 2796 O O . THR A 1 396 ? 21.833 42.638 26.190 1.00 20.24 392 THR A O 1
ATOM 2800 N N . ALA A 1 397 ? 21.800 44.862 26.444 1.00 20.77 393 ALA A N 1
ATOM 2801 C CA . ALA A 1 397 ? 20.342 44.907 26.497 1.00 21.38 393 ALA A CA 1
ATOM 2802 C C . ALA A 1 397 ? 19.688 44.459 25.185 1.00 20.38 393 ALA A C 1
ATOM 2803 O O . ALA A 1 397 ? 18.718 43.701 25.188 1.00 20.75 393 ALA A O 1
ATOM 2805 N N . PHE A 1 398 ? 20.208 44.938 24.063 1.00 19.26 394 PHE A N 1
ATOM 2806 C CA . PHE A 1 398 ? 19.704 44.531 22.763 1.00 18.42 394 PHE A CA 1
ATOM 2807 C C . PHE A 1 398 ? 19.825 43.011 22.566 1.00 18.01 394 PHE A C 1
ATOM 2808 O O . PHE A 1 398 ? 18.862 42.351 22.147 1.00 18.14 394 PHE A O 1
ATOM 2816 N N . LEU A 1 399 ? 20.994 42.458 22.876 1.00 17.69 395 LEU A N 1
ATOM 2817 C CA . LEU A 1 399 ? 21.189 41.026 22.698 1.00 17.54 395 LEU A CA 1
ATOM 2818 C C . LEU A 1 399 ? 20.248 40.196 23.578 1.00 18.89 395 LEU A C 1
ATOM 2819 O O . LEU A 1 399 ? 19.754 39.145 23.138 1.00 18.90 395 LEU A O 1
ATOM 2824 N N . ALA A 1 400 ? 19.955 40.683 24.787 1.00 20.25 396 ALA A N 1
ATOM 2825 C CA . ALA A 1 400 ? 18.996 40.009 25.663 1.00 21.88 396 ALA A CA 1
ATOM 2826 C C . ALA A 1 400 ? 17.567 40.017 25.075 1.00 22.59 396 ALA A C 1
ATOM 2827 O O . ALA A 1 400 ? 16.835 39.046 25.163 1.00 23.11 396 ALA A O 1
ATOM 2829 N N . LEU A 1 401 ? 17.209 41.131 24.467 1.00 22.86 397 LEU A N 1
ATOM 2830 C CA . LEU A 1 401 ? 15.921 41.311 23.795 1.00 23.90 397 LEU A CA 1
ATOM 2831 C C . LEU A 1 401 ? 15.696 40.181 22.785 1.00 23.78 397 LEU A C 1
ATOM 2832 O O . LEU A 1 401 ? 14.633 39.577 22.727 1.00 24.47 397 LEU A O 1
ATOM 2837 N N . LEU A 1 402 ? 16.743 39.878 22.018 1.00 22.90 398 LEU A N 1
ATOM 2838 C CA . LEU A 1 402 ? 16.695 38.853 20.979 1.00 22.87 398 LEU A CA 1
ATOM 2839 C C . LEU A 1 402 ? 16.532 37.437 21.500 1.00 24.58 398 LEU A C 1
ATOM 2840 O O . LEU A 1 402 ? 16.193 36.533 20.732 1.00 24.76 398 LEU A O 1
ATOM 2845 N N . GLU A 1 403 ? 16.793 37.220 22.782 1.00 26.39 399 GLU A N 1
ATOM 2846 C CA . GLU A 1 403 ? 16.538 35.906 23.379 1.00 28.90 399 GLU A CA 1
ATOM 2847 C C . GLU A 1 403 ? 15.065 35.644 23.667 1.00 30.18 399 GLU A C 1
ATOM 2848 O O . GLU A 1 403 ? 14.698 34.507 23.962 1.00 31.26 399 GLU A O 1
ATOM 2854 N N . ASP A 1 404 ? 14.234 36.684 23.572 1.00 30.04 400 ASP A N 1
ATOM 2855 C CA . ASP A 1 404 ? 12.795 36.567 23.785 1.00 31.59 400 ASP A CA 1
ATOM 2856 C C . ASP A 1 404 ? 12.114 36.268 22.452 1.00 31.26 400 ASP A C 1
ATOM 2857 O O . ASP A 1 404 ? 12.187 37.073 21.526 1.00 29.68 400 ASP A O 1
ATOM 2862 N N . ALA A 1 405 ? 11.447 35.116 22.374 1.00 32.44 401 ALA A N 1
ATOM 2863 C CA . ALA A 1 405 ? 10.828 34.650 21.135 1.00 32.80 401 ALA A CA 1
ATOM 2864 C C . ALA A 1 405 ? 9.849 35.668 20.560 1.00 32.97 401 ALA A C 1
ATOM 2865 O O . ALA A 1 405 ? 9.838 35.896 19.355 1.00 32.24 401 ALA A O 1
ATOM 2867 N N . ASP A 1 406 ? 9.058 36.289 21.427 1.00 34.14 402 ASP A N 1
ATOM 2868 C CA . ASP A 1 406 ? 8.086 37.301 20.995 1.00 34.66 402 ASP A CA 1
ATOM 2869 C C . ASP A 1 406 ? 8.793 38.496 20.413 1.00 32.74 402 ASP A C 1
ATOM 2870 O O . ASP A 1 406 ? 8.426 38.939 19.334 1.00 32.34 402 ASP A O 1
ATOM 2875 N N . LYS A 1 407 ? 9.782 39.027 21.144 1.00 31.61 403 LYS A N 1
ATOM 2876 C CA . LYS A 1 407 ? 10.521 40.211 20.701 1.00 30.16 403 LYS A CA 1
ATOM 2877 C C . LYS A 1 407 ? 11.184 39.999 19.347 1.00 28.65 403 LYS A C 1
ATOM 2878 O O . LYS A 1 407 ? 11.167 40.883 18.510 1.00 27.47 403 LYS A O 1
ATOM 2880 N N . ARG A 1 408 ? 11.762 38.821 19.138 1.00 28.54 404 ARG A N 1
ATOM 2881 C CA . ARG A 1 408 ? 12.410 38.520 17.861 1.00 27.55 404 ARG A CA 1
ATOM 2882 C C . ARG A 1 408 ? 11.446 38.641 16.705 1.00 28.14 404 ARG A C 1
ATOM 2883 O O . ARG A 1 408 ? 11.770 39.228 15.693 1.00 27.18 404 ARG A O 1
ATOM 2891 N N . ALA A 1 409 ? 10.253 38.080 16.887 1.00 30.08 405 ALA A N 1
ATOM 2892 C CA . ALA A 1 409 ? 9.220 38.073 15.873 1.00 31.12 405 ALA A CA 1
ATOM 2893 C C . ALA A 1 409 ? 8.692 39.472 15.610 1.00 31.40 405 ALA A C 1
ATOM 2894 O O . ALA A 1 409 ? 8.278 39.796 14.488 1.00 32.82 405 ALA A O 1
ATOM 2896 N N . SER A 1 410 ? 8.653 40.286 16.653 1.00 26.66 406 SER A N 1
ATOM 2897 C CA A SER A 1 410 ? 8.214 41.663 16.528 0.50 26.88 406 SER A CA 1
ATOM 2898 C CA B SER A 1 410 ? 8.225 41.671 16.514 0.50 26.94 406 SER A CA 1
ATOM 2899 C C . SER A 1 410 ? 9.192 42.486 15.686 1.00 24.73 406 SER A C 1
ATOM 2900 O O . SER A 1 410 ? 8.787 43.390 14.974 1.00 24.89 406 SER A O 1
ATOM 2905 N N . LEU A 1 411 ? 10.488 42.185 15.810 1.00 22.36 407 LEU A N 1
ATOM 2906 C CA . LEU A 1 411 ? 11.507 43.043 15.242 1.00 20.65 407 LEU A CA 1
ATOM 2907 C C . LEU A 1 411 ? 11.752 42.735 13.762 1.00 18.70 407 LEU A C 1
ATOM 2908 O O . LEU A 1 411 ? 12.101 43.616 12.995 1.00 17.97 407 LEU A O 1
ATOM 2913 N N . PHE A 1 412 ? 11.569 41.482 13.381 1.00 17.74 408 PHE A N 1
ATOM 2914 C CA . PHE A 1 412 ? 11.850 41.066 12.034 1.00 16.37 408 PHE A CA 1
ATOM 2915 C C . PHE A 1 412 ? 10.579 40.945 11.174 1.00 17.00 408 PHE A C 1
ATOM 2916 O O . PHE A 1 412 ? 9.515 40.675 11.695 1.00 18.13 408 PHE A O 1
ATOM 2924 N N . PRO A 1 413 ? 10.705 41.127 9.849 1.00 16.19 409 PRO A N 1
ATOM 2925 C CA . PRO A 1 413 ? 9.529 41.030 8.962 1.00 17.12 409 PRO A CA 1
ATOM 2926 C C . PRO A 1 413 ? 8.885 39.656 9.031 1.00 17.49 409 PRO A C 1
ATOM 2927 O O . PRO A 1 413 ? 9.586 38.653 9.165 1.00 16.43 409 PRO A O 1
ATOM 2931 N N . ALA A 1 414 ? 7.558 39.609 8.955 1.00 18.97 410 ALA A N 1
ATOM 2932 C CA . ALA A 1 414 ? 6.851 38.371 9.196 1.00 19.96 410 ALA A CA 1
ATOM 2933 C C . ALA A 1 414 ? 7.099 37.280 8.168 1.00 19.39 410 ALA A C 1
ATOM 2934 O O . ALA A 1 414 ? 6.965 36.091 8.501 1.00 20.32 410 ALA A O 1
ATOM 2936 N N . GLY A 1 415 ? 7.349 37.632 6.918 1.00 18.53 411 GLY A N 1
ATOM 2937 C CA . GLY A 1 415 ? 7.295 36.600 5.855 1.00 18.54 411 GLY A CA 1
ATOM 2938 C C . GLY A 1 415 ? 8.413 35.538 5.856 1.00 17.37 411 GLY A C 1
ATOM 2939 O O . GLY A 1 415 ? 8.312 34.535 5.163 1.00 17.74 411 GLY A O 1
ATOM 2940 N N . ASP A 1 416 ? 9.488 35.780 6.603 1.00 16.17 412 ASP A N 1
ATOM 2941 C CA . ASP A 1 416 ? 10.632 34.880 6.648 1.00 15.20 412 ASP A CA 1
ATOM 2942 C C . ASP A 1 416 ? 10.863 34.462 8.090 1.00 15.50 412 ASP A C 1
ATOM 2943 O O . ASP A 1 416 ? 11.412 35.225 8.879 1.00 14.92 412 ASP A O 1
ATOM 2948 N N . ALA A 1 417 ? 10.421 33.260 8.431 1.00 16.69 413 ALA A N 1
ATOM 2949 C CA . ALA A 1 417 ? 10.357 32.818 9.812 1.00 17.75 413 ALA A CA 1
ATOM 2950 C C . ALA A 1 417 ? 11.741 32.474 10.341 1.00 17.03 413 ALA A C 1
ATOM 2951 O O . ALA A 1 417 ? 12.597 31.979 9.596 1.00 16.06 413 ALA A O 1
ATOM 2953 N N . ILE A 1 418 ? 11.966 32.765 11.621 1.00 17.63 414 ILE A N 1
ATOM 2954 C CA . ILE A 1 418 ? 13.209 32.351 12.289 1.00 17.50 414 ILE A CA 1
ATOM 2955 C C . ILE A 1 418 ? 13.048 30.908 12.657 1.00 19.11 414 ILE A C 1
ATOM 2956 O O . ILE A 1 418 ? 12.093 30.556 13.337 1.00 21.13 414 ILE A O 1
ATOM 2961 N N . VAL A 1 419 ? 13.941 30.060 12.177 1.00 18.85 415 VAL A N 1
ATOM 2962 C CA . VAL A 1 419 ? 13.853 28.639 12.455 1.00 20.59 415 VAL A CA 1
ATOM 2963 C C . VAL A 1 419 ? 14.890 28.141 13.472 1.00 21.11 415 VAL A C 1
ATOM 2964 O O . VAL A 1 419 ? 14.792 27.024 13.968 1.00 22.56 415 VAL A O 1
ATOM 2968 N N . ARG A 1 420 ? 15.896 28.946 13.767 1.00 19.94 416 ARG A N 1
ATOM 2969 C CA . ARG A 1 420 ? 16.923 28.535 14.748 1.00 20.80 416 ARG A CA 1
ATOM 2970 C C . ARG A 1 420 ? 17.640 29.766 15.261 1.00 19.29 416 ARG A C 1
ATOM 2971 O O . ARG A 1 420 ? 17.827 30.752 14.533 1.00 17.30 416 ARG A O 1
ATOM 2979 N N . VAL A 1 421 ? 17.961 29.734 16.546 1.00 20.22 417 VAL A N 1
ATOM 2980 C CA . VAL A 1 421 ? 18.711 30.810 17.191 1.00 19.47 417 VAL A CA 1
ATOM 2981 C C . VAL A 1 421 ? 19.888 30.202 17.940 1.00 20.21 417 VAL A C 1
ATOM 2982 O O . VAL A 1 421 ? 19.718 29.226 18.653 1.00 21.89 417 VAL A O 1
ATOM 2986 N N . GLU A 1 422 ? 21.076 30.785 17.800 1.00 19.18 418 GLU A N 1
ATOM 2987 C CA . GLU A 1 422 ? 22.244 30.335 18.577 1.00 20.12 418 GLU A CA 1
ATOM 2988 C C . GLU A 1 422 ? 22.791 31.499 19.393 1.00 19.43 418 GLU A C 1
ATOM 2989 O O . GLU A 1 422 ? 22.877 32.644 18.902 1.00 17.72 418 GLU A O 1
ATOM 2995 N N . THR A 1 423 ? 23.190 31.206 20.627 1.00 20.77 419 THR A N 1
ATOM 2996 C CA . THR A 1 423 ? 23.820 32.209 21.506 1.00 20.57 419 THR A CA 1
ATOM 2997 C C . THR A 1 423 ? 25.213 31.764 21.988 1.00 21.40 419 THR A C 1
ATOM 2998 O O . THR A 1 423 ? 25.589 31.992 23.124 1.00 22.29 419 THR A O 1
ATOM 3002 N N . ILE A 1 424 ? 25.949 31.081 21.123 1.00 21.19 420 ILE A N 1
ATOM 3003 C CA . ILE A 1 424 ? 27.331 30.665 21.398 1.00 21.87 420 ILE A CA 1
ATOM 3004 C C . ILE A 1 424 ? 28.237 31.912 21.537 1.00 20.62 420 ILE A C 1
ATOM 3005 O O . ILE A 1 424 ? 29.063 31.999 22.465 1.00 21.88 420 ILE A O 1
ATOM 3010 N N . ASP A 1 425 ? 28.061 32.873 20.628 1.00 18.05 421 ASP A N 1
ATOM 3011 C CA . ASP A 1 425 ? 28.826 34.111 20.653 1.00 16.90 421 ASP A CA 1
ATOM 3012 C C . ASP A 1 425 ? 27.934 35.227 20.057 1.00 14.96 421 ASP A C 1
ATOM 3013 O O . ASP A 1 425 ? 27.817 35.388 18.837 1.00 13.68 421 ASP A O 1
ATOM 3018 N N . GLY A 1 426 ? 27.288 35.966 20.942 1.00 14.85 422 GLY A N 1
ATOM 3019 C CA . GLY A 1 426 ? 26.242 36.894 20.556 1.00 13.72 422 GLY A CA 1
ATOM 3020 C C . GLY A 1 426 ? 24.953 36.132 20.259 1.00 13.72 422 GLY A C 1
ATOM 3021 O O . GLY A 1 426 ? 24.652 35.140 20.891 1.00 14.82 422 GLY A O 1
ATOM 3022 N N . VAL A 1 427 ? 24.201 36.618 19.286 1.00 12.51 423 VAL A N 1
ATOM 3023 C CA . VAL A 1 427 ? 22.945 36.002 18.928 1.00 12.62 423 VAL A CA 1
ATOM 3024 C C . VAL A 1 427 ? 22.869 35.884 17.411 1.00 11.35 423 VAL A C 1
ATOM 3025 O O . VAL A 1 427 ? 22.894 36.884 16.716 1.00 10.32 423 VAL A O 1
ATOM 3029 N N . LYS A 1 428 ? 22.800 34.660 16.913 1.00 11.60 424 LYS A N 1
ATOM 3030 C CA . LYS A 1 428 ? 22.657 34.416 15.478 1.00 10.75 424 LYS A CA 1
ATOM 3031 C C . LYS A 1 428 ? 21.271 33.857 15.171 1.00 11.15 424 LYS A C 1
ATOM 3032 O O . LYS A 1 428 ? 20.853 32.878 15.782 1.00 12.30 424 LYS A O 1
ATOM 3038 N N . LEU A 1 429 ? 20.604 34.489 14.203 1.00 10.30 425 LEU A N 1
ATOM 3039 C CA . LEU A 1 429 ? 19.247 34.143 13.800 1.00 10.77 425 LEU A CA 1
ATOM 3040 C C . LEU A 1 429 ? 19.287 33.516 12.417 1.00 10.27 425 LEU A C 1
ATOM 3041 O O . LEU A 1 429 ? 19.875 34.098 11.482 1.00 9.29 425 LEU A O 1
ATOM 3046 N N . PHE A 1 430 ? 18.706 32.327 12.291 1.00 11.08 426 PHE A N 1
ATOM 3047 C CA . PHE A 1 430 ? 18.715 31.602 11.049 1.00 10.91 426 PHE A CA 1
ATOM 3048 C C . PHE A 1 430 ? 17.311 31.583 10.520 1.00 11.25 426 PHE A C 1
ATOM 3049 O O . PHE A 1 430 ? 16.395 31.286 11.273 1.00 12.32 426 PHE A O 1
ATOM 3057 N N . PHE A 1 431 ? 17.151 31.860 9.232 1.00 10.54 427 PHE A N 1
ATOM 3058 C CA . PHE A 1 431 ? 15.823 32.016 8.656 1.00 10.95 427 PHE A CA 1
ATOM 3059 C C . PHE A 1 431 ? 15.443 30.880 7.735 1.00 11.60 427 PHE A C 1
ATOM 3060 O O . PHE A 1 431 ? 16.294 30.212 7.181 1.00 11.43 427 PHE A O 1
ATOM 3068 N N . GLN A 1 432 ? 14.142 30.681 7.597 1.00 12.51 428 GLN A N 1
ATOM 3069 C CA . GLN A 1 432 ? 13.597 29.628 6.789 1.00 13.48 428 GLN A CA 1
ATOM 3070 C C . GLN A 1 432 ? 14.081 29.760 5.346 1.00 12.61 428 GLN A C 1
ATOM 3071 O O . GLN A 1 432 ? 14.291 28.771 4.653 1.00 13.11 428 GLN A O 1
ATOM 3077 N N . SER A 1 433 ? 14.298 31.002 4.911 1.00 11.45 429 SER A N 1
ATOM 3078 C CA . SER A 1 433 ? 14.776 31.286 3.560 1.00 10.88 429 SER A CA 1
ATOM 3079 C C . SER A 1 433 ? 16.208 30.793 3.351 1.00 10.37 429 SER A C 1
ATOM 3080 O O . SER A 1 433 ? 16.620 30.598 2.220 1.00 10.41 429 SER A O 1
ATOM 3083 N N . GLY A 1 434 ? 16.945 30.646 4.453 1.00 10.11 430 GLY A N 1
ATOM 3084 C CA . GLY A 1 434 ? 18.370 30.368 4.425 1.00 9.76 430 GLY A CA 1
ATOM 3085 C C . GLY A 1 434 ? 19.210 31.585 4.766 1.00 8.73 430 GLY A C 1
ATOM 3086 O O . GLY A 1 434 ? 20.437 31.483 4.913 1.00 8.53 430 GLY A O 1
ATOM 3087 N N . ASN A 1 435 ? 18.570 32.750 4.831 1.00 8.29 431 ASN A N 1
ATOM 3088 C CA . ASN A 1 435 ? 19.232 33.956 5.306 1.00 7.54 431 ASN A CA 1
ATOM 3089 C C . ASN A 1 435 ? 19.664 33.748 6.748 1.00 7.56 431 ASN A C 1
ATOM 3090 O O . ASN A 1 435 ? 19.080 32.943 7.485 1.00 8.21 431 ASN A O 1
ATOM 3095 N N . ALA A 1 436 ? 20.681 34.485 7.141 1.00 7.08 432 ALA A N 1
ATOM 3096 C CA . ALA A 1 436 ? 21.152 34.495 8.519 1.00 7.16 432 ALA A CA 1
ATOM 3097 C C . ALA A 1 436 ? 21.648 35.909 8.894 1.00 6.65 432 ALA A C 1
ATOM 3098 O O . ALA A 1 436 ? 22.217 36.609 8.069 1.00 6.26 432 ALA A O 1
ATOM 3100 N N . VAL A 1 437 ? 21.345 36.315 10.127 1.00 6.86 433 VAL A N 1
ATOM 3101 C CA . VAL A 1 437 ? 21.720 37.612 10.679 1.00 6.64 433 VAL A CA 1
ATOM 3102 C C . VAL A 1 437 ? 22.309 37.338 12.060 1.00 7.06 433 VAL A C 1
ATOM 3103 O O . VAL A 1 437 ? 21.696 36.690 12.899 1.00 7.72 433 VAL A O 1
ATOM 3107 N N . HIS A 1 438 ? 23.535 37.777 12.262 1.00 7.00 434 HIS A N 1
ATOM 3108 C CA . HIS A 1 438 ? 24.284 37.503 13.477 1.00 7.59 434 HIS A CA 1
ATOM 3109 C C . HIS A 1 438 ? 24.658 38.847 14.117 1.00 7.59 434 HIS A C 1
ATOM 3110 O O . HIS A 1 438 ? 25.294 39.673 13.468 1.00 7.23 434 HIS A O 1
ATOM 3117 N N . TYR A 1 439 ? 24.290 39.047 15.375 1.00 8.18 435 TYR A N 1
ATOM 3118 C CA . TYR A 1 439 ? 24.719 40.221 16.134 1.00 8.48 435 TYR A CA 1
ATOM 3119 C C . TYR A 1 439 ? 25.702 39.840 17.222 1.00 9.26 435 TYR A C 1
ATOM 3120 O O . TYR A 1 439 ? 25.505 38.839 17.888 1.00 9.89 435 TYR A O 1
ATOM 3129 N N . ARG A 1 440 ? 26.747 40.645 17.403 1.00 9.48 436 ARG A N 1
ATOM 3130 C CA . ARG A 1 440 ? 27.706 40.484 18.513 1.00 10.48 436 ARG A CA 1
ATOM 3131 C C . ARG A 1 440 ? 28.099 41.855 19.017 1.00 10.89 436 ARG A C 1
ATOM 3132 O O . ARG A 1 440 ? 28.296 42.762 18.210 1.00 10.44 436 ARG A O 1
ATOM 3140 N N . ALA A 1 441 ? 28.264 41.991 20.332 1.00 12.03 437 ALA A N 1
ATOM 3141 C CA . ALA A 1 441 ? 28.950 43.139 20.883 1.00 12.76 437 ALA A CA 1
ATOM 3142 C C . ALA A 1 441 ? 30.428 42.911 20.611 1.00 13.10 437 ALA A C 1
ATOM 3143 O O . ALA A 1 441 ? 30.949 41.810 20.831 1.00 13.60 437 ALA A O 1
ATOM 3145 N N . SER A 1 442 ? 31.099 43.925 20.099 1.00 13.21 438 SER A N 1
ATOM 3146 C CA . SER A 1 442 ? 32.536 43.859 20.016 1.00 13.92 438 SER A CA 1
ATOM 3147 C C . SER A 1 442 ? 33.094 43.852 21.444 1.00 15.28 438 SER A C 1
ATOM 3148 O O . SER A 1 442 ? 32.656 44.624 22.286 1.00 15.87 438 SER A O 1
ATOM 3151 N N . GLY A 1 443 ? 34.025 42.960 21.723 1.00 16.06 439 GLY A N 1
ATOM 3152 C CA . GLY A 1 443 ? 34.707 42.993 23.036 1.00 17.60 439 GLY A CA 1
ATOM 3153 C C . GLY A 1 443 ? 35.851 43.987 23.083 1.00 18.46 439 GLY A C 1
ATOM 3154 O O . GLY A 1 443 ? 36.455 44.197 24.133 1.00 19.88 439 GLY A O 1
ATOM 3155 N N . ASN A 1 444 ? 36.167 44.616 21.949 1.00 17.93 440 ASN A N 1
ATOM 3156 C CA . ASN A 1 444 ? 37.358 45.487 21.847 1.00 18.95 440 ASN A CA 1
ATOM 3157 C C . ASN A 1 444 ? 37.067 46.968 21.826 1.00 19.01 440 ASN A C 1
ATOM 3158 O O . ASN A 1 444 ? 37.975 47.759 21.911 1.00 20.05 440 ASN A O 1
ATOM 3163 N N . ALA A 1 445 ? 35.798 47.322 21.652 1.00 18.01 441 ALA A N 1
ATOM 3164 C CA . ALA A 1 445 ? 35.376 48.713 21.591 1.00 18.21 441 ALA A CA 1
ATOM 3165 C C . ALA A 1 445 ? 33.868 48.745 21.769 1.00 17.26 441 ALA A C 1
ATOM 3166 O O . ALA A 1 445 ? 33.233 47.712 21.633 1.00 16.37 441 ALA A O 1
ATOM 3168 N N . PRO A 1 446 ? 33.292 49.927 22.053 1.00 17.53 442 PRO A N 1
ATOM 3169 C CA . PRO A 1 446 ? 31.843 50.013 22.191 1.00 16.95 442 PRO A CA 1
ATOM 3170 C C . PRO A 1 446 ? 31.187 50.038 20.822 1.00 15.71 442 PRO A C 1
ATOM 3171 O O . PRO A 1 446 ? 30.862 51.091 20.290 1.00 15.93 442 PRO A O 1
ATOM 3175 N N . GLU A 1 447 ? 31.004 48.856 20.256 1.00 14.58 443 GLU A N 1
ATOM 3176 C CA . GLU A 1 447 ? 30.450 48.732 18.913 1.00 13.56 443 GLU A CA 1
ATOM 3177 C C . GLU A 1 447 ? 29.592 47.489 18.872 1.00 12.50 443 GLU A C 1
ATOM 3178 O O . GLU A 1 447 ? 29.868 46.535 19.593 1.00 12.50 443 GLU A O 1
ATOM 3184 N N . LEU A 1 448 ? 28.542 47.518 18.057 1.00 11.70 444 LEU A N 1
ATOM 3185 C CA . LEU A 1 448 ? 27.700 46.356 17.846 1.00 10.93 444 LEU A CA 1
ATOM 3186 C C . LEU A 1 448 ? 27.917 45.861 16.422 1.00 10.06 444 LEU A C 1
ATOM 3187 O O . LEU A 1 448 ? 27.739 46.614 15.507 1.00 10.08 444 LEU A O 1
ATOM 3192 N N . ARG A 1 449 ? 28.270 44.594 16.265 1.00 9.64 445 ARG A N 1
ATOM 3193 C CA . ARG A 1 449 ? 28.524 43.971 14.968 1.00 9.06 445 ARG A CA 1
ATOM 3194 C C . ARG A 1 449 ? 27.245 43.375 14.386 1.00 8.34 445 ARG A C 1
ATOM 3195 O O . ARG A 1 449 ? 26.473 42.824 15.118 1.00 8.33 445 ARG A O 1
ATOM 3203 N N . CYS A 1 450 ? 27.060 43.489 13.070 1.00 7.89 446 CYS A N 1
ATOM 3204 C CA . CYS A 1 450 ? 25.975 42.819 12.358 1.00 7.38 446 CYS A CA 1
ATOM 3205 C C . CYS A 1 450 ? 26.571 42.110 11.147 1.00 7.10 446 CYS A C 1
ATOM 3206 O O . CYS A 1 450 ? 27.086 42.766 10.213 1.00 7.22 446 CYS A O 1
ATOM 3209 N N . TYR A 1 451 ? 26.537 40.782 11.172 1.00 6.89 447 TYR A N 1
ATOM 3210 C CA . TYR A 1 451 ? 27.026 39.957 10.025 1.00 6.81 447 TYR A CA 1
ATOM 3211 C C . TYR A 1 451 ? 25.855 39.229 9.359 1.00 6.50 447 TYR A C 1
ATOM 3212 O O . TYR A 1 451 ? 24.976 38.684 10.079 1.00 6.48 447 TYR A O 1
ATOM 3221 N N . VAL A 1 452 ? 25.841 39.176 8.015 1.00 6.42 448 VAL A N 1
ATOM 3222 C CA . VAL A 1 452 ? 24.744 38.508 7.295 1.00 6.26 448 VAL A CA 1
ATOM 3223 C C . VAL A 1 452 ? 25.260 37.573 6.221 1.00 6.54 448 VAL A C 1
ATOM 3224 O O . VAL A 1 452 ? 26.409 37.713 5.758 1.00 6.87 448 VAL A O 1
ATOM 3228 N N . GLU A 1 453 ? 24.458 36.566 5.887 1.00 6.60 449 GLU A N 1
ATOM 3229 C CA . GLU A 1 453 ? 24.638 35.755 4.666 1.00 7.03 449 GLU A CA 1
ATOM 3230 C C . GLU A 1 453 ? 23.296 35.636 3.920 1.00 7.05 449 GLU A C 1
ATOM 3231 O O . GLU A 1 453 ? 22.242 35.486 4.531 1.00 6.85 449 GLU A O 1
ATOM 3237 N N . SER A 1 454 ? 23.365 35.690 2.598 1.00 7.43 450 SER A N 1
ATOM 3238 C CA . SER A 1 454 ? 22.192 35.507 1.766 1.00 7.76 450 SER A CA 1
ATOM 3239 C C . SER A 1 454 ? 22.593 34.918 0.412 1.00 8.51 450 SER A C 1
ATOM 3240 O O . SER A 1 454 ? 23.713 34.429 0.249 1.00 8.90 450 SER A O 1
ATOM 3243 N N . SER A 1 455 ? 21.681 34.930 -0.548 1.00 9.01 451 SER A N 1
ATOM 3244 C CA . SER A 1 455 ? 21.819 34.087 -1.738 1.00 9.92 451 SER A CA 1
ATOM 3245 C C . SER A 1 455 ? 22.394 34.839 -2.942 1.00 10.63 451 SER A C 1
ATOM 3246 O O . SER A 1 455 ? 22.788 34.220 -3.927 1.00 11.49 451 SER A O 1
ATOM 3249 N N . ASP A 1 456 ? 22.359 36.177 -2.906 1.00 10.49 452 ASP A N 1
ATOM 3250 C CA . ASP A 1 456 ? 22.968 36.965 -3.974 1.00 11.47 452 ASP A CA 1
ATOM 3251 C C . ASP A 1 456 ? 23.294 38.360 -3.465 1.00 11.20 452 ASP A C 1
ATOM 3252 O O . ASP A 1 456 ? 22.952 38.683 -2.347 1.00 10.29 452 ASP A O 1
ATOM 3257 N N . ASP A 1 457 ? 23.997 39.153 -4.263 1.00 12.23 453 ASP A N 1
ATOM 3258 C CA . ASP A 1 457 ? 24.493 40.471 -3.812 1.00 12.33 453 ASP A CA 1
ATOM 3259 C C . ASP A 1 457 ? 23.346 41.407 -3.413 1.00 12.00 453 ASP A C 1
ATOM 3260 O O . ASP A 1 457 ? 23.436 42.106 -2.410 1.00 11.45 453 ASP A O 1
ATOM 3265 N N . THR A 1 458 ? 22.273 41.414 -4.201 1.00 12.56 454 THR A N 1
ATOM 3266 C CA . THR A 1 458 ? 21.080 42.265 -3.914 1.00 12.60 454 THR A CA 1
ATOM 3267 C C . THR A 1 458 ? 20.440 41.909 -2.585 1.00 11.26 454 THR A C 1
ATOM 3268 O O . THR A 1 458 ? 20.220 42.783 -1.749 1.00 11.00 454 THR A O 1
ATOM 3272 N N . GLN A 1 459 ? 20.173 40.624 -2.378 1.00 10.62 455 GLN A N 1
ATOM 3273 C CA A GLN A 1 459 ? 19.531 40.172 -1.152 0.50 9.69 455 GLN A CA 1
ATOM 3274 C CA B GLN A 1 459 ? 19.531 40.202 -1.129 0.50 9.72 455 GLN A CA 1
ATOM 3275 C C . GLN A 1 459 ? 20.436 40.400 0.054 1.00 8.83 455 GLN A C 1
ATOM 3276 O O . GLN A 1 459 ? 19.960 40.784 1.108 1.00 8.44 455 GLN A O 1
ATOM 3287 N N . ALA A 1 460 ? 21.735 40.120 -0.115 1.00 8.66 456 ALA A N 1
ATOM 3288 C CA . ALA A 1 460 ? 22.700 40.365 0.967 1.00 8.02 456 ALA A CA 1
ATOM 3289 C C . ALA A 1 460 ? 22.720 41.847 1.383 1.00 8.17 456 ALA A C 1
ATOM 3290 O O . ALA A 1 460 ? 22.673 42.140 2.570 1.00 7.65 456 ALA A O 1
ATOM 3292 N N . ALA A 1 461 ? 22.792 42.752 0.417 1.00 9.09 457 ALA A N 1
ATOM 3293 C CA . ALA A 1 461 ? 22.817 44.208 0.714 1.00 9.66 457 ALA A CA 1
ATOM 3294 C C . ALA A 1 461 ? 21.542 44.646 1.471 1.00 9.45 457 ALA A C 1
ATOM 3295 O O . ALA A 1 461 ? 21.628 45.305 2.503 1.00 9.28 457 ALA A O 1
ATOM 3297 N N . LYS A 1 462 ? 20.389 44.171 0.993 1.00 9.57 458 LYS A N 1
ATOM 3298 C CA . LYS A 1 462 ? 19.114 44.466 1.648 1.00 9.67 458 LYS A CA 1
ATOM 3299 C C . LYS A 1 462 ? 19.107 43.894 3.075 1.00 8.65 458 LYS A C 1
ATOM 3300 O O . LYS A 1 462 ? 18.695 44.572 3.998 1.00 8.79 458 LYS A O 1
ATOM 3306 N N . LEU A 1 463 ? 19.611 42.658 3.218 1.00 7.90 459 LEU A N 1
ATOM 3307 C CA . LEU A 1 463 ? 19.645 41.985 4.503 1.00 7.25 459 LEU A CA 1
ATOM 3308 C C . LEU A 1 463 ? 20.584 42.703 5.481 1.00 7.04 459 LEU A C 1
ATOM 3309 O O . LEU A 1 463 ? 20.245 42.883 6.649 1.00 6.95 459 LEU A O 1
ATOM 3314 N N . GLN A 1 464 ? 21.751 43.132 5.004 1.00 7.19 460 GLN A N 1
ATOM 3315 C CA . GLN A 1 464 ? 22.684 43.916 5.841 1.00 7.26 460 GLN A CA 1
ATOM 3316 C C . GLN A 1 464 ? 22.025 45.210 6.318 1.00 7.82 460 GLN A C 1
ATOM 3317 O O . GLN A 1 464 ? 22.073 45.543 7.502 1.00 7.71 460 GLN A O 1
ATOM 3323 N N . ALA A 1 465 ? 21.405 45.933 5.388 1.00 8.61 461 ALA A N 1
ATOM 3324 C CA . ALA A 1 465 ? 20.738 47.183 5.740 1.00 9.53 461 ALA A CA 1
ATOM 3325 C C . ALA A 1 465 ? 19.621 46.933 6.777 1.00 9.44 461 ALA A C 1
ATOM 3326 O O . ALA A 1 465 ? 19.488 47.691 7.747 1.00 9.81 461 ALA A O 1
ATOM 3328 N N . LEU A 1 466 ? 18.825 45.888 6.563 1.00 9.14 462 LEU A N 1
ATOM 3329 C CA . LEU A 1 466 ? 17.730 45.567 7.489 1.00 9.37 462 LEU A CA 1
ATOM 3330 C C . LEU A 1 466 ? 18.272 45.265 8.883 1.00 8.95 462 LEU A C 1
ATOM 3331 O O . LEU A 1 466 ? 17.729 45.708 9.887 1.00 9.37 462 LEU A O 1
ATOM 3336 N N . GLY A 1 467 ? 19.347 44.480 8.924 1.00 8.25 463 GLY A N 1
ATOM 3337 C CA . GLY A 1 467 ? 19.923 44.043 10.197 1.00 8.10 463 GLY A CA 1
ATOM 3338 C C . GLY A 1 467 ? 20.424 45.227 10.995 1.00 8.71 463 GLY A C 1
ATOM 3339 O O . GLY A 1 467 ? 20.221 45.322 12.223 1.00 9.04 463 GLY A O 1
ATOM 3340 N N . LEU A 1 468 ? 21.059 46.156 10.292 1.00 9.15 464 LEU A N 1
ATOM 3341 C CA . LEU A 1 468 ? 21.567 47.353 10.943 1.00 10.05 464 LEU A CA 1
ATOM 3342 C C . LEU A 1 468 ? 20.422 48.292 11.387 1.00 11.29 464 LEU A C 1
ATOM 3343 O O . LEU A 1 468 ? 20.503 48.913 12.450 1.00 11.82 464 LEU A O 1
ATOM 3348 N N . GLU A 1 469 ? 19.390 48.418 10.562 1.00 11.92 465 GLU A N 1
ATOM 3349 C CA . GLU A 1 469 ? 18.250 49.273 10.936 1.00 13.50 465 GLU A CA 1
ATOM 3350 C C . GLU A 1 469 ? 17.482 48.718 12.148 1.00 13.51 465 GLU A C 1
ATOM 3351 O O . GLU A 1 469 ? 17.093 49.486 13.028 1.00 14.34 465 GLU A O 1
ATOM 3357 N N . ILE A 1 470 ? 17.268 47.398 12.178 1.00 12.67 466 ILE A N 1
ATOM 3358 C CA . ILE A 1 470 ? 16.613 46.743 13.324 1.00 13.10 466 ILE A CA 1
ATOM 3359 C C . ILE A 1 470 ? 17.368 47.031 14.633 1.00 13.41 466 ILE A C 1
ATOM 3360 O O . ILE A 1 470 ? 16.766 47.415 15.628 1.00 14.39 466 ILE A O 1
ATOM 3365 N N . ALA A 1 471 ? 18.683 46.868 14.607 1.00 12.90 467 ALA A N 1
ATOM 3366 C CA . ALA A 1 471 ? 19.503 47.202 15.758 1.00 13.56 467 ALA A CA 1
ATOM 3367 C C . ALA A 1 471 ? 19.407 48.701 16.103 1.00 15.10 467 ALA A C 1
ATOM 3368 O O . ALA A 1 471 ? 19.192 49.051 17.248 1.00 15.91 467 ALA A O 1
ATOM 3370 N N . ARG A 1 472 ? 19.560 49.568 15.114 1.00 16.00 468 ARG A N 1
ATOM 3371 C CA . ARG A 1 472 ? 19.510 51.027 15.346 1.00 18.30 468 ARG A CA 1
ATOM 3372 C C . ARG A 1 472 ? 18.195 51.417 16.054 1.00 19.40 468 ARG A C 1
ATOM 3373 O O . ARG A 1 472 ? 18.185 52.095 17.088 1.00 19.97 468 ARG A O 1
ATOM 3381 N N . LYS A 1 473 ? 17.089 50.935 15.498 1.00 19.40 469 LYS A N 1
ATOM 3382 C CA . LYS A 1 473 ? 15.753 51.237 16.030 1.00 21.19 469 LYS A CA 1
ATOM 3383 C C . LYS A 1 473 ? 15.576 50.723 17.468 1.00 21.40 469 LYS A C 1
ATOM 3384 O O . LYS A 1 473 ? 15.101 51.448 18.342 1.00 22.67 469 LYS A O 1
ATOM 3390 N N . ALA A 1 474 ? 15.962 49.471 17.699 1.00 20.13 470 ALA A N 1
ATOM 3391 C CA . ALA A 1 474 ? 15.823 48.881 19.014 1.00 20.93 470 ALA A CA 1
ATOM 3392 C C . ALA A 1 474 ? 16.731 49.589 20.013 1.00 21.61 470 ALA A C 1
ATOM 3393 O O . ALA A 1 474 ? 16.367 49.774 21.162 1.00 22.88 470 ALA A O 1
ATOM 3395 N N . LEU A 1 475 ? 17.919 49.988 19.577 1.00 21.30 471 LEU A N 1
ATOM 3396 C CA . LEU A 1 475 ? 18.854 50.680 20.472 1.00 22.34 471 LEU A CA 1
ATOM 3397 C C . LEU A 1 475 ? 18.325 52.058 20.863 1.00 25.11 471 LEU A C 1
ATOM 3398 O O . LEU A 1 475 ? 18.436 52.450 22.026 1.00 26.30 471 LEU A O 1
ATOM 3403 N N . LYS A 1 476 ? 17.744 52.783 19.907 1.00 26.98 472 LYS A N 1
ATOM 3404 C CA . LYS A 1 476 ? 17.118 54.076 20.193 1.00 30.81 472 LYS A CA 1
ATOM 3405 C C . LYS A 1 476 ? 15.902 53.927 21.129 1.00 34.59 472 LYS A C 1
ATOM 3406 O O . LYS A 1 476 ? 15.740 54.725 22.057 1.00 36.34 472 LYS A O 1
ATOM 3408 N N . ASP A 1 477 ? 15.065 52.908 20.896 1.00 36.83 473 ASP A N 1
ATOM 3409 C CA . ASP A 1 477 ? 13.857 52.673 21.710 1.00 41.15 473 ASP A CA 1
ATOM 3410 C C . ASP A 1 477 ? 14.173 52.331 23.167 1.00 46.00 473 ASP A C 1
ATOM 3411 O O . ASP A 1 477 ? 13.480 52.776 24.073 1.00 48.02 473 ASP A O 1
ATOM 3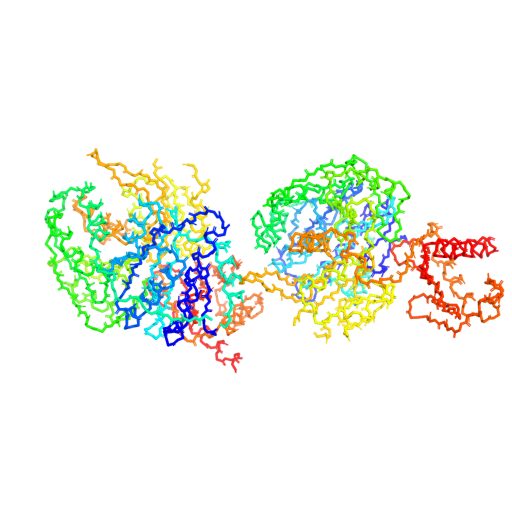413 N N . ALA A 1 478 ? 15.209 51.530 23.389 1.00 30.29 474 ALA A N 1
ATOM 3414 C CA . ALA A 1 478 ? 15.610 51.157 24.741 1.00 35.18 474 ALA A CA 1
ATOM 3415 C C . ALA A 1 478 ? 16.258 52.340 25.483 1.00 38.45 474 ALA A C 1
ATOM 3416 O O . ALA A 1 478 ? 16.363 52.323 26.706 1.00 38.88 474 ALA A O 1
ATOM 3418 N N . THR A 1 479 ? 16.689 53.360 24.743 1.00 44.44 475 THR A N 1
ATOM 3419 C CA . THR A 1 479 ? 17.383 54.508 25.349 1.00 48.08 475 THR A CA 1
ATOM 3420 C C . THR A 1 479 ? 16.420 55.394 26.120 1.00 49.56 475 THR A C 1
ATOM 3421 O O . THR A 1 479 ? 15.379 55.780 25.592 1.00 55.60 475 THR A O 1
ATOM 3423 N N . ASN B 1 8 ? -0.621 8.719 46.959 1.00 42.67 4 ASN B N 1
ATOM 3424 C CA . ASN B 1 8 ? -1.115 9.045 48.335 1.00 44.28 4 ASN B CA 1
ATOM 3425 C C . ASN B 1 8 ? -0.021 9.684 49.193 1.00 42.99 4 ASN B C 1
ATOM 3426 O O . ASN B 1 8 ? -0.280 10.644 49.914 1.00 44.80 4 ASN B O 1
ATOM 3428 N N . SER B 1 9 ? 1.199 9.149 49.111 1.00 40.21 5 SER B N 1
ATOM 3429 C CA . SER B 1 9 ? 2.348 9.743 49.793 1.00 38.01 5 SER B CA 1
ATOM 3430 C C . SER B 1 9 ? 2.896 10.952 49.037 1.00 35.82 5 SER B C 1
ATOM 3431 O O . SER B 1 9 ? 3.687 11.710 49.591 1.00 35.55 5 SER B O 1
ATOM 3434 N N . LEU B 1 10 ? 2.493 11.113 47.774 1.00 34.85 6 LEU B N 1
ATOM 3435 C CA . LEU B 1 10 ? 3.102 12.091 46.877 1.00 32.97 6 LEU B CA 1
ATOM 3436 C C . LEU B 1 10 ? 2.513 13.473 47.074 1.00 33.39 6 LEU B C 1
ATOM 3437 O O . LEU B 1 10 ? 1.320 13.674 46.872 1.00 34.23 6 LEU B O 1
ATOM 3442 N N . LYS B 1 11 ? 3.366 14.425 47.446 1.00 32.17 7 LYS B N 1
ATOM 3443 C CA . LYS B 1 11 ? 2.928 15.780 47.725 1.00 33.14 7 LYS B CA 1
ATOM 3444 C C . LYS B 1 11 ? 4.067 16.752 47.475 1.00 32.02 7 LYS B C 1
ATOM 3445 O O . LYS B 1 11 ? 5.235 16.373 47.536 1.00 30.36 7 LYS B O 1
ATOM 3447 N N . PHE B 1 12 ? 3.733 18.009 47.197 1.00 32.45 8 PHE B N 1
ATOM 3448 C CA . PHE B 1 12 ? 4.732 19.057 47.327 1.00 31.83 8 PHE B CA 1
ATOM 3449 C C . PHE B 1 12 ? 4.903 19.309 48.822 1.00 32.40 8 PHE B C 1
ATOM 3450 O O . PHE B 1 12 ? 4.107 18.854 49.642 1.00 33.30 8 PHE B O 1
ATOM 3458 N N . GLY B 1 13 ? 5.965 20.004 49.175 1.00 31.59 9 GLY B N 1
ATOM 3459 C CA . GLY B 1 13 ? 6.269 20.241 50.574 1.00 31.98 9 GLY B CA 1
ATOM 3460 C C . GLY B 1 13 ? 7.126 21.470 50.667 1.00 31.44 9 GLY B C 1
ATOM 3461 O O . GLY B 1 13 ? 6.674 22.562 50.328 1.00 33.06 9 GLY B O 1
ATOM 3462 N N . THR B 1 14 ? 8.365 21.301 51.101 1.00 29.13 10 THR B N 1
ATOM 3463 C CA . THR B 1 14 ? 9.242 22.449 51.283 1.00 28.55 10 THR B CA 1
ATOM 3464 C C . THR B 1 14 ? 9.741 22.863 49.898 1.00 26.91 10 THR B C 1
ATOM 3465 O O . THR B 1 14 ? 9.562 23.999 49.475 1.00 27.42 10 THR B O 1
ATOM 3469 N N . SER B 1 15 ? 10.316 21.911 49.180 1.00 24.71 11 SER B N 1
ATOM 3470 C CA . SER B 1 15 ? 10.582 22.075 47.758 1.00 23.82 11 SER B CA 1
ATOM 3471 C C . SER B 1 15 ? 10.471 20.712 47.121 1.00 23.05 11 SER B C 1
ATOM 3472 O O . SER B 1 15 ? 10.783 19.722 47.766 1.00 22.16 11 SER B O 1
ATOM 3475 N N . GLY B 1 16 ? 10.067 20.682 45.852 1.00 22.96 12 GLY B N 1
ATOM 3476 C CA . GLY B 1 16 ? 9.957 19.452 45.089 1.00 22.66 12 GLY B CA 1
ATOM 3477 C C . GLY B 1 16 ? 8.673 18.676 45.363 1.00 23.77 12 GLY B C 1
ATOM 3478 O O . GLY B 1 16 ? 8.037 18.842 46.395 1.00 24.72 12 GLY B O 1
ATOM 3479 N N . LEU B 1 17 ? 8.293 17.849 44.398 1.00 23.41 13 LEU B N 1
ATOM 3480 C CA . LEU B 1 17 ? 7.330 16.799 44.604 1.00 24.36 13 LEU B CA 1
ATOM 3481 C C . LEU B 1 17 ? 8.066 15.558 45.128 1.00 24.06 13 LEU B C 1
ATOM 3482 O O . LEU B 1 17 ? 8.992 15.074 44.471 1.00 23.37 13 LEU B O 1
ATOM 3487 N N . ARG B 1 18 ? 7.653 15.037 46.287 1.00 24.79 14 ARG B N 1
ATOM 3488 C CA . ARG B 1 18 ? 8.329 13.888 46.920 1.00 24.49 14 ARG B CA 1
ATOM 3489 C C . ARG B 1 18 ? 7.349 12.876 47.517 1.00 25.43 14 ARG B C 1
ATOM 3490 O O . ARG B 1 18 ? 6.234 13.232 47.897 1.00 26.79 14 ARG B O 1
ATOM 3498 N N . GLY B 1 19 ? 7.784 11.619 47.581 1.00 24.82 15 GLY B N 1
ATOM 3499 C CA . GLY B 1 19 ? 7.103 10.578 48.337 1.00 25.92 15 GLY B CA 1
ATOM 3500 C C . GLY B 1 19 ? 7.731 9.213 48.082 1.00 25.56 15 GLY B C 1
ATOM 3501 O O . GLY B 1 19 ? 8.863 9.109 47.624 1.00 24.30 15 GLY B O 1
ATOM 3502 N N . LEU B 1 20 ? 6.983 8.160 48.367 1.00 26.44 16 LEU B N 1
ATOM 3503 C CA . LEU B 1 20 ? 7.498 6.796 48.248 1.00 26.32 16 LEU B CA 1
ATOM 3504 C C . LEU B 1 20 ? 7.866 6.434 46.795 1.00 25.50 16 LEU B C 1
ATOM 3505 O O . LEU B 1 20 ? 7.096 6.695 45.844 1.00 24.48 16 LEU B O 1
ATOM 3507 N N . ALA B 1 21 ? 9.042 5.823 46.647 1.00 24.97 17 ALA B N 1
ATOM 3508 C CA . ALA B 1 21 ? 9.594 5.462 45.342 1.00 24.64 17 ALA B CA 1
ATOM 3509 C C . ALA B 1 21 ? 8.664 4.531 44.580 1.00 25.62 17 ALA B C 1
ATOM 3510 O O . ALA B 1 21 ? 8.471 4.688 43.374 1.00 25.31 17 ALA B O 1
ATOM 3512 N N . VAL B 1 22 ? 8.073 3.577 45.292 1.00 27.47 18 VAL B N 1
ATOM 3513 C CA . VAL B 1 22 ? 7.140 2.626 44.673 1.00 28.88 18 VAL B CA 1
ATOM 3514 C C . VAL B 1 22 ? 5.876 3.305 44.123 1.00 28.85 18 VAL B C 1
ATOM 3515 O O . VAL B 1 22 ? 5.258 2.775 43.226 1.00 28.97 18 VAL B O 1
ATOM 3519 N N . GLU B 1 23 ? 5.494 4.456 44.671 1.00 28.67 19 GLU B N 1
ATOM 3520 C CA . GLU B 1 23 ? 4.309 5.159 44.181 1.00 29.38 19 GLU B CA 1
ATOM 3521 C C . GLU B 1 23 ? 4.685 6.076 43.036 1.00 27.57 19 GLU B C 1
ATOM 3522 O O . GLU B 1 23 ? 3.951 6.174 42.045 1.00 27.79 19 GLU B O 1
ATOM 3528 N N . LEU B 1 24 ? 5.825 6.754 43.167 1.00 25.05 20 LEU B N 1
ATOM 3529 C CA . LEU B 1 24 ? 6.285 7.658 42.112 1.00 23.58 20 LEU B CA 1
ATOM 3530 C C . LEU B 1 24 ? 6.685 6.920 40.822 1.00 22.99 20 LEU B C 1
ATOM 3531 O O . LEU B 1 24 ? 6.505 7.443 39.725 1.00 22.51 20 LEU B O 1
ATOM 3536 N N . ASN B 1 25 ? 7.227 5.711 40.962 1.00 23.12 21 ASN B N 1
ATOM 3537 C CA . ASN B 1 25 ? 7.715 4.952 39.832 1.00 22.98 21 ASN B CA 1
ATOM 3538 C C . ASN B 1 25 ? 6.550 4.248 39.154 1.00 24.25 21 ASN B C 1
ATOM 3539 O O . ASN B 1 25 ? 6.236 3.081 39.429 1.00 25.06 21 ASN B O 1
ATOM 3544 N N . GLY B 1 26 ? 5.899 5.003 38.281 1.00 24.16 22 GLY B N 1
ATOM 3545 C CA . GLY B 1 26 ? 4.702 4.569 37.617 1.00 25.40 22 GLY B CA 1
ATOM 3546 C C . GLY B 1 26 ? 3.971 5.804 37.120 1.00 25.40 22 GLY B C 1
ATOM 3547 O O . GLY B 1 26 ? 4.592 6.829 36.827 1.00 24.09 22 GLY B O 1
ATOM 3548 N N . LEU B 1 27 ? 2.651 5.693 37.007 1.00 26.55 23 LEU B N 1
ATOM 3549 C CA . LEU B 1 27 ? 1.850 6.732 36.394 1.00 27.08 23 LEU B CA 1
ATOM 3550 C C . LEU B 1 27 ? 2.082 8.115 37.006 1.00 26.18 23 LEU B C 1
ATOM 3551 O O . LEU B 1 27 ? 2.148 9.102 36.270 1.00 26.20 23 LEU B O 1
ATOM 3553 N N . PRO B 1 28 ? 2.194 8.203 38.343 1.00 25.69 24 PRO B N 1
ATOM 3554 C CA . PRO B 1 28 ? 2.391 9.543 38.929 1.00 25.14 24 PRO B CA 1
ATOM 3555 C C . PRO B 1 28 ? 3.545 10.356 38.340 1.00 23.71 24 PRO B C 1
ATOM 3556 O O . PRO B 1 28 ? 3.365 11.551 38.072 1.00 23.71 24 PRO B O 1
ATOM 3560 N N . ALA B 1 29 ? 4.699 9.730 38.100 1.00 22.49 25 ALA B N 1
ATOM 3561 C CA . ALA B 1 29 ? 5.836 10.466 37.527 1.00 21.44 25 ALA B CA 1
ATOM 3562 C C . ALA B 1 29 ? 5.502 11.007 36.136 1.00 22.18 25 ALA B C 1
ATOM 3563 O O . ALA B 1 29 ? 5.863 12.131 35.785 1.00 22.04 25 ALA B O 1
ATOM 3565 N N . TYR B 1 30 ? 4.822 10.185 35.351 1.00 23.03 26 TYR B N 1
ATOM 3566 C CA . TYR B 1 30 ? 4.446 10.544 33.995 1.00 24.09 26 TYR B CA 1
ATOM 3567 C C . TYR B 1 30 ? 3.407 11.652 34.059 1.00 25.36 26 TYR B C 1
ATOM 3568 O O . TYR B 1 30 ? 3.502 12.632 33.327 1.00 25.85 26 TYR B O 1
ATOM 3577 N N . ALA B 1 31 ? 2.430 11.502 34.946 1.00 26.33 27 ALA B N 1
ATOM 3578 C CA . ALA B 1 31 ? 1.310 12.441 35.011 1.00 28.15 27 ALA B CA 1
ATOM 3579 C C . ALA B 1 31 ? 1.721 13.790 35.582 1.00 27.90 27 ALA B C 1
ATOM 3580 O O . ALA B 1 31 ? 1.329 14.819 35.044 1.00 28.43 27 ALA B O 1
ATOM 3582 N N . TYR B 1 32 ? 2.537 13.781 36.642 1.00 27.35 28 TYR B N 1
ATOM 3583 C CA . TYR B 1 32 ? 3.066 15.034 37.190 1.00 27.42 28 TYR B CA 1
ATOM 3584 C C . TYR B 1 32 ? 3.891 15.782 36.161 1.00 26.93 28 TYR B C 1
ATOM 3585 O O . TYR B 1 32 ? 3.793 16.988 36.060 1.00 27.36 28 TYR B O 1
ATOM 3594 N N . THR B 1 33 ? 4.661 15.060 35.359 1.00 26.43 29 THR B N 1
ATOM 3595 C CA . THR B 1 33 ? 5.460 15.689 34.310 1.00 26.29 29 THR B CA 1
ATOM 3596 C C . THR B 1 33 ? 4.556 16.297 33.232 1.00 28.07 29 THR B C 1
ATOM 3597 O O . THR B 1 33 ? 4.773 17.428 32.764 1.00 28.59 29 THR B O 1
ATOM 3601 N N . MET B 1 34 ? 3.548 15.545 32.833 1.00 29.28 30 MET B N 1
ATOM 3602 C CA . MET B 1 34 ? 2.548 16.069 31.902 1.00 31.50 30 MET B CA 1
ATOM 3603 C C . MET B 1 34 ? 1.913 17.363 32.456 1.00 32.35 30 MET B C 1
ATOM 3604 O O . MET B 1 34 ? 1.847 18.374 31.765 1.00 33.48 30 MET B O 1
ATOM 3609 N N . ALA B 1 35 ? 1.466 17.330 33.709 1.00 32.11 31 ALA B N 1
ATOM 3610 C CA . ALA B 1 35 ? 0.877 18.507 34.332 1.00 33.15 31 ALA B CA 1
ATOM 3611 C C . ALA B 1 35 ? 1.825 19.707 34.207 1.00 32.97 31 ALA B C 1
ATOM 3612 O O . ALA B 1 35 ? 1.408 20.792 33.795 1.00 34.43 31 ALA B O 1
ATOM 3614 N N . PHE B 1 36 ? 3.105 19.479 34.514 1.00 30.99 32 PHE B N 1
ATOM 3615 C CA . PHE B 1 36 ? 4.133 20.531 34.463 1.00 30.53 32 PHE B CA 1
ATOM 3616 C C . PHE B 1 36 ? 4.319 21.129 33.055 1.00 32.05 32 PHE B C 1
ATOM 3617 O O . PHE B 1 36 ? 4.213 22.355 32.871 1.00 32.45 32 PHE B O 1
ATOM 3625 N N . VAL B 1 37 ? 4.556 20.278 32.054 1.00 32.38 33 VAL B N 1
ATOM 3626 C CA . VAL B 1 37 ? 4.813 20.790 30.709 1.00 34.00 33 VAL B CA 1
ATOM 3627 C C . VAL B 1 37 ? 3.579 21.484 30.133 1.00 36.81 33 VAL B C 1
ATOM 3628 O O . VAL B 1 37 ? 3.692 22.549 29.519 1.00 38.47 33 VAL B O 1
ATOM 3632 N N . GLN B 1 38 ? 2.403 20.914 30.360 1.00 38.27 34 GLN B N 1
ATOM 3633 C CA . GLN B 1 38 ? 1.185 21.517 29.832 1.00 41.40 34 GLN B CA 1
ATOM 3634 C C . GLN B 1 38 ? 0.920 22.850 30.536 1.00 42.27 34 GLN B C 1
ATOM 3635 O O . GLN B 1 38 ? 0.436 23.797 29.907 1.00 44.46 34 GLN B O 1
ATOM 3641 N N . MET B 1 39 ? 1.244 22.910 31.830 1.00 40.82 35 MET B N 1
ATOM 3642 C CA . MET B 1 39 ? 1.135 24.144 32.602 1.00 41.66 35 MET B CA 1
ATOM 3643 C C . MET B 1 39 ? 1.983 25.228 31.942 1.00 42.47 35 MET B C 1
ATOM 3644 O O . MET B 1 39 ? 1.502 26.338 31.681 1.00 44.12 35 MET B O 1
ATOM 3649 N N . LEU B 1 40 ? 3.232 24.888 31.632 1.00 41.06 36 LEU B N 1
ATOM 3650 C CA . LEU B 1 40 ? 4.125 25.812 30.954 1.00 42.02 36 LEU B CA 1
ATOM 3651 C C . LEU B 1 40 ? 3.634 26.216 29.564 1.00 45.69 36 LEU B C 1
ATOM 3652 O O . LEU B 1 40 ? 3.680 27.398 29.221 1.00 47.48 36 LEU B O 1
ATOM 3657 N N . ALA B 1 41 ? 3.174 25.246 28.774 1.00 46.87 37 ALA B N 1
ATOM 3658 C CA . ALA B 1 41 ? 2.694 25.515 27.419 1.00 50.83 37 ALA B CA 1
ATOM 3659 C C . ALA B 1 41 ? 1.481 26.437 27.438 1.00 54.33 37 ALA B C 1
ATOM 3660 O O . ALA B 1 41 ? 1.399 27.372 26.644 1.00 56.67 37 ALA B O 1
ATOM 3662 N N . ALA B 1 42 ? 0.556 26.171 28.361 1.00 55.91 38 ALA B N 1
ATOM 3663 C CA . ALA B 1 42 ? -0.633 27.002 28.534 1.00 59.78 38 ALA B CA 1
ATOM 3664 C C . ALA B 1 42 ? -0.237 28.449 28.785 1.00 61.99 38 ALA B C 1
ATOM 3665 O O . ALA B 1 42 ? -0.832 29.369 28.212 1.00 63.65 38 ALA B O 1
ATOM 3667 N N . LYS B 1 43 ? 0.775 28.631 29.635 1.00 60.22 39 LYS B N 1
ATOM 3668 C CA . LYS B 1 43 ? 1.319 29.951 29.980 1.00 61.81 39 LYS B CA 1
ATOM 3669 C C . LYS B 1 43 ? 2.229 30.546 28.898 1.00 63.12 39 LYS B C 1
ATOM 3670 O O . LYS B 1 43 ? 2.913 31.545 29.152 1.00 63.97 39 LYS B O 1
ATOM 3672 N N . GLY B 1 44 ? 2.243 29.942 27.705 1.00 62.63 40 GLY B N 1
ATOM 3673 C CA . GLY B 1 44 ? 3.013 30.465 26.580 1.00 62.99 40 GLY B CA 1
ATOM 3674 C C . GLY B 1 44 ? 4.524 30.307 26.647 1.00 60.91 40 GLY B C 1
ATOM 3675 O O . GLY B 1 44 ? 5.213 30.690 25.705 1.00 61.19 40 GLY B O 1
ATOM 3676 N N . GLN B 1 45 ? 5.042 29.721 27.734 1.00 57.21 41 GLN B N 1
ATOM 3677 C CA . GLN B 1 45 ? 6.488 29.601 27.936 1.00 54.42 41 GLN B CA 1
ATOM 3678 C C . GLN B 1 45 ? 7.111 28.413 27.179 1.00 52.86 41 GLN B C 1
ATOM 3679 O O . GLN B 1 45 ? 8.302 28.428 26.867 1.00 52.89 41 GLN B O 1
ATOM 3681 N N . LEU B 1 46 ? 6.322 27.382 26.894 1.00 51.06 42 LEU B N 1
ATOM 3682 C CA . LEU B 1 46 ? 6.845 26.206 26.223 1.00 49.03 42 LEU B CA 1
ATOM 3683 C C . LEU B 1 46 ? 6.075 26.021 24.906 1.00 51.09 42 LEU B C 1
ATOM 3684 O O . LEU B 1 46 ? 4.847 25.947 24.900 1.00 52.70 42 LEU B O 1
ATOM 3689 N N . GLN B 1 47 ? 6.794 26.003 23.789 1.00 50.90 43 GLN B N 1
ATOM 3690 C CA . GLN B 1 47 ? 6.190 25.828 22.462 1.00 52.47 43 GLN B CA 1
ATOM 3691 C C . GLN B 1 47 ? 6.513 24.430 21.947 1.00 50.82 43 GLN B C 1
ATOM 3692 O O . GLN B 1 47 ? 7.471 23.786 22.412 1.00 48.10 43 GLN B O 1
ATOM 3694 N N . LYS B 1 48 ? 5.707 23.960 20.998 1.00 51.39 44 LYS B N 1
ATOM 3695 C CA . LYS B 1 48 ? 5.843 22.620 20.443 1.00 50.30 44 LYS B CA 1
ATOM 3696 C C . LYS B 1 48 ? 7.277 22.363 20.008 1.00 49.26 44 LYS B C 1
ATOM 3697 O O . LYS B 1 48 ? 7.883 23.185 19.324 1.00 50.68 44 LYS B O 1
ATOM 3699 N N . GLY B 1 49 ? 7.831 21.229 20.429 1.00 46.65 45 GLY B N 1
ATOM 3700 C CA . GLY B 1 49 ? 9.198 20.863 20.052 1.00 45.99 45 GLY B CA 1
ATOM 3701 C C . GLY B 1 49 ? 10.311 21.428 20.932 1.00 43.58 45 GLY B C 1
ATOM 3702 O O . GLY B 1 49 ? 11.460 21.029 20.798 1.00 42.44 45 GLY B O 1
ATOM 3703 N N . ASP B 1 50 ? 9.986 22.344 21.834 1.00 42.70 46 ASP B N 1
ATOM 3704 C CA . ASP B 1 50 ? 10.998 22.891 22.741 1.00 41.00 46 ASP B CA 1
ATOM 3705 C C . ASP B 1 50 ? 11.621 21.797 23.624 1.00 38.36 46 ASP B C 1
ATOM 3706 O O . ASP B 1 50 ? 10.977 20.797 23.958 1.00 36.78 46 ASP B O 1
ATOM 3711 N N . LYS B 1 51 ? 12.884 22.013 23.989 1.00 37.71 47 LYS B N 1
ATOM 3712 C CA . LYS B 1 51 ? 13.623 21.083 24.826 1.00 35.59 47 LYS B CA 1
ATOM 3713 C C . LYS B 1 51 ? 13.215 21.194 26.305 1.00 33.29 47 LYS B C 1
ATOM 3714 O O . LYS B 1 51 ? 12.963 22.284 26.829 1.00 32.66 47 LYS B O 1
ATOM 3720 N N . VAL B 1 52 ? 13.130 20.041 26.958 1.00 31.41 48 VAL B N 1
ATOM 3721 C CA . VAL B 1 52 ? 12.985 19.964 28.407 1.00 29.41 48 VAL B CA 1
ATOM 3722 C C . VAL B 1 52 ? 14.062 18.994 28.895 1.00 27.67 48 VAL B C 1
ATOM 3723 O O . VAL B 1 52 ? 14.086 17.840 28.488 1.00 27.99 48 VAL B O 1
ATOM 3727 N N . PHE B 1 53 ? 14.961 19.479 29.742 1.00 26.26 49 PHE B N 1
ATOM 3728 C CA . PHE B 1 53 ? 16.125 18.703 30.168 1.00 24.95 49 PHE B CA 1
ATOM 3729 C C . PHE B 1 53 ? 15.811 17.915 31.433 1.00 23.10 49 PHE B C 1
ATOM 3730 O O . PHE B 1 53 ? 15.177 18.415 32.355 1.00 22.29 49 PHE B O 1
ATOM 3738 N N . VAL B 1 54 ? 16.234 16.663 31.459 1.00 22.67 50 VAL B N 1
ATOM 3739 C CA . VAL B 1 54 ? 15.974 15.789 32.602 1.00 21.20 50 VAL B CA 1
ATOM 3740 C C . VAL B 1 54 ? 17.298 15.275 33.151 1.00 20.41 50 VAL B C 1
ATOM 3741 O O . VAL B 1 54 ? 18.150 14.819 32.396 1.00 21.48 50 VAL B O 1
ATOM 3745 N N . GLY B 1 55 ? 17.448 15.320 34.466 1.00 19.14 51 GLY B N 1
ATOM 3746 C CA . GLY B 1 55 ? 18.596 14.736 35.144 1.00 18.38 51 GLY B CA 1
ATOM 3747 C C . GLY B 1 55 ? 18.138 13.834 36.259 1.00 17.46 51 GLY B C 1
ATOM 3748 O O . GLY B 1 55 ? 16.965 13.826 36.607 1.00 16.83 51 GLY B O 1
ATOM 3749 N N . ARG B 1 56 ? 19.064 13.055 36.813 1.00 17.46 52 ARG B N 1
ATOM 3750 C CA . ARG B 1 56 ? 18.723 12.156 37.916 1.00 17.27 52 ARG B CA 1
ATOM 3751 C C . ARG B 1 56 ? 19.876 11.895 38.869 1.00 17.05 52 ARG B C 1
ATOM 3752 O O . ARG B 1 56 ? 21.034 12.145 38.541 1.00 17.12 52 ARG B O 1
ATOM 3760 N N . ASP B 1 57 ? 19.531 11.374 40.044 1.00 16.70 53 ASP B N 1
ATOM 3761 C CA . ASP B 1 57 ? 20.523 10.954 41.033 1.00 16.86 53 ASP B CA 1
ATOM 3762 C C . ASP B 1 57 ? 20.698 9.442 40.954 1.00 17.66 53 ASP B C 1
ATOM 3763 O O . ASP B 1 57 ? 20.242 8.825 39.992 1.00 18.21 53 ASP B O 1
ATOM 3768 N N . LEU B 1 58 ? 21.363 8.851 41.941 1.00 17.82 54 LEU B N 1
ATOM 3769 C CA . LEU B 1 58 ? 21.736 7.447 41.896 1.00 18.69 54 LEU B CA 1
ATOM 3770 C C . LEU B 1 58 ? 20.819 6.523 42.729 1.00 18.71 54 LEU B C 1
ATOM 3771 O O . LEU B 1 58 ? 21.213 5.427 43.052 1.00 19.10 54 LEU B O 1
ATOM 3776 N N . ARG B 1 59 ? 19.626 6.984 43.091 1.00 18.08 55 ARG B N 1
ATOM 3777 C CA . ARG B 1 59 ? 18.628 6.130 43.754 1.00 18.65 55 ARG B CA 1
ATOM 3778 C C . ARG B 1 59 ? 18.178 5.017 42.789 1.00 19.33 55 ARG B C 1
ATOM 3779 O O . ARG B 1 59 ? 18.190 5.225 41.565 1.00 18.98 55 ARG B O 1
ATOM 3787 N N . PRO B 1 60 ? 17.797 3.836 43.319 1.00 20.56 56 PRO B N 1
ATOM 3788 C CA . PRO B 1 60 ? 17.448 2.717 42.417 1.00 21.47 56 PRO B CA 1
ATOM 3789 C C . PRO B 1 60 ? 16.318 2.987 41.428 1.00 20.97 56 PRO B C 1
ATOM 3790 O O . PRO B 1 60 ? 16.356 2.495 40.320 1.00 21.17 56 PRO B O 1
ATOM 3794 N N . SER B 1 61 ? 15.325 3.761 41.838 1.00 20.64 57 SER B N 1
ATOM 3795 C CA . SER B 1 61 ? 14.159 4.023 41.002 1.00 20.71 57 SER B CA 1
ATOM 3796 C C . SER B 1 61 ? 14.379 5.173 40.023 1.00 20.08 57 SER B C 1
ATOM 3797 O O . SER B 1 61 ? 13.523 5.441 39.183 1.00 20.26 57 SER B O 1
ATOM 3800 N N . SER B 1 62 ? 15.525 5.838 40.108 1.00 19.64 58 SER B N 1
ATOM 3801 C CA . SER B 1 62 ? 15.735 7.062 39.330 1.00 18.90 58 SER B CA 1
ATOM 3802 C C . SER B 1 62 ? 15.792 6.880 37.798 1.00 19.18 58 SER B C 1
ATOM 3803 O O . SER B 1 62 ? 15.218 7.700 37.073 1.00 18.86 58 SER B O 1
ATOM 3806 N N . PRO B 1 63 ? 16.450 5.814 37.296 1.00 19.78 59 PRO B N 1
ATOM 3807 C CA . PRO B 1 63 ? 16.407 5.625 35.840 1.00 20.53 59 PRO B CA 1
ATOM 3808 C C . PRO B 1 63 ? 14.977 5.451 35.301 1.00 20.72 59 PRO B C 1
ATOM 3809 O O . PRO B 1 63 ? 14.619 6.109 34.336 1.00 21.04 59 PRO B O 1
ATOM 3813 N N . ASP B 1 64 ? 14.174 4.591 35.933 1.00 20.75 60 ASP B N 1
ATOM 3814 C CA . ASP B 1 64 ? 12.754 4.429 35.572 1.00 21.05 60 ASP B CA 1
ATOM 3815 C C . ASP B 1 64 ? 11.966 5.750 35.618 1.00 20.17 60 ASP B C 1
ATOM 3816 O O . ASP B 1 64 ? 11.184 6.055 34.712 1.00 20.47 60 ASP B O 1
ATOM 3821 N N . ILE B 1 65 ? 12.129 6.501 36.704 1.00 18.85 61 ILE B N 1
ATOM 3822 C CA . ILE B 1 65 ? 11.363 7.728 36.869 1.00 18.39 61 ILE B CA 1
ATOM 3823 C C . ILE B 1 65 ? 11.764 8.780 35.831 1.00 18.23 61 ILE B C 1
ATOM 3824 O O . ILE B 1 65 ? 10.898 9.460 35.298 1.00 18.50 61 ILE B O 1
ATOM 3829 N N . ALA B 1 66 ? 13.059 8.876 35.525 1.00 17.93 62 ALA B N 1
ATOM 3830 C CA . ALA B 1 66 ? 13.547 9.759 34.471 1.00 18.36 62 ALA B CA 1
ATOM 3831 C C . ALA B 1 66 ? 12.948 9.354 33.113 1.00 19.72 62 ALA B C 1
ATOM 3832 O O . ALA B 1 66 ? 12.540 10.197 32.344 1.00 20.23 62 ALA B O 1
ATOM 3834 N N . ALA B 1 67 ? 12.884 8.058 32.855 1.00 20.49 63 ALA B N 1
ATOM 3835 C CA . ALA B 1 67 ? 12.337 7.558 31.610 1.00 22.14 63 ALA B CA 1
ATOM 3836 C C . ALA B 1 67 ? 10.834 7.859 31.481 1.00 22.87 63 ALA B C 1
ATOM 3837 O O . ALA B 1 67 ? 10.359 8.185 30.370 1.00 24.02 63 ALA B O 1
ATOM 3839 N N . LEU B 1 68 ? 10.095 7.772 32.593 1.00 22.21 64 LEU B N 1
ATOM 3840 C CA . LEU B 1 68 ? 8.671 8.158 32.603 1.00 22.84 64 LEU B CA 1
ATOM 3841 C C . LEU B 1 68 ? 8.463 9.655 32.341 1.00 22.86 64 LEU B C 1
ATOM 3842 O O . LEU B 1 68 ? 7.569 10.037 31.576 1.00 23.49 64 LEU B O 1
ATOM 3847 N N . ALA B 1 69 ? 9.301 10.479 32.986 1.00 21.95 65 ALA B N 1
ATOM 3848 C CA . ALA B 1 69 ? 9.299 11.931 32.786 1.00 22.22 65 ALA B CA 1
ATOM 3849 C C . ALA B 1 69 ? 9.585 12.248 31.325 1.00 23.34 65 ALA B C 1
ATOM 3850 O O . ALA B 1 69 ? 8.876 13.034 30.702 1.00 24.31 65 ALA B O 1
ATOM 3852 N N . MET B 1 70 ? 10.609 11.616 30.766 1.00 23.30 66 MET B N 1
ATOM 3853 C CA . MET B 1 70 ? 10.942 11.861 29.355 1.00 24.68 66 MET B CA 1
ATOM 3854 C C . MET B 1 70 ? 9.836 11.378 28.412 1.00 26.04 66 MET B C 1
ATOM 3855 O O . MET B 1 70 ? 9.562 12.022 27.409 1.00 27.27 66 MET B O 1
ATOM 3860 N N . GLY B 1 71 ? 9.177 10.273 28.748 1.00 25.80 67 GLY B N 1
ATOM 3861 C CA . GLY B 1 71 ? 8.024 9.818 27.977 1.00 27.43 67 GLY B CA 1
ATOM 3862 C C . GLY B 1 71 ? 6.895 10.839 27.917 1.00 28.17 67 GLY B C 1
ATOM 3863 O O . GLY B 1 71 ? 6.325 11.060 26.853 1.00 29.47 67 GLY B O 1
ATOM 3864 N N . ALA B 1 72 ? 6.595 11.467 29.057 1.00 27.16 68 ALA B N 1
ATOM 3865 C CA . ALA B 1 72 ? 5.521 12.464 29.137 1.00 28.20 68 ALA B CA 1
ATOM 3866 C C . ALA B 1 72 ? 5.865 13.713 28.335 1.00 29.02 68 ALA B C 1
ATOM 3867 O O . ALA B 1 72 ? 5.009 14.289 27.657 1.00 30.36 68 ALA B O 1
ATOM 3869 N N . ILE B 1 73 ? 7.120 14.142 28.454 1.00 28.20 69 ILE B N 1
ATOM 3870 C CA . ILE B 1 73 ? 7.633 15.296 27.697 1.00 29.04 69 ILE B CA 1
ATOM 3871 C C . ILE B 1 73 ? 7.406 15.101 26.183 1.00 31.43 69 ILE B C 1
ATOM 3872 O O . ILE B 1 73 ? 6.909 15.995 25.490 1.00 32.75 69 ILE B O 1
ATOM 3877 N N . GLU B 1 74 ? 7.782 13.918 25.696 1.00 31.84 70 GLU B N 1
ATOM 3878 C CA . GLU B 1 74 ? 7.662 13.564 24.300 1.00 34.15 70 GLU B CA 1
ATOM 3879 C C . GLU B 1 74 ? 6.209 13.392 23.871 1.00 35.97 70 GLU B C 1
ATOM 3880 O O . GLU B 1 74 ? 5.825 13.837 22.783 1.00 38.11 70 GLU B O 1
ATOM 3882 N N . ASP B 1 75 ? 5.403 12.751 24.713 1.00 35.33 71 ASP B N 1
ATOM 3883 C CA . ASP B 1 75 ? 3.984 12.559 24.396 1.00 37.02 71 ASP B CA 1
ATOM 3884 C C . ASP B 1 75 ? 3.259 13.898 24.318 1.00 38.22 71 ASP B C 1
ATOM 3885 O O . ASP B 1 75 ? 2.351 14.062 23.517 1.00 40.10 71 ASP B O 1
ATOM 3890 N N . ALA B 1 76 ? 3.682 14.857 25.141 1.00 36.92 72 ALA B N 1
ATOM 3891 C CA . ALA B 1 76 ? 3.117 16.202 25.120 1.00 38.22 72 ALA B CA 1
ATOM 3892 C C . ALA B 1 76 ? 3.517 17.015 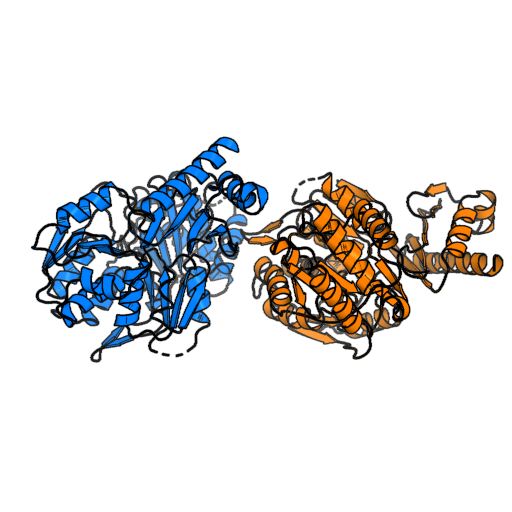23.889 1.00 40.42 72 ALA B C 1
ATOM 3893 O O . ALA B 1 76 ? 2.957 18.084 23.666 1.00 42.02 72 ALA B O 1
ATOM 3895 N N . GLY B 1 77 ? 4.470 16.519 23.097 1.00 40.88 73 GLY B N 1
ATOM 3896 C CA . GLY B 1 77 ? 4.921 17.208 21.873 1.00 43.06 73 GLY B CA 1
ATOM 3897 C C . GLY B 1 77 ? 6.213 18.017 22.023 1.00 42.12 73 GLY B C 1
ATOM 3898 O O . GLY B 1 77 ? 6.556 18.829 21.153 1.00 44.00 73 GLY B O 1
ATOM 3899 N N . PHE B 1 78 ? 6.929 17.802 23.117 1.00 39.54 74 PHE B N 1
ATOM 3900 C CA . PHE B 1 78 ? 8.176 18.516 23.372 1.00 38.61 74 PHE B CA 1
ATOM 3901 C C . PHE B 1 78 ? 9.348 17.560 23.230 1.00 37.05 74 PHE B C 1
ATOM 3902 O O . PHE B 1 78 ? 9.152 16.374 22.987 1.00 36.48 74 PHE B O 1
ATOM 3910 N N . THR B 1 79 ? 10.564 18.083 23.372 1.00 35.96 75 THR B N 1
ATOM 3911 C CA . THR B 1 79 ? 11.760 17.281 23.154 1.00 35.32 75 THR B CA 1
ATOM 3912 C C . THR B 1 79 ? 12.516 16.981 24.461 1.00 32.46 75 THR B C 1
ATOM 3913 O O . THR B 1 79 ? 13.178 17.855 24.996 1.00 31.56 75 THR B O 1
ATOM 3917 N N . PRO B 1 80 ? 12.450 15.724 24.951 1.00 31.12 76 PRO B N 1
ATOM 3918 C CA . PRO B 1 80 ? 13.213 15.358 26.137 1.00 28.87 76 PRO B CA 1
ATOM 3919 C C . PRO B 1 80 ? 14.708 15.297 25.865 1.00 28.64 76 PRO B C 1
ATOM 3920 O O . PRO B 1 80 ? 15.119 14.756 24.850 1.00 29.65 76 PRO B O 1
ATOM 3924 N N . VAL B 1 81 ? 15.517 15.856 26.765 1.00 26.84 77 VAL B N 1
ATOM 3925 C CA . VAL B 1 81 ? 16.955 15.761 26.629 1.00 26.86 77 VAL B CA 1
ATOM 3926 C C . VAL B 1 81 ? 17.493 15.110 27.880 1.00 24.97 77 VAL B C 1
ATOM 3927 O O . VAL B 1 81 ? 17.369 15.647 28.987 1.00 24.02 77 VAL B O 1
ATOM 3931 N N . ASN B 1 82 ? 18.089 13.946 27.693 1.00 25.13 78 ASN B N 1
ATOM 3932 C CA . ASN B 1 82 ? 18.607 13.151 28.793 1.00 23.64 78 ASN B CA 1
ATOM 3933 C C . ASN B 1 82 ? 19.985 13.679 29.191 1.00 23.20 78 ASN B C 1
ATOM 3934 O O . ASN B 1 82 ? 20.939 13.546 28.427 1.00 24.42 78 ASN B O 1
ATOM 3939 N N . CYS B 1 83 ? 20.082 14.261 30.382 1.00 21.61 79 CYS B N 1
ATOM 3940 C CA . CYS B 1 83 ? 21.363 14.758 30.889 1.00 21.28 79 CYS B CA 1
ATOM 3941 C C . CYS B 1 83 ? 22.017 13.764 31.837 1.00 20.49 79 CYS B C 1
ATOM 3942 O O . CYS B 1 83 ? 23.055 14.056 32.425 1.00 20.20 79 CYS B O 1
ATOM 3945 N N . GLY B 1 84 ? 21.430 12.570 31.957 1.00 20.34 80 GLY B N 1
ATOM 3946 C CA . GLY B 1 84 ? 22.043 11.500 32.743 1.00 19.93 80 GLY B CA 1
ATOM 3947 C C . GLY B 1 84 ? 22.077 11.830 34.233 1.00 18.40 80 GLY B C 1
ATOM 3948 O O . GLY B 1 84 ? 21.144 12.408 34.778 1.00 17.03 80 GLY B O 1
ATOM 3949 N N . VAL B 1 85 ? 23.175 11.428 34.867 1.00 18.45 81 VAL B N 1
ATOM 3950 C CA . VAL B 1 85 ? 23.386 11.584 36.295 1.00 17.60 81 VAL B CA 1
ATOM 3951 C C . VAL B 1 85 ? 24.291 12.791 36.529 1.00 17.44 81 VAL B C 1
ATOM 3952 O O . VAL B 1 85 ? 25.429 12.812 36.071 1.00 18.22 81 VAL B O 1
ATOM 3956 N N . LEU B 1 86 ? 23.775 13.786 37.242 1.00 16.46 82 LEU B N 1
ATOM 3957 C CA . LEU B 1 86 ? 24.501 15.022 37.515 1.00 16.37 82 LEU B CA 1
ATOM 3958 C C . LEU B 1 86 ? 23.884 15.809 38.656 1.00 15.30 82 LEU B C 1
ATOM 3959 O O . LEU B 1 86 ? 22.742 15.546 39.027 1.00 14.54 82 LEU B O 1
ATOM 3964 N N . PRO B 1 87 ? 24.627 16.801 39.174 1.00 15.18 83 PRO B N 1
ATOM 3965 C CA . PRO B 1 87 ? 24.070 17.634 40.214 1.00 14.74 83 PRO B CA 1
ATOM 3966 C C . PRO B 1 87 ? 22.837 18.429 39.779 1.00 14.68 83 PRO B C 1
ATOM 3967 O O . PRO B 1 87 ? 22.769 18.932 38.639 1.00 15.15 83 PRO B O 1
ATOM 3971 N N . THR B 1 88 ? 21.871 18.528 40.683 1.00 14.39 84 THR B N 1
ATOM 3972 C CA . THR B 1 88 ? 20.684 19.368 40.456 1.00 14.66 84 THR B CA 1
ATOM 3973 C C . THR B 1 88 ? 21.062 20.779 39.941 1.00 15.10 84 THR B C 1
ATOM 3974 O O . THR B 1 88 ? 20.443 21.276 39.003 1.00 15.53 84 THR B O 1
ATOM 3978 N N . PRO B 1 89 ? 22.095 21.411 40.541 1.00 15.18 85 PRO B N 1
ATOM 3979 C CA . PRO B 1 89 ? 22.500 22.740 40.053 1.00 15.88 85 PRO B CA 1
ATOM 3980 C C . PRO B 1 89 ? 23.159 22.709 38.685 1.00 16.71 85 PRO B C 1
ATOM 3981 O O . PRO B 1 89 ? 23.121 23.721 37.987 1.00 17.62 85 PRO B O 1
ATOM 3985 N N . ALA B 1 90 ? 23.770 21.587 38.311 1.00 16.67 86 ALA B N 1
ATOM 3986 C CA . ALA B 1 90 ? 24.359 21.459 36.955 1.00 17.89 86 ALA B CA 1
ATOM 3987 C C . ALA B 1 90 ? 23.266 21.398 35.891 1.00 18.28 86 ALA B C 1
ATOM 3988 O O . ALA B 1 90 ? 23.348 22.063 34.858 1.00 19.26 86 ALA B O 1
ATOM 3990 N N . LEU B 1 91 ? 22.267 20.568 36.137 1.00 17.85 87 LEU B N 1
ATOM 3991 C CA . LEU B 1 91 ? 21.098 20.466 35.263 1.00 18.45 87 LEU B CA 1
ATOM 3992 C C . LEU B 1 91 ? 20.439 21.837 35.097 1.00 19.25 87 LEU B C 1
ATOM 3993 O O . LEU B 1 91 ? 20.226 22.292 33.967 1.00 20.69 87 LEU B O 1
ATOM 3998 N N . SER B 1 92 ? 20.145 22.494 36.220 1.00 18.85 88 SER B N 1
ATOM 3999 C CA A SER B 1 92 ? 19.495 23.800 36.177 0.50 19.59 88 SER B CA 1
ATOM 4000 C CA B SER B 1 92 ? 19.529 23.830 36.236 0.50 19.67 88 SER B CA 1
ATOM 4001 C C . SER B 1 92 ? 20.380 24.855 35.513 1.00 20.86 88 SER B C 1
ATOM 4002 O O . SER B 1 92 ? 19.890 25.634 34.705 1.00 21.98 88 SER B O 1
ATOM 4007 N N . TYR B 1 93 ? 21.666 24.878 35.829 1.00 21.10 89 TYR B N 1
ATOM 4008 C CA . TYR B 1 93 ? 22.569 25.843 35.206 1.00 22.70 89 TYR B CA 1
ATOM 4009 C C . TYR B 1 93 ? 22.532 25.675 33.675 1.00 24.46 89 TYR B C 1
ATOM 4010 O O . TYR B 1 93 ? 22.407 26.638 32.950 1.00 25.65 89 TYR B O 1
ATOM 4019 N N . TYR B 1 94 ? 22.605 24.435 33.206 1.00 24.75 90 TYR B N 1
ATOM 4020 C CA . TYR B 1 94 ? 22.659 24.146 31.770 1.00 26.77 90 TYR B CA 1
ATOM 4021 C C . TYR B 1 94 ? 21.319 24.473 31.106 1.00 27.39 90 TYR B C 1
ATOM 4022 O O . TYR B 1 94 ? 21.272 25.188 30.093 1.00 29.27 90 TYR B O 1
ATOM 4031 N N . ALA B 1 95 ? 20.227 24.033 31.715 1.00 26.06 91 ALA B N 1
ATOM 4032 C CA . ALA B 1 95 ? 18.914 24.282 31.130 1.00 27.29 91 ALA B CA 1
ATOM 4033 C C . ALA B 1 95 ? 18.552 25.744 31.142 1.00 28.69 91 ALA B C 1
ATOM 4034 O O . ALA B 1 95 ? 18.008 26.248 30.161 1.00 30.17 91 ALA B O 1
ATOM 4036 N N . MET B 1 96 ? 18.836 26.430 32.243 1.00 28.67 92 MET B N 1
ATOM 4037 C CA . MET B 1 96 ? 18.565 27.867 32.318 1.00 30.62 92 MET B CA 1
ATOM 4038 C C . MET B 1 96 ? 19.392 28.643 31.289 1.00 32.70 92 MET B C 1
ATOM 4039 O O . MET B 1 96 ? 18.886 29.588 30.666 1.00 34.64 92 MET B O 1
ATOM 4044 N N . GLY B 1 97 ? 20.645 28.228 31.092 1.00 32.44 93 GLY B N 1
ATOM 4045 C CA . GLY B 1 97 ? 21.489 28.802 30.038 1.00 34.17 93 GLY B CA 1
ATOM 4046 C C . GLY B 1 97 ? 20.916 28.599 28.644 1.00 35.67 93 GLY B C 1
ATOM 4047 O O . GLY B 1 97 ? 21.098 29.436 27.771 1.00 37.69 93 GLY B O 1
ATOM 4048 N N . ALA B 1 98 ? 20.218 27.488 28.438 1.00 34.38 94 ALA B N 1
ATOM 4049 C CA . ALA B 1 98 ? 19.540 27.226 27.182 1.00 35.68 94 ALA B CA 1
ATOM 4050 C C . ALA B 1 98 ? 18.109 27.780 27.161 1.00 36.12 94 ALA B C 1
ATOM 4051 O O . ALA B 1 98 ? 17.379 27.574 26.192 1.00 37.52 94 ALA B O 1
ATOM 4053 N N . LYS B 1 99 ? 17.722 28.511 28.207 1.00 34.92 95 LYS B N 1
ATOM 4054 C CA . LYS B 1 99 ? 16.370 29.059 28.343 1.00 35.25 95 LYS B CA 1
ATOM 4055 C C . LYS B 1 99 ? 15.311 27.983 28.217 1.00 34.13 95 LYS B C 1
ATOM 4056 O O . LYS B 1 99 ? 14.306 28.172 27.559 1.00 35.86 95 LYS B O 1
ATOM 4058 N N . ALA B 1 100 ? 15.528 26.878 28.900 1.00 31.70 96 ALA B N 1
ATOM 4059 C CA . ALA B 1 100 ? 14.620 25.743 28.870 1.00 30.69 96 ALA B CA 1
ATOM 4060 C C . ALA B 1 100 ? 14.282 25.322 30.286 1.00 28.51 96 ALA B C 1
ATOM 4061 O O . ALA B 1 100 ? 15.117 25.457 31.187 1.00 26.89 96 ALA B O 1
ATOM 4063 N N . PRO B 1 101 ? 13.077 24.772 30.481 1.00 28.02 97 PRO B N 1
ATOM 4064 C CA . PRO B 1 101 ? 12.789 24.121 31.746 1.00 26.04 97 PRO B CA 1
ATOM 4065 C C . PRO B 1 101 ? 13.553 22.801 31.929 1.00 24.31 97 PRO B C 1
ATOM 4066 O O . PRO B 1 101 ? 14.132 22.261 30.980 1.00 25.08 97 PRO B O 1
ATOM 4070 N N . SER B 1 102 ? 13.536 22.287 33.149 1.00 22.24 98 SER B N 1
ATOM 4071 C CA . SER B 1 102 ? 14.177 21.035 33.446 1.00 20.71 98 SER B CA 1
ATOM 4072 C C . SER B 1 102 ? 13.495 20.349 34.625 1.00 19.51 98 SER B C 1
ATOM 4073 O O . SER B 1 102 ? 12.748 20.966 35.405 1.00 19.20 98 SER B O 1
ATOM 4076 N N . ILE B 1 103 ? 13.740 19.050 34.705 1.00 18.80 99 ILE B N 1
ATOM 4077 C CA . ILE B 1 103 ? 13.223 18.200 35.760 1.00 17.98 99 ILE B CA 1
ATOM 4078 C C . ILE B 1 103 ? 14.355 17.345 36.296 1.00 17.05 99 ILE B C 1
ATOM 4079 O O . ILE B 1 103 ? 14.963 16.579 35.551 1.00 16.77 99 ILE B O 1
ATOM 4084 N N . MET B 1 104 ? 14.609 17.478 37.607 1.00 16.31 100 MET B N 1
ATOM 4085 C CA . MET B 1 104 ? 15.564 16.632 38.278 1.00 15.89 100 MET B CA 1
ATOM 4086 C C . MET B 1 104 ? 14.845 15.551 39.069 1.00 15.84 100 MET B C 1
ATOM 4087 O O . MET B 1 104 ? 13.995 15.846 39.914 1.00 15.74 100 MET B O 1
ATOM 4092 N N . VAL B 1 105 ? 15.241 14.305 38.812 1.00 16.04 101 VAL B N 1
ATOM 4093 C CA . VAL B 1 105 ? 14.736 13.150 39.521 1.00 16.11 101 VAL B CA 1
ATOM 4094 C C . VAL B 1 105 ? 15.618 12.855 40.728 1.00 15.91 101 VAL B C 1
ATOM 4095 O O . VAL B 1 105 ? 16.744 12.362 40.586 1.00 15.96 101 VAL B O 1
ATOM 4099 N N . THR B 1 106 ? 15.104 13.176 41.912 1.00 15.68 102 THR B N 1
ATOM 4100 C CA . THR B 1 106 ? 15.864 12.994 43.137 1.00 15.91 102 THR B CA 1
ATOM 4101 C C . THR B 1 106 ? 14.976 13.149 44.352 1.00 16.47 102 THR B C 1
ATOM 4102 O O . THR B 1 106 ? 13.984 13.878 44.331 1.00 16.48 102 THR B O 1
ATOM 4106 N N . GLY B 1 107 ? 15.329 12.426 45.404 1.00 17.51 103 GLY B N 1
ATOM 4107 C CA . GLY B 1 107 ? 14.717 12.619 46.721 1.00 18.67 103 GLY B CA 1
ATOM 4108 C C . GLY B 1 107 ? 15.573 13.509 47.598 1.00 19.14 103 GLY B C 1
ATOM 4109 O O . GLY B 1 107 ? 15.217 13.785 48.738 1.00 19.65 103 GLY B O 1
ATOM 4120 N N . HIS B 1 109 ? 17.660 14.635 50.246 1.00 20.32 105 HIS B N 1
ATOM 4121 C CA . HIS B 1 109 ? 18.150 14.100 51.524 1.00 20.86 105 HIS B CA 1
ATOM 4122 C C . HIS B 1 109 ? 17.330 12.942 52.074 1.00 20.98 105 HIS B C 1
ATOM 4123 O O . HIS B 1 109 ? 17.748 12.294 53.018 1.00 21.45 105 HIS B O 1
ATOM 4130 N N . ILE B 1 110 ? 16.162 12.697 51.488 1.00 20.35 106 ILE B N 1
ATOM 4131 C CA . ILE B 1 110 ? 15.139 11.879 52.108 1.00 21.20 106 ILE B CA 1
ATOM 4132 C C . ILE B 1 110 ? 15.487 10.388 52.043 1.00 21.36 106 ILE B C 1
ATOM 4133 O O . ILE B 1 110 ? 16.339 9.991 51.257 1.00 20.46 106 ILE B O 1
ATOM 4138 N N . PRO B 1 111 ? 14.847 9.572 52.891 1.00 22.74 107 PRO B N 1
ATOM 4139 C CA . PRO B 1 111 ? 15.182 8.139 52.967 1.00 23.76 107 PRO B CA 1
ATOM 4140 C C . PRO B 1 111 ? 15.176 7.365 51.628 1.00 23.38 107 PRO B C 1
ATOM 4141 O O . PRO B 1 111 ? 14.610 7.802 50.625 1.00 22.04 107 PRO B O 1
ATOM 4145 N N . ASP B 1 112 ? 15.826 6.204 51.639 1.00 24.70 108 ASP B N 1
ATOM 4146 C CA . ASP B 1 112 ? 16.129 5.487 50.403 1.00 24.30 108 ASP B CA 1
ATOM 4147 C C . ASP B 1 112 ? 14.955 4.668 49.848 1.00 24.86 108 ASP B C 1
ATOM 4148 O O . ASP B 1 112 ? 15.074 4.087 48.786 1.00 24.69 108 ASP B O 1
ATOM 4153 N N . ASP B 1 113 ? 13.827 4.637 50.556 1.00 25.71 109 ASP B N 1
ATOM 4154 C CA . ASP B 1 113 ? 12.575 4.124 50.000 1.00 25.83 109 ASP B CA 1
ATOM 4155 C C . ASP B 1 113 ? 11.720 5.242 49.365 1.00 24.75 109 ASP B C 1
ATOM 4156 O O . ASP B 1 113 ? 10.547 5.024 49.006 1.00 25.02 109 ASP B O 1
ATOM 4161 N N . ARG B 1 114 ? 12.297 6.430 49.211 1.00 23.42 110 ARG B N 1
ATOM 4162 C CA . ARG B 1 114 ? 11.579 7.568 48.629 1.00 22.40 110 ARG B CA 1
ATOM 4163 C C . ARG B 1 114 ? 12.316 8.120 47.400 1.00 20.84 110 ARG B C 1
ATOM 4164 O O . ARG B 1 114 ? 13.502 7.851 47.184 1.00 20.25 110 ARG B O 1
ATOM 4172 N N . ASN B 1 115 ? 11.597 8.889 46.590 1.00 19.85 111 ASN B N 1
ATOM 4173 C CA . ASN B 1 115 ? 12.206 9.666 45.519 1.00 18.71 111 ASN B CA 1
ATOM 4174 C C . ASN B 1 115 ? 11.369 10.926 45.272 1.00 18.79 111 ASN B C 1
ATOM 4175 O O . ASN B 1 115 ? 10.486 11.235 46.064 1.00 19.69 111 ASN B O 1
ATOM 4180 N N . GLY B 1 116 ? 11.669 11.666 44.212 1.00 18.31 112 GLY B N 1
ATOM 4181 C CA . GLY B 1 116 ? 10.930 12.869 43.898 1.00 18.54 112 GLY B CA 1
ATOM 4182 C C . GLY B 1 116 ? 11.308 13.501 42.576 1.00 18.40 112 GLY B C 1
ATOM 4183 O O . GLY B 1 116 ? 12.147 12.983 41.853 1.00 17.44 112 GLY B O 1
ATOM 4184 N N . LEU B 1 117 ? 10.636 14.612 42.280 1.00 19.41 113 LEU B N 1
ATOM 4185 C CA . LEU B 1 117 ? 10.871 15.461 41.121 1.00 20.12 113 LEU B CA 1
ATOM 4186 C C . LEU B 1 117 ? 11.063 16.904 41.571 1.00 20.95 113 LEU B C 1
ATOM 4187 O O . LEU B 1 117 ? 10.250 17.442 42.331 1.00 21.84 113 LEU B O 1
ATOM 4192 N N . LYS B 1 118 ? 12.142 17.524 41.107 1.00 21.16 114 LYS B N 1
ATOM 4193 C CA . LYS B 1 118 ? 12.384 18.942 41.325 1.00 21.74 114 LYS B CA 1
ATOM 4194 C C . LYS B 1 118 ? 12.227 19.659 39.976 1.00 22.64 114 LYS B C 1
ATOM 4195 O O . LYS B 1 118 ? 12.919 19.340 38.991 1.00 23.23 114 LYS B O 1
ATOM 4201 N N . PHE B 1 119 ? 11.303 20.616 39.935 1.00 23.40 115 PHE B N 1
ATOM 4202 C CA . PHE B 1 119 ? 10.915 21.283 38.699 1.00 24.54 115 PHE B CA 1
ATOM 4203 C C . PHE B 1 119 ? 11.554 22.658 38.563 1.00 24.32 115 PHE B C 1
ATOM 4204 O O . PHE B 1 119 ? 11.590 23.438 39.514 1.00 23.88 115 PHE B O 1
ATOM 4212 N N . TYR B 1 120 ? 12.043 22.942 37.358 1.00 24.62 116 TYR B N 1
ATOM 4213 C CA . TYR B 1 120 ? 12.647 24.221 37.032 1.00 25.06 116 TYR B CA 1
ATOM 4214 C C . TYR B 1 120 ? 12.036 24.827 35.786 1.00 26.43 116 TYR B C 1
ATOM 4215 O O . TYR B 1 120 ? 11.863 24.150 34.756 1.00 25.77 116 TYR B O 1
ATOM 4224 N N . ARG B 1 121 ? 11.702 26.108 35.900 1.00 27.51 117 ARG B N 1
ATOM 4225 C CA . ARG B 1 121 ? 11.355 26.938 34.751 1.00 29.77 117 ARG B CA 1
ATOM 4226 C C . ARG B 1 121 ? 12.668 27.418 34.124 1.00 30.24 117 ARG B C 1
ATOM 4227 O O . ARG B 1 121 ? 13.754 27.229 34.697 1.00 29.13 117 ARG B O 1
ATOM 4229 N N . ARG B 1 122 ? 12.572 28.011 32.943 1.00 32.04 118 ARG B N 1
ATOM 4230 C CA . ARG B 1 122 ? 13.738 28.534 32.220 1.00 33.13 118 ARG B CA 1
ATOM 4231 C C . ARG B 1 122 ? 14.560 29.535 33.020 1.00 33.04 118 ARG B C 1
ATOM 4232 O O . ARG B 1 122 ? 15.727 29.729 32.722 1.00 33.40 118 ARG B O 1
ATOM 4234 N N . ASP B 1 123 ? 13.930 30.206 33.976 1.00 33.22 119 ASP B N 1
ATOM 4235 C CA . ASP B 1 123 ? 14.586 31.249 34.756 1.00 34.08 119 ASP B CA 1
ATOM 4236 C C . ASP B 1 123 ? 14.779 30.866 36.227 1.00 31.57 119 ASP B C 1
ATOM 4237 O O . ASP B 1 123 ? 15.201 31.698 37.024 1.00 31.81 119 ASP B O 1
ATOM 4242 N N . GLY B 1 124 ? 14.439 29.632 36.592 1.00 29.22 120 GLY B N 1
ATOM 4243 C CA . GLY B 1 124 ? 14.723 29.157 37.936 1.00 27.02 120 GLY B CA 1
ATOM 4244 C C . GLY B 1 124 ? 13.792 28.100 38.473 1.00 25.57 120 GLY B C 1
ATOM 4245 O O . GLY B 1 124 ? 12.997 27.516 37.743 1.00 25.31 120 GLY B O 1
ATOM 4246 N N . GLU B 1 125 ? 13.901 27.863 39.773 1.00 25.33 121 GLU B N 1
ATOM 4247 C CA . GLU B 1 125 ? 13.029 26.944 40.476 1.00 24.89 121 GLU B CA 1
ATOM 4248 C C . GLU B 1 125 ? 11.589 27.383 40.346 1.00 26.29 121 GLU B C 1
ATOM 4249 O O . GLU B 1 125 ? 11.294 28.577 40.280 1.00 27.45 121 GLU B O 1
ATOM 4255 N N . ILE B 1 126 ? 10.674 26.424 40.332 1.00 26.69 122 ILE B N 1
ATOM 4256 C CA . ILE B 1 126 ? 9.255 26.777 40.385 1.00 28.03 122 ILE B CA 1
ATOM 4257 C C . ILE B 1 126 ? 8.978 27.399 41.747 1.00 28.35 122 ILE B C 1
ATOM 4258 O O . ILE B 1 126 ? 9.674 27.094 42.735 1.00 27.51 122 ILE B O 1
ATOM 4263 N N . ASP B 1 127 ? 7.999 28.292 41.793 1.00 29.89 123 ASP B N 1
ATOM 4264 C CA . ASP B 1 127 ? 7.589 28.920 43.044 1.00 30.58 123 ASP B CA 1
ATOM 4265 C C . ASP B 1 127 ? 6.322 28.242 43.573 1.00 31.12 123 ASP B C 1
ATOM 4266 O O . ASP B 1 127 ? 5.822 27.295 42.961 1.00 30.46 123 ASP B O 1
ATOM 4271 N N . LYS B 1 128 ? 5.827 28.721 44.713 1.00 32.06 124 LYS B N 1
ATOM 4272 C CA . LYS B 1 128 ? 4.683 28.121 45.379 1.00 33.16 124 LYS B CA 1
ATOM 4273 C C . LYS B 1 128 ? 3.368 28.255 44.586 1.00 34.92 124 LYS B C 1
ATOM 4274 O O . LYS B 1 128 ? 2.496 27.396 44.712 1.00 35.34 124 LYS B O 1
ATOM 4280 N N . ASP B 1 129 ? 3.247 29.295 43.763 1.00 35.77 125 ASP B N 1
ATOM 4281 C CA . ASP B 1 129 ? 2.130 29.413 42.827 1.00 37.40 125 ASP B CA 1
ATOM 4282 C C . ASP B 1 129 ? 2.206 28.344 41.757 1.00 36.48 125 ASP B C 1
ATOM 4283 O O . ASP B 1 129 ? 1.183 27.723 41.431 1.00 36.85 125 ASP B O 1
ATOM 4285 N N . ASP B 1 130 ? 3.408 28.138 41.208 1.00 34.95 126 ASP B N 1
ATOM 4286 C CA . ASP B 1 130 ? 3.648 27.064 40.235 1.00 34.19 126 ASP B CA 1
ATOM 4287 C C . ASP B 1 130 ? 3.251 25.703 40.822 1.00 33.73 126 ASP B C 1
ATOM 4288 O O . ASP B 1 130 ? 2.560 24.917 40.166 1.00 33.81 126 ASP B O 1
ATOM 4293 N N . GLU B 1 131 ? 3.694 25.434 42.051 1.00 33.22 127 GLU B N 1
ATOM 4294 C CA . GLU B 1 131 ? 3.353 24.173 42.738 1.00 33.10 127 GLU B CA 1
ATOM 4295 C C . GLU B 1 131 ? 1.841 23.962 42.747 1.00 34.51 127 GLU B C 1
ATOM 4296 O O . GLU B 1 131 ? 1.370 22.870 42.451 1.00 34.23 127 GLU B O 1
ATOM 4302 N N . ALA B 1 132 ? 1.082 25.008 43.066 1.00 36.24 128 ALA B N 1
ATOM 4303 C CA . ALA B 1 132 ? -0.391 24.902 43.083 1.00 38.33 128 ALA B CA 1
ATOM 4304 C C . ALA B 1 132 ? -0.996 24.684 41.692 1.00 39.11 128 ALA B C 1
ATOM 4305 O O . ALA B 1 132 ? -1.942 23.895 41.529 1.00 39.93 128 ALA B O 1
ATOM 4307 N N . ALA B 1 133 ? -0.452 25.365 40.688 1.00 39.09 129 ALA B N 1
ATOM 4308 C CA . ALA B 1 133 ? -0.936 25.210 39.309 1.00 40.11 129 ALA B CA 1
ATOM 4309 C C . ALA B 1 133 ? -0.620 23.810 38.776 1.00 38.96 129 ALA B C 1
ATOM 4310 O O . ALA B 1 133 ? -1.408 23.234 38.025 1.00 39.92 129 ALA B O 1
ATOM 4312 N N . ILE B 1 134 ? 0.539 23.263 39.142 1.00 37.10 130 ILE B N 1
ATOM 4313 C CA . ILE B 1 134 ? 0.878 21.902 38.741 1.00 36.25 130 ILE B CA 1
ATOM 4314 C C . ILE B 1 134 ? -0.117 20.919 39.372 1.00 36.90 130 ILE B C 1
ATOM 4315 O O . ILE B 1 134 ? -0.673 20.078 38.678 1.00 36.97 130 ILE B O 1
ATOM 4320 N N . SER B 1 135 ? -0.333 21.041 40.685 1.00 37.46 131 SER B N 1
ATOM 4321 C CA . SER B 1 135 ? -1.256 20.164 41.408 1.00 38.41 131 SER B CA 1
ATOM 4322 C C . SER B 1 135 ? -2.685 20.259 40.841 1.00 40.31 131 SER B C 1
ATOM 4323 O O . SER B 1 135 ? -3.358 19.239 40.672 1.00 40.52 131 SER B O 1
ATOM 4326 N N . ALA B 1 136 ? -3.129 21.472 40.526 1.00 41.21 132 ALA B N 1
ATOM 4327 C CA . ALA B 1 136 ? -4.426 21.678 39.891 1.00 43.55 132 ALA B CA 1
ATOM 4328 C C . ALA B 1 136 ? -4.493 21.016 38.515 1.00 43.55 132 ALA B C 1
ATOM 4329 O O . ALA B 1 136 ? -5.473 20.338 38.205 1.00 44.68 132 ALA B O 1
ATOM 4331 N N . ALA B 1 137 ? -3.460 21.203 37.694 1.00 42.53 133 ALA B N 1
ATOM 4332 C CA . ALA B 1 137 ? -3.408 20.563 36.370 1.00 42.71 133 ALA B CA 1
ATOM 4333 C C . ALA B 1 137 ? -3.381 19.035 36.493 1.00 41.45 133 ALA B C 1
ATOM 4334 O O . ALA B 1 137 ? -4.077 18.333 35.769 1.00 42.37 133 ALA B O 1
ATOM 4336 N N . TYR B 1 138 ? -2.580 18.529 37.422 1.00 40.08 134 TYR B N 1
ATOM 4337 C CA . TYR B 1 138 ? -2.521 17.091 37.695 1.00 39.49 134 TYR B CA 1
ATOM 4338 C C . TYR B 1 138 ? -3.911 16.542 38.025 1.00 40.90 134 TYR B C 1
ATOM 4339 O O . TYR B 1 138 ? -4.313 15.493 37.492 1.00 41.02 134 TYR B O 1
ATOM 4348 N N . ARG B 1 139 ? -4.631 17.262 38.888 1.00 41.43 135 ARG B N 1
ATOM 4349 C CA . ARG B 1 139 ? -5.986 16.905 39.299 1.00 43.04 135 ARG B CA 1
ATOM 4350 C C . ARG B 1 139 ? -6.951 16.815 38.107 1.00 44.50 135 ARG B C 1
ATOM 4351 O O . ARG B 1 139 ? -7.854 15.974 38.099 1.00 45.30 135 ARG B O 1
ATOM 4353 N N . LYS B 1 140 ? -6.739 17.651 37.091 1.00 44.88 136 LYS B N 1
ATOM 4354 C CA . LYS B 1 140 ? -7.618 17.688 35.912 1.00 46.52 136 LYS B CA 1
ATOM 4355 C C . LYS B 1 140 ? -7.202 16.745 34.765 1.00 45.96 136 LYS B C 1
ATOM 4356 O O . LYS B 1 140 ? -7.849 16.728 33.712 1.00 46.81 136 LYS B O 1
ATOM 4358 N N . LEU B 1 141 ? -6.134 15.967 34.946 1.00 43.92 137 LEU B N 1
ATOM 4359 C CA . LEU B 1 141 ? -5.727 15.030 33.894 1.00 43.64 137 LEU B CA 1
ATOM 4360 C C . LEU B 1 141 ? -6.762 13.901 33.765 1.00 44.91 137 LEU B C 1
ATOM 4361 O O . LEU B 1 141 ? -7.436 13.579 34.737 1.00 44.81 137 LEU B O 1
ATOM 4366 N N . PRO B 1 142 ? -6.878 13.288 32.569 1.00 45.87 138 PRO B N 1
ATOM 4367 C CA . PRO B 1 142 ? -7.826 12.182 32.381 1.00 46.94 138 PRO B CA 1
ATOM 4368 C C . PRO B 1 142 ? -7.615 11.051 33.381 1.00 45.80 138 PRO B C 1
ATOM 4369 O O . PRO B 1 142 ? -6.517 10.904 33.919 1.00 44.03 138 PRO B O 1
ATOM 4373 N N . ALA B 1 143 ? -8.658 10.252 33.598 1.00 46.87 139 ALA B N 1
ATOM 4374 C CA . ALA B 1 143 ? -8.676 9.247 34.686 1.00 46.16 139 ALA B CA 1
ATOM 4375 C C . ALA B 1 143 ? -7.614 8.135 34.496 1.00 44.34 139 ALA B C 1
ATOM 4376 O O . ALA B 1 143 ? -6.976 7.682 35.477 1.00 43.77 139 ALA B O 1
ATOM 4378 N N . ILE B 1 144 ? -7.416 7.708 33.243 1.00 43.63 140 ILE B N 1
ATOM 4379 C CA . ILE B 1 144 ? -6.496 6.618 32.939 1.00 41.88 140 ILE B CA 1
ATOM 4380 C C . ILE B 1 144 ? -5.547 6.994 31.791 1.00 41.41 140 ILE B C 1
ATOM 4381 O O . ILE B 1 144 ? -5.829 6.736 30.622 1.00 43.10 140 ILE B O 1
ATOM 4386 N N . LEU B 1 145 ? -4.408 7.586 32.130 1.00 39.49 141 LEU B N 1
ATOM 4387 C CA . LEU B 1 145 ? -3.396 7.963 31.146 1.00 38.86 141 LEU B CA 1
ATOM 4388 C C . LEU B 1 145 ? -2.605 6.746 30.679 1.00 38.14 141 LEU B C 1
ATOM 4389 O O . LEU B 1 145 ? -2.465 5.755 31.394 1.00 37.49 141 LEU B O 1
ATOM 4391 N N . ALA B 1 146 ? -2.095 6.815 29.462 1.00 38.27 142 ALA B N 1
ATOM 4392 C CA . ALA B 1 146 ? -1.190 5.783 28.991 1.00 38.03 142 ALA B CA 1
ATOM 4393 C C . ALA B 1 146 ? 0.223 6.255 29.303 1.00 36.58 142 ALA B C 1
ATOM 4394 O O . ALA B 1 146 ? 0.855 6.932 28.504 1.00 36.55 142 ALA B O 1
ATOM 4396 N N . ALA B 1 147 ? 0.689 5.914 30.497 1.00 35.36 143 ALA B N 1
ATOM 4397 C CA . ALA B 1 147 ? 2.052 6.213 30.915 1.00 34.83 143 ALA B CA 1
ATOM 4398 C C . ALA B 1 147 ? 3.005 5.407 30.062 1.00 35.88 143 ALA B C 1
ATOM 4399 O O . ALA B 1 147 ? 2.702 4.281 29.697 1.00 36.65 143 ALA B O 1
ATOM 4401 N N . ARG B 1 148 ? 4.157 5.974 29.743 1.00 36.54 144 ARG B N 1
ATOM 4402 C CA . ARG B 1 148 ? 5.177 5.233 29.003 1.00 38.42 144 ARG B CA 1
ATOM 4403 C C . ARG B 1 148 ? 6.572 5.868 29.159 1.00 38.18 144 ARG B C 1
ATOM 4404 O O . ARG B 1 148 ? 6.730 7.072 29.422 1.00 36.44 144 ARG B O 1
ATOM 4412 N N . LYS B 1 149 ? 7.565 5.023 28.948 1.00 39.32 145 LYS B N 1
ATOM 4413 C CA . LYS B 1 149 ? 8.942 5.363 29.183 1.00 40.39 145 LYS B CA 1
ATOM 4414 C C . LYS B 1 149 ? 9.699 5.710 27.905 1.00 42.95 145 LYS B C 1
ATOM 4415 O O . LYS B 1 149 ? 9.381 5.228 26.812 1.00 43.91 145 LYS B O 1
ATOM 4421 N N . HIS B 1 150 ? 10.699 6.557 28.090 1.00 44.39 146 HIS B N 1
ATOM 4422 C CA . HIS B 1 150 ? 11.852 6.701 27.196 1.00 48.54 146 HIS B CA 1
ATOM 4423 C C . HIS B 1 150 ? 11.687 7.844 26.182 1.00 51.91 146 HIS B C 1
ATOM 4424 O O . HIS B 1 150 ? 10.902 8.760 26.414 1.00 52.20 146 HIS B O 1
ATOM 4426 N N . VAL B 1 151 ? 12.410 7.747 25.059 1.00 55.35 147 VAL B N 1
ATOM 4427 C CA . VAL B 1 151 ? 12.928 8.903 24.305 1.00 56.52 147 VAL B CA 1
ATOM 4428 C C . VAL B 1 151 ? 14.203 9.300 25.065 1.00 56.16 147 VAL B C 1
ATOM 4429 O O . VAL B 1 151 ? 14.467 8.750 26.150 1.00 54.93 147 VAL B O 1
ATOM 4431 N N . GLY B 1 152 ? 15.006 10.211 24.511 1.00 58.16 148 GLY B N 1
ATOM 4432 C CA . GLY B 1 152 ? 16.234 10.665 25.199 1.00 56.82 148 GLY B CA 1
ATOM 4433 C C . GLY B 1 152 ? 17.062 11.734 24.496 1.00 57.96 148 GLY B C 1
ATOM 4434 O O . GLY B 1 152 ? 17.344 11.653 23.297 1.00 58.49 148 GLY B O 1
ATOM 4435 N N . THR B 1 156 ? 23.683 13.247 26.964 1.00 42.69 152 THR B N 1
ATOM 4436 C CA . THR B 1 156 ? 24.437 14.505 27.153 1.00 42.52 152 THR B CA 1
ATOM 4437 C C . THR B 1 156 ? 25.414 14.493 28.344 1.00 40.89 152 THR B C 1
ATOM 4438 O O . THR B 1 156 ? 24.981 14.388 29.491 1.00 38.70 152 THR B O 1
ATOM 4442 N N . ASP B 1 157 ? 26.720 14.574 28.032 1.00 41.50 153 ASP B N 1
ATOM 4443 C CA . ASP B 1 157 ? 27.790 14.950 28.964 1.00 39.90 153 ASP B CA 1
ATOM 4444 C C . ASP B 1 157 ? 28.182 16.429 28.819 1.00 39.27 153 ASP B C 1
ATOM 4445 O O . ASP B 1 157 ? 29.119 16.913 29.468 1.00 38.38 153 ASP B O 1
ATOM 4447 N N . ALA B 1 158 ? 27.461 17.130 27.954 1.00 39.16 154 ALA B N 1
ATOM 4448 C CA . ALA B 1 158 ? 27.597 18.572 27.778 1.00 38.61 154 ALA B CA 1
ATOM 4449 C C . ALA B 1 158 ? 27.315 19.349 29.074 1.00 35.37 154 ALA B C 1
ATOM 4450 O O . ALA B 1 158 ? 28.045 20.280 29.411 1.00 34.86 154 ALA B O 1
ATOM 4452 N N . ALA B 1 159 ? 26.244 18.975 29.767 1.00 32.86 155 ALA B N 1
ATOM 4453 C CA . ALA B 1 159 ? 25.789 19.671 30.976 1.00 30.43 155 ALA B CA 1
ATOM 4454 C C . ALA B 1 159 ? 26.822 19.588 32.102 1.00 28.73 155 ALA B C 1
ATOM 4455 O O . ALA B 1 159 ? 27.161 20.593 32.719 1.00 27.76 155 ALA B O 1
ATOM 4457 N N . LEU B 1 160 ? 27.311 18.384 32.359 1.00 28.41 156 LEU B N 1
ATOM 4458 C CA . LEU B 1 160 ? 28.392 18.183 33.318 1.00 27.75 156 LEU B CA 1
ATOM 4459 C C . LEU B 1 160 ? 29.594 19.059 32.980 1.00 28.29 156 LEU B C 1
ATOM 4460 O O . LEU B 1 160 ? 30.139 19.709 33.859 1.00 27.01 156 LEU B O 1
ATOM 4465 N N . GLN B 1 161 ? 30.017 19.013 31.719 1.00 29.91 157 GLN B N 1
ATOM 4466 C CA . GLN B 1 161 ? 31.183 19.741 31.249 1.00 31.09 157 GLN B CA 1
ATOM 4467 C C . GLN B 1 161 ? 30.995 21.257 31.361 1.00 29.97 157 GLN B C 1
ATOM 4468 O O . GLN B 1 161 ? 31.915 21.954 31.770 1.00 29.76 157 GLN B O 1
ATOM 4474 N N . ALA B 1 162 ? 29.812 21.762 31.012 1.00 29.08 158 ALA B N 1
ATOM 4475 C CA . ALA B 1 162 ? 29.506 23.188 31.200 1.00 28.19 158 ALA B CA 1
ATOM 4476 C C . ALA B 1 162 ? 29.583 23.589 32.679 1.00 25.79 158 ALA B C 1
ATOM 4477 O O . ALA B 1 162 ? 30.165 24.611 33.026 1.00 25.37 158 ALA B O 1
ATOM 4479 N N . TYR B 1 163 ? 28.996 22.767 33.540 1.00 24.23 159 TYR B N 1
ATOM 4480 C CA . TYR B 1 163 ? 29.015 23.011 34.981 1.00 22.49 159 TYR B CA 1
ATOM 4481 C C . TYR B 1 163 ? 30.447 23.000 35.512 1.00 22.51 159 TYR B C 1
ATOM 4482 O O . TYR B 1 163 ? 30.820 23.847 36.324 1.00 21.72 159 TYR B O 1
ATOM 4491 N N . ALA B 1 164 ? 31.238 22.035 35.073 1.00 23.54 160 ALA B N 1
ATOM 4492 C CA . ALA B 1 164 ? 32.640 21.976 35.454 1.00 24.26 160 ALA B CA 1
ATOM 4493 C C . ALA B 1 164 ? 33.363 23.267 35.030 1.00 25.15 160 ALA B C 1
ATOM 4494 O O . ALA B 1 164 ? 34.085 23.870 35.816 1.00 24.55 160 ALA B O 1
ATOM 4496 N N . ASP B 1 165 ? 33.120 23.687 33.789 1.00 26.67 161 ASP B N 1
ATOM 4497 C CA . ASP B 1 165 ? 33.772 24.861 33.212 1.00 28.02 161 ASP B CA 1
ATOM 4498 C C . ASP B 1 165 ? 33.420 26.139 33.955 1.00 26.51 161 ASP B C 1
ATOM 4499 O O . ASP B 1 165 ? 34.272 27.002 34.137 1.00 26.87 161 ASP B O 1
ATOM 4504 N N . ARG B 1 166 ? 32.173 26.256 34.391 1.00 25.12 162 ARG B N 1
ATOM 4505 C CA . ARG B 1 166 ? 31.749 27.354 35.279 1.00 24.00 162 ARG B CA 1
ATOM 4506 C C . ARG B 1 166 ? 32.749 27.623 36.402 1.00 23.42 162 ARG B C 1
ATOM 4507 O O . ARG B 1 166 ? 33.097 28.772 36.647 1.00 23.49 162 ARG B O 1
ATOM 4515 N N . TYR B 1 167 ? 33.203 26.569 37.083 1.00 23.13 163 TYR B N 1
ATOM 4516 C CA . TYR B 1 167 ? 34.087 26.738 38.253 1.00 22.76 163 TYR B CA 1
ATOM 4517 C C . TYR B 1 167 ? 35.547 26.804 37.836 1.00 24.27 163 TYR B C 1
ATOM 4518 O O . TYR B 1 167 ? 36.311 27.648 38.355 1.00 24.01 163 TYR B O 1
ATOM 4527 N N . ALA B 1 168 ? 35.929 25.976 36.872 1.00 25.74 164 ALA B N 1
ATOM 4528 C CA . ALA B 1 168 ? 37.309 25.970 36.385 1.00 27.74 164 ALA B CA 1
ATOM 4529 C C . ALA B 1 168 ? 37.679 27.334 35.810 1.00 29.09 164 ALA B C 1
ATOM 4530 O O . ALA B 1 168 ? 38.736 27.873 36.110 1.00 29.42 164 ALA B O 1
ATOM 4532 N N . GLY B 1 169 ? 36.792 27.876 34.986 1.00 24.77 165 GLY B N 1
ATOM 4533 C CA . GLY B 1 169 ? 36.988 29.175 34.358 1.00 27.28 165 GLY B CA 1
ATOM 4534 C C . GLY B 1 169 ? 36.914 30.356 35.306 1.00 28.20 165 GLY B C 1
ATOM 4535 O O . GLY B 1 169 ? 37.509 31.402 35.040 1.00 29.40 165 GLY B O 1
ATOM 4536 N N . PHE B 1 170 ? 36.220 30.189 36.428 1.00 28.35 166 PHE B N 1
ATOM 4537 C CA . PHE B 1 170 ? 36.095 31.278 37.386 1.00 29.64 166 PHE B CA 1
ATOM 4538 C C . PHE B 1 170 ? 37.305 31.348 38.309 1.00 29.77 166 PHE B C 1
ATOM 4539 O O . PHE B 1 170 ? 37.868 32.407 38.493 1.00 30.96 166 PHE B O 1
ATOM 4547 N N . LEU B 1 171 ? 37.705 30.223 38.883 1.00 29.36 167 LEU B N 1
ATOM 4548 C CA . LEU B 1 171 ? 38.885 30.207 39.744 1.00 29.67 167 LEU B CA 1
ATOM 4549 C C . LEU B 1 171 ? 40.192 30.209 38.926 1.00 29.96 167 LEU B C 1
ATOM 4550 O O . LEU B 1 171 ? 41.174 30.801 39.346 1.00 29.76 167 LEU B O 1
ATOM 4555 N N . GLY B 1 172 ? 40.179 29.549 37.765 1.00 29.41 168 GLY B N 1
ATOM 4556 C CA . GLY B 1 172 ? 41.360 29.434 36.896 1.00 29.96 168 GLY B CA 1
ATOM 4557 C C . GLY B 1 172 ? 42.097 28.116 37.107 1.00 28.45 168 GLY B C 1
ATOM 4558 O O . GLY B 1 172 ? 42.167 27.611 38.222 1.00 27.32 168 GLY B O 1
ATOM 4559 N N . LYS B 1 173 ? 42.632 27.552 36.029 1.00 28.61 169 LYS B N 1
ATOM 4560 C CA . LYS B 1 173 ? 43.379 26.281 36.089 1.00 28.08 169 LYS B CA 1
ATOM 4561 C C . LYS B 1 173 ? 44.587 26.437 37.018 1.00 27.69 169 LYS B C 1
ATOM 4562 O O . LYS B 1 173 ? 45.280 27.445 36.958 1.00 28.55 169 LYS B O 1
ATOM 4564 N N . GLY B 1 174 ? 44.813 25.456 37.889 1.00 26.41 170 GLY B N 1
ATOM 4565 C CA . GLY B 1 174 ? 45.965 25.466 38.793 1.00 26.48 170 GLY B CA 1
ATOM 4566 C C . GLY B 1 174 ? 45.935 26.467 39.951 1.00 25.93 170 GLY B C 1
ATOM 4567 O O . GLY B 1 174 ? 46.905 26.561 40.708 1.00 25.93 170 GLY B O 1
ATOM 4568 N N . SER B 1 175 ? 44.825 27.192 40.104 1.00 25.11 171 SER B N 1
ATOM 4569 C CA . SER B 1 175 ? 44.718 28.295 41.068 1.00 25.41 171 SER B CA 1
ATOM 4570 C C . SER B 1 175 ? 44.706 27.856 42.542 1.00 24.84 171 SER B C 1
ATOM 4571 O O . SER B 1 175 ? 44.858 28.694 43.434 1.00 25.17 171 SER B O 1
ATOM 4574 N N . LEU B 1 176 ? 44.507 26.561 42.799 1.00 23.99 172 LEU B N 1
ATOM 4575 C CA . LEU B 1 176 ? 44.578 26.042 44.166 1.00 23.39 172 LEU B CA 1
ATOM 4576 C C . LEU B 1 176 ? 45.763 25.093 44.374 1.00 24.39 172 LEU B C 1
ATOM 4577 O O . LEU B 1 176 ? 45.742 24.263 45.275 1.00 23.77 172 LEU B O 1
ATOM 4582 N N . ASN B 1 177 ? 46.797 25.215 43.544 1.00 26.05 173 ASN B N 1
ATOM 4583 C CA . ASN B 1 177 ? 47.941 24.314 43.636 1.00 27.52 173 ASN B CA 1
ATOM 4584 C C . ASN B 1 177 ? 48.495 24.340 45.050 1.00 27.47 173 ASN B C 1
ATOM 4585 O O . ASN B 1 177 ? 48.620 25.407 45.649 1.00 27.30 173 ASN B O 1
ATOM 4590 N N . GLY B 1 178 ? 48.820 23.163 45.576 1.00 27.33 174 GLY B N 1
ATOM 4591 C CA . GLY B 1 178 ? 49.361 23.041 46.928 1.00 27.96 174 GLY B CA 1
ATOM 4592 C C . GLY B 1 178 ? 48.397 22.373 47.890 1.00 26.48 174 GLY B C 1
ATOM 4593 O O . GLY B 1 178 ? 48.829 21.799 48.885 1.00 27.03 174 GLY B O 1
ATOM 4594 N N . LEU B 1 179 ? 47.097 22.442 47.603 1.00 24.36 175 LEU B N 1
ATOM 4595 C CA . LEU B 1 179 ? 46.112 21.782 48.448 1.00 23.31 175 LEU B CA 1
ATOM 4596 C C . LEU B 1 179 ? 46.023 20.274 48.163 1.00 23.25 175 LEU B C 1
ATOM 4597 O O . LEU B 1 179 ? 46.209 19.822 47.027 1.00 22.80 175 LEU B O 1
ATOM 4602 N N . ARG B 1 180 ? 45.731 19.517 49.216 1.00 23.24 176 ARG B N 1
ATOM 4603 C CA . ARG B 1 180 ? 45.449 18.108 49.116 1.00 23.49 176 ARG B CA 1
ATOM 4604 C C . ARG B 1 180 ? 44.133 17.832 49.850 1.00 21.55 176 ARG B C 1
ATOM 4605 O O . ARG B 1 180 ? 43.989 18.110 51.027 1.00 21.42 176 ARG B O 1
ATOM 4613 N N . VAL B 1 181 ? 43.165 17.298 49.129 1.00 19.88 177 VAL B N 1
ATOM 4614 C CA . VAL B 1 181 ? 41.799 17.287 49.625 1.00 18.45 177 VAL B CA 1
ATOM 4615 C C . VAL B 1 181 ? 41.180 15.911 49.415 1.00 17.49 177 VAL B C 1
ATOM 4616 O O . VAL B 1 181 ? 41.291 15.326 48.347 1.00 16.97 177 VAL B O 1
ATOM 4620 N N . GLY B 1 182 ? 40.546 15.407 50.460 1.00 17.07 178 GLY B N 1
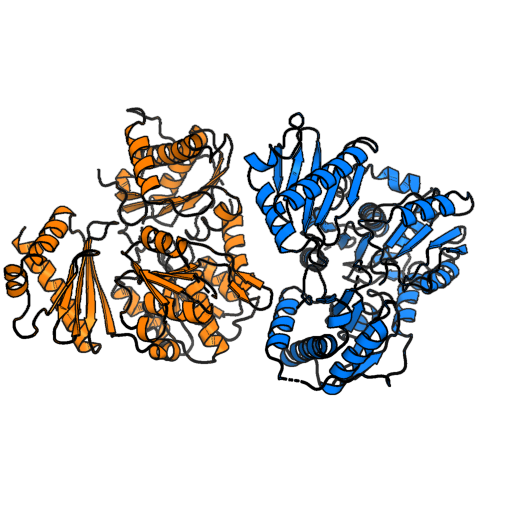ATOM 4621 C CA . GLY B 1 182 ? 39.817 14.172 50.384 1.00 16.59 178 GLY B CA 1
ATOM 4622 C C . GLY B 1 182 ? 38.481 14.435 49.726 1.00 15.61 178 GLY B C 1
ATOM 4623 O O . GLY B 1 182 ? 37.881 15.480 49.961 1.00 15.62 178 GLY B O 1
ATOM 4624 N N . VAL B 1 183 ? 38.030 13.493 48.903 1.00 14.91 179 VAL B N 1
ATOM 4625 C CA . VAL B 1 183 ? 36.690 13.540 48.335 1.00 14.27 179 VAL B CA 1
ATOM 4626 C C . VAL B 1 183 ? 35.908 12.343 48.850 1.00 14.12 179 VAL B C 1
ATOM 4627 O O . VAL B 1 183 ? 36.111 11.216 48.404 1.00 14.31 179 VAL B O 1
ATOM 4631 N N . TYR B 1 184 ? 35.000 12.601 49.780 1.00 13.88 180 TYR B N 1
ATOM 4632 C CA . TYR B 1 184 ? 34.102 11.565 50.278 1.00 13.98 180 TYR B CA 1
ATOM 4633 C C . TYR B 1 184 ? 33.021 11.350 49.244 1.00 13.76 180 TYR B C 1
ATOM 4634 O O . TYR B 1 184 ? 32.108 12.158 49.088 1.00 13.63 180 TYR B O 1
ATOM 4643 N N . GLN B 1 185 ? 33.124 10.238 48.533 1.00 14.15 181 GLN B N 1
ATOM 4644 C CA . GLN B 1 185 ? 32.335 10.008 47.331 1.00 13.90 181 GLN B CA 1
ATOM 4645 C C . GLN B 1 185 ? 30.944 9.443 47.588 1.00 13.93 181 GLN B C 1
ATOM 4646 O O . GLN B 1 185 ? 29.955 9.893 46.964 1.00 13.88 181 GLN B O 1
ATOM 4652 N N . HIS B 1 186 ? 30.856 8.491 48.522 1.00 13.96 182 HIS B N 1
ATOM 4653 C CA . HIS B 1 186 ? 29.643 7.686 48.760 1.00 14.23 182 HIS B CA 1
ATOM 4654 C C . HIS B 1 186 ? 28.836 7.488 47.445 1.00 14.45 182 HIS B C 1
ATOM 4655 O O . HIS B 1 186 ? 29.385 6.919 46.495 1.00 14.95 182 HIS B O 1
ATOM 4662 N N . SER B 1 187 ? 27.578 7.917 47.379 1.00 14.36 183 SER B N 1
ATOM 4663 C CA . SER B 1 187 ? 26.790 7.866 46.142 1.00 14.89 183 SER B CA 1
ATOM 4664 C C . SER B 1 187 ? 26.415 9.265 45.644 1.00 14.94 183 SER B C 1
ATOM 4665 O O . SER B 1 187 ? 25.356 9.456 45.033 1.00 15.73 183 SER B O 1
ATOM 4668 N N . SER B 1 188 ? 27.282 10.245 45.914 1.00 14.27 184 SER B N 1
ATOM 4669 C CA . SER B 1 188 ? 27.109 11.608 45.400 1.00 14.45 184 SER B CA 1
ATOM 4670 C C . SER B 1 188 ? 27.207 11.634 43.882 1.00 14.92 184 SER B C 1
ATOM 4671 O O . SER B 1 188 ? 28.159 11.132 43.321 1.00 14.87 184 SER B O 1
ATOM 4674 N N . VAL B 1 189 ? 26.226 12.237 43.220 1.00 15.87 185 VAL B N 1
ATOM 4675 C CA . VAL B 1 189 ? 26.314 12.468 41.773 1.00 16.57 185 VAL B CA 1
ATOM 4676 C C . VAL B 1 189 ? 27.519 13.320 41.380 1.00 16.26 185 VAL B C 1
ATOM 4677 O O . VAL B 1 189 ? 27.850 13.378 40.202 1.00 17.04 185 VAL B O 1
ATOM 4681 N N . ALA B 1 190 ? 28.173 13.988 42.339 1.00 15.47 186 ALA B N 1
ATOM 4682 C CA . ALA B 1 190 ? 29.376 14.772 42.040 1.00 15.44 186 ALA B CA 1
ATOM 4683 C C . ALA B 1 190 ? 30.670 14.067 42.407 1.00 15.30 186 ALA B C 1
ATOM 4684 O O . ALA B 1 190 ? 31.762 14.689 42.340 1.00 15.07 186 ALA B O 1
ATOM 4686 N N . ARG B 1 191 ? 30.574 12.798 42.791 1.00 15.27 187 ARG B N 1
ATOM 4687 C CA . ARG B 1 191 ? 31.746 12.069 43.294 1.00 15.29 187 ARG B CA 1
ATOM 4688 C C . ARG B 1 191 ? 32.904 12.068 42.291 1.00 16.21 187 ARG B C 1
ATOM 4689 O O . ARG B 1 191 ? 34.063 12.186 42.687 1.00 16.11 187 ARG B O 1
ATOM 4697 N N . ASP B 1 192 ? 32.601 11.964 40.996 1.00 17.52 188 ASP B N 1
ATOM 4698 C CA . ASP B 1 192 ? 33.657 11.918 39.977 1.00 18.97 188 ASP B CA 1
ATOM 4699 C C . ASP B 1 192 ? 34.024 13.316 39.471 1.00 19.51 188 ASP B C 1
ATOM 4700 O O . ASP B 1 192 ? 35.214 13.618 39.261 1.00 19.41 188 ASP B O 1
ATOM 4705 N N . LEU B 1 193 ? 33.002 14.162 39.327 1.00 19.65 189 LEU B N 1
ATOM 4706 C CA . LEU B 1 193 ? 33.187 15.575 38.978 1.00 20.22 189 LEU B CA 1
ATOM 4707 C C . LEU B 1 193 ? 34.189 16.272 39.897 1.00 19.32 189 LEU B C 1
ATOM 4708 O O . LEU B 1 193 ? 35.046 17.041 39.440 1.00 19.51 189 LEU B O 1
ATOM 4713 N N . LEU B 1 194 ? 34.037 16.053 41.197 1.00 18.37 190 LEU B N 1
ATOM 4714 C CA . LEU B 1 194 ? 34.916 16.676 42.168 1.00 17.61 190 LEU B CA 1
ATOM 4715 C C . LEU B 1 194 ? 36.355 16.241 41.970 1.00 18.00 190 LEU B C 1
ATOM 4716 O O . LEU B 1 194 ? 37.259 17.053 42.139 1.00 18.00 190 LEU B O 1
ATOM 4721 N N . MET B 1 195 ? 36.578 14.975 41.595 1.00 18.34 191 MET B N 1
ATOM 4722 C CA . MET B 1 195 ? 37.935 14.498 41.336 1.00 19.34 191 MET B CA 1
ATOM 4723 C C . MET B 1 195 ? 38.560 15.239 40.140 1.00 20.64 191 MET B C 1
ATOM 4724 O O . MET B 1 195 ? 39.645 15.794 40.263 1.00 21.74 191 MET B O 1
ATOM 4729 N N . TYR B 1 196 ? 37.878 15.290 39.008 1.00 21.25 192 TYR B N 1
ATOM 4730 C CA . TYR B 1 196 ? 38.455 15.951 37.824 1.00 22.86 192 TYR B CA 1
ATOM 4731 C C . TYR B 1 196 ? 38.573 17.476 37.959 1.00 22.60 192 TYR B C 1
ATOM 4732 O O . TYR B 1 196 ? 39.586 18.052 37.579 1.00 23.82 192 TYR B O 1
ATOM 4734 N N . LEU B 1 197 ? 37.565 18.111 38.545 1.00 21.70 193 LEU B N 1
ATOM 4735 C CA . LEU B 1 197 ? 37.570 19.560 38.731 1.00 21.62 193 LEU B CA 1
ATOM 4736 C C . LEU B 1 197 ? 38.672 20.011 39.697 1.00 21.06 193 LEU B C 1
ATOM 4737 O O . LEU B 1 197 ? 39.403 20.978 39.426 1.00 21.26 193 LEU B O 1
ATOM 4742 N N . LEU B 1 198 ? 38.794 19.316 40.827 1.00 20.26 194 LEU B N 1
ATOM 4743 C CA . LEU B 1 198 ? 39.872 19.613 41.774 1.00 20.14 194 LEU B CA 1
ATOM 4744 C C . LEU B 1 198 ? 41.240 19.436 41.118 1.00 20.64 194 LEU B C 1
ATOM 4745 O O . LEU B 1 198 ? 42.143 20.264 41.290 1.00 20.79 194 LEU B O 1
ATOM 4750 N N . THR B 1 199 ? 41.393 18.359 40.363 1.00 20.76 195 THR B N 1
ATOM 4751 C CA . THR B 1 199 ? 42.627 18.153 39.614 1.00 21.95 195 THR B CA 1
ATOM 4752 C C . THR B 1 199 ? 42.880 19.340 38.675 1.00 22.53 195 THR B C 1
ATOM 4753 O O . THR B 1 199 ? 43.981 19.893 38.670 1.00 23.01 195 THR B O 1
ATOM 4757 N N . THR B 1 200 ? 41.870 19.742 37.905 1.00 22.55 196 THR B N 1
ATOM 4758 C CA . THR B 1 200 ? 42.022 20.906 37.030 1.00 24.01 196 THR B CA 1
ATOM 4759 C C . THR B 1 200 ? 42.442 22.159 37.797 1.00 23.48 196 THR B C 1
ATOM 4760 O O . THR B 1 200 ? 43.243 22.956 37.304 1.00 24.67 196 THR B O 1
ATOM 4764 N N . LEU B 1 201 ? 41.933 22.330 39.011 1.00 22.30 197 LEU B N 1
ATOM 4765 C CA . LEU B 1 201 ? 42.284 23.494 39.833 1.00 21.93 197 LEU B CA 1
ATOM 4766 C C . LEU B 1 201 ? 43.653 23.387 40.511 1.00 22.62 197 LEU B C 1
ATOM 4767 O O . LEU B 1 201 ? 44.059 24.297 41.227 1.00 22.70 197 LEU B O 1
ATOM 4772 N N . GLY B 1 202 ? 44.370 22.283 40.296 1.00 23.48 198 GLY B N 1
ATOM 4773 C CA . GLY B 1 202 ? 45.711 22.076 40.885 1.00 24.64 198 GLY B CA 1
ATOM 4774 C C . GLY B 1 202 ? 45.711 21.411 42.261 1.00 24.34 198 GLY B C 1
ATOM 4775 O O . GLY B 1 202 ? 46.762 21.186 42.844 1.00 25.41 198 GLY B O 1
ATOM 4776 N N . VAL B 1 203 ? 44.535 21.075 42.774 1.00 23.39 199 VAL B N 1
ATOM 4777 C CA . VAL B 1 203 ? 44.413 20.318 44.017 1.00 23.19 199 VAL B CA 1
ATOM 4778 C C . VAL B 1 203 ? 44.784 18.853 43.739 1.00 24.34 199 VAL B C 1
ATOM 4779 O O . VAL B 1 203 ? 44.504 18.359 42.646 1.00 24.51 199 VAL B O 1
ATOM 4783 N N . GLU B 1 204 ? 45.412 18.172 44.705 1.00 25.20 200 GLU B N 1
ATOM 4784 C CA . GLU B 1 204 ? 45.542 16.712 44.659 1.00 26.15 200 GLU B CA 1
ATOM 4785 C C . GLU B 1 204 ? 44.360 16.107 45.399 1.00 24.26 200 GLU B C 1
ATOM 4786 O O . GLU B 1 204 ? 44.309 16.156 46.622 1.00 23.55 200 GLU B O 1
ATOM 4792 N N . PRO B 1 205 ? 43.403 15.531 44.666 1.00 23.07 201 PRO B N 1
ATOM 4793 C CA . PRO B 1 205 ? 42.275 14.961 45.363 1.00 21.66 201 PRO B CA 1
ATOM 4794 C C . PRO B 1 205 ? 42.477 13.485 45.670 1.00 21.59 201 PRO B C 1
ATOM 4795 O O . PRO B 1 205 ? 43.173 12.785 44.936 1.00 22.68 201 PRO B O 1
ATOM 4799 N N . VAL B 1 206 ? 41.861 13.018 46.743 1.00 20.47 202 VAL B N 1
ATOM 4800 C CA . VAL B 1 206 ? 41.949 11.619 47.132 1.00 20.96 202 VAL B CA 1
ATOM 4801 C C . VAL B 1 206 ? 40.564 11.059 47.336 1.00 19.58 202 VAL B C 1
ATOM 4802 O O . VAL B 1 206 ? 39.817 11.548 48.184 1.00 19.30 202 VAL B O 1
ATOM 4806 N N . ALA B 1 207 ? 40.218 10.045 46.548 1.00 19.68 203 ALA B N 1
ATOM 4807 C CA . ALA B 1 207 ? 38.894 9.392 46.615 1.00 18.87 203 ALA B CA 1
ATOM 4808 C C . ALA B 1 207 ? 38.734 8.605 47.911 1.00 18.65 203 ALA B C 1
ATOM 4809 O O . ALA B 1 207 ? 39.621 7.860 48.302 1.00 19.47 203 ALA B O 1
ATOM 4811 N N . LEU B 1 208 ? 37.601 8.796 48.575 1.00 17.74 204 LEU B N 1
ATOM 4812 C CA . LEU B 1 208 ? 37.349 8.166 49.843 1.00 17.96 204 LEU B CA 1
ATOM 4813 C C . LEU B 1 208 ? 35.926 7.665 49.913 1.00 17.31 204 LEU B C 1
ATOM 4814 O O . LEU B 1 208 ? 34.984 8.356 49.514 1.00 16.74 204 LEU B O 1
ATOM 4819 N N . GLY B 1 209 ? 35.766 6.444 50.403 1.00 17.74 205 GLY B N 1
ATOM 4820 C CA . GLY B 1 209 ? 34.442 5.942 50.771 1.00 17.44 205 GLY B CA 1
ATOM 4821 C C . GLY B 1 209 ? 33.395 5.922 49.670 1.00 17.11 205 GLY B C 1
ATOM 4822 O O . GLY B 1 209 ? 32.255 6.307 49.898 1.00 16.11 205 GLY B O 1
ATOM 4823 N N . ARG B 1 210 ? 33.767 5.456 48.476 1.00 17.59 206 ARG B N 1
ATOM 4824 C CA . ARG B 1 210 ? 32.790 5.299 47.407 1.00 17.88 206 ARG B CA 1
ATOM 4825 C C . ARG B 1 210 ? 31.832 4.178 47.756 1.00 18.10 206 ARG B C 1
ATOM 4826 O O . ARG B 1 210 ? 32.236 3.192 48.316 1.00 18.05 206 ARG B O 1
ATOM 4834 N N . SER B 1 211 ? 30.552 4.349 47.430 1.00 24.36 207 SER B N 1
ATOM 4835 C CA . SER B 1 211 ? 29.554 3.327 47.716 1.00 25.09 207 SER B CA 1
ATOM 4836 C C . SER B 1 211 ? 28.836 2.861 46.457 1.00 26.46 207 SER B C 1
ATOM 4837 O O . SER B 1 211 ? 28.386 3.675 45.651 1.00 25.94 207 SER B O 1
ATOM 4840 N N . ASP B 1 212 ? 28.690 1.555 46.305 1.00 28.47 208 ASP B N 1
ATOM 4841 C CA . ASP B 1 212 ? 27.913 1.028 45.185 1.00 30.35 208 ASP B CA 1
ATOM 4842 C C . ASP B 1 212 ? 26.413 0.945 45.522 1.00 30.02 208 ASP B C 1
ATOM 4843 O O . ASP B 1 212 ? 25.622 0.537 44.682 1.00 30.84 208 ASP B O 1
ATOM 4848 N N . ILE B 1 213 ? 26.053 1.306 46.755 1.00 28.45 209 ILE B N 1
ATOM 4849 C CA . ILE B 1 213 ? 24.664 1.350 47.235 1.00 28.34 209 ILE B CA 1
ATOM 4850 C C . ILE B 1 213 ? 24.318 2.809 47.501 1.00 26.39 209 ILE B C 1
ATOM 4851 O O . ILE B 1 213 ? 25.179 3.576 47.907 1.00 24.83 209 ILE B O 1
ATOM 4853 N N . PHE B 1 214 ? 23.065 3.195 47.290 1.00 26.52 210 PHE B N 1
ATOM 4854 C CA . PHE B 1 214 ? 22.676 4.577 47.542 1.00 25.49 210 PHE B CA 1
ATOM 4855 C C . PHE B 1 214 ? 22.701 4.902 49.041 1.00 24.70 210 PHE B C 1
ATOM 4856 O O . PHE B 1 214 ? 22.108 4.194 49.831 1.00 25.06 210 PHE B O 1
ATOM 4864 N N . VAL B 1 215 ? 23.348 6.004 49.402 1.00 24.13 211 VAL B N 1
ATOM 4865 C CA . VAL B 1 215 ? 23.464 6.455 50.794 1.00 23.78 211 VAL B CA 1
ATOM 4866 C C . VAL B 1 215 ? 22.696 7.768 50.939 1.00 23.39 211 VAL B C 1
ATOM 4867 O O . VAL B 1 215 ? 23.130 8.796 50.423 1.00 22.71 211 VAL B O 1
ATOM 4871 N N . PRO B 1 216 ? 21.554 7.750 51.638 1.00 24.04 212 PRO B N 1
ATOM 4872 C CA . PRO B 1 216 ? 20.884 9.023 51.836 1.00 23.70 212 PRO B CA 1
ATOM 4873 C C . PRO B 1 216 ? 21.637 9.902 52.849 1.00 22.73 212 PRO B C 1
ATOM 4874 O O . PRO B 1 216 ? 21.744 9.556 54.007 1.00 25.12 212 PRO B O 1
ATOM 4878 N N . VAL B 1 217 ? 22.177 11.022 52.401 1.00 21.38 213 VAL B N 1
ATOM 4879 C CA . VAL B 1 217 ? 22.891 11.934 53.270 1.00 19.64 213 VAL B CA 1
ATOM 4880 C C . VAL B 1 217 ? 21.994 13.125 53.574 1.00 18.57 213 VAL B C 1
ATOM 4881 O O . VAL B 1 217 ? 21.431 13.707 52.665 1.00 18.84 213 VAL B O 1
ATOM 4885 N N . ASP B 1 218 ? 21.849 13.457 54.855 1.00 17.36 214 ASP B N 1
ATOM 4886 C CA . ASP B 1 218 ? 21.141 14.671 55.281 1.00 16.92 214 ASP B CA 1
ATOM 4887 C C . ASP B 1 218 ? 22.147 15.540 56.011 1.00 15.98 214 ASP B C 1
ATOM 4888 O O . ASP B 1 218 ? 22.555 15.195 57.131 1.00 15.78 214 ASP B O 1
ATOM 4893 N N . THR B 1 219 ? 22.562 16.636 55.385 1.00 15.08 215 THR B N 1
ATOM 4894 C CA . THR B 1 219 ? 23.619 17.490 55.949 1.00 14.51 215 THR B CA 1
ATOM 4895 C C . THR B 1 219 ? 23.170 18.283 57.175 1.00 14.52 215 THR B C 1
ATOM 4896 O O . THR B 1 219 ? 24.004 18.934 57.800 1.00 14.06 215 THR B O 1
ATOM 4900 N N . GLU B 1 220 ? 21.872 18.242 57.503 1.00 14.93 216 GLU B N 1
ATOM 4901 C CA . GLU B 1 220 ? 21.358 18.766 58.780 1.00 15.23 216 GLU B CA 1
ATOM 4902 C C . GLU B 1 220 ? 21.130 17.668 59.844 1.00 15.39 216 GLU B C 1
ATOM 4903 O O . GLU B 1 220 ? 20.622 17.954 60.937 1.00 15.80 216 GLU B O 1
ATOM 4909 N N . ALA B 1 221 ? 21.494 16.423 59.521 1.00 15.27 217 ALA B N 1
ATOM 4910 C CA . ALA B 1 221 ? 21.402 15.309 60.457 1.00 15.50 217 ALA B CA 1
ATOM 4911 C C . ALA B 1 221 ? 22.368 14.233 60.011 1.00 15.35 217 ALA B C 1
ATOM 4912 O O . ALA B 1 221 ? 21.946 13.173 59.567 1.00 15.55 217 ALA B O 1
ATOM 4914 N N . LEU B 1 222 ? 23.670 14.500 60.101 1.00 15.04 218 LEU B N 1
ATOM 4915 C CA . LEU B 1 222 ? 24.654 13.533 59.628 1.00 15.15 218 LEU B CA 1
ATOM 4916 C C . LEU B 1 222 ? 24.578 12.259 60.455 1.00 15.71 218 LEU B C 1
ATOM 4917 O O . LEU B 1 222 ? 24.299 12.293 61.671 1.00 15.71 218 LEU B O 1
ATOM 4922 N N . ARG B 1 223 ? 24.800 11.133 59.793 1.00 15.90 219 ARG B N 1
ATOM 4923 C CA . ARG B 1 223 ? 24.869 9.859 60.492 1.00 16.90 219 ARG B CA 1
ATOM 4924 C C . ARG B 1 223 ? 26.126 9.882 61.369 1.00 16.06 219 ARG B C 1
ATOM 4925 O O . ARG B 1 223 ? 27.149 10.395 60.941 1.00 14.75 219 ARG B O 1
ATOM 4933 N N . PRO B 1 224 ? 26.049 9.308 62.593 1.00 16.29 220 PRO B N 1
ATOM 4934 C CA . PRO B 1 224 ? 27.265 9.170 63.382 1.00 16.38 220 PRO B CA 1
ATOM 4935 C C . PRO B 1 224 ? 28.391 8.497 62.585 1.00 16.46 220 PRO B C 1
ATOM 4936 O O . PRO B 1 224 ? 29.548 8.850 62.787 1.00 16.19 220 PRO B O 1
ATOM 4940 N N . GLU B 1 225 ? 28.037 7.576 61.682 1.00 17.07 221 GLU B N 1
ATOM 4941 C CA . GLU B 1 225 ? 29.001 6.891 60.809 1.00 17.64 221 GLU B CA 1
ATOM 4942 C C . GLU B 1 225 ? 29.781 7.851 59.934 1.00 17.22 221 GLU B C 1
ATOM 4943 O O . GLU B 1 225 ? 30.998 7.687 59.749 1.00 16.89 221 GLU B O 1
ATOM 4945 N N . ASP B 1 226 ? 29.077 8.814 59.346 1.00 16.95 222 ASP B N 1
ATOM 4946 C CA . ASP B 1 226 ? 29.741 9.773 58.456 1.00 16.89 222 ASP B CA 1
ATOM 4947 C C . ASP B 1 226 ? 30.647 10.723 59.213 1.00 15.83 222 ASP B C 1
ATOM 4948 O O . ASP B 1 226 ? 31.716 11.071 58.738 1.00 15.54 222 ASP B O 1
ATOM 4953 N N . ILE B 1 227 ? 30.210 11.118 60.398 1.00 15.24 223 ILE B N 1
ATOM 4954 C CA . ILE B 1 227 ? 31.016 11.931 61.295 1.00 14.86 223 ILE B CA 1
ATOM 4955 C C . ILE B 1 227 ? 32.289 11.167 61.695 1.00 14.66 223 ILE B C 1
ATOM 4956 O O . ILE B 1 227 ? 33.394 11.716 61.666 1.00 14.44 223 ILE B O 1
ATOM 4961 N N . ALA B 1 228 ? 32.144 9.889 62.022 1.00 14.75 224 ALA B N 1
ATOM 4962 C CA . ALA B 1 228 ? 33.308 9.065 62.372 1.00 14.90 224 ALA B CA 1
ATOM 4963 C C . ALA B 1 228 ? 34.240 8.910 61.164 1.00 14.82 224 ALA B C 1
ATOM 4964 O O . ALA B 1 228 ? 35.461 9.008 61.300 1.00 14.94 224 ALA B O 1
ATOM 4966 N N . LEU B 1 229 ? 33.670 8.725 59.977 1.00 14.50 225 LEU B N 1
ATOM 4967 C CA . LEU B 1 229 ? 34.495 8.554 58.781 1.00 14.83 225 LEU B CA 1
ATOM 4968 C C . LEU B 1 229 ? 35.290 9.812 58.474 1.00 14.56 225 LEU B C 1
ATOM 4969 O O . LEU B 1 229 ? 36.498 9.749 58.192 1.00 14.71 225 LEU B O 1
ATOM 4974 N N . LEU B 1 230 ? 34.626 10.961 58.573 1.00 14.17 226 LEU B N 1
ATOM 4975 C CA . LEU B 1 230 ? 35.286 12.232 58.287 1.00 14.38 226 LEU B CA 1
ATOM 4976 C C . LEU B 1 230 ? 36.442 12.466 59.252 1.00 14.72 226 LEU B C 1
ATOM 4977 O O . LEU B 1 230 ? 37.515 12.874 58.827 1.00 15.11 226 LEU B O 1
ATOM 4982 N N . ALA B 1 231 ? 36.231 12.156 60.532 1.00 14.83 227 ALA B N 1
ATOM 4983 C CA . ALA B 1 231 ? 37.281 12.272 61.540 1.00 15.48 227 ALA B CA 1
ATOM 4984 C C . ALA B 1 231 ? 38.465 11.354 61.242 1.00 16.57 227 ALA B C 1
ATOM 4985 O O . ALA B 1 231 ? 39.629 11.770 61.320 1.00 16.98 227 ALA B O 1
ATOM 4987 N N . GLN B 1 232 ? 38.166 10.098 60.909 1.00 17.18 228 GLN B N 1
ATOM 4988 C CA . GLN B 1 232 ? 39.187 9.093 60.636 1.00 18.54 228 GLN B CA 1
ATOM 4989 C C . GLN B 1 232 ? 40.042 9.444 59.408 1.00 19.08 228 GLN B C 1
ATOM 4990 O O . GLN B 1 232 ? 41.279 9.312 59.422 1.00 19.48 228 GLN B O 1
ATOM 4996 N N . TRP B 1 233 ? 39.386 9.899 58.345 1.00 18.82 229 TRP B N 1
ATOM 4997 C CA . TRP B 1 233 ? 40.112 10.254 57.138 1.00 19.55 229 TRP B CA 1
ATOM 4998 C C . TRP B 1 233 ? 40.882 11.548 57.362 1.00 20.31 229 TRP B C 1
ATOM 4999 O O . TRP B 1 233 ? 42.017 11.709 56.934 1.00 20.69 229 TRP B O 1
ATOM 5010 N N . GLY B 1 234 ? 40.229 12.480 58.031 1.00 21.07 230 GLY B N 1
ATOM 5011 C CA . GLY B 1 234 ? 40.747 13.824 58.183 1.00 22.45 230 GLY B CA 1
ATOM 5012 C C . GLY B 1 234 ? 41.790 13.962 59.256 1.00 24.60 230 GLY B C 1
ATOM 5013 O O . GLY B 1 234 ? 42.429 15.006 59.341 1.00 25.97 230 GLY B O 1
ATOM 5014 N N . LYS B 1 235 ? 41.954 12.933 60.092 1.00 26.98 231 LYS B N 1
ATOM 5015 C CA . LYS B 1 235 ? 43.010 12.910 61.102 1.00 30.17 231 LYS B CA 1
ATOM 5016 C C . LYS B 1 235 ? 44.393 12.763 60.468 1.00 33.89 231 LYS B C 1
ATOM 5017 O O . LYS B 1 235 ? 45.409 12.991 61.129 1.00 36.21 231 LYS B O 1
ATOM 5019 N N . SER B 1 236 ? 44.448 12.328 59.212 1.00 36.14 232 SER B N 1
ATOM 5020 C CA . SER B 1 236 ? 45.718 12.321 58.492 1.00 39.64 232 SER B CA 1
ATOM 5021 C C . SER B 1 236 ? 46.232 13.754 58.341 1.00 40.40 232 SER B C 1
ATOM 5022 O O . SER B 1 236 ? 45.477 14.658 57.948 1.00 41.39 232 SER B O 1
ATOM 5025 N N . ASP B 1 237 ? 47.512 13.959 58.642 1.00 41.10 233 ASP B N 1
ATOM 5026 C CA . ASP B 1 237 ? 48.154 15.258 58.422 1.00 39.12 233 ASP B CA 1
ATOM 5027 C C . ASP B 1 237 ? 48.304 15.570 56.924 1.00 37.52 233 ASP B C 1
ATOM 5028 O O . ASP B 1 237 ? 48.780 16.633 56.577 1.00 36.67 233 ASP B O 1
ATOM 5030 N N . ARG B 1 238 ? 47.900 14.643 56.052 1.00 35.76 234 ARG B N 1
ATOM 5031 C CA . ARG B 1 238 ? 48.082 14.782 54.609 1.00 35.59 234 ARG B CA 1
ATOM 5032 C C . ARG B 1 238 ? 46.931 15.519 53.883 1.00 32.33 234 ARG B C 1
ATOM 5033 O O . ARG B 1 238 ? 47.092 15.949 52.733 1.00 31.34 234 ARG B O 1
ATOM 5041 N N . LEU B 1 239 ? 45.784 15.671 54.546 1.00 29.07 235 LEU B N 1
ATOM 5042 C CA . LEU B 1 239 ? 44.626 16.316 53.927 1.00 27.10 235 LEU B CA 1
ATOM 5043 C C . LEU B 1 239 ? 44.328 17.660 54.563 1.00 25.04 235 LEU B C 1
ATOM 5044 O O . LEU B 1 239 ? 44.257 17.771 55.778 1.00 25.45 235 LEU B O 1
ATOM 5049 N N . ASP B 1 240 ? 44.155 18.684 53.730 1.00 23.34 236 ASP B N 1
ATOM 5050 C CA . ASP B 1 240 ? 43.785 20.030 54.185 1.00 21.80 236 ASP B CA 1
ATOM 5051 C C . ASP B 1 240 ? 42.273 20.151 54.467 1.00 19.85 236 ASP B C 1
ATOM 5052 O O . ASP B 1 240 ? 41.835 21.040 55.192 1.00 18.95 236 ASP B O 1
ATOM 5057 N N . ALA B 1 241 ? 41.505 19.254 53.871 1.00 18.68 237 ALA B N 1
ATOM 5058 C CA . ALA B 1 241 ? 40.061 19.234 54.030 1.00 17.30 237 ALA B CA 1
ATOM 5059 C C . ALA B 1 241 ? 39.545 17.963 53.424 1.00 16.84 237 ALA B C 1
ATOM 5060 O O . ALA B 1 241 ? 40.247 17.288 52.658 1.00 17.16 237 ALA B O 1
ATOM 5062 N N . ILE B 1 242 ? 38.311 17.637 53.784 1.00 15.84 238 ILE B N 1
ATOM 5063 C CA . ILE B 1 242 ? 37.555 16.640 53.096 1.00 15.67 238 ILE B CA 1
ATOM 5064 C C . ILE B 1 242 ? 36.284 17.302 52.569 1.00 14.68 238 ILE B C 1
ATOM 5065 O O . ILE B 1 242 ? 35.593 18.034 53.292 1.00 13.86 238 ILE B O 1
ATOM 5070 N N . VAL B 1 243 ? 35.998 17.064 51.291 1.00 14.56 239 VAL B N 1
ATOM 5071 C CA . VAL B 1 243 ? 34.801 17.620 50.673 1.00 13.94 239 VAL B CA 1
ATOM 5072 C C . VAL B 1 243 ? 33.898 16.559 50.058 1.00 13.85 239 VAL B C 1
ATOM 5073 O O . VAL B 1 243 ? 34.339 15.468 49.682 1.00 14.44 239 VAL B O 1
ATOM 5077 N N . SER B 1 244 ? 32.609 16.880 50.023 1.00 13.27 240 SER B N 1
ATOM 5078 C CA . SER B 1 244 ? 31.609 15.964 49.573 1.00 13.35 240 SER B CA 1
ATOM 5079 C C . SER B 1 244 ? 30.342 16.760 49.281 1.00 12.94 240 SER B C 1
ATOM 5080 O O . SER B 1 244 ? 30.314 17.983 49.437 1.00 12.36 240 SER B O 1
ATOM 5083 N N . THR B 1 245 ? 29.301 16.052 48.882 1.00 13.04 241 THR B N 1
ATOM 5084 C CA . THR B 1 245 ? 27.975 16.645 48.755 1.00 12.84 241 THR B CA 1
ATOM 5085 C C . THR B 1 245 ? 26.971 15.616 49.197 1.00 12.96 241 THR B C 1
ATOM 5086 O O . THR B 1 245 ? 27.321 14.471 49.440 1.00 13.13 241 THR B O 1
ATOM 5090 N N . ASP B 1 246 ? 25.699 16.003 49.234 1.00 13.14 242 ASP B N 1
ATOM 5091 C CA . ASP B 1 246 ? 24.663 15.028 49.462 1.00 13.64 242 ASP B CA 1
ATOM 5092 C C . ASP B 1 246 ? 24.341 14.349 48.102 1.00 14.33 242 ASP B C 1
ATOM 5093 O O . ASP B 1 246 ? 25.063 14.578 47.107 1.00 14.38 242 ASP B O 1
ATOM 5098 N N . GLY B 1 247 ? 23.252 13.563 48.053 1.00 14.87 243 GLY B N 1
ATOM 5099 C CA . GLY B 1 247 ? 22.935 12.701 46.911 1.00 15.57 243 GLY B CA 1
ATOM 5100 C C . GLY B 1 247 ? 22.856 13.369 45.543 1.00 16.00 243 GLY B C 1
ATOM 5101 O O . GLY B 1 247 ? 23.453 12.885 44.576 1.00 15.99 243 GLY B O 1
ATOM 5102 N N . ASP B 1 248 ? 22.127 14.486 45.475 1.00 16.13 244 ASP B N 1
ATOM 5103 C CA . ASP B 1 248 ? 21.924 15.212 44.220 1.00 16.86 244 ASP B CA 1
ATOM 5104 C C . ASP B 1 248 ? 22.827 16.440 44.113 1.00 16.94 244 ASP B C 1
ATOM 5105 O O . ASP B 1 248 ? 22.724 17.204 43.162 1.00 17.20 244 ASP B O 1
ATOM 5110 N N . ALA B 1 249 ? 23.713 16.602 45.095 1.00 16.75 245 ALA B N 1
ATOM 5111 C CA . ALA B 1 249 ? 24.785 17.589 45.061 1.00 17.09 245 ALA B CA 1
ATOM 5112 C C . ALA B 1 249 ? 24.296 19.018 44.964 1.00 17.58 245 ALA B C 1
ATOM 5113 O O . ALA B 1 249 ? 24.895 19.831 44.258 1.00 18.46 245 ALA B O 1
ATOM 5115 N N . ASP B 1 250 ? 23.195 19.325 45.648 1.00 17.73 246 ASP B N 1
ATOM 5116 C CA . ASP B 1 250 ? 22.837 20.724 45.863 1.00 18.13 246 ASP B CA 1
ATOM 5117 C C . ASP B 1 250 ? 23.315 21.241 47.239 1.00 17.44 246 ASP B C 1
ATOM 5118 O O . ASP B 1 250 ? 23.214 22.440 47.519 1.00 16.93 246 ASP B O 1
ATOM 5123 N N . ARG B 1 251 ? 23.841 20.332 48.070 1.00 16.97 247 ARG B N 1
ATOM 5124 C CA . ARG B 1 251 ? 24.391 20.700 49.366 1.00 16.44 247 ARG B CA 1
ATOM 5125 C C . ARG B 1 251 ? 25.821 20.217 49.539 1.00 15.92 247 ARG B C 1
ATOM 5126 O O . ARG B 1 251 ? 26.140 19.069 49.231 1.00 16.55 247 ARG B O 1
ATOM 5134 N N . PRO B 1 252 ? 26.680 21.066 50.079 1.00 14.97 248 PRO B N 1
ATOM 5135 C CA . PRO B 1 252 ? 28.038 20.654 50.353 1.00 14.69 248 PRO B CA 1
ATOM 5136 C C . PRO B 1 252 ? 28.095 19.854 51.650 1.00 14.19 248 PRO B C 1
ATOM 5137 O O . PRO B 1 252 ? 27.179 19.895 52.449 1.00 13.99 248 PRO B O 1
ATOM 5141 N N . LEU B 1 253 ? 29.161 19.104 51.822 1.00 14.51 249 LEU B N 1
ATOM 5142 C CA . LEU B 1 253 ? 29.475 18.448 53.081 1.00 14.26 249 LEU B CA 1
ATOM 5143 C C . LEU B 1 253 ? 30.977 18.611 53.186 1.00 13.82 249 LEU B C 1
ATOM 5144 O O . LEU B 1 253 ? 31.728 17.995 52.446 1.00 14.16 249 LEU B O 1
ATOM 5149 N N . ILE B 1 254 ? 31.388 19.492 54.085 1.00 13.07 250 ILE B N 1
ATOM 5150 C CA . ILE B 1 254 ? 32.766 19.929 54.194 1.00 13.02 250 ILE B CA 1
ATOM 5151 C C . ILE B 1 254 ? 33.286 19.647 55.585 1.00 12.84 250 ILE B C 1
ATOM 5152 O O . ILE B 1 254 ? 32.598 19.935 56.563 1.00 12.14 250 ILE B O 1
ATOM 5157 N N . ALA B 1 255 ? 34.508 19.113 55.652 1.00 13.16 251 ALA B N 1
ATOM 5158 C CA . ALA B 1 255 ? 35.226 18.942 56.898 1.00 13.35 251 ALA B CA 1
ATOM 5159 C C . ALA B 1 255 ? 36.606 19.601 56.792 1.00 13.71 251 ALA B C 1
ATOM 5160 O O . ALA B 1 255 ? 37.189 19.689 55.707 1.00 13.75 251 ALA B O 1
ATOM 5162 N N . ASP B 1 256 ? 37.108 20.045 57.939 1.00 13.89 252 ASP B N 1
ATOM 5163 C CA . ASP B 1 256 ? 38.371 20.769 58.013 1.00 14.52 252 ASP B CA 1
ATOM 5164 C C . ASP B 1 256 ? 39.583 19.837 58.015 1.00 15.38 252 ASP B C 1
ATOM 5165 O O . ASP B 1 256 ? 39.456 18.618 57.775 1.00 15.45 252 ASP B O 1
ATOM 5170 N N . GLU B 1 257 ? 40.756 20.408 58.275 1.00 16.18 253 GLU B N 1
ATOM 5171 C CA . GLU B 1 257 ? 42.001 19.680 58.224 1.00 17.34 253 GLU B CA 1
ATOM 5172 C C . GLU B 1 257 ? 42.116 18.637 59.341 1.00 17.87 253 GLU B C 1
ATOM 5173 O O . GLU B 1 257 ? 43.048 17.887 59.339 1.00 18.47 253 GLU B O 1
ATOM 5179 N N . HIS B 1 258 ? 41.194 18.638 60.301 1.00 17.79 254 HIS B N 1
ATOM 5180 C CA . HIS B 1 258 ? 41.155 17.613 61.335 1.00 18.88 254 HIS B CA 1
ATOM 5181 C C . HIS B 1 258 ? 40.004 16.632 61.141 1.00 18.46 254 HIS B C 1
ATOM 5182 O O . HIS B 1 258 ? 39.734 15.828 62.010 1.00 18.87 254 HIS B O 1
ATOM 5189 N N . GLY B 1 259 ? 39.301 16.745 60.023 1.00 17.95 255 GLY B N 1
ATOM 5190 C CA . GLY B 1 259 ? 38.109 15.952 59.772 1.00 17.51 255 GLY B CA 1
ATOM 5191 C C . GLY B 1 259 ? 36.882 16.335 60.588 1.00 16.75 255 GLY B C 1
ATOM 5192 O O . GLY B 1 259 ? 35.966 15.527 60.740 1.00 16.83 255 GLY B O 1
ATOM 5193 N N . GLN B 1 260 ? 36.833 17.566 61.078 1.00 16.18 256 GLN B N 1
ATOM 5194 C CA . GLN B 1 260 ? 35.670 18.059 61.793 1.00 15.61 256 GLN B CA 1
ATOM 5195 C C . GLN B 1 260 ? 34.709 18.761 60.831 1.00 14.76 256 GLN B C 1
ATOM 5196 O O . GLN B 1 260 ? 35.112 19.618 60.070 1.00 14.37 256 GLN B O 1
ATOM 5198 N N . PHE B 1 261 ? 33.435 18.402 60.924 1.00 14.35 257 PHE B N 1
ATOM 5199 C CA . PHE B 1 261 ? 32.362 18.971 60.093 1.00 13.86 257 PHE B CA 1
ATOM 5200 C C . PHE B 1 261 ? 32.254 20.495 60.271 1.00 13.52 257 PHE B C 1
ATOM 5201 O O . PHE B 1 261 ? 32.261 20.987 61.388 1.00 13.82 257 PHE B O 1
ATOM 5209 N N . VAL B 1 262 ? 32.216 21.204 59.153 1.00 13.02 258 VAL B N 1
ATOM 5210 C CA . VAL B 1 262 ? 31.874 22.617 59.100 1.00 12.84 258 VAL B CA 1
ATOM 5211 C C . VAL B 1 262 ? 30.381 22.678 58.745 1.00 12.51 258 VAL B C 1
ATOM 5212 O O . VAL B 1 262 ? 29.979 22.366 57.628 1.00 12.15 258 VAL B O 1
ATOM 5216 N N . ARG B 1 263 ? 29.569 23.080 59.713 1.00 12.69 259 ARG B N 1
ATOM 5217 C CA . ARG B 1 263 ? 28.139 23.202 59.485 1.00 12.86 259 ARG B CA 1
ATOM 5218 C C . ARG B 1 263 ? 27.840 24.099 58.285 1.00 12.15 259 ARG B C 1
ATOM 5219 O O . ARG B 1 263 ? 28.527 25.101 58.043 1.00 12.30 259 ARG B O 1
ATOM 5227 N N . GLY B 1 264 ? 26.809 23.725 57.546 1.00 11.77 260 GLY B N 1
ATOM 5228 C CA . GLY B 1 264 ? 26.472 24.375 56.269 1.00 11.43 260 GLY B CA 1
ATOM 5229 C C . GLY B 1 264 ? 26.290 25.884 56.344 1.00 11.21 260 GLY B C 1
ATOM 5230 O O . GLY B 1 264 ? 26.653 26.598 55.398 1.00 10.89 260 GLY B O 1
ATOM 5231 N N . ASP B 1 265 ? 25.734 26.387 57.448 1.00 11.06 261 ASP B N 1
ATOM 5232 C CA . ASP B 1 265 ? 25.574 27.837 57.579 1.00 11.24 261 ASP B CA 1
ATOM 5233 C C . ASP B 1 265 ? 26.914 28.562 57.751 1.00 11.15 261 ASP B C 1
ATOM 5234 O O . ASP B 1 265 ? 27.056 29.717 57.342 1.00 11.41 261 ASP B O 1
ATOM 5239 N N . LEU B 1 266 ? 27.913 27.875 58.290 1.00 11.05 262 LEU B N 1
ATOM 5240 C CA . LEU B 1 266 ? 29.243 28.467 58.457 1.00 11.10 262 LEU B CA 1
ATOM 5241 C C . LEU B 1 266 ? 29.999 28.438 57.121 1.00 11.19 262 LEU B C 1
ATOM 5242 O O . LEU B 1 266 ? 30.662 29.398 56.763 1.00 11.38 262 LEU B O 1
ATOM 5247 N N . ALA B 1 267 ? 29.820 27.369 56.349 1.00 11.08 263 ALA B N 1
ATOM 5248 C CA . ALA B 1 267 ? 30.321 27.322 54.967 1.00 11.17 263 ALA B CA 1
ATOM 5249 C C . ALA B 1 267 ? 29.680 28.427 54.123 1.00 11.20 263 ALA B C 1
ATOM 5250 O O . ALA B 1 267 ? 30.346 29.042 53.284 1.00 11.48 263 ALA B O 1
ATOM 5252 N N . GLY B 1 268 ? 28.405 28.684 54.385 1.00 10.87 264 GLY B N 1
ATOM 5253 C CA . GLY B 1 268 ? 27.674 29.751 53.742 1.00 11.11 264 GLY B CA 1
ATOM 5254 C C . GLY B 1 268 ? 28.257 31.123 54.077 1.00 11.39 264 GLY B C 1
ATOM 5255 O O . GLY B 1 268 ? 28.465 31.932 53.193 1.00 11.77 264 GLY B O 1
ATOM 5256 N N . ALA B 1 269 ? 28.521 31.371 55.359 1.00 11.45 265 ALA B N 1
ATOM 5257 C CA . ALA B 1 269 ? 29.182 32.625 55.812 1.00 11.80 265 ALA B CA 1
ATOM 5258 C C . ALA B 1 269 ? 30.554 32.825 55.186 1.00 12.22 265 ALA B C 1
ATOM 5259 O O . ALA B 1 269 ? 30.893 33.918 54.728 1.00 12.76 265 ALA B O 1
ATOM 5261 N N . ILE B 1 270 ? 31.345 31.759 55.167 1.00 12.12 266 ILE B N 1
ATOM 5262 C CA . ILE B 1 270 ? 32.655 31.789 54.540 1.00 12.54 266 ILE B CA 1
ATOM 5263 C C . ILE B 1 270 ? 32.517 32.138 53.053 1.00 12.83 266 ILE B C 1
ATOM 5264 O O . ILE B 1 270 ? 33.311 32.933 52.534 1.00 13.41 266 ILE B O 1
ATOM 5269 N N . THR B 1 271 ? 31.502 31.568 52.406 1.00 12.45 267 THR B N 1
ATOM 5270 C CA . THR B 1 271 ? 31.215 31.843 50.999 1.00 12.92 267 THR B CA 1
ATOM 5271 C C . THR B 1 271 ? 30.774 33.300 50.797 1.00 13.37 267 THR B C 1
ATOM 5272 O O . THR B 1 271 ? 31.224 33.939 49.876 1.00 14.06 267 THR B O 1
ATOM 5276 N N . ALA B 1 272 ? 29.879 33.805 51.643 1.00 13.19 268 ALA B N 1
ATOM 5277 C CA . ALA B 1 272 ? 29.441 35.217 51.569 1.00 13.84 268 ALA B CA 1
ATOM 5278 C C . ALA B 1 272 ? 30.623 36.192 51.672 1.00 14.64 268 ALA B C 1
ATOM 5279 O O . ALA B 1 272 ? 30.717 37.174 50.896 1.00 15.53 268 ALA B O 1
ATOM 5281 N N . THR B 1 273 ? 31.520 35.929 52.619 1.00 14.50 269 THR B N 1
ATOM 5282 C CA . THR B 1 273 ? 32.742 36.712 52.717 1.00 15.25 269 THR B CA 1
ATOM 5283 C C . THR B 1 273 ? 33.555 36.622 51.422 1.00 16.21 269 THR B C 1
ATOM 5284 O O . THR B 1 273 ? 34.039 37.640 50.903 1.00 16.87 269 THR B O 1
ATOM 5288 N N . TRP B 1 274 ? 33.704 35.407 50.893 1.00 16.13 270 TRP B N 1
ATOM 5289 C CA . TRP B 1 274 ? 34.571 35.194 49.751 1.00 17.31 270 TRP B CA 1
ATOM 5290 C C . TRP B 1 274 ? 34.054 35.930 48.519 1.00 18.02 270 TRP B C 1
ATOM 5291 O O . TRP B 1 274 ? 34.832 36.488 47.781 1.00 18.83 270 TRP B O 1
ATOM 5302 N N . VAL B 1 275 ? 32.740 35.937 48.303 1.00 17.75 271 VAL B N 1
ATOM 5303 C CA . VAL B 1 275 ? 32.191 36.621 47.130 1.00 18.66 271 VAL B CA 1
ATOM 5304 C C . VAL B 1 275 ? 31.914 38.110 47.365 1.00 19.28 271 VAL B C 1
ATOM 5305 O O . VAL B 1 275 ? 31.396 38.794 46.483 1.00 19.95 271 VAL B O 1
ATOM 5309 N N . GLY B 1 276 ? 32.234 38.601 48.558 1.00 19.33 272 GLY B N 1
ATOM 5310 C CA . GLY B 1 276 ? 32.059 40.025 48.889 1.00 20.05 272 GLY B CA 1
ATOM 5311 C C . GLY B 1 276 ? 30.595 40.440 48.992 1.00 20.07 272 GLY B C 1
ATOM 5312 O O . GLY B 1 276 ? 30.237 41.578 48.659 1.00 20.66 272 GLY B O 1
ATOM 5313 N N . ALA B 1 277 ? 29.757 39.524 49.472 1.00 19.33 273 ALA B N 1
ATOM 5314 C CA . ALA B 1 277 ? 28.308 39.732 49.525 1.00 19.42 273 ALA B CA 1
ATOM 5315 C C . ALA B 1 277 ? 27.898 40.960 50.329 1.00 20.28 273 ALA B C 1
ATOM 5316 O O . ALA B 1 277 ? 28.425 41.217 51.410 1.00 19.66 273 ALA B O 1
ATOM 5318 N N . ASP B 1 278 ? 26.923 41.676 49.785 1.00 21.16 274 ASP B N 1
ATOM 5319 C CA . ASP B 1 278 ? 26.305 42.846 50.399 1.00 22.37 274 ASP B CA 1
ATOM 5320 C C . ASP B 1 278 ? 25.112 42.472 51.283 1.00 20.99 274 ASP B C 1
ATOM 5321 O O . ASP B 1 278 ? 24.934 42.986 52.393 1.00 20.99 274 ASP B O 1
ATOM 5326 N N . THR B 1 279 ? 24.273 41.587 50.776 1.00 19.54 275 THR B N 1
ATOM 5327 C CA . THR B 1 279 ? 23.097 41.150 51.497 1.00 18.40 275 THR B CA 1
ATOM 5328 C C . THR B 1 279 ? 23.074 39.642 51.518 1.00 17.13 275 THR B C 1
ATOM 5329 O O . THR B 1 279 ? 23.325 38.991 50.490 1.00 16.76 275 THR B O 1
ATOM 5333 N N . LEU B 1 280 ? 22.778 39.100 52.696 1.00 16.09 276 LEU B N 1
ATOM 5334 C CA . LEU B 1 280 ? 22.644 37.690 52.886 1.00 15.12 276 LEU B CA 1
ATOM 5335 C C . LEU B 1 280 ? 21.189 37.403 53.160 1.00 14.98 276 LEU B C 1
ATOM 5336 O O . LEU B 1 280 ? 20.525 38.160 53.870 1.00 15.04 276 LEU B O 1
ATOM 5341 N N . VAL B 1 281 ? 20.710 36.280 52.614 1.00 14.58 277 VAL B N 1
ATOM 5342 C CA . VAL B 1 281 ? 19.352 35.823 52.824 1.00 14.51 277 VAL B CA 1
ATOM 5343 C C . VAL B 1 281 ? 19.442 34.389 53.327 1.00 13.82 277 VAL B C 1
ATOM 5344 O O . VAL B 1 281 ? 20.022 33.539 52.650 1.00 13.42 277 VAL B O 1
ATOM 5348 N N . THR B 1 282 ? 18.834 34.102 54.476 1.00 13.82 278 THR B N 1
ATOM 5349 C CA . THR B 1 282 ? 18.938 32.751 55.060 1.00 13.40 278 THR B CA 1
ATOM 5350 C C . THR B 1 282 ? 17.782 32.413 55.980 1.00 13.61 278 THR B C 1
ATOM 5351 O O . THR B 1 282 ? 17.205 33.316 56.617 1.00 14.20 278 THR B O 1
ATOM 5355 N N . PRO B 1 283 ? 17.433 31.112 56.084 1.00 13.38 279 PRO B N 1
ATOM 5356 C CA . PRO B 1 283 ? 16.323 30.844 56.995 1.00 13.80 279 PRO B CA 1
ATOM 5357 C C . PRO B 1 283 ? 16.624 31.062 58.486 1.00 13.71 279 PRO B C 1
ATOM 5358 O O . PRO B 1 283 ? 17.787 31.234 58.899 1.00 13.18 279 PRO B O 1
ATOM 5362 N N . VAL B 1 284 ? 15.538 31.102 59.254 1.00 14.31 280 VAL B N 1
ATOM 5363 C CA . VAL B 1 284 ? 15.584 31.331 60.697 1.00 14.73 280 VAL B CA 1
ATOM 5364 C C . VAL B 1 284 ? 16.426 30.295 61.429 1.00 14.35 280 VAL B C 1
ATOM 5365 O O . VAL B 1 284 ? 16.851 30.539 62.548 1.00 14.86 280 VAL B O 1
ATOM 5369 N N . THR B 1 285 ? 16.690 29.149 60.802 1.00 13.91 281 THR B N 1
ATOM 5370 C CA . THR B 1 285 ? 17.446 28.086 61.452 1.00 13.62 281 THR B CA 1
ATOM 5371 C C . THR B 1 285 ? 18.961 28.290 61.351 1.00 12.81 281 THR B C 1
ATOM 5372 O O . THR B 1 285 ? 19.712 27.550 61.979 1.00 12.89 281 THR B O 1
ATOM 5376 N N . SER B 1 286 ? 19.418 29.257 60.560 1.00 12.25 282 SER B N 1
ATOM 5377 C CA . SER B 1 286 ? 20.847 29.528 60.480 1.00 11.76 282 SER B CA 1
ATOM 5378 C C . SER B 1 286 ? 21.356 30.183 61.762 1.00 11.81 282 SER B C 1
ATOM 5379 O O . SER B 1 286 ? 20.628 30.886 62.445 1.00 11.93 282 SER B O 1
ATOM 5382 N N . ASN B 1 287 ? 22.633 29.937 62.043 1.00 11.52 283 ASN B N 1
ATOM 5383 C CA . ASN B 1 287 ? 23.268 30.348 63.282 1.00 11.78 283 ASN B CA 1
ATOM 5384 C C . ASN B 1 287 ? 22.959 31.804 63.614 1.00 12.10 283 ASN B C 1
ATOM 5385 O O . ASN B 1 287 ? 23.097 32.671 62.758 1.00 11.74 283 ASN B O 1
ATOM 5390 N N . THR B 1 288 ? 22.560 32.058 64.856 1.00 12.73 284 THR B N 1
ATOM 5391 C CA . THR B 1 288 ? 22.196 33.410 65.271 1.00 13.39 284 THR B CA 1
ATOM 5392 C C . THR B 1 288 ? 23.403 34.356 65.284 1.00 13.64 284 THR B C 1
ATOM 5393 O O . THR B 1 288 ? 23.222 35.562 65.316 1.00 13.98 284 THR B O 1
ATOM 5397 N N . ALA B 1 289 ? 24.627 33.819 65.270 1.00 13.66 285 ALA B N 1
ATOM 5398 C CA . ALA B 1 289 ? 25.824 34.674 65.218 1.00 14.24 285 ALA B CA 1
ATOM 5399 C C . ALA B 1 289 ? 26.079 35.331 63.847 1.00 14.37 285 ALA B C 1
ATOM 5400 O O . ALA B 1 289 ? 26.959 36.162 63.717 1.00 14.36 285 ALA B O 1
ATOM 5402 N N . LEU B 1 290 ? 25.315 34.956 62.836 1.00 14.53 286 LEU B N 1
ATOM 5403 C CA . LEU B 1 290 ? 25.495 35.542 61.513 1.00 15.14 286 LEU B CA 1
ATOM 5404 C C . LEU B 1 290 ? 25.441 37.100 61.530 1.00 15.73 286 LEU B C 1
ATOM 5405 O O . LEU B 1 290 ? 26.300 37.759 60.956 1.00 15.64 286 LEU B O 1
ATOM 5410 N N . GLU B 1 291 ? 24.428 37.659 62.194 1.00 16.22 287 GLU B N 1
ATOM 5411 C CA . GLU B 1 291 ? 24.208 39.096 62.230 1.00 17.11 287 GLU B CA 1
ATOM 5412 C C . GLU B 1 291 ? 25.341 39.870 62.958 1.00 17.80 287 GLU B C 1
ATOM 5413 O O . GLU B 1 291 ? 25.507 41.072 62.752 1.00 18.46 287 GLU B O 1
ATOM 5419 N N . SER B 1 292 ? 26.135 39.177 63.768 1.00 17.86 288 SER B N 1
ATOM 5420 C CA . SER B 1 292 ? 27.289 39.786 64.403 1.00 18.64 288 SER B CA 1
ATOM 5421 C C . SER B 1 292 ? 28.349 40.176 63.367 1.00 18.33 288 SER B C 1
ATOM 5422 O O . SER B 1 292 ? 29.069 41.135 63.568 1.00 19.22 288 SER B O 1
ATOM 5425 N N . ARG B 1 293 ? 28.462 39.415 62.284 1.00 17.36 289 ARG B N 1
ATOM 5426 C CA . ARG B 1 293 ? 29.456 39.701 61.247 1.00 17.50 289 ARG B CA 1
ATOM 5427 C C . ARG B 1 293 ? 28.879 40.514 60.092 1.00 17.13 289 ARG B C 1
ATOM 5428 O O . ARG B 1 293 ? 29.505 41.458 59.619 1.00 17.27 289 ARG B O 1
ATOM 5436 N N . PHE B 1 294 ? 27.689 40.121 59.631 1.00 16.15 290 PHE B N 1
ATOM 5437 C CA . PHE B 1 294 ? 27.091 40.671 58.433 1.00 16.10 290 PHE B CA 1
ATOM 5438 C C . PHE B 1 294 ? 25.948 41.630 58.779 1.00 16.58 290 PHE B C 1
ATOM 5439 O O . PHE B 1 294 ? 25.011 41.233 59.448 1.00 16.54 290 PHE B O 1
ATOM 5447 N N . PRO B 1 295 ? 26.025 42.901 58.336 1.00 17.52 291 PRO B N 1
ATOM 5448 C CA . PRO B 1 295 ? 25.033 43.890 58.772 1.00 18.09 291 PRO B CA 1
ATOM 5449 C C . PRO B 1 295 ? 23.696 43.854 58.021 1.00 18.34 291 PRO B C 1
ATOM 5450 O O . PRO B 1 295 ? 22.779 44.518 58.441 1.00 18.78 291 PRO B O 1
ATOM 5454 N N . LYS B 1 296 ? 23.585 43.093 56.939 1.00 18.11 292 LYS B N 1
ATOM 5455 C CA . LYS B 1 296 ? 22.337 43.007 56.190 1.00 18.49 292 LYS B CA 1
ATOM 5456 C C . LYS B 1 296 ? 22.003 41.550 55.941 1.00 17.37 292 LYS B C 1
ATOM 5457 O O . LYS B 1 296 ? 22.508 40.936 54.999 1.00 16.73 292 LYS B O 1
ATOM 5463 N N . VAL B 1 297 ? 21.170 41.015 56.823 1.00 16.90 293 VAL B N 1
ATOM 5464 C CA . VAL B 1 297 ? 20.747 39.633 56.758 1.00 16.41 293 VAL B CA 1
ATOM 5465 C C . VAL B 1 297 ? 19.216 39.622 56.781 1.00 16.71 293 VAL B C 1
ATOM 5466 O O . VAL B 1 297 ? 18.598 40.126 57.723 1.00 16.58 293 VAL B O 1
ATOM 5470 N N . LEU B 1 298 ? 18.640 39.028 55.739 1.00 16.89 294 LEU B N 1
ATOM 5471 C CA . LEU B 1 298 ? 17.214 38.834 55.648 1.00 17.45 294 LEU B CA 1
ATOM 5472 C C . LEU B 1 298 ? 16.907 37.419 56.057 1.00 16.43 294 LEU B C 1
ATOM 5473 O O . LEU B 1 298 ? 17.397 36.479 55.430 1.00 15.73 294 LEU B O 1
ATOM 5478 N N . ARG B 1 299 ? 16.091 37.280 57.102 1.00 16.28 295 ARG B N 1
ATOM 5479 C CA . ARG B 1 299 ? 15.712 35.980 57.655 1.00 15.81 295 ARG B CA 1
ATOM 5480 C C . ARG B 1 299 ? 14.406 35.476 57.063 1.00 16.18 295 ARG B C 1
ATOM 5481 O O . ARG B 1 299 ? 13.437 36.224 56.947 1.00 16.85 295 ARG B O 1
ATOM 5489 N N . THR B 1 300 ? 14.366 34.201 56.689 1.00 15.76 296 THR B N 1
ATOM 5490 C CA . THR B 1 300 ? 13.196 33.641 56.012 1.00 16.14 296 THR B CA 1
ATOM 5491 C C . THR B 1 300 ? 12.726 32.359 56.674 1.00 16.26 296 THR B C 1
ATOM 5492 O O . THR B 1 300 ? 13.386 31.808 57.557 1.00 15.61 296 THR B O 1
ATOM 5496 N N . ARG B 1 301 ? 11.586 31.863 56.207 1.00 16.95 297 ARG B N 1
ATOM 5497 C CA . ARG B 1 301 ? 11.187 30.485 56.481 1.00 16.99 297 ARG B CA 1
ATOM 5498 C C . ARG B 1 301 ? 12.186 29.539 55.826 1.00 16.27 297 ARG B C 1
ATOM 5499 O O . ARG B 1 301 ? 12.944 29.931 54.920 1.00 15.64 297 ARG B O 1
ATOM 5501 N N . VAL B 1 302 ? 12.203 28.294 56.308 1.00 16.19 298 VAL B N 1
ATOM 5502 C CA . VAL B 1 302 ? 13.081 27.272 55.771 1.00 15.64 298 VAL B CA 1
ATOM 5503 C C . VAL B 1 302 ? 12.557 26.807 54.416 1.00 15.92 298 VAL B C 1
ATOM 5504 O O . VAL B 1 302 ? 11.388 26.487 54.294 1.00 16.44 298 VAL B O 1
ATOM 5508 N N . GLY B 1 303 ? 13.444 26.735 53.418 1.00 15.39 299 GLY B N 1
ATOM 5509 C CA . GLY B 1 303 ? 13.107 26.198 52.099 1.00 15.63 299 GLY B CA 1
ATOM 5510 C C . GLY B 1 303 ? 13.601 27.130 51.005 1.00 15.59 299 GLY B C 1
ATOM 5511 O O . GLY B 1 303 ? 13.496 28.360 51.127 1.00 15.20 299 GLY B O 1
ATOM 5512 N N . SER B 1 304 ? 14.108 26.541 49.926 1.00 15.61 300 SER B N 1
ATOM 5513 C CA . SER B 1 304 ? 14.657 27.314 48.808 1.00 15.95 300 SER B CA 1
ATOM 5514 C C . SER B 1 304 ? 13.672 28.341 48.212 1.00 16.93 300 SER B C 1
ATOM 5515 O O . SER B 1 304 ? 14.061 29.484 47.945 1.00 17.26 300 SER B O 1
ATOM 5518 N N . PRO B 1 305 ? 12.391 27.974 48.061 1.00 17.85 301 PRO B N 1
ATOM 5519 C CA . PRO B 1 305 ? 11.478 28.968 47.478 1.00 18.98 301 PRO B CA 1
ATOM 5520 C C . PRO B 1 305 ? 11.299 30.227 48.329 1.00 19.58 301 PRO B C 1
ATOM 5521 O O . PRO B 1 305 ? 11.113 31.304 47.768 1.00 20.09 301 PRO B O 1
ATOM 5525 N N . TYR B 1 306 ? 11.361 30.096 49.654 1.00 19.65 302 TYR B N 1
ATOM 5526 C CA . TYR B 1 306 ? 11.301 31.248 50.551 1.00 20.20 302 TYR B CA 1
ATOM 5527 C C . TYR B 1 306 ? 12.583 32.078 50.478 1.00 19.12 302 TYR B C 1
ATOM 5528 O O . TYR B 1 306 ? 12.525 33.308 50.451 1.00 19.11 302 TYR B O 1
ATOM 5537 N N . VAL B 1 307 ? 13.734 31.411 50.402 1.00 17.61 303 VAL B N 1
ATOM 5538 C CA . VAL B 1 307 ? 14.997 32.124 50.267 1.00 16.85 303 VAL B CA 1
ATOM 5539 C C . VAL B 1 307 ? 15.015 32.911 48.949 1.00 17.33 303 VAL B C 1
ATOM 5540 O O . VAL B 1 307 ? 15.367 34.093 48.926 1.00 17.24 303 VAL B O 1
ATOM 5544 N N . ILE B 1 308 ? 14.608 32.253 47.863 1.00 17.72 304 ILE B N 1
ATOM 5545 C CA . ILE B 1 308 ? 14.573 32.876 46.532 1.00 18.75 304 ILE B CA 1
ATOM 5546 C C . ILE B 1 308 ? 13.642 34.079 46.495 1.00 19.52 304 ILE B C 1
ATOM 5547 O O . ILE B 1 308 ? 13.964 35.106 45.900 1.00 20.02 304 ILE B O 1
ATOM 5552 N N . ALA B 1 309 ? 12.469 33.951 47.099 1.00 19.92 305 ALA B N 1
ATOM 5553 C CA . ALA B 1 309 ? 11.480 35.029 47.027 1.00 20.88 305 ALA B CA 1
ATOM 5554 C C . ALA B 1 309 ? 11.994 36.275 47.758 1.00 20.86 305 ALA B C 1
ATOM 5555 O O . ALA B 1 309 ? 11.804 37.386 47.287 1.00 21.40 305 ALA B O 1
ATOM 5557 N N . SER B 1 310 ? 12.722 36.088 48.859 1.00 20.05 306 SER B N 1
ATOM 5558 C CA . SER B 1 310 ? 13.371 37.227 49.521 1.00 20.17 306 SER B CA 1
ATOM 5559 C C . SER B 1 310 ? 14.560 37.776 48.730 1.00 20.29 306 SER B C 1
ATOM 5560 O O . SER B 1 310 ? 14.699 39.000 48.600 1.00 21.01 306 SER B O 1
ATOM 5563 N N . MET B 1 311 ? 15.389 36.900 48.174 1.00 19.66 307 MET B N 1
ATOM 5564 C CA . MET B 1 311 ? 16.486 37.353 47.322 1.00 19.83 307 MET B CA 1
ATOM 5565 C C . MET B 1 311 ? 15.985 38.230 46.175 1.00 21.29 307 MET B C 1
ATOM 5566 O O . MET B 1 311 ? 16.548 39.285 45.909 1.00 21.32 307 MET B O 1
ATOM 5571 N N . ALA B 1 312 ? 14.926 37.782 45.512 1.00 22.30 308 ALA B N 1
ATOM 5572 C CA . ALA B 1 312 ? 14.348 38.502 44.380 1.00 24.23 308 ALA B CA 1
ATOM 5573 C C . ALA B 1 312 ? 13.925 39.928 44.711 1.00 25.84 308 ALA B C 1
ATOM 5574 O O . ALA B 1 312 ? 13.936 40.778 43.832 1.00 26.91 308 ALA B O 1
ATOM 5576 N N . GLN B 1 313 ? 13.508 40.181 45.948 1.00 26.82 309 GLN B N 1
ATOM 5577 C CA . GLN B 1 313 ? 13.088 41.534 46.323 1.00 29.04 309 GLN B CA 1
ATOM 5578 C C . GLN B 1 313 ? 14.279 42.467 46.630 1.00 30.19 309 GLN B C 1
ATOM 5579 O O . GLN B 1 313 ? 14.086 43.670 46.721 1.00 31.84 309 GLN B O 1
ATOM 5581 N N . VAL B 1 314 ? 15.501 41.938 46.754 1.00 30.75 310 VAL B N 1
ATOM 5582 C CA . VAL B 1 314 ? 16.677 42.765 47.124 1.00 31.68 310 VAL B CA 1
ATOM 5583 C C . VAL B 1 314 ? 17.274 43.463 45.911 1.00 33.32 310 VAL B C 1
ATOM 5584 O O . VAL B 1 314 ? 17.646 42.795 44.939 1.00 34.47 310 VAL B O 1
ATOM 5588 N N . GLY B 1 320 ? 28.258 44.880 46.314 1.00 30.28 316 GLY B N 1
ATOM 5589 C CA . GLY B 1 320 ? 28.398 43.443 46.064 1.00 29.58 316 GLY B CA 1
ATOM 5590 C C . GLY B 1 320 ? 27.122 42.645 45.853 1.00 28.29 316 GLY B C 1
ATOM 5591 O O . GLY B 1 320 ? 26.021 43.188 45.792 1.00 29.10 316 GLY B O 1
ATOM 5592 N N . PRO B 1 321 ? 27.266 41.331 45.736 1.00 27.28 317 PRO B N 1
ATOM 5593 C CA . PRO B 1 321 ? 26.141 40.473 45.385 1.00 25.99 317 PRO B CA 1
ATOM 5594 C C . PRO B 1 321 ? 25.144 40.201 46.513 1.00 24.12 317 PRO B C 1
ATOM 5595 O O . PRO B 1 321 ? 25.414 40.439 47.714 1.00 22.71 317 PRO B O 1
ATOM 5599 N N . VAL B 1 322 ? 23.982 39.715 46.098 1.00 22.99 318 VAL B N 1
ATOM 5600 C CA . VAL B 1 322 ? 23.011 39.134 47.002 1.00 21.75 318 VAL B CA 1
ATOM 5601 C C . VAL B 1 322 ? 23.307 37.637 47.033 1.00 20.38 318 VAL B C 1
ATOM 5602 O O . VAL B 1 322 ? 23.400 36.999 45.982 1.00 20.10 318 VAL B O 1
ATOM 5606 N N . ILE B 1 323 ? 23.477 37.097 48.240 1.00 18.66 319 ILE B N 1
ATOM 5607 C CA . ILE B 1 323 ? 23.708 35.677 48.419 1.00 17.52 319 ILE B CA 1
ATOM 5608 C C . ILE B 1 323 ? 22.689 35.052 49.366 1.00 16.57 319 ILE B C 1
ATOM 5609 O O . ILE B 1 323 ? 22.379 35.596 50.433 1.00 16.27 319 ILE B O 1
ATOM 5614 N N . GLY B 1 324 ? 22.161 33.910 48.937 1.00 16.15 320 GLY B N 1
ATOM 5615 C CA . GLY B 1 324 ? 21.270 33.102 49.747 1.00 15.70 320 GLY B CA 1
ATOM 5616 C C . GLY B 1 324 ? 21.947 31.804 50.145 1.00 15.06 320 GLY B C 1
ATOM 5617 O O . GLY B 1 324 ? 22.778 31.285 49.411 1.00 15.05 320 GLY B O 1
ATOM 5618 N N . PHE B 1 325 ? 21.642 31.322 51.340 1.00 14.74 321 PHE B N 1
ATOM 5619 C CA . PHE B 1 325 ? 22.067 29.979 51.751 1.00 14.64 321 PHE B CA 1
ATOM 5620 C C . PHE B 1 325 ? 21.252 29.459 52.927 1.00 14.60 321 PHE B C 1
ATOM 5621 O O . PHE B 1 325 ? 20.569 30.217 53.610 1.00 15.10 321 PHE B O 1
ATOM 5629 N N . GLU B 1 326 ? 21.280 28.154 53.117 1.00 14.73 322 GLU B N 1
ATOM 5630 C CA . GLU B 1 326 ? 20.544 27.530 54.203 1.00 14.97 322 GLU B CA 1
ATOM 5631 C C . GLU B 1 326 ? 21.518 26.799 55.088 1.00 14.17 322 GLU B C 1
ATOM 5632 O O . GLU B 1 326 ? 22.682 26.599 54.736 1.00 13.83 322 GLU B O 1
ATOM 5638 N N . ALA B 1 327 ? 21.032 26.371 56.241 1.00 14.16 323 ALA B N 1
ATOM 5639 C CA . ALA B 1 327 ? 21.867 25.666 57.204 1.00 13.64 323 ALA B CA 1
ATOM 5640 C C . ALA B 1 327 ? 22.296 24.287 56.654 1.00 13.44 323 ALA B C 1
ATOM 5641 O O . ALA B 1 327 ? 23.244 23.672 57.139 1.00 13.15 323 ALA B O 1
ATOM 5643 N N . ASN B 1 328 ? 21.595 23.824 55.626 1.00 13.09 324 ASN B N 1
ATOM 5644 C CA . ASN B 1 328 ? 22.000 22.637 54.895 1.00 12.90 324 ASN B CA 1
ATOM 5645 C C . ASN B 1 328 ? 23.252 22.815 54.037 1.00 12.42 324 ASN B C 1
ATOM 5646 O O . ASN B 1 328 ? 23.742 21.845 53.460 1.00 12.67 324 ASN B O 1
ATOM 5651 N N . GLY B 1 329 ? 23.724 24.059 53.921 1.00 11.92 325 GLY B N 1
ATOM 5652 C CA . GLY B 1 329 ? 24.958 24.389 53.228 1.00 11.66 325 GLY B CA 1
ATOM 5653 C C . GLY B 1 329 ? 24.810 24.808 51.757 1.00 11.67 325 GLY B C 1
ATOM 5654 O O . GLY B 1 329 ? 25.748 25.337 51.165 1.00 11.15 325 GLY B O 1
ATOM 5655 N N . GLY B 1 330 ? 23.638 24.549 51.164 1.00 11.72 326 GLY B N 1
ATOM 5656 C CA . GLY B 1 330 ? 23.414 24.939 49.777 1.00 12.15 326 GLY B CA 1
ATOM 5657 C C . GLY B 1 330 ? 23.463 26.453 49.624 1.00 12.33 326 GLY B C 1
ATOM 5658 O O . GLY B 1 330 ? 22.895 27.190 50.430 1.00 12.27 326 GLY B O 1
ATOM 5659 N N . VAL B 1 331 ? 24.148 26.923 48.593 1.00 12.82 327 VAL B N 1
ATOM 5660 C CA . VAL B 1 331 ? 24.307 28.349 48.364 1.00 13.21 327 VAL B CA 1
ATOM 5661 C C . VAL B 1 331 ? 23.623 28.744 47.062 1.00 13.95 327 VAL B C 1
ATOM 5662 O O . VAL B 1 331 ? 23.793 28.091 46.033 1.00 13.97 327 VAL B O 1
ATOM 5666 N N . LEU B 1 332 ? 22.827 29.809 47.155 1.00 14.52 328 LEU B N 1
ATOM 5667 C CA . LEU B 1 332 ? 22.069 30.345 46.049 1.00 15.55 328 LEU B CA 1
ATOM 5668 C C . LEU B 1 332 ? 22.672 31.695 45.704 1.00 16.23 328 LEU B C 1
ATOM 5669 O O . LEU B 1 332 ? 22.486 32.674 46.428 1.00 16.06 328 LEU B O 1
ATOM 5674 N N . LEU B 1 333 ? 23.449 31.727 44.630 1.00 17.15 329 LEU B N 1
ATOM 5675 C CA . LEU B 1 333 ? 24.099 32.969 44.214 1.00 18.12 329 LEU B CA 1
ATOM 5676 C C . LEU B 1 333 ? 23.114 33.798 43.421 1.00 19.07 329 LEU B C 1
ATOM 5677 O O . LEU B 1 333 ? 22.676 33.381 42.364 1.00 19.61 329 LEU B O 1
ATOM 5682 N N . GLY B 1 334 ? 22.805 34.984 43.937 1.00 19.78 330 GLY B N 1
ATOM 5683 C CA . GLY B 1 334 ? 21.741 35.830 43.415 1.00 20.96 330 GLY B CA 1
ATOM 5684 C C . GLY B 1 334 ? 22.182 36.851 42.403 1.00 22.46 330 GLY B C 1
ATOM 5685 O O . GLY B 1 334 ? 21.352 37.355 41.631 1.00 23.79 330 GLY B O 1
ATOM 5686 N N . SER B 1 335 ? 23.479 37.141 42.382 1.00 22.89 331 SER B N 1
ATOM 5687 C CA . SER B 1 335 ? 24.028 38.152 41.487 1.00 24.41 331 SER B CA 1
ATOM 5688 C C . SER B 1 335 ? 25.277 37.607 40.828 1.00 24.84 331 SER B C 1
ATOM 5689 O O . SER B 1 335 ? 26.034 36.861 41.431 1.00 23.69 331 SER B O 1
ATOM 5692 N N . THR B 1 336 ? 25.528 38.027 39.601 1.00 26.46 332 THR B N 1
ATOM 5693 C CA . THR B 1 336 ? 26.815 37.754 38.980 1.00 27.62 332 THR B CA 1
ATOM 5694 C C . THR B 1 336 ? 27.967 38.342 39.821 1.00 27.90 332 THR B C 1
ATOM 5695 O O . THR B 1 336 ? 27.913 39.466 40.282 1.00 27.50 332 THR B O 1
ATOM 5699 N N . VAL B 1 337 ? 28.972 37.515 40.078 1.00 28.91 333 VAL B N 1
ATOM 5700 C CA . VAL B 1 337 ? 30.155 37.898 40.851 1.00 29.85 333 VAL B CA 1
ATOM 5701 C C . VAL B 1 337 ? 31.287 38.075 39.850 1.00 32.69 333 VAL B C 1
ATOM 5702 O O . VAL B 1 337 ? 31.472 37.252 38.942 1.00 32.90 333 VAL B O 1
ATOM 5706 N N . GLU B 1 338 ? 32.026 39.166 40.001 1.00 35.16 334 GLU B N 1
ATOM 5707 C CA . GLU B 1 338 ? 33.128 39.452 39.114 1.00 37.93 334 GLU 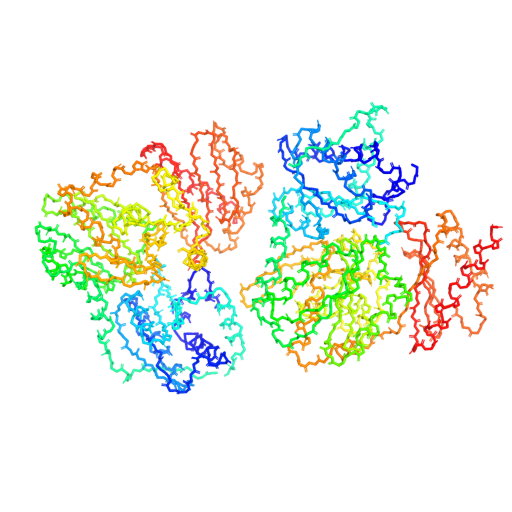B CA 1
ATOM 5708 C C . GLU B 1 338 ? 34.415 39.341 39.906 1.00 38.87 334 GLU B C 1
ATOM 5709 O O . GLU B 1 338 ? 34.462 39.567 41.121 1.00 38.43 334 GLU B O 1
ATOM 5711 N N . ARG B 1 339 ? 35.453 38.906 39.218 1.00 41.08 335 ARG B N 1
ATOM 5712 C CA . ARG B 1 339 ? 36.771 38.846 39.817 1.00 42.04 335 ARG B CA 1
ATOM 5713 C C . ARG B 1 339 ? 37.780 38.845 38.690 1.00 43.30 335 ARG B C 1
ATOM 5714 O O . ARG B 1 339 ? 37.784 37.950 37.830 1.00 43.00 335 ARG B O 1
ATOM 5716 N N . ASN B 1 340 ? 38.621 39.869 38.681 1.00 44.36 336 ASN B N 1
ATOM 5717 C CA . ASN B 1 340 ? 39.734 39.910 37.778 1.00 46.37 336 ASN B CA 1
ATOM 5718 C C . ASN B 1 340 ? 39.300 39.771 36.330 1.00 48.77 336 ASN B C 1
ATOM 5719 O O . ASN B 1 340 ? 39.948 39.104 35.525 1.00 50.38 336 ASN B O 1
ATOM 5724 N N . GLY B 1 341 ? 38.169 40.390 36.013 1.00 49.79 337 GLY B N 1
ATOM 5725 C CA . GLY B 1 341 ? 37.632 40.377 34.655 1.00 51.54 337 GLY B CA 1
ATOM 5726 C C . GLY B 1 341 ? 36.847 39.125 34.305 1.00 51.09 337 GLY B C 1
ATOM 5727 O O . GLY B 1 341 ? 36.299 39.036 33.205 1.00 51.80 337 GLY B O 1
ATOM 5728 N N . ARG B 1 342 ? 36.786 38.173 35.243 1.00 49.28 338 ARG B N 1
ATOM 5729 C CA . ARG B 1 342 ? 36.143 36.879 35.038 1.00 48.62 338 ARG B CA 1
ATOM 5730 C C . ARG B 1 342 ? 34.876 36.799 35.898 1.00 46.00 338 ARG B C 1
ATOM 5731 O O . ARG B 1 342 ? 34.849 37.255 37.046 1.00 44.90 338 ARG B O 1
ATOM 5733 N N . SER B 1 343 ? 33.834 36.195 35.335 1.00 43.88 339 SER B N 1
ATOM 5734 C CA . SER B 1 343 ? 32.513 36.234 35.939 1.00 40.70 339 SER B CA 1
ATOM 5735 C C . SER B 1 343 ? 31.985 34.870 36.366 1.00 37.11 339 SER B C 1
ATOM 5736 O O . SER B 1 343 ? 32.240 33.856 35.718 1.00 37.73 339 SER B O 1
ATOM 5739 N N . LEU B 1 344 ? 31.259 34.866 37.480 1.00 32.88 340 LEU B N 1
ATOM 5740 C CA . LEU B 1 344 ? 30.469 33.720 37.905 1.00 29.73 340 LEU B CA 1
ATOM 5741 C C . LEU B 1 344 ? 29.018 34.190 37.905 1.00 27.63 340 LEU B C 1
ATOM 5742 O O . LEU B 1 344 ? 28.637 35.023 38.727 1.00 26.95 340 LEU B O 1
ATOM 5747 N N . THR B 1 345 ? 28.229 33.693 36.955 1.00 26.58 341 THR B N 1
ATOM 5748 C CA . THR B 1 345 ? 26.869 34.188 36.743 1.00 25.75 341 THR B CA 1
ATOM 5749 C C . THR B 1 345 ? 25.946 33.668 37.825 1.00 23.84 341 THR B C 1
ATOM 5750 O O . THR B 1 345 ? 26.189 32.604 38.407 1.00 22.22 341 THR B O 1
ATOM 5754 N N . ALA B 1 346 ? 24.893 34.438 38.083 1.00 23.49 342 ALA B N 1
ATOM 5755 C CA . ALA B 1 346 ? 23.905 34.092 39.092 1.00 22.37 342 ALA B CA 1
ATOM 5756 C C . ALA B 1 346 ? 23.339 32.698 38.821 1.00 21.88 342 ALA B C 1
ATOM 5757 O O . ALA B 1 346 ? 23.194 32.288 37.679 1.00 22.35 342 ALA B O 1
ATOM 5759 N N . LEU B 1 347 ? 23.056 31.974 39.889 1.00 20.63 343 LEU B N 1
ATOM 5760 C CA . LEU B 1 347 ? 22.426 30.665 39.789 1.00 20.65 343 LEU B CA 1
ATOM 5761 C C . LEU B 1 347 ? 21.531 30.532 41.013 1.00 20.14 343 LEU B C 1
ATOM 5762 O O . LEU B 1 347 ? 21.964 30.063 42.043 1.00 19.39 343 LEU B O 1
ATOM 5767 N N . PRO B 1 348 ? 20.298 31.046 40.933 1.00 21.15 344 PRO B N 1
ATOM 5768 C CA . PRO B 1 348 ? 19.458 31.163 42.126 1.00 20.82 344 PRO B CA 1
ATOM 5769 C C . PRO B 1 348 ? 18.789 29.824 42.507 1.00 20.36 344 PRO B C 1
ATOM 5770 O O . PRO B 1 348 ? 17.566 29.713 42.575 1.00 21.00 344 PRO B O 1
ATOM 5774 N N . THR B 1 349 ? 19.620 28.831 42.778 1.00 19.38 345 THR B N 1
ATOM 5775 C CA . THR B 1 349 ? 19.185 27.533 43.256 1.00 19.05 345 THR B CA 1
ATOM 5776 C C . THR B 1 349 ? 20.353 26.964 44.028 1.00 18.07 345 THR B C 1
ATOM 5777 O O . THR B 1 349 ? 21.478 27.398 43.829 1.00 18.34 345 THR B O 1
ATOM 5781 N N . ARG B 1 350 ? 20.111 26.023 44.923 1.00 17.22 346 ARG B N 1
ATOM 5782 C CA . ARG B 1 350 ? 21.168 25.600 45.827 1.00 16.68 346 ARG B CA 1
ATOM 5783 C C . ARG B 1 350 ? 22.331 24.936 45.081 1.00 16.32 346 ARG B C 1
ATOM 5784 O O . ARG B 1 350 ? 22.126 24.121 44.206 1.00 16.29 346 ARG B O 1
ATOM 5792 N N . ASP B 1 351 ? 23.545 25.342 45.442 1.00 15.70 347 ASP B N 1
ATOM 5793 C CA . ASP B 1 351 ? 24.766 24.817 44.866 1.00 15.82 347 ASP B CA 1
ATOM 5794 C C . ASP B 1 351 ? 25.687 24.314 45.981 1.00 15.04 347 ASP B C 1
ATOM 5795 O O . ASP B 1 351 ? 25.755 24.925 47.070 1.00 14.93 347 ASP B O 1
ATOM 5800 N N . ALA B 1 352 ? 26.377 23.212 45.704 1.00 14.71 348 ALA B N 1
ATOM 5801 C CA . ALA B 1 352 ? 27.406 22.676 46.586 1.00 14.34 348 ALA B CA 1
ATOM 5802 C C . ALA B 1 352 ? 28.810 23.082 46.159 1.00 14.50 348 ALA B C 1
ATOM 5803 O O . ALA B 1 352 ? 29.681 23.290 47.008 1.00 13.83 348 ALA B O 1
ATOM 5805 N N . LEU B 1 353 ? 29.066 23.153 44.856 1.00 14.94 349 LEU B N 1
ATOM 5806 C CA . LEU B 1 353 ? 30.424 23.452 44.414 1.00 15.51 349 LEU B CA 1
ATOM 5807 C C . LEU B 1 353 ? 30.916 24.848 44.860 1.00 15.21 349 LEU B C 1
ATOM 5808 O O . LEU B 1 353 ? 32.086 25.008 45.224 1.00 15.01 349 LEU B O 1
ATOM 5813 N N . LEU B 1 354 ? 30.046 25.852 44.805 1.00 15.05 350 LEU B N 1
ATOM 5814 C CA . LEU B 1 354 ? 30.462 27.194 45.201 1.00 15.24 350 LEU B CA 1
ATOM 5815 C C . LEU B 1 354 ? 30.985 27.260 46.651 1.00 14.60 350 LEU B C 1
ATOM 5816 O O . LEU B 1 354 ? 32.076 27.771 46.868 1.00 14.98 350 LEU B O 1
ATOM 5821 N N . PRO B 1 355 ? 30.237 26.723 47.626 1.00 13.93 351 PRO B N 1
ATOM 5822 C CA . PRO B 1 355 ? 30.771 26.778 49.001 1.00 13.61 351 PRO B CA 1
ATOM 5823 C C . PRO B 1 355 ? 32.019 25.917 49.238 1.00 13.89 351 PRO B C 1
ATOM 5824 O O . PRO B 1 355 ? 32.913 26.327 49.994 1.00 14.39 351 PRO B O 1
ATOM 5828 N N . ILE B 1 356 ? 32.085 24.757 48.595 1.00 13.75 352 ILE B N 1
ATOM 5829 C CA . ILE B 1 356 ? 33.278 23.912 48.632 1.00 14.06 352 ILE B CA 1
ATOM 5830 C C . ILE B 1 356 ? 34.502 24.715 48.192 1.00 14.72 352 ILE B C 1
ATOM 5831 O O . ILE B 1 356 ? 35.516 24.795 48.912 1.00 14.87 352 ILE B O 1
ATOM 5836 N N . LEU B 1 357 ? 34.397 25.310 47.012 1.00 15.09 353 LEU B N 1
ATOM 5837 C CA . LEU B 1 357 ? 35.512 26.025 46.436 1.00 15.95 353 LEU B CA 1
ATOM 5838 C C . LEU B 1 357 ? 35.813 27.350 47.147 1.00 15.89 353 LEU B C 1
ATOM 5839 O O . LEU B 1 357 ? 36.989 27.739 47.231 1.00 16.36 353 LEU B O 1
ATOM 5844 N N . ALA B 1 358 ? 34.778 28.028 47.653 1.00 15.14 354 ALA B N 1
ATOM 5845 C CA . ALA B 1 358 ? 35.011 29.243 48.428 1.00 15.29 354 ALA B CA 1
ATOM 5846 C C . ALA B 1 358 ? 35.816 28.925 49.682 1.00 15.01 354 ALA B C 1
ATOM 5847 O O . ALA B 1 358 ? 36.736 29.664 50.025 1.00 15.46 354 ALA B O 1
ATOM 5849 N N . CYS B 1 359 ? 35.486 27.814 50.337 1.00 14.28 355 CYS B N 1
ATOM 5850 C CA . CYS B 1 359 ? 36.249 27.377 51.515 1.00 14.12 355 CYS B CA 1
ATOM 5851 C C . CYS B 1 359 ? 37.697 27.028 51.134 1.00 14.93 355 CYS B C 1
ATOM 5852 O O . CYS B 1 359 ? 38.630 27.513 51.761 1.00 15.10 355 CYS B O 1
ATOM 5855 N N . LEU B 1 360 ? 37.881 26.194 50.106 1.00 15.25 356 LEU B N 1
ATOM 5856 C CA . LEU B 1 360 ? 39.240 25.842 49.671 1.00 16.26 356 LEU B CA 1
ATOM 5857 C C . LEU B 1 360 ? 40.045 27.063 49.219 1.00 17.23 356 LEU B C 1
ATOM 5858 O O . LEU B 1 360 ? 41.217 27.195 49.570 1.00 18.02 356 LEU B O 1
ATOM 5863 N N . ALA B 1 361 ? 39.428 27.946 48.441 1.00 17.51 357 ALA B N 1
ATOM 5864 C CA . ALA B 1 361 ? 40.098 29.172 48.009 1.00 18.71 357 ALA B CA 1
ATOM 5865 C C . ALA B 1 361 ? 40.477 30.076 49.182 1.00 18.72 357 ALA B C 1
ATOM 5866 O O . ALA B 1 361 ? 41.502 30.742 49.139 1.00 19.56 357 ALA B O 1
ATOM 5868 N N . THR B 1 362 ? 39.641 30.120 50.212 1.00 17.83 358 THR B N 1
ATOM 5869 C CA . THR B 1 362 ? 39.957 30.953 51.376 1.00 18.09 358 THR B CA 1
ATOM 5870 C C . THR B 1 362 ? 41.216 30.415 52.078 1.00 18.66 358 THR B C 1
ATOM 5871 O O . THR B 1 362 ? 42.133 31.172 52.392 1.00 19.21 358 THR B O 1
ATOM 5875 N N . VAL B 1 363 ? 41.261 29.102 52.275 1.00 18.46 359 VAL B N 1
ATOM 5876 C CA . VAL B 1 363 ? 42.432 28.433 52.852 1.00 19.22 359 VAL B CA 1
ATOM 5877 C C . VAL B 1 363 ? 43.669 28.774 52.033 1.00 20.93 359 VAL B C 1
ATOM 5878 O O . VAL B 1 363 ? 44.694 29.150 52.578 1.00 21.43 359 VAL B O 1
ATOM 5882 N N . HIS B 1 364 ? 43.541 28.639 50.716 1.00 21.90 360 HIS B N 1
ATOM 5883 C CA . HIS B 1 364 ? 44.642 28.854 49.801 1.00 23.77 360 HIS B CA 1
ATOM 5884 C C . HIS B 1 364 ? 45.131 30.302 49.823 1.00 25.44 360 HIS B C 1
ATOM 5885 O O . HIS B 1 364 ? 46.333 30.536 49.935 1.00 26.29 360 HIS B O 1
ATOM 5892 N N . GLU B 1 365 ? 44.202 31.254 49.715 1.00 25.83 361 GLU B N 1
ATOM 5893 C CA . GLU B 1 365 ? 44.533 32.681 49.686 1.00 27.59 361 GLU B CA 1
ATOM 5894 C C . GLU B 1 365 ? 45.133 33.170 51.013 1.00 27.82 361 GLU B C 1
ATOM 5895 O O . GLU B 1 365 ? 46.086 33.935 51.011 1.00 28.18 361 GLU B O 1
ATOM 5901 N N . LYS B 1 366 ? 44.582 32.728 52.140 1.00 26.69 362 LYS B N 1
ATOM 5902 C CA . LYS B 1 366 ? 45.073 33.202 53.424 1.00 27.02 362 LYS B CA 1
ATOM 5903 C C . LYS B 1 366 ? 46.197 32.361 53.973 1.00 26.97 362 LYS B C 1
ATOM 5904 O O . LYS B 1 366 ? 46.748 32.710 55.018 1.00 27.25 362 LYS B O 1
ATOM 5910 N N . LYS B 1 367 ? 46.514 31.246 53.316 1.00 26.20 363 LYS B N 1
ATOM 5911 C CA . LYS B 1 367 ? 47.500 30.300 53.830 1.00 26.58 363 LYS B CA 1
ATOM 5912 C C . LYS B 1 367 ? 47.217 29.985 55.313 1.00 25.83 363 LYS B C 1
ATOM 5913 O O . LYS B 1 367 ? 48.137 29.960 56.153 1.00 26.43 363 LYS B O 1
ATOM 5915 N N . THR B 1 368 ? 45.944 29.724 55.605 1.00 24.15 364 THR B N 1
ATOM 5916 C CA . THR B 1 368 ? 45.463 29.469 56.957 1.00 23.35 364 THR B CA 1
ATOM 5917 C C . THR B 1 368 ? 44.562 28.243 56.916 1.00 22.06 364 THR B C 1
ATOM 5918 O O . THR B 1 368 ? 43.813 28.077 55.955 1.00 21.43 364 THR B O 1
ATOM 5922 N N . PRO B 1 369 ? 44.621 27.379 57.947 1.00 21.62 365 PRO B N 1
ATOM 5923 C CA . PRO B 1 369 ? 43.806 26.157 57.872 1.00 20.71 365 PRO B CA 1
ATOM 5924 C C . PRO B 1 369 ? 42.321 26.452 58.020 1.00 19.08 365 PRO B C 1
ATOM 5925 O O . PRO B 1 369 ? 41.956 27.465 58.602 1.00 18.47 365 PRO B O 1
ATOM 5929 N N . LEU B 1 370 ? 41.486 25.567 57.483 1.00 18.01 366 LEU B N 1
ATOM 5930 C CA . LEU B 1 370 ? 40.049 25.780 57.491 1.00 16.73 366 LEU B CA 1
ATOM 5931 C C . LEU B 1 370 ? 39.478 25.850 58.907 1.00 16.23 366 LEU B C 1
ATOM 5932 O O . LEU B 1 370 ? 38.544 26.595 59.144 1.00 16.05 366 LEU B O 1
ATOM 5937 N N . SER B 1 371 ? 40.005 25.082 59.849 1.00 16.35 367 SER B N 1
ATOM 5938 C CA . SER B 1 371 ? 39.515 25.178 61.234 1.00 16.12 367 SER B CA 1
ATOM 5939 C C . SER B 1 371 ? 39.626 26.607 61.796 1.00 16.20 367 SER B C 1
ATOM 5940 O O . SER B 1 371 ? 38.748 27.071 62.511 1.00 16.12 367 SER B O 1
ATOM 5943 N N . THR B 1 372 ? 40.707 27.293 61.479 1.00 16.84 368 THR B N 1
ATOM 5944 C CA . THR B 1 372 ? 40.935 28.633 62.005 1.00 17.12 368 THR B CA 1
ATOM 5945 C C . THR B 1 372 ? 39.952 29.582 61.341 1.00 16.50 368 THR B C 1
ATOM 5946 O O . THR B 1 372 ? 39.352 30.438 61.988 1.00 16.29 368 THR B O 1
ATOM 5950 N N . ILE B 1 373 ? 39.810 29.429 60.029 1.00 16.22 369 ILE B N 1
ATOM 5951 C CA . ILE B 1 373 ? 38.881 30.257 59.292 1.00 15.84 369 ILE B CA 1
ATOM 5952 C C . ILE B 1 373 ? 37.479 30.081 59.878 1.00 15.02 369 ILE B C 1
ATOM 5953 O O . ILE B 1 373 ? 36.774 31.064 60.119 1.00 14.58 369 ILE B O 1
ATOM 5958 N N . ALA B 1 374 ? 37.103 28.834 60.150 1.00 14.50 370 ALA B N 1
ATOM 5959 C CA . ALA B 1 374 ? 35.755 28.560 60.627 1.00 14.03 370 ALA B CA 1
ATOM 5960 C C . ALA B 1 374 ? 35.569 29.219 62.006 1.00 14.59 370 ALA B C 1
ATOM 5961 O O . ALA B 1 374 ? 34.562 29.903 62.248 1.00 14.30 370 ALA B O 1
ATOM 5963 N N . ARG B 1 375 ? 36.569 29.055 62.873 1.00 20.39 371 ARG B N 1
ATOM 5964 C CA . ARG B 1 375 ? 36.481 29.554 64.236 1.00 20.59 371 ARG B CA 1
ATOM 5965 C C . ARG B 1 375 ? 36.406 31.091 64.296 1.00 20.07 371 ARG B C 1
ATOM 5966 O O . ARG B 1 375 ? 35.797 31.651 65.208 1.00 19.36 371 ARG B O 1
ATOM 5974 N N . SER B 1 376 ? 36.972 31.758 63.300 1.00 20.27 372 SER B N 1
ATOM 5975 C CA . SER B 1 376 ? 36.995 33.227 63.263 1.00 20.35 372 SER B CA 1
ATOM 5976 C C . SER B 1 376 ? 35.617 33.885 63.264 1.00 19.08 372 SER B C 1
ATOM 5977 O O . SER B 1 376 ? 35.506 35.065 63.585 1.00 19.32 372 SER B O 1
ATOM 5980 N N . TYR B 1 377 ? 34.581 33.140 62.878 1.00 17.72 373 TYR B N 1
ATOM 5981 C CA . TYR B 1 377 ? 33.216 33.662 62.866 1.00 16.79 373 TYR B CA 1
ATOM 5982 C C . TYR B 1 377 ? 32.543 33.650 64.244 1.00 16.25 373 TYR B C 1
ATOM 5983 O O . TYR B 1 377 ? 31.524 34.303 64.432 1.00 15.89 373 TYR B O 1
ATOM 5992 N N . GLY B 1 378 ? 33.108 32.906 65.208 1.00 16.40 374 GLY 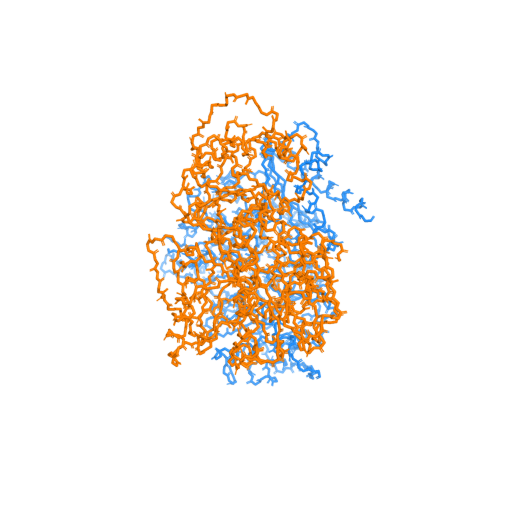B N 1
ATOM 5993 C CA . GLY B 1 378 ? 32.573 32.861 66.566 1.00 16.07 374 GLY B CA 1
ATOM 5994 C C . GLY B 1 378 ? 31.126 32.407 66.617 1.00 15.17 374 GLY B C 1
ATOM 5995 O O . GLY B 1 378 ? 30.322 32.942 67.377 1.00 15.20 374 GLY B O 1
ATOM 5996 N N . PHE B 1 379 ? 30.771 31.419 65.805 1.00 14.61 375 PHE B N 1
ATOM 5997 C CA . PHE B 1 379 ? 29.386 30.981 65.777 1.00 13.76 375 PHE B CA 1
ATOM 5998 C C . PHE B 1 379 ? 28.974 30.384 67.109 1.00 13.43 375 PHE B C 1
ATOM 5999 O O . PHE B 1 379 ? 29.775 29.774 67.801 1.00 13.65 375 PHE B O 1
ATOM 6007 N N . ARG B 1 380 ? 27.710 30.577 67.469 1.00 13.08 376 ARG B N 1
ATOM 6008 C CA . ARG B 1 380 ? 27.134 29.882 68.594 1.00 12.90 376 ARG B CA 1
ATOM 6009 C C . ARG B 1 380 ? 27.255 28.400 68.336 1.00 12.66 376 ARG B C 1
ATOM 6010 O O . ARG B 1 380 ? 27.254 27.942 67.165 1.00 12.55 376 ARG B O 1
ATOM 6018 N N . VAL B 1 381 ? 27.382 27.635 69.416 1.00 12.79 377 VAL B N 1
ATOM 6019 C CA . VAL B 1 381 ? 27.497 26.194 69.296 1.00 12.84 377 VAL B CA 1
ATOM 6020 C C . VAL B 1 381 ? 26.108 25.685 68.957 1.00 12.37 377 VAL B C 1
ATOM 6021 O O . VAL B 1 381 ? 25.189 25.790 69.764 1.00 12.19 377 VAL B O 1
ATOM 6025 N N . ALA B 1 382 ? 25.982 25.147 67.752 1.00 12.37 378 ALA B N 1
ATOM 6026 C CA . ALA B 1 382 ? 24.703 24.679 67.232 1.00 12.27 378 ALA B CA 1
ATOM 6027 C C . ALA B 1 382 ? 24.733 23.196 66.881 1.00 12.57 378 ALA B C 1
ATOM 6028 O O . ALA B 1 382 ? 25.773 22.663 66.466 1.00 13.04 378 ALA B O 1
ATOM 6030 N N . LEU B 1 383 ? 23.599 22.522 67.087 1.00 12.41 379 LEU B N 1
ATOM 6031 C CA . LEU B 1 383 ? 23.416 21.142 66.669 1.00 12.75 379 LEU B CA 1
ATOM 6032 C C . LEU B 1 383 ? 22.000 20.966 66.094 1.00 12.66 379 LEU B C 1
ATOM 6033 O O . LEU B 1 383 ? 21.081 21.716 66.444 1.00 12.20 379 LEU B O 1
ATOM 6038 N N . SER B 1 384 ? 21.855 19.984 65.207 1.00 13.02 380 SER B N 1
ATOM 6039 C CA . SER B 1 384 ? 20.558 19.676 64.637 1.00 13.39 380 SER B CA 1
ATOM 6040 C C . SER B 1 384 ? 20.431 18.165 64.389 1.00 14.02 380 SER B C 1
ATOM 6041 O O . SER B 1 384 ? 21.398 17.465 64.125 1.00 14.17 380 SER B O 1
ATOM 6044 N N . ASP B 1 385 ? 19.220 17.673 64.505 1.00 14.47 381 ASP B N 1
ATOM 6045 C CA . ASP B 1 385 ? 18.959 16.268 64.287 1.00 15.51 381 ASP B CA 1
ATOM 6046 C C . ASP B 1 385 ? 17.478 16.151 63.949 1.00 16.05 381 ASP B C 1
ATOM 6047 O O . ASP B 1 385 ? 16.794 17.160 63.848 1.00 15.29 381 ASP B O 1
ATOM 6052 N N . ARG B 1 386 ? 16.993 14.921 63.798 1.00 17.54 382 ARG B N 1
ATOM 6053 C CA . ARG B 1 386 ? 15.597 14.681 63.449 1.00 18.79 382 ARG B CA 1
ATOM 6054 C C . ARG B 1 386 ? 15.147 13.310 63.927 1.00 19.88 382 ARG B C 1
ATOM 6055 O O . ARG B 1 386 ? 15.961 12.402 64.118 1.00 20.36 382 ARG B O 1
ATOM 6063 N N . LEU B 1 387 ? 13.858 13.175 64.167 1.00 20.41 383 LEU B N 1
ATOM 6064 C CA . LEU B 1 387 ? 13.276 11.877 64.441 1.00 21.94 383 LEU B CA 1
ATOM 6065 C C . LEU B 1 387 ? 12.669 11.425 63.133 1.00 22.85 383 LEU B C 1
ATOM 6066 O O . LEU B 1 387 ? 12.025 12.215 62.455 1.00 22.67 383 LEU B O 1
ATOM 6071 N N . GLN B 1 388 ? 12.908 10.175 62.762 1.00 24.44 384 GLN B N 1
ATOM 6072 C CA . GLN B 1 388 ? 12.402 9.635 61.503 1.00 26.03 384 GLN B CA 1
ATOM 6073 C C . GLN B 1 388 ? 11.098 8.899 61.711 1.00 26.40 384 GLN B C 1
ATOM 6074 O O . GLN B 1 388 ? 10.748 8.571 62.835 1.00 26.44 384 GLN B O 1
ATOM 6080 N N . ASN B 1 389 ? 10.387 8.681 60.606 1.00 26.55 385 ASN B N 1
ATOM 6081 C CA . ASN B 1 389 ? 9.104 8.006 60.594 1.00 27.75 385 ASN B CA 1
ATOM 6082 C C . ASN B 1 389 ? 8.084 8.623 61.540 1.00 27.17 385 ASN B C 1
ATOM 6083 O O . ASN B 1 389 ? 7.413 7.908 62.274 1.00 28.68 385 ASN B O 1
ATOM 6088 N N . ILE B 1 390 ? 7.958 9.947 61.515 1.00 25.59 386 ILE B N 1
ATOM 6089 C CA . ILE B 1 390 ? 6.957 10.649 62.319 1.00 25.05 386 ILE B CA 1
ATOM 6090 C C . ILE B 1 390 ? 5.893 11.184 61.356 1.00 25.37 386 ILE B C 1
ATOM 6091 O O . ILE B 1 390 ? 6.165 12.093 60.600 1.00 24.42 386 ILE B O 1
ATOM 6096 N N . PRO B 1 391 ? 4.684 10.594 61.365 1.00 26.87 387 PRO B N 1
ATOM 6097 C CA . PRO B 1 391 ? 3.639 11.088 60.468 1.00 27.77 387 PRO B CA 1
ATOM 6098 C C . PRO B 1 391 ? 3.325 12.566 60.664 1.00 27.15 387 PRO B C 1
ATOM 6099 O O . PRO B 1 391 ? 3.493 13.103 61.764 1.00 26.06 387 PRO B O 1
ATOM 6103 N N . GLN B 1 392 ? 2.856 13.200 59.592 1.00 27.97 388 GLN B N 1
ATOM 6104 C CA . GLN B 1 392 ? 2.489 14.616 59.623 1.00 28.23 388 GLN B CA 1
ATOM 6105 C C . GLN B 1 392 ? 1.510 14.942 60.740 1.00 28.91 388 GLN B C 1
ATOM 6106 O O . GLN B 1 392 ? 1.647 15.952 61.387 1.00 29.05 388 GLN B O 1
ATOM 6108 N N . GLU B 1 393 ? 0.528 14.087 60.972 1.00 30.51 389 GLU B N 1
ATOM 6109 C CA . GLU B 1 393 ? -0.499 14.357 61.976 1.00 31.23 389 GLU B CA 1
ATOM 6110 C C . GLU B 1 393 ? 0.105 14.350 63.376 1.00 30.23 389 GLU B C 1
ATOM 6111 O O . GLU B 1 393 ? -0.288 15.138 64.243 1.00 30.21 389 GLU B O 1
ATOM 6113 N N . ALA B 1 394 ? 1.080 13.473 63.592 1.00 29.25 390 ALA B N 1
ATOM 6114 C CA . ALA B 1 394 ? 1.716 13.371 64.902 1.00 28.28 390 ALA B CA 1
ATOM 6115 C C . ALA B 1 394 ? 2.589 14.592 65.178 1.00 26.48 390 ALA B C 1
ATOM 6116 O O . ALA B 1 394 ? 2.543 15.143 66.276 1.00 26.09 390 ALA B O 1
ATOM 6118 N N . SER B 1 395 ? 3.366 15.029 64.189 1.00 25.57 391 SER B N 1
ATOM 6119 C CA . SER B 1 395 ? 4.201 16.220 64.380 1.00 24.65 391 SER B CA 1
ATOM 6120 C C . SER B 1 395 ? 3.340 17.481 64.524 1.00 24.90 391 SER B C 1
ATOM 6121 O O . SER B 1 395 ? 3.634 18.331 65.361 1.00 24.64 391 SER B O 1
ATOM 6124 N N . THR B 1 396 ? 2.278 17.590 63.731 1.00 25.87 392 THR B N 1
ATOM 6125 C CA . THR B 1 396 ? 1.300 18.678 63.879 1.00 26.62 392 THR B CA 1
ATOM 6126 C C . THR B 1 396 ? 0.733 18.727 65.310 1.00 27.32 392 THR B C 1
ATOM 6127 O O . THR B 1 396 ? 0.644 19.795 65.912 1.00 27.31 392 THR B O 1
ATOM 6131 N N . ALA B 1 397 ? 0.365 17.574 65.864 1.00 27.90 393 ALA B N 1
ATOM 6132 C CA . ALA B 1 397 ? -0.163 17.533 67.226 1.00 28.58 393 ALA B CA 1
ATOM 6133 C C . ALA B 1 397 ? 0.870 17.967 68.273 1.00 27.43 393 ALA B C 1
ATOM 6134 O O . ALA B 1 397 ? 0.559 18.738 69.174 1.00 27.72 393 ALA B O 1
ATOM 6136 N N . PHE B 1 398 ? 2.093 17.467 68.150 1.00 25.92 394 PHE B N 1
ATOM 6137 C CA . PHE B 1 398 ? 3.152 17.854 69.043 1.00 24.89 394 PHE B CA 1
ATOM 6138 C C . PHE B 1 398 ? 3.412 19.373 68.993 1.00 24.50 394 PHE B C 1
ATOM 6139 O O . PHE B 1 398 ? 3.491 20.032 70.030 1.00 24.37 394 PHE B O 1
ATOM 6147 N N . LEU B 1 399 ? 3.508 19.932 67.790 1.00 24.29 395 LEU B N 1
ATOM 6148 C CA . LEU B 1 399 ? 3.755 21.356 67.652 1.00 24.20 395 LEU B CA 1
ATOM 6149 C C . LEU B 1 399 ? 2.626 22.190 68.266 1.00 25.80 395 LEU B C 1
ATOM 6150 O O . LEU B 1 399 ? 2.888 23.246 68.854 1.00 25.28 395 LEU B O 1
ATOM 6155 N N . ALA B 1 400 ? 1.374 21.726 68.134 1.00 27.77 396 ALA B N 1
ATOM 6156 C CA . ALA B 1 400 ? 0.233 22.419 68.751 1.00 29.82 396 ALA B CA 1
ATOM 6157 C C . ALA B 1 400 ? 0.322 22.417 70.281 1.00 30.58 396 ALA B C 1
ATOM 6158 O O . ALA B 1 400 ? 0.018 23.407 70.942 1.00 31.08 396 ALA B O 1
ATOM 6160 N N . LEU B 1 401 ? 0.766 21.296 70.826 1.00 31.09 397 LEU B N 1
ATOM 6161 C CA . LEU B 1 401 ? 0.980 21.133 72.259 1.00 32.17 397 LEU B CA 1
ATOM 6162 C C . LEU B 1 401 ? 1.862 22.272 72.794 1.00 31.03 397 LEU B C 1
ATOM 6163 O O . LEU B 1 401 ? 1.566 22.878 73.814 1.00 30.98 397 LEU B O 1
ATOM 6168 N N . LEU B 1 402 ? 2.937 22.553 72.061 1.00 29.77 398 LEU B N 1
ATOM 6169 C CA . LEU B 1 402 ? 3.925 23.561 72.433 1.00 29.25 398 LEU B CA 1
ATOM 6170 C C . LEU B 1 402 ? 3.409 24.990 72.411 1.00 31.01 398 LEU B C 1
ATOM 6171 O O . LEU B 1 402 ? 4.017 25.854 73.006 1.00 30.09 398 LEU B O 1
ATOM 6176 N N . GLU B 1 403 ? 2.298 25.239 71.726 1.00 33.62 399 GLU B N 1
ATOM 6177 C CA . GLU B 1 403 ? 1.674 26.556 71.761 1.00 36.40 399 GLU B CA 1
ATOM 6178 C C . GLU B 1 403 ? 0.923 26.845 73.071 1.00 38.20 399 GLU B C 1
ATOM 6179 O O . GLU B 1 403 ? 0.549 27.988 73.323 1.00 38.34 399 GLU B O 1
ATOM 6185 N N . ASP B 1 404 ? 0.691 25.811 73.883 1.00 38.80 400 ASP B N 1
ATOM 6186 C CA . ASP B 1 404 ? -0.012 25.957 75.166 1.00 40.58 400 ASP B CA 1
ATOM 6187 C C . ASP B 1 404 ? 1.004 26.221 76.271 1.00 39.68 400 ASP B C 1
ATOM 6188 O O . ASP B 1 404 ? 1.884 25.389 76.512 1.00 38.16 400 ASP B O 1
ATOM 6193 N N . ALA B 1 405 ? 0.871 27.362 76.951 1.00 40.63 401 ALA B N 1
ATOM 6194 C CA . ALA B 1 405 ? 1.838 27.773 77.982 1.00 41.01 401 ALA B CA 1
ATOM 6195 C C . ALA B 1 405 ? 1.993 26.734 79.098 1.00 41.73 401 ALA B C 1
ATOM 6196 O O . ALA B 1 405 ? 3.111 26.442 79.529 1.00 40.25 401 ALA B O 1
ATOM 6198 N N . ASP B 1 406 ? 0.872 26.154 79.522 1.00 43.98 402 ASP B N 1
ATOM 6199 C CA . ASP B 1 406 ? 0.868 25.120 80.561 1.00 45.49 402 ASP B CA 1
ATOM 6200 C C . ASP B 1 406 ? 1.610 23.857 80.095 1.00 44.74 402 ASP B C 1
ATOM 6201 O O . ASP B 1 406 ? 2.490 23.356 80.812 1.00 45.80 402 ASP B O 1
ATOM 6203 N N . LYS B 1 407 ? 1.299 23.380 78.883 1.00 42.83 403 LYS B N 1
ATOM 6204 C CA . LYS B 1 407 ? 1.957 22.191 78.326 1.00 40.67 403 LYS B CA 1
ATOM 6205 C C . LYS B 1 407 ? 3.462 22.378 78.155 1.00 38.23 403 LYS B C 1
ATOM 6206 O O . LYS B 1 407 ? 4.229 21.461 78.434 1.00 36.85 403 LYS B O 1
ATOM 6208 N N . ARG B 1 408 ? 3.894 23.560 77.719 1.00 37.50 404 ARG B N 1
ATOM 6209 C CA . ARG B 1 408 ? 5.335 23.842 77.582 1.00 35.82 404 ARG B CA 1
ATOM 6210 C C . ARG B 1 408 ? 6.049 23.653 78.903 1.00 36.63 404 ARG B C 1
ATOM 6211 O O . ARG B 1 408 ? 7.125 23.081 78.937 1.00 36.76 404 ARG B O 1
ATOM 6219 N N . ALA B 1 409 ? 5.456 24.178 79.974 1.00 37.98 405 ALA B N 1
ATOM 6220 C CA . ALA B 1 409 ? 6.060 24.146 81.303 1.00 38.34 405 ALA B CA 1
ATOM 6221 C C . ALA B 1 409 ? 6.114 22.732 81.847 1.00 38.47 405 ALA B C 1
ATOM 6222 O O . ALA B 1 409 ? 7.035 22.368 82.581 1.00 38.87 405 ALA B O 1
ATOM 6224 N N . SER B 1 410 ? 5.120 21.939 81.483 1.00 37.88 406 SER B N 1
ATOM 6225 C CA . SER B 1 410 ? 5.105 20.547 81.855 1.00 38.41 406 SER B CA 1
ATOM 6226 C C . SER B 1 410 ? 6.214 19.751 81.179 1.00 36.48 406 SER B C 1
ATOM 6227 O O . SER B 1 410 ? 6.758 18.836 81.778 1.00 36.53 406 SER B O 1
ATOM 6230 N N . LEU B 1 411 ? 6.532 20.087 79.929 1.00 34.36 407 LEU B N 1
ATOM 6231 C CA . LEU B 1 411 ? 7.442 19.274 79.137 1.00 32.36 407 LEU B CA 1
ATOM 6232 C C . LEU B 1 411 ? 8.908 19.588 79.408 1.00 30.67 407 LEU B C 1
ATOM 6233 O O . LEU B 1 411 ? 9.753 18.704 79.360 1.00 30.19 407 LEU B O 1
ATOM 6238 N N . PHE B 1 412 ? 9.202 20.838 79.728 1.00 29.97 408 PHE B N 1
ATOM 6239 C CA . PHE B 1 412 ? 10.573 21.264 79.918 1.00 29.16 408 PHE B CA 1
ATOM 6240 C C . PHE B 1 412 ? 10.962 21.393 81.389 1.00 29.92 408 PHE B C 1
ATOM 6241 O O . PHE B 1 412 ? 10.121 21.667 82.226 1.00 30.77 408 PHE B O 1
ATOM 6249 N N . PRO B 1 413 ? 12.254 21.191 81.705 1.00 29.43 409 PRO B N 1
ATOM 6250 C CA . PRO B 1 413 ? 12.695 21.309 83.109 1.00 30.92 409 PRO B CA 1
ATOM 6251 C C . PRO B 1 413 ? 12.434 22.699 83.692 1.00 31.52 409 PRO B C 1
ATOM 6252 O O . PRO B 1 413 ? 12.559 23.700 82.987 1.00 30.61 409 PRO B O 1
ATOM 6256 N N . ALA B 1 414 ? 12.116 22.758 84.981 1.00 33.24 410 ALA B N 1
ATOM 6257 C CA . ALA B 1 414 ? 11.741 24.019 85.636 1.00 34.45 410 ALA B CA 1
ATOM 6258 C C . ALA B 1 414 ? 12.854 25.067 85.781 1.00 33.93 410 ALA B C 1
ATOM 6259 O O . ALA B 1 414 ? 12.563 26.257 85.828 1.00 35.60 410 ALA B O 1
ATOM 6261 N N . GLY B 1 415 ? 14.113 24.661 85.851 1.00 32.87 411 GLY B N 1
ATOM 6262 C CA . GLY B 1 415 ? 15.192 25.624 86.181 1.00 32.30 411 GLY B CA 1
ATOM 6263 C C . GLY B 1 415 ? 15.559 26.675 85.127 1.00 30.11 411 GLY B C 1
ATOM 6264 O O . GLY B 1 415 ? 16.221 27.663 85.437 1.00 30.43 411 GLY B O 1
ATOM 6265 N N . ASP B 1 416 ? 15.127 26.479 83.884 1.00 27.82 412 ASP B N 1
ATOM 6266 C CA . ASP B 1 416 ? 15.483 27.401 82.795 1.00 25.56 412 ASP B CA 1
ATOM 6267 C C . ASP B 1 416 ? 14.195 27.862 82.121 1.00 25.15 412 ASP B C 1
ATOM 6268 O O . ASP B 1 416 ? 13.606 27.126 81.350 1.00 24.25 412 ASP B O 1
ATOM 6273 N N . ALA B 1 417 ? 13.758 29.074 82.439 1.00 25.73 413 ALA B N 1
ATOM 6274 C CA . ALA B 1 417 ? 12.439 29.535 82.021 1.00 26.24 413 ALA B CA 1
ATOM 6275 C C . ALA B 1 417 ? 12.396 29.868 80.528 1.00 25.00 413 ALA B C 1
ATOM 6276 O O . ALA B 1 417 ? 13.380 30.357 79.961 1.00 23.61 413 ALA B O 1
ATOM 6278 N N . ILE B 1 418 ? 11.263 29.579 79.896 1.00 25.31 414 ILE B N 1
ATOM 6279 C CA . ILE B 1 418 ? 11.052 29.983 78.499 1.00 25.11 414 ILE B CA 1
ATOM 6280 C C . ILE B 1 418 ? 10.669 31.443 78.523 1.00 26.39 414 ILE B C 1
ATOM 6281 O O . ILE B 1 418 ? 9.716 31.814 79.202 1.00 28.51 414 ILE B O 1
ATOM 6286 N N . VAL B 1 419 ? 11.424 32.281 77.825 1.00 26.08 415 VAL B N 1
ATOM 6287 C CA . VAL B 1 419 ? 11.151 33.713 77.818 1.00 27.25 415 VAL B CA 1
ATOM 6288 C C . VAL B 1 419 ? 10.534 34.215 76.503 1.00 27.02 415 VAL B C 1
ATOM 6289 O O . VAL B 1 419 ? 10.040 35.319 76.441 1.00 27.93 415 VAL B O 1
ATOM 6293 N N . ARG B 1 420 ? 10.564 33.405 75.456 1.00 25.83 416 ARG B N 1
ATOM 6294 C CA . ARG B 1 420 ? 9.963 33.800 74.186 1.00 25.82 416 ARG B CA 1
ATOM 6295 C C . ARG B 1 420 ? 9.694 32.554 73.351 1.00 24.41 416 ARG B C 1
ATOM 6296 O O . ARG B 1 420 ? 10.441 31.572 73.407 1.00 22.53 416 ARG B O 1
ATOM 6304 N N . VAL B 1 421 ? 8.589 32.595 72.613 1.00 24.94 417 VAL B N 1
ATOM 6305 C CA . VAL B 1 421 ? 8.212 31.518 71.709 1.00 24.46 417 VAL B CA 1
ATOM 6306 C C . VAL B 1 421 ? 7.882 32.120 70.341 1.00 25.08 417 VAL B C 1
ATOM 6307 O O . VAL B 1 421 ? 7.179 33.108 70.269 1.00 25.70 417 VAL B O 1
ATOM 6311 N N . GLU B 1 422 ? 8.403 31.535 69.263 1.00 24.76 418 GLU B N 1
ATOM 6312 C CA . GLU B 1 422 ? 8.069 31.995 67.918 1.00 25.73 418 GLU B CA 1
ATOM 6313 C C . GLU B 1 422 ? 7.472 30.839 67.135 1.00 25.45 418 GLU B C 1
ATOM 6314 O O . GLU B 1 422 ? 7.954 29.692 67.230 1.00 24.22 418 GLU B O 1
ATOM 6320 N N . THR B 1 423 ? 6.446 31.137 66.349 1.00 26.01 419 THR B N 1
ATOM 6321 C CA . THR B 1 423 ? 5.816 30.150 65.474 1.00 26.47 419 THR B CA 1
ATOM 6322 C C . THR B 1 423 ? 5.839 30.584 64.001 1.00 27.16 419 THR B C 1
ATOM 6323 O O . THR B 1 423 ? 4.882 30.339 63.258 1.00 28.26 419 THR B O 1
ATOM 6327 N N . ILE B 1 424 ? 6.922 31.236 63.585 1.00 26.74 420 ILE B N 1
ATOM 6328 C CA . ILE B 1 424 ? 7.111 31.610 62.175 1.00 26.84 420 ILE B CA 1
ATOM 6329 C C . ILE B 1 424 ? 7.248 30.372 61.288 1.00 25.74 420 ILE B C 1
ATOM 6330 O O . ILE B 1 424 ? 6.681 30.309 60.189 1.00 26.90 420 ILE B O 1
ATOM 6332 N N . ASP B 1 425 ? 8.029 29.405 61.759 1.00 23.56 421 ASP B N 1
ATOM 6333 C CA . ASP B 1 425 ? 8.261 28.180 61.022 1.00 22.21 421 ASP B CA 1
ATOM 6334 C C . ASP B 1 425 ? 8.523 27.070 62.048 1.00 20.58 421 ASP B C 1
ATOM 6335 O O . ASP B 1 425 ? 9.641 26.888 62.536 1.00 19.51 421 ASP B O 1
ATOM 6340 N N . GLY B 1 426 ? 7.467 26.350 62.383 1.00 20.34 422 GLY B N 1
ATOM 6341 C CA . GLY B 1 426 ? 7.471 25.436 63.509 1.00 19.61 422 GLY B CA 1
ATOM 6342 C C . GLY B 1 426 ? 7.355 26.205 64.807 1.00 19.61 422 GLY B C 1
ATOM 6343 O O . GLY B 1 426 ? 6.663 27.206 64.885 1.00 20.73 422 GLY B O 1
ATOM 6344 N N . VAL B 1 427 ? 8.014 25.721 65.848 1.00 18.61 423 VAL B N 1
ATOM 6345 C CA . VAL B 1 427 ? 7.936 26.341 67.148 1.00 18.72 423 VAL B CA 1
ATOM 6346 C C . VAL B 1 427 ? 9.338 26.452 67.718 1.00 17.51 423 VAL B C 1
ATOM 6347 O O . VAL B 1 427 ? 9.983 25.451 67.942 1.00 16.58 423 VAL B O 1
ATOM 6351 N N . LYS B 1 428 ? 9.791 27.678 67.951 1.00 17.62 424 LYS B N 1
ATOM 6352 C CA . LYS B 1 428 ? 11.110 27.910 68.536 1.00 16.91 424 LYS B CA 1
ATOM 6353 C C . LYS B 1 428 ? 10.957 28.467 69.942 1.00 17.38 424 LYS B C 1
ATOM 6354 O O . LYS B 1 428 ? 10.226 29.433 70.146 1.00 18.50 424 LYS B O 1
ATOM 6360 N N . LEU B 1 429 ? 11.637 27.829 70.892 1.00 16.56 425 LEU B N 1
ATOM 6361 C CA . LEU B 1 429 ? 11.578 28.171 72.304 1.00 17.19 425 LEU B CA 1
ATOM 6362 C C . LEU B 1 429 ? 12.906 28.799 72.712 1.00 16.59 425 LEU B C 1
ATOM 6363 O O . LEU B 1 429 ? 13.961 28.214 72.489 1.00 15.72 425 LEU B O 1
ATOM 6368 N N . PHE B 1 430 ? 12.844 29.991 73.284 1.00 17.08 426 PHE B N 1
ATOM 6369 C CA . PHE B 1 430 ? 14.032 30.713 73.693 1.00 16.90 426 PHE B CA 1
ATOM 6370 C C . PHE B 1 430 ? 14.069 30.717 75.192 1.00 17.35 426 PHE B C 1
ATOM 6371 O O . PHE B 1 430 ? 13.065 31.020 75.825 1.00 18.16 426 PHE B O 1
ATOM 6379 N N . PHE B 1 431 ? 15.224 30.403 75.765 1.00 16.85 427 PHE B N 1
ATOM 6380 C CA . PHE B 1 431 ? 15.326 30.264 77.217 1.00 17.65 427 PHE B CA 1
ATOM 6381 C C . PHE B 1 431 ? 16.091 31.379 77.872 1.00 18.30 427 PHE B C 1
ATOM 6382 O O . PHE B 1 431 ? 16.932 32.018 77.243 1.00 17.73 427 PHE B O 1
ATOM 6390 N N . GLN B 1 432 ? 15.806 31.593 79.154 1.00 19.56 428 GLN B N 1
ATOM 6391 C CA . GLN B 1 432 ? 16.440 32.668 79.875 1.00 20.65 428 GLN B CA 1
ATOM 6392 C C . GLN B 1 432 ? 17.955 32.450 79.956 1.00 20.05 428 GLN B C 1
ATOM 6393 O O . GLN B 1 432 ? 18.696 33.409 80.009 1.00 20.33 428 GLN B O 1
ATOM 6399 N N . SER B 1 433 ? 18.399 31.193 79.911 1.00 19.23 429 SER B N 1
ATOM 6400 C CA . SER B 1 433 ? 19.832 30.861 79.921 1.00 18.81 429 SER B CA 1
ATOM 6401 C C . SER B 1 433 ? 20.531 31.308 78.651 1.00 17.76 429 SER B C 1
ATOM 6402 O O . SER B 1 433 ? 21.752 31.465 78.647 1.00 17.69 429 SER B O 1
ATOM 6405 N N . GLY B 1 434 ? 19.748 31.477 77.585 1.00 17.00 430 GLY B N 1
ATOM 6406 C CA . GLY B 1 434 ? 20.258 31.775 76.256 1.00 16.17 430 GLY B CA 1
ATOM 6407 C C . GLY B 1 434 ? 20.180 30.579 75.335 1.00 15.12 430 GLY B C 1
ATOM 6408 O O . GLY B 1 434 ? 20.390 30.697 74.123 1.00 14.63 430 GLY B O 1
ATOM 6409 N N . ASN B 1 435 ? 19.875 29.419 75.905 1.00 15.01 431 ASN B N 1
ATOM 6410 C CA . ASN B 1 435 ? 19.597 28.257 75.109 1.00 14.28 431 ASN B CA 1
ATOM 6411 C C . ASN B 1 435 ? 18.376 28.485 74.228 1.00 14.08 431 ASN B C 1
ATOM 6412 O O . ASN B 1 435 ? 17.506 29.300 74.531 1.00 14.51 431 ASN B O 1
ATOM 6417 N N . ALA B 1 436 ? 18.329 27.751 73.131 1.00 13.55 432 ALA B N 1
ATOM 6418 C CA . ALA B 1 436 ? 17.164 27.761 72.253 1.00 13.55 432 ALA B CA 1
ATOM 6419 C C . ALA B 1 436 ? 16.948 26.353 71.686 1.00 13.10 432 ALA B C 1
ATOM 6420 O O . ALA B 1 436 ? 17.899 25.645 71.384 1.00 12.85 432 ALA B O 1
ATOM 6422 N N . VAL B 1 437 ? 15.689 25.964 71.567 1.00 13.39 433 VAL B N 1
ATOM 6423 C CA . VAL B 1 437 ? 15.283 24.674 71.016 1.00 13.32 433 VAL B CA 1
ATOM 6424 C C . VAL B 1 437 ? 14.188 24.970 70.011 1.00 13.59 433 VAL B C 1
ATOM 6425 O O . VAL B 1 437 ? 13.204 25.623 70.329 1.00 14.36 433 VAL B O 1
ATOM 6429 N N . HIS B 1 438 ? 14.382 24.510 68.783 1.00 13.45 434 HIS B N 1
ATOM 6430 C CA . HIS B 1 438 ? 13.492 24.795 67.675 1.00 13.59 434 HIS B CA 1
ATOM 6431 C C . HIS B 1 438 ? 13.005 23.461 67.098 1.00 13.56 434 HIS B C 1
ATOM 6432 O O . HIS B 1 438 ? 13.805 22.637 66.717 1.00 13.08 434 HIS B O 1
ATOM 6439 N N . TYR B 1 439 ? 11.689 23.261 67.053 1.00 14.11 435 TYR B N 1
ATOM 6440 C CA . TYR B 1 439 ? 11.102 22.077 66.414 1.00 14.48 435 TYR B CA 1
ATOM 6441 C C . TYR B 1 439 ? 10.378 22.455 65.128 1.00 14.91 435 TYR B C 1
ATOM 6442 O O . TYR B 1 439 ? 9.709 23.467 65.098 1.00 15.22 435 TYR B O 1
ATOM 6451 N N . ARG B 1 440 ? 10.554 21.665 64.071 1.00 15.15 436 ARG B N 1
ATOM 6452 C CA . ARG B 1 440 ? 9.840 21.831 62.797 1.00 16.03 436 ARG B CA 1
ATOM 6453 C C . ARG B 1 440 ? 9.487 20.464 62.241 1.00 16.49 436 ARG B C 1
ATOM 6454 O O . ARG B 1 440 ? 10.297 19.553 62.319 1.00 16.19 436 ARG B O 1
ATOM 6462 N N . ALA B 1 441 ? 8.308 20.335 61.659 1.00 17.45 437 ALA B N 1
ATOM 6463 C CA . ALA B 1 441 ? 7.995 19.186 60.828 1.00 18.25 437 ALA B CA 1
ATOM 6464 C C . ALA B 1 441 ? 8.722 19.414 59.519 1.00 18.36 437 ALA B C 1
ATOM 6465 O O . ALA B 1 441 ? 8.653 20.501 58.941 1.00 18.70 437 ALA B O 1
ATOM 6467 N N . SER B 1 442 ? 9.463 18.417 59.068 1.00 18.54 438 SER B N 1
ATOM 6468 C CA . SER B 1 442 ? 10.010 18.478 57.732 1.00 18.97 438 SER B CA 1
ATOM 6469 C C . SER B 1 442 ? 8.833 18.478 56.733 1.00 20.13 438 SER B C 1
ATOM 6470 O O . SER B 1 442 ? 7.898 17.696 56.865 1.00 20.81 438 SER B O 1
ATOM 6473 N N . GLY B 1 443 ? 8.870 19.367 55.755 1.00 20.61 439 GLY B N 1
ATOM 6474 C CA . GLY B 1 443 ? 7.878 19.337 54.656 1.00 22.14 439 GLY B CA 1
ATOM 6475 C C . GLY B 1 443 ? 8.221 18.351 53.539 1.00 23.12 439 GLY B C 1
ATOM 6476 O O . GLY B 1 443 ? 7.425 18.130 52.628 1.00 24.53 439 GLY B O 1
ATOM 6477 N N . ASN B 1 444 ? 9.397 17.730 53.615 1.00 22.81 440 ASN B N 1
ATOM 6478 C CA . ASN B 1 444 ? 9.870 16.836 52.545 1.00 23.85 440 ASN B CA 1
ATOM 6479 C C . ASN B 1 444 ? 9.753 15.346 52.845 1.00 24.24 440 ASN B C 1
ATOM 6480 O O . ASN B 1 444 ? 9.949 14.538 51.951 1.00 25.00 440 ASN B O 1
ATOM 6485 N N . ALA B 1 445 ? 9.471 14.999 54.101 1.00 23.71 441 ALA B N 1
ATOM 6486 C CA . ALA B 1 445 ? 9.378 13.611 54.537 1.00 24.38 441 ALA B CA 1
ATOM 6487 C C . ALA B 1 445 ? 8.708 13.582 55.899 1.00 23.88 441 ALA B C 1
ATOM 6488 O O . ALA B 1 445 ? 8.651 14.611 56.547 1.00 23.27 441 ALA B O 1
ATOM 6490 N N . PRO B 1 446 ? 8.226 12.405 56.354 1.00 24.46 442 PRO B N 1
ATOM 6491 C CA . PRO B 1 446 ? 7.632 12.316 57.687 1.00 24.13 442 PRO B CA 1
ATOM 6492 C C . PRO B 1 446 ? 8.705 12.278 58.769 1.00 23.16 442 PRO B C 1
ATOM 6493 O O . PRO B 1 446 ? 9.090 11.213 59.252 1.00 23.07 442 PRO B O 1
ATOM 6497 N N . GLU B 1 447 ? 9.194 13.461 59.132 1.00 22.37 443 GLU B N 1
ATOM 6498 C CA . GLU B 1 447 ? 10.279 13.584 60.088 1.00 21.57 443 GLU B CA 1
ATOM 6499 C C . GLU B 1 447 ? 10.044 14.836 60.909 1.00 20.52 443 GLU B C 1
ATOM 6500 O O . GLU B 1 447 ? 9.499 15.793 60.404 1.00 20.39 443 GLU B O 1
ATOM 6506 N N . LEU B 1 448 ? 10.434 14.800 62.182 1.00 19.80 444 LEU B N 1
ATOM 6507 C CA . LEU B 1 448 ? 10.377 15.971 63.054 1.00 19.13 444 LEU B CA 1
ATOM 6508 C C . LEU B 1 448 ? 11.806 16.435 63.319 1.00 18.10 444 LEU B C 1
ATOM 6509 O O . LEU B 1 448 ? 12.620 15.649 63.793 1.00 17.97 444 LEU B O 1
ATOM 6514 N N . ARG B 1 449 ? 12.093 17.695 63.007 1.00 17.21 445 ARG B N 1
ATOM 6515 C CA . ARG B 1 449 ? 13.418 18.294 63.190 1.00 16.50 445 ARG B CA 1
ATOM 6516 C C . ARG B 1 449 ? 13.556 18.867 64.587 1.00 15.63 445 ARG B C 1
ATOM 6517 O O . ARG B 1 449 ? 12.608 19.456 65.090 1.00 15.46 445 ARG B O 1
ATOM 6525 N N . CYS B 1 450 ? 14.742 18.754 65.170 1.00 14.83 446 CYS B N 1
ATOM 6526 C CA . CYS B 1 450 ? 15.066 19.443 66.427 1.00 14.49 446 CYS B CA 1
ATOM 6527 C C . CYS B 1 450 ? 16.413 20.138 66.280 1.00 13.86 446 CYS B C 1
ATOM 6528 O O . CYS B 1 450 ? 17.432 19.460 66.105 1.00 13.92 446 CYS B O 1
ATOM 6531 N N . TYR B 1 451 ? 16.395 21.472 66.310 1.00 13.14 447 TYR B N 1
ATOM 6532 C CA . TYR B 1 451 ? 17.614 22.288 66.228 1.00 12.72 447 TYR B CA 1
ATOM 6533 C C . TYR B 1 451 ? 17.851 23.014 67.553 1.00 12.52 447 TYR B C 1
ATOM 6534 O O . TYR B 1 451 ? 16.903 23.569 68.135 1.00 12.48 447 TYR B O 1
ATOM 6543 N N . VAL B 1 452 ? 19.105 23.048 67.999 1.00 12.25 448 VAL B N 1
ATOM 6544 C CA . VAL B 1 452 ? 19.440 23.721 69.251 1.00 12.34 448 VAL B CA 1
ATOM 6545 C C . VAL B 1 452 ? 20.673 24.637 69.111 1.00 12.21 448 VAL B C 1
ATOM 6546 O O . VAL B 1 452 ? 21.479 24.477 68.201 1.00 11.88 448 VAL B O 1
ATOM 6550 N N . GLU B 1 453 ? 20.733 25.654 69.971 1.00 12.71 449 GLU B N 1
ATOM 6551 C CA . GLU B 1 453 ? 21.951 26.468 70.200 1.00 12.94 449 GLU B CA 1
ATOM 6552 C C . GLU B 1 453 ? 22.217 26.575 71.702 1.00 13.25 449 GLU B C 1
ATOM 6553 O O . GLU B 1 453 ? 21.282 26.728 72.502 1.00 13.20 449 GLU B O 1
ATOM 6559 N N . SER B 1 454 ? 23.494 26.504 72.075 1.00 13.31 450 SER B N 1
ATOM 6560 C CA . SER B 1 454 ? 23.888 26.684 73.460 1.00 13.95 450 SER B CA 1
ATOM 6561 C C . SER B 1 454 ? 25.318 27.251 73.531 1.00 14.64 450 SER B C 1
ATOM 6562 O O . SER B 1 454 ? 25.842 27.744 72.526 1.00 14.29 450 SER B O 1
ATOM 6565 N N . SER B 1 455 ? 25.910 27.254 74.724 1.00 15.57 451 SER B N 1
ATOM 6566 C CA . SER B 1 455 ? 27.082 28.088 74.991 1.00 16.50 451 SER B CA 1
ATOM 6567 C C . SER B 1 455 ? 28.397 27.308 74.830 1.00 17.11 451 SER B C 1
ATOM 6568 O O . SER B 1 455 ? 29.461 27.905 74.762 1.00 17.86 451 SER B O 1
ATOM 6571 N N . ASP B 1 456 ? 28.336 25.981 74.831 1.00 17.19 452 ASP B N 1
ATOM 6572 C CA . ASP B 1 456 ? 29.533 25.175 74.602 1.00 17.98 452 ASP B CA 1
ATOM 6573 C C . ASP B 1 456 ? 29.123 23.779 74.140 1.00 17.74 452 ASP B C 1
ATOM 6574 O O . ASP B 1 456 ? 27.952 23.474 74.123 1.00 16.99 452 ASP B O 1
ATOM 6579 N N . ASP B 1 457 ? 30.098 22.958 73.752 1.00 18.77 453 ASP B N 1
ATOM 6580 C CA . ASP B 1 457 ? 29.836 21.631 73.163 1.00 18.47 453 ASP B CA 1
ATOM 6581 C C . ASP B 1 457 ? 29.078 20.710 74.119 1.00 18.40 453 ASP B C 1
ATOM 6582 O O . ASP B 1 457 ? 28.132 20.044 73.709 1.00 17.78 453 ASP B O 1
ATOM 6587 N N . THR B 1 458 ? 29.466 20.710 75.394 1.00 19.63 454 THR B N 1
ATOM 6588 C CA . THR B 1 458 ? 28.786 19.907 76.412 1.00 20.71 454 THR B CA 1
ATOM 6589 C C . THR B 1 458 ? 27.325 20.269 76.558 1.00 19.35 454 THR B C 1
ATOM 6590 O O . THR B 1 458 ? 26.450 19.406 76.537 1.00 19.09 454 THR B O 1
ATOM 6594 N N . GLN B 1 459 ? 27.058 21.555 76.746 1.00 19.09 455 GLN B N 1
ATOM 6595 C CA . GLN B 1 459 ? 25.692 22.019 76.968 1.00 18.80 455 GLN B CA 1
ATOM 6596 C C . GLN B 1 459 ? 24.858 21.802 75.717 1.00 16.15 455 GLN B C 1
ATOM 6597 O O . GLN B 1 459 ? 23.689 21.435 75.822 1.00 15.84 455 GLN B O 1
ATOM 6603 N N . ALA B 1 460 ? 25.447 22.045 74.541 1.00 14.71 456 ALA B N 1
ATOM 6604 C CA . ALA B 1 460 ? 24.739 21.815 73.267 1.00 13.50 456 ALA B CA 1
ATOM 6605 C C . ALA B 1 460 ? 24.342 20.350 73.098 1.00 13.14 456 ALA B C 1
ATOM 6606 O O . ALA B 1 460 ? 23.207 20.064 72.763 1.00 12.70 456 ALA B O 1
ATOM 6608 N N . ALA B 1 461 ? 25.267 19.431 73.369 1.00 14.01 457 ALA B N 1
ATOM 6609 C CA . ALA B 1 461 ? 24.976 17.994 73.269 1.00 14.96 457 ALA B CA 1
ATOM 6610 C C . ALA B 1 461 ? 23.839 17.596 74.232 1.00 15.29 457 ALA B C 1
ATOM 6611 O O . ALA B 1 461 ? 22.892 16.923 73.824 1.00 15.10 457 ALA B O 1
ATOM 6613 N N . LYS B 1 462 ? 23.929 18.040 75.487 1.00 16.19 458 LYS B N 1
ATOM 6614 C CA . LYS B 1 462 ? 22.870 17.782 76.466 1.00 17.36 458 LYS B CA 1
ATOM 6615 C C . LYS B 1 462 ? 21.546 18.361 76.018 1.00 15.94 458 LYS B C 1
ATOM 6616 O O . LYS B 1 462 ? 20.537 17.706 76.138 1.00 16.35 458 LYS B O 1
ATOM 6618 N N . LEU B 1 463 ? 21.573 19.596 75.501 1.00 14.96 459 LEU B N 1
ATOM 6619 C CA . LEU B 1 463 ? 20.373 20.268 75.017 1.00 14.44 459 LEU B CA 1
ATOM 6620 C C . LEU B 1 463 ? 19.762 19.559 73.802 1.00 13.50 459 LEU B C 1
ATOM 6621 O O . LEU B 1 463 ? 18.539 19.387 73.745 1.00 13.76 459 LEU B O 1
ATOM 6626 N N . GLN B 1 464 ? 20.593 19.126 72.853 1.00 13.14 460 GLN B N 1
ATOM 6627 C CA . GLN B 1 464 ? 20.108 18.336 71.709 1.00 13.36 460 GLN B CA 1
ATOM 6628 C C . GLN B 1 464 ? 19.438 17.042 72.195 1.00 14.15 460 GLN B C 1
ATOM 6629 O O . GLN B 1 464 ? 18.317 16.720 71.759 1.00 14.09 460 GLN B O 1
ATOM 6635 N N . ALA B 1 465 ? 20.114 16.324 73.099 1.00 15.02 461 ALA B N 1
ATOM 6636 C CA . ALA B 1 465 ? 19.535 15.097 73.639 1.00 16.83 461 ALA B CA 1
ATOM 6637 C C . ALA B 1 465 ? 18.200 15.368 74.341 1.00 16.67 461 ALA B C 1
ATOM 6638 O O . ALA B 1 465 ? 17.228 14.629 74.143 1.00 17.27 461 ALA B O 1
ATOM 6640 N N . LEU B 1 466 ? 18.148 16.428 75.148 1.00 16.49 462 LEU B N 1
ATOM 6641 C CA . LEU B 1 466 ? 16.910 16.769 75.866 1.00 17.44 462 LEU B CA 1
ATOM 6642 C C . LEU B 1 466 ? 15.761 17.084 74.904 1.00 16.33 462 LEU B C 1
ATOM 6643 O O . LEU B 1 466 ? 14.613 16.654 75.107 1.00 16.97 462 LEU B O 1
ATOM 6648 N N . GLY B 1 467 ? 16.083 17.827 73.861 1.00 15.06 463 GLY B N 1
ATOM 6649 C CA . GLY B 1 467 ? 15.074 18.258 72.897 1.00 15.17 463 GLY B CA 1
ATOM 6650 C C . GLY B 1 467 ? 14.470 17.081 72.167 1.00 15.52 463 GLY B C 1
ATOM 6651 O O . GLY B 1 467 ? 13.242 17.003 71.960 1.00 15.96 463 GLY B O 1
ATOM 6652 N N . LEU B 1 468 ? 15.335 16.143 71.800 1.00 15.68 464 LEU B N 1
ATOM 6653 C CA . LEU B 1 468 ? 14.889 14.955 71.108 1.00 16.97 464 LEU B CA 1
ATOM 6654 C C . LEU B 1 468 ? 14.098 14.038 72.047 1.00 18.25 464 LEU B C 1
ATOM 6655 O O . LEU B 1 468 ? 13.113 13.424 71.621 1.00 19.14 464 LEU B O 1
ATOM 6660 N N . GLU B 1 469 ? 14.521 13.940 73.306 1.00 18.80 465 GLU B N 1
ATOM 6661 C CA . GLU B 1 469 ? 13.810 13.080 74.247 1.00 21.23 465 GLU B CA 1
ATOM 6662 C C . GLU B 1 469 ? 12.419 13.612 74.596 1.00 21.08 465 GLU B C 1
ATOM 6663 O O . GLU B 1 469 ? 11.468 12.831 74.672 1.00 22.52 465 GLU B O 1
ATOM 6669 N N . ILE B 1 470 ? 12.300 14.927 74.791 1.00 19.87 466 ILE B N 1
ATOM 6670 C CA . ILE B 1 470 ? 10.997 15.561 75.041 1.00 20.62 466 ILE B CA 1
ATOM 6671 C C . ILE B 1 470 ? 10.016 15.265 73.902 1.00 20.33 466 ILE B C 1
ATOM 6672 O O . ILE B 1 470 ? 8.870 14.885 74.145 1.00 21.70 466 ILE B O 1
ATOM 6677 N N . ALA B 1 471 ? 10.475 15.418 72.663 1.00 19.19 467 ALA B N 1
ATOM 6678 C CA . ALA B 1 471 ? 9.650 15.107 71.496 1.00 19.83 467 ALA B CA 1
ATOM 6679 C C . ALA B 1 471 ? 9.305 13.609 71.443 1.00 21.00 467 ALA B C 1
ATOM 6680 O O . ALA B 1 471 ? 8.150 13.251 71.304 1.00 22.00 467 ALA B O 1
ATOM 6682 N N . ARG B 1 472 ? 10.305 12.751 71.593 1.00 21.42 468 ARG B N 1
ATOM 6683 C CA . ARG B 1 472 ? 10.085 11.303 71.598 1.00 23.83 468 ARG B CA 1
ATOM 6684 C C . ARG B 1 472 ? 9.011 10.911 72.625 1.00 25.49 468 ARG B C 1
ATOM 6685 O O . ARG B 1 472 ? 8.048 10.212 72.294 1.00 26.93 468 ARG B O 1
ATOM 6687 N N . LYS B 1 473 ? 9.157 11.393 73.859 1.00 25.78 469 LYS B N 1
ATOM 6688 C CA . LYS B 1 473 ? 8.228 11.051 74.938 1.00 28.38 469 LYS B CA 1
ATOM 6689 C C . LYS B 1 473 ? 6.814 11.543 74.645 1.00 28.75 469 LYS B C 1
ATOM 6690 O O . LYS B 1 473 ? 5.866 10.791 74.801 1.00 30.50 469 LYS B O 1
ATOM 6692 N N . ALA B 1 474 ? 6.686 12.797 74.204 1.00 27.84 470 ALA B N 1
ATOM 6693 C CA . ALA B 1 474 ? 5.382 13.368 73.900 1.00 29.15 470 ALA B CA 1
ATOM 6694 C C . ALA B 1 474 ? 4.748 12.629 72.731 1.00 30.41 470 ALA B C 1
ATOM 6695 O O . ALA B 1 474 ? 3.545 12.390 72.723 1.00 32.04 470 ALA B O 1
ATOM 6697 N N . LEU B 1 475 ? 5.554 12.250 71.747 1.00 30.80 471 LEU B N 1
ATOM 6698 C CA . LEU B 1 475 ? 5.017 11.566 70.565 1.00 33.42 471 LEU B CA 1
ATOM 6699 C C . LEU B 1 475 ? 4.541 10.147 70.928 1.00 37.31 471 LEU B C 1
ATOM 6700 O O . LEU B 1 475 ? 3.493 9.709 70.455 1.00 39.58 471 LEU B O 1
ATOM 6705 N N . LYS B 1 476 ? 5.300 9.447 71.776 1.00 39.50 472 LYS B N 1
ATOM 6706 C CA . LYS B 1 476 ? 4.909 8.115 72.267 1.00 44.88 472 LYS B CA 1
ATOM 6707 C C . LYS B 1 476 ? 3.657 8.189 73.165 1.00 48.89 472 LYS B C 1
ATOM 6708 O O . LYS B 1 476 ? 2.772 7.347 73.040 1.00 50.89 472 LYS B O 1
ATOM 6710 N N . ASP B 1 477 ? 3.575 9.207 74.034 1.00 51.10 473 ASP B N 1
ATOM 6711 C CA . ASP B 1 477 ? 2.421 9.395 74.939 1.00 56.28 473 ASP B CA 1
ATOM 6712 C C . ASP B 1 477 ? 1.110 9.653 74.198 1.00 60.71 473 ASP B C 1
ATOM 6713 O O . ASP B 1 477 ? 0.064 9.136 74.580 1.00 63.76 473 ASP B O 1
ATOM 6715 N N . ALA B 1 478 ? 1.167 10.456 73.141 1.00 38.93 474 ALA B N 1
ATOM 6716 C CA . ALA B 1 478 ? -0.016 10.739 72.334 1.00 42.43 474 ALA B CA 1
ATOM 6717 C C . ALA B 1 478 ? -0.448 9.521 71.496 1.00 46.20 474 ALA B C 1
ATOM 6718 O O . ALA B 1 478 ? -1.594 9.463 71.045 1.00 47.12 474 ALA B O 1
ATOM 6720 N N . THR B 1 479 ? 0.477 8.570 71.308 1.00 47.79 475 THR B N 1
ATOM 6721 C CA . THR B 1 479 ? 0.300 7.372 70.486 1.00 47.62 475 THR B CA 1
ATOM 6722 C C . THR B 1 479 ? 0.193 6.123 71.357 1.00 47.58 475 THR B C 1
ATOM 6723 O O . THR B 1 479 ? -0.595 6.071 72.309 1.00 49.29 475 THR B O 1
#

B-factor: mean 20.4, std 10.23, range [4.39, 73.93]

Solvent-accessible surface area: 34658 Å² total

Sequence (929 aa):
NSLKFGTSGLRGLAVELNGLPAYAYTMAFVQMLAAKGQLQKGDKVFVGRDLRPSSPDIAALAMGAIEDAGFTPVNCGVLPTPALSSYYAMGAKAPSIMVTGHIPDDRNGLKFYRRDGEIDKDDEAAISAAYRKLPALAARKHVGSTETDAALQAYADRYAGFLLGKGSLNGLRVGVYQHSSVARDLLMYLLTTLGVEPVALGRSDIFVPVDTEALRPEDIALLAQWGKSDRLDAIVSTDGDADRPLIADEHGQFVRGDLAGAITATWVGADTLVTPVTSNTALESSRFPKVLRTRVGSPYVIASMAQVSGPVIGFEANGGVLLGSTVERNGRSLTALPTRDALLLPILACLATVHEKKTPLSTIARSYGFRVALSDRRLQNIPQEASTAFLALLEDADKRASSLFPAGDAIVRVETIDGVKLFFQSGNAVHYRASGNAPELRCYVESSDDTQQAAKLQALGLEIARKALKDATNSLKFGTSGLRGLAVELNGLPAYAYTMAFVQMLAAKGQLQKGDKVFVGRDLRPSSPDIAALAMGAIEDAGFTPVNCGVLPTPALSSYYAMGAKAPSIMVTGHIPDDRNGLKFYRRDGEIDKDDEAAISAAYRKLPAILAARKHVGTDAALQAYADRYAGFLGKGSLNGLRVGVYQHSSVARDLLMYLLTTLGVEPVALGRSDIFVPVDTEALRPEDIALLAQWGKSDRLDAIVSTDGDADRPLIADEHGQFVRGDLAGAITATWVGADTLVTPVTSNTALESRFPKVLRTRVGSPYVIASMAQVGPVIGFEANGGVLLGSTVERNGRSLTALPTRDALLPILACLATVHEKKTPLSTIARSYGFRVALSDRLQNIPQEASTAFLALLEDADKRASLFPAGDAIVRVETIDGVKLFFQSGNAVHYRASGNAPELRCYVESSDDTQAAKLQALGLEIARKALKDAT

Radius of gyration: 32.37 Å; Cα contacts (8 Å, |Δi|>4): 2126; chains: 2; bounding box: 76×60×102 Å

CATH classification: 3.40.120.10 (+3 more: 3.40.120.10, 3.40.120.10, 3.30.310.50)

Nearest PDB structures (foldseek):
  4hjh-assembly1_A  TM=1.002E+00  e=8.519E-103  Brucella melitensis bv. 1 str. 16M
  4hjh-assembly2_B  TM=9.954E-01  e=1.095E-98  Brucella melitensis bv. 1 str. 16M
  7ojr-assembly1_A  TM=7.425E-01  e=2.549E-29  Bacillus subtilis subsp. subtilis str. 168
  4il8-assembly1_A  TM=7.825E-01  e=1.606E-26  Pseudomonas aeruginosa PAO1
  3i3w-assembly1_B  TM=7.155E-01  e=3.077E-26  Francisella tularensis subsp. tularensis